Protein AF-0000000071164569 (afdb_homodimer)

Secondary structure (DSSP, 8-state):
-HHHHHHHHHHHTTSS-----PPPB-HHHHHHT------SEEEE--STTHHHHHHHHTTSTTS-EEEE-SSBPPPGGGGSGGGGGGGTTSTTB--EEBPP-TTS-TTBGGG--EE--B-BTTGGGGTS--B-----HHHHHHHHHTT-TT-SHHHHHHHHHHHEEE--TTT--TTT--BSSSEEEEE-----HHHHHHHHHHHHTT--B-S-TT-SS---EEEEPEESEETTEE--HIIIIIHHHTT-TTEEEE-S-EEEEEEEETTEEEEEEEE-TTS-EEEEE-SSEEEE-SHHHHHHHHHHHTTEE-HHHHHHTT---SEE--TTEEEB--EEE---EEEE-TT--HHHHHHHHHHHHHHHHHHHHTT----SSEEEEEEE-SS--SSS-SEEEEEEEE-TT-TTTTTHHHHHH-B-HHHHHHHHHHHTTS-EEEEEEEE---SS-EEEE--SS-TTSPPEEE--TT-SHHHHHHHHHHHHHHHHHHTSHHHHHHTEEE-----TTS-TT--TTSHHHHHHHHHHHEEE-S--B-TT-B--TT-TT-SB-TT-BBTT-BTEEE-SGGG-SS--SS-SHHHHHHHHHHHHHHHHHHTT-/-HHHHHHHHHHH---------PPPB-HHHHHHT------SEEEE--STTHHHHHHHHTTSTTS-EEEE-SSBPPPGGGGSGGGGGGGTTSTTB--EEBPP-TTS-TTBGGG--EE--B-BTTGGGGTS--B-----HHHHHHHHHTT-TT-SHHHHHHHHHHHEEE--TTT--TTT--BSSSEEEEE-----HHHHHHHHHHHHTT--B-S-TT-SS---EEEEPEESEETTEE--HIIIIIHHHTT-TTEEEE-S-EEEEEEEETTEEEEEEEE-TTS-EEEEE-SSEEEE-SHHHHHHHHHHHTTEE-HHHHHHTT---SEE--TTEEEB--EEE---EEEE-TT--HHHHHHHHHHHHHHHHHHHHTT----SSEEEEEEE-SS--SSS-SEEEEEEEE-TT-TTTTTHHHHHH-B-HHHHHHHHHHHTTS-EEEEEEEE---SS-EEEE--SS-TTSPPEEE--TT-SHHHHHHHHHHHHHHHHHHHSHHHHHHTEEE-----TTS-TT--TTSHHHHHHHHHHHEEE-S--B-TT-B--TT-TT-SB-TT-BBTT-BTEEE-SGGG-SS--SS-SHHHHHHHHHHHHHHHHHHTT-

Foldseek 3Di:
DVVVVVVVLVVVVVPPPPPQDAFDACAVCVVVVVDPDFAAEEEEAQALQRLQLLQLLVVPVVGFYEYEAQAEADDPLLFALQSLLVCFPHPQWPFFWADADDQAAAQFDVNIWTQTWTRYRHIVLSRDNFFDAQFAQQQQVVVVVQFLPQRGCVSLQVLLQQAEQEDPPVLDDSVRHHNPHLFYKYFADAPAPVLVLLQVLQVVLVADEDPANRDHDAHFHKYFTIGRHFLQTRNGSSNRGNSVRSPSPSRHYHHSWAWQEFDADPLATFWTWTAHPVGDIDIDGHNFFYEYAHAQALSLLRCLQHQEAANVQSVVQVHHHPYHAHFFWQKDFKKKFFQWKKFQDVPHDQVVQQVVLVVSVVVQSVCSVRSHHHNYNWRMKGFAALPPDDGYGFKMKTKDKDGAQDCVVVVPCCSQTRGDPVSSVLVNVSSNRHIMMTIMIMGQDDDGAWGWHAPHNDSPDRIHTHGCPPVDPVRLVSVVSSVLSVVSSCPDDSNVVSVIDTDDDDDPPQDPPDDPPDSSSSSSSRNHRIHGPNQIEASQEERDLPDRNHQAYSLQAGRSHHRYGYQARNHHNGRRSDHCSSVSSSSSSVNSVSVCVVVPD/DVVVVVVVLVPVCCPCPVPQDAFDACAVCVVVVVDPDFAAEEEEAQALQRLQLLLLLVVPVVGFYEYEAQAEADDPLLFALQSLLVCFPHPQWPFFWADADDQAAQQFDVNIWTQTWTRYRHIVLSRDNFFDAQFAQQQQVVVVVQFLPQRGCVSLQVLLQQAEQEDPPVLDDSVRHHNPHLFYKYFADAPAPVLVLLQVLQVVLVADEDPDNHDHDAHFHKYFTIGRHFLQTRNGSSNRGNSVRSPSPSRHYHHSWAWQEFDADPLATFWTWTAHPVGDIDIDGHNFFYEYAHAQFLSLRRCLQHQEAANVQSVVQVHHHPYHAHFFWQKDFKKKFFQWKKFQDFPHDQVVQQVVLVVSVVVQSVCSVRSHHHNYNWRMKGFAALPPDPGYGFKMKTKDKDGAQDCVVVVPCCSQTRGDPVSSVLVNVSSNRHIMMTIMIMGQDDDGAWGWHAPHNDSVDRIHTHGCPPVDPVRLVSVLSSVLSVVSSCPDDSNVVSPIDTDDDDDPPQDPPDDPPDSSSSSSSRNHRIHGPNQIEASQEERDLPDRNHQAYSLQAGRSHHRYGYQARNHHNGRRSDHCSSVSSSSSSVNSVSVCVVVPD

Structure (mmCIF, N/CA/C/O backbone):
data_AF-0000000071164569-model_v1
#
loop_
_entity.id
_entity.type
_entity.pdbx_description
1 polymer 'Glucose dehydrogenase'
#
loop_
_atom_site.group_PDB
_atom_site.id
_atom_site.type_symbol
_atom_site.label_atom_id
_atom_site.label_alt_id
_atom_site.label_comp_id
_atom_site.label_asym_id
_atom_site.label_entity_id
_atom_site.label_seq_id
_atom_site.pdbx_PDB_ins_code
_atom_site.Cartn_x
_atom_site.Cartn_y
_atom_site.Cartn_z
_atom_site.occupancy
_atom_site.B_iso_or_equiv
_atom_site.auth_seq_id
_atom_site.auth_comp_id
_atom_site.auth_asym_id
_atom_site.auth_atom_id
_atom_site.pdbx_PDB_model_num
ATOM 1 N N . MET A 1 1 ? 19.266 -35.875 19.625 1 26.73 1 MET A N 1
ATOM 2 C CA . MET A 1 1 ? 20.109 -34.938 18.891 1 26.73 1 MET A CA 1
ATOM 3 C C . MET A 1 1 ? 19.344 -34.281 17.734 1 26.73 1 MET A C 1
ATOM 5 O O . MET A 1 1 ? 19.594 -33.156 17.375 1 26.73 1 MET A O 1
ATOM 9 N N . PHE A 1 2 ? 18.484 -35.094 17.125 1 28.31 2 PHE A N 1
ATOM 10 C CA . PHE A 1 2 ? 17.672 -34.719 15.977 1 28.31 2 PHE A CA 1
ATOM 11 C C . PHE A 1 2 ? 16.578 -33.75 16.391 1 28.31 2 PHE A C 1
ATOM 13 O O . PHE A 1 2 ? 16.172 -32.875 15.602 1 28.31 2 PHE A O 1
ATOM 20 N N . PHE A 1 3 ? 16.109 -33.875 17.609 1 29.64 3 PHE A N 1
ATOM 21 C CA . PHE A 1 3 ? 15.039 -33 18.062 1 29.64 3 PHE A CA 1
ATOM 22 C C . PHE A 1 3 ? 15.555 -31.594 18.344 1 29.64 3 PHE A C 1
ATOM 24 O O . PHE A 1 3 ? 14.797 -30.625 18.297 1 29.64 3 PHE A O 1
ATOM 31 N N . LYS A 1 4 ? 16.844 -31.516 18.797 1 31.92 4 LYS A N 1
ATOM 32 C CA . LYS A 1 4 ? 17.375 -30.188 19.094 1 31.92 4 LYS A CA 1
ATOM 33 C C . LYS A 1 4 ? 17.578 -29.375 17.828 1 31.92 4 LYS A C 1
ATOM 35 O O . LYS A 1 4 ? 17.719 -28.156 17.875 1 31.92 4 LYS A O 1
ATOM 40 N N . ILE A 1 5 ? 17.891 -30.156 16.766 1 31.77 5 ILE A N 1
ATOM 41 C CA . ILE A 1 5 ? 18.078 -29.422 15.516 1 31.77 5 ILE A CA 1
ATOM 42 C C . ILE A 1 5 ? 16.75 -28.906 15 1 31.77 5 ILE A C 1
ATOM 44 O O . ILE A 1 5 ? 16.656 -27.781 14.492 1 31.77 5 ILE A O 1
ATOM 48 N N . LEU A 1 6 ? 15.727 -29.766 15.141 1 33.31 6 LEU A N 1
ATOM 49 C CA . LEU A 1 6 ? 14.422 -29.312 14.68 1 33.31 6 LEU A CA 1
ATOM 50 C C . LEU A 1 6 ? 13.953 -28.094 15.484 1 33.31 6 LEU A C 1
ATOM 52 O O . LEU A 1 6 ? 13.367 -27.172 14.93 1 33.31 6 LEU A O 1
ATOM 56 N N . PHE A 1 7 ? 14.273 -28.141 16.781 1 33.44 7 PHE A N 1
ATOM 57 C CA . PHE A 1 7 ? 13.805 -27.062 17.641 1 33.44 7 PHE A CA 1
ATOM 58 C C . PHE A 1 7 ? 14.594 -25.781 17.391 1 33.44 7 PHE A C 1
ATOM 60 O O . PHE A 1 7 ? 14.062 -24.688 17.531 1 33.44 7 PHE A O 1
ATOM 67 N N . ILE A 1 8 ? 15.914 -25.891 17.25 1 33.59 8 ILE A N 1
ATOM 68 C CA . ILE A 1 8 ? 16.734 -24.703 17.078 1 33.59 8 ILE A CA 1
ATOM 69 C C . ILE A 1 8 ? 16.406 -24.016 15.758 1 33.59 8 ILE A C 1
ATOM 71 O O . ILE A 1 8 ? 16.312 -22.797 15.688 1 33.59 8 ILE A O 1
ATOM 75 N N . LEU A 1 9 ? 16.312 -24.859 14.734 1 35.38 9 LEU A N 1
ATOM 76 C CA . LEU A 1 9 ? 15.93 -24.297 13.445 1 35.38 9 LEU A CA 1
ATOM 77 C C . LEU A 1 9 ? 14.547 -23.656 13.523 1 35.38 9 LEU A C 1
ATOM 79 O O . LEU A 1 9 ? 14.289 -22.641 12.867 1 35.38 9 LEU A O 1
ATOM 83 N N . LEU A 1 10 ? 13.711 -24.188 14.367 1 37.12 10 LEU A N 1
ATOM 84 C CA . LEU A 1 10 ? 12.406 -23.578 14.594 1 37.12 10 LEU A CA 1
ATOM 85 C C . LEU A 1 10 ? 12.555 -22.219 15.273 1 37.12 10 LEU A C 1
ATOM 87 O O . LEU A 1 10 ? 11.789 -21.297 14.992 1 37.12 10 LEU A O 1
ATOM 91 N N . SER A 1 11 ? 13.492 -22.188 16.203 1 35.28 11 SER A N 1
ATOM 92 C CA . SER A 1 11 ? 13.578 -20.969 16.984 1 35.28 11 SER A CA 1
ATOM 93 C C . SER A 1 11 ? 14.086 -19.812 16.141 1 35.28 11 SER A C 1
ATOM 95 O O . SER A 1 11 ? 13.664 -18.656 16.344 1 35.28 11 SER A O 1
ATOM 97 N N . ILE A 1 12 ? 15.141 -20.109 15.43 1 35.22 12 ILE A N 1
ATOM 98 C CA . ILE A 1 12 ? 15.719 -18.969 14.703 1 35.22 12 ILE A CA 1
ATOM 99 C C . ILE A 1 12 ? 14.742 -18.5 13.625 1 35.22 12 ILE A C 1
ATOM 101 O O . ILE A 1 12 ? 14.672 -17.312 13.328 1 35.22 12 ILE A O 1
ATOM 105 N N . ILE A 1 13 ? 14.141 -19.469 13.031 1 37.56 13 ILE A N 1
ATOM 106 C CA . ILE A 1 13 ? 13.18 -18.969 12.055 1 37.56 13 ILE A CA 1
ATOM 107 C C . ILE A 1 13 ? 12.07 -18.188 12.773 1 37.56 13 ILE A C 1
ATOM 109 O O . ILE A 1 13 ? 11.094 -17.766 12.148 1 37.56 13 ILE A O 1
ATOM 113 N N . PHE A 1 14 ? 11.992 -18.281 14.047 1 37.59 14 PHE A N 1
ATOM 114 C CA . PHE A 1 14 ? 11.086 -17.375 14.734 1 37.59 14 PHE A CA 1
ATOM 115 C C . PHE A 1 14 ? 11.398 -15.93 14.375 1 37.59 14 PHE A C 1
ATOM 117 O O . PHE A 1 14 ? 10.836 -15 14.953 1 37.59 14 PHE A O 1
ATOM 124 N N . ILE A 1 15 ? 12.648 -15.758 14 1 36.03 15 ILE A N 1
ATOM 125 C CA . ILE A 1 15 ? 12.992 -14.344 13.867 1 36.03 15 ILE A CA 1
ATOM 126 C C . ILE A 1 15 ? 11.875 -13.602 13.141 1 36.03 15 ILE A C 1
ATOM 128 O O . ILE A 1 15 ? 11.375 -12.586 13.625 1 36.03 15 ILE A O 1
ATOM 132 N N . LYS A 1 16 ? 12.211 -13.414 11.703 1 41.62 16 LYS A N 1
ATOM 133 C CA . LYS A 1 16 ? 11.734 -12.273 10.938 1 41.62 16 LYS A CA 1
ATOM 134 C C . LYS A 1 16 ? 10.266 -12.43 10.562 1 41.62 16 LYS A C 1
ATOM 136 O O . LYS A 1 16 ? 9.82 -11.914 9.531 1 41.62 16 LYS A O 1
ATOM 141 N N . LEU A 1 17 ? 9.664 -13.586 10.938 1 43 17 LEU A N 1
ATOM 142 C CA . LEU A 1 17 ? 8.289 -13.43 10.477 1 43 17 LEU A CA 1
ATOM 143 C C . LEU A 1 17 ? 7.641 -12.203 11.109 1 43 17 LEU A C 1
ATOM 145 O O . LEU A 1 17 ? 7.254 -12.234 12.281 1 43 17 LEU A O 1
ATOM 149 N N . ASN A 1 18 ? 8.156 -11.18 10.953 1 48.16 18 ASN A N 1
ATOM 150 C CA . ASN A 1 18 ? 7.387 -10 11.312 1 48.16 18 ASN A CA 1
ATOM 151 C C . ASN A 1 18 ? 5.891 -10.219 11.117 1 48.16 18 ASN A C 1
ATOM 153 O O . ASN A 1 18 ? 5.473 -10.805 10.117 1 48.16 18 ASN A O 1
ATOM 157 N N . ALA A 1 19 ? 5.191 -10.359 12.086 1 60.34 19 ALA A N 1
ATOM 158 C CA . ALA A 1 19 ? 3.77 -10.672 12.188 1 60.34 19 ALA A CA 1
ATOM 159 C C . ALA A 1 19 ? 3.004 -10.141 10.977 1 60.34 19 ALA A C 1
ATOM 161 O O . ALA A 1 19 ? 2.916 -8.93 10.773 1 60.34 19 ALA A O 1
ATOM 162 N N . ILE A 1 20 ? 2.938 -11.117 9.891 1 73.88 20 ILE A N 1
ATOM 163 C CA . ILE A 1 20 ? 2.057 -10.812 8.766 1 73.88 20 ILE A CA 1
ATOM 164 C C . ILE A 1 20 ? 0.697 -10.352 9.289 1 73.88 20 ILE A C 1
ATOM 166 O O . ILE A 1 20 ? 0.086 -11.031 10.117 1 73.88 20 ILE A O 1
ATOM 170 N N . LYS A 1 21 ? 0.432 -9.148 8.992 1 79.5 21 LYS A N 1
ATOM 171 C CA . LYS A 1 21 ? -0.912 -8.664 9.297 1 79.5 21 LYS A CA 1
ATOM 172 C C . LYS A 1 21 ? -1.887 -9.016 8.172 1 79.5 21 LYS A C 1
ATOM 174 O O . LYS A 1 21 ? -1.83 -8.43 7.09 1 79.5 21 LYS A O 1
ATOM 179 N N . TYR A 1 22 ? -2.699 -9.953 8.484 1 91.88 22 TYR A N 1
ATOM 180 C CA . TYR A 1 22 ? -3.676 -10.391 7.496 1 91.88 22 TYR A CA 1
ATOM 181 C C . TYR A 1 22 ? -4.844 -9.414 7.414 1 91.88 22 TYR A C 1
ATOM 183 O O . TYR A 1 22 ? -5.039 -8.594 8.312 1 91.88 22 TYR A O 1
ATOM 191 N N . PRO A 1 23 ? -5.59 -9.453 6.27 1 92.62 23 PRO A N 1
ATOM 192 C CA . PRO A 1 23 ? -6.758 -8.578 6.145 1 92.62 23 PRO A CA 1
ATOM 193 C C . PRO A 1 23 ? -7.758 -8.766 7.281 1 92.62 23 PRO A C 1
ATOM 195 O O . PRO A 1 23 ? -7.984 -9.898 7.73 1 92.62 23 PRO A O 1
ATOM 198 N N . LYS A 1 24 ? -8.352 -7.676 7.719 1 90.88 24 LYS A N 1
ATOM 199 C CA . LYS A 1 24 ? -9.414 -7.742 8.719 1 90.88 24 LYS A CA 1
ATOM 200 C C . LYS A 1 24 ? -10.602 -8.555 8.203 1 90.88 24 LYS A C 1
ATOM 202 O O . LYS A 1 24 ? -10.984 -8.445 7.039 1 90.88 24 LYS A O 1
ATOM 207 N N . ASP A 1 25 ? -11.102 -9.32 9.094 1 95.44 25 ASP A N 1
ATOM 208 C CA . ASP A 1 25 ? -12.227 -10.172 8.727 1 95.44 25 ASP A CA 1
ATOM 209 C C . ASP A 1 25 ? -13.539 -9.398 8.789 1 95.44 25 ASP A C 1
ATOM 211 O O . ASP A 1 25 ? -13.938 -8.922 9.852 1 95.44 25 ASP A O 1
ATOM 215 N N . PHE A 1 26 ? -14.234 -9.305 7.648 1 96.38 26 PHE A N 1
ATOM 216 C CA . PHE A 1 26 ? -15.492 -8.578 7.551 1 96.38 26 PHE A CA 1
ATOM 217 C C . PHE A 1 26 ? -16.672 -9.508 7.77 1 96.38 26 PHE A C 1
ATOM 219 O O . PHE A 1 26 ? -17.828 -9.055 7.805 1 96.38 26 PHE A O 1
ATOM 226 N N . ALA A 1 27 ? -16.5 -10.797 7.984 1 95.88 27 ALA A N 1
ATOM 227 C CA . ALA A 1 27 ? -17.562 -11.805 8.07 1 95.88 27 ALA A CA 1
ATOM 228 C C . ALA A 1 27 ? -18.531 -11.484 9.211 1 95.88 27 ALA A C 1
ATOM 230 O O . ALA A 1 27 ? -19.75 -11.586 9.039 1 95.88 27 ALA A O 1
ATOM 231 N N . PRO A 1 28 ? -18.031 -11.086 10.383 1 93.75 28 PRO A N 1
ATOM 232 C CA . PRO A 1 28 ? -18.984 -10.766 11.438 1 93.75 28 PRO A CA 1
ATOM 233 C C . PRO A 1 28 ? -19.953 -9.641 11.047 1 93.75 28 PRO A C 1
ATOM 235 O O . PRO A 1 28 ? -21.141 -9.711 11.328 1 93.75 28 PRO A O 1
ATOM 238 N N . ASN A 1 29 ? -19.453 -8.633 10.398 1 92.56 29 ASN A N 1
ATOM 239 C CA . ASN A 1 29 ? -20.297 -7.547 9.922 1 92.56 29 ASN A CA 1
ATOM 240 C C . ASN A 1 29 ? -21.281 -8.023 8.859 1 92.56 29 ASN A C 1
ATOM 242 O O . ASN A 1 29 ? -22.453 -7.629 8.859 1 92.56 29 ASN A O 1
ATOM 246 N N . LEU A 1 30 ? -20.781 -8.859 7.98 1 93.62 30 LEU A N 1
ATOM 247 C CA . LEU A 1 30 ? -21.594 -9.398 6.902 1 93.62 30 LEU A CA 1
ATOM 248 C C . LEU A 1 30 ? -22.766 -10.211 7.461 1 93.62 30 LEU A C 1
ATOM 250 O O . LEU A 1 30 ? -23.891 -10.102 6.973 1 93.62 30 LEU A O 1
ATOM 254 N N . LEU A 1 31 ? -22.531 -10.961 8.5 1 93.12 31 LEU A N 1
ATOM 255 C CA . LEU A 1 31 ? -23.516 -11.883 9.062 1 93.12 31 LEU A CA 1
ATOM 256 C C . LEU A 1 31 ? -24.531 -11.141 9.914 1 93.12 31 LEU A C 1
ATOM 258 O O . LEU A 1 31 ? -25.703 -11.539 9.992 1 93.12 31 LEU A O 1
ATOM 262 N N . SER A 1 32 ? -24.094 -10.086 10.531 1 89.81 32 SER A N 1
ATOM 263 C CA . SER A 1 32 ? -25 -9.289 11.352 1 89.81 32 SER A CA 1
ATOM 264 C C . SER A 1 32 ? -25.828 -8.336 10.492 1 89.81 32 SER A C 1
ATOM 266 O O . SER A 1 32 ? -26.828 -7.781 10.961 1 89.81 32 SER A O 1
ATOM 268 N N . GLU A 1 33 ? -25.484 -8.234 9.281 1 82.75 33 GLU A N 1
ATOM 269 C CA . GLU A 1 33 ? -26.125 -7.301 8.359 1 82.75 33 GLU A CA 1
ATOM 270 C C . GLU A 1 33 ? -26.094 -5.879 8.906 1 82.75 33 GLU A C 1
ATOM 272 O O . GLU A 1 33 ? -26.938 -5.051 8.555 1 82.75 33 GLU A O 1
ATOM 277 N N . ASP A 1 34 ? -25.266 -5.656 9.852 1 78.06 34 ASP A N 1
ATOM 278 C CA . ASP A 1 34 ? -25.078 -4.348 10.469 1 78.06 34 ASP A CA 1
ATOM 279 C C . ASP A 1 34 ? -24.031 -3.527 9.727 1 78.06 34 ASP A C 1
ATOM 281 O O . ASP A 1 34 ? -22.953 -3.248 10.266 1 78.06 34 ASP A O 1
ATOM 285 N N . TYR A 1 35 ? -24.219 -3.338 8.469 1 74.5 35 TYR A N 1
ATOM 286 C CA . TYR A 1 35 ? -23.328 -2.473 7.707 1 74.5 35 TYR A CA 1
ATOM 287 C C . TYR A 1 35 ? -24.109 -1.628 6.707 1 74.5 35 TYR A C 1
ATOM 289 O O . TYR A 1 35 ? -25.125 -2.072 6.168 1 74.5 35 TYR A O 1
ATOM 297 N N . ALA A 1 36 ? -23.875 -0.405 6.645 1 82.88 36 ALA A N 1
ATOM 298 C CA . ALA A 1 36 ? -24.516 0.521 5.707 1 82.88 36 ALA A CA 1
ATOM 299 C C . ALA A 1 36 ? -23.688 0.643 4.426 1 82.88 36 ALA A C 1
ATOM 301 O O . ALA A 1 36 ? -23.297 1.743 4.039 1 82.88 36 ALA A O 1
ATOM 302 N N . ILE A 1 37 ? -23.359 -0.489 3.824 1 88.94 37 ILE A N 1
ATOM 303 C CA . ILE A 1 37 ? -22.531 -0.484 2.629 1 88.94 37 ILE A CA 1
ATOM 304 C C . ILE A 1 37 ? -23.25 -1.191 1.487 1 88.94 37 ILE A C 1
ATOM 306 O O . ILE A 1 37 ? -23.844 -2.262 1.683 1 88.94 37 ILE A O 1
ATOM 310 N N . ASN A 1 38 ? -23.328 -0.556 0.373 1 94.25 38 ASN A N 1
ATOM 311 C CA . ASN A 1 38 ? -23.734 -1.213 -0.862 1 94.25 38 ASN A CA 1
ATOM 312 C C . ASN A 1 38 ? -22.531 -1.698 -1.668 1 94.25 38 ASN A C 1
ATOM 314 O O . ASN A 1 38 ? -21.703 -0.895 -2.102 1 94.25 38 ASN A O 1
ATOM 318 N N . PHE A 1 39 ? -22.5 -2.973 -1.883 1 97.75 39 PHE A N 1
ATOM 319 C CA . PHE A 1 39 ? -21.375 -3.525 -2.643 1 97.75 39 PHE A CA 1
ATOM 320 C C . PHE A 1 39 ? -21.625 -3.387 -4.141 1 97.75 39 PHE A C 1
ATOM 322 O O . PHE A 1 39 ? -22.734 -3.641 -4.621 1 97.75 39 PHE A O 1
ATOM 329 N N . ASP A 1 40 ? -20.625 -2.92 -4.832 1 98.44 40 ASP A N 1
ATOM 330 C CA . ASP A 1 40 ? -20.688 -2.855 -6.285 1 98.44 40 ASP A CA 1
ATOM 331 C C . ASP A 1 40 ? -20.312 -4.191 -6.914 1 98.44 40 ASP A C 1
ATOM 333 O O . ASP A 1 40 ? -20.984 -4.676 -7.828 1 98.44 40 ASP A O 1
ATOM 337 N N . PHE A 1 41 ? -19.266 -4.797 -6.363 1 98.88 41 PHE A N 1
ATOM 338 C CA . PHE A 1 41 ? -18.766 -6.074 -6.867 1 98.88 41 PHE A CA 1
ATOM 339 C C . PHE A 1 41 ? -18.672 -7.098 -5.742 1 98.88 41 PHE A C 1
ATOM 341 O O . PHE A 1 41 ? -18.281 -6.762 -4.621 1 98.88 41 PHE A O 1
ATOM 348 N N . ILE A 1 42 ? -19.016 -8.297 -6.012 1 98.94 42 ILE A N 1
ATOM 349 C CA . ILE A 1 42 ? -18.734 -9.445 -5.16 1 98.94 42 ILE A CA 1
ATOM 350 C C . ILE A 1 42 ? -17.766 -10.398 -5.867 1 98.94 42 ILE A C 1
ATOM 352 O O . ILE A 1 42 ? -18.047 -10.867 -6.973 1 98.94 42 ILE A O 1
ATOM 356 N N . ILE A 1 43 ? -16.641 -10.586 -5.312 1 98.94 43 ILE A N 1
ATOM 357 C CA . ILE A 1 43 ? -15.641 -11.516 -5.828 1 98.94 43 ILE A CA 1
ATOM 358 C C . ILE A 1 43 ? -15.664 -12.805 -5 1 98.94 43 ILE A C 1
ATOM 360 O O . ILE A 1 43 ? -15.562 -12.758 -3.773 1 98.94 43 ILE A O 1
ATOM 364 N N . VAL A 1 44 ? -15.789 -13.922 -5.668 1 98.94 44 VAL A N 1
ATOM 365 C CA . VAL A 1 44 ? -15.922 -15.211 -4.992 1 98.94 44 VAL A CA 1
ATOM 366 C C . VAL A 1 44 ? -14.609 -15.992 -5.102 1 98.94 44 VAL A C 1
ATOM 368 O O . VAL A 1 44 ? -14.297 -16.547 -6.16 1 98.94 44 VAL A O 1
ATOM 371 N N . GLY A 1 45 ? -13.875 -16.078 -3.998 1 98.81 45 GLY A N 1
ATOM 372 C CA . GLY A 1 45 ? -12.578 -16.75 -3.951 1 98.81 45 GLY A CA 1
ATOM 373 C C . GLY A 1 45 ? -11.414 -15.781 -3.891 1 98.81 45 GLY A C 1
ATOM 374 O O . GLY A 1 45 ? -11.273 -14.914 -4.754 1 98.81 45 GLY A O 1
ATOM 375 N N . ALA A 1 46 ? -10.586 -15.992 -2.906 1 98.75 46 ALA A N 1
ATOM 376 C CA . ALA A 1 46 ? -9.414 -15.141 -2.711 1 98.75 46 ALA A CA 1
ATOM 377 C C . ALA A 1 46 ? -8.133 -15.867 -3.119 1 98.75 46 ALA A C 1
ATOM 379 O O . ALA A 1 46 ? -7.102 -15.734 -2.459 1 98.75 46 ALA A O 1
ATOM 380 N N . GLY A 1 47 ? -8.227 -16.672 -4.168 1 98.56 47 GLY A N 1
ATOM 381 C CA . GLY A 1 47 ? -7.078 -17.422 -4.645 1 98.56 47 GLY A CA 1
ATOM 382 C C . GLY A 1 47 ? -6.156 -16.609 -5.535 1 98.56 47 GLY A C 1
ATOM 383 O O . GLY A 1 47 ? -6.035 -15.391 -5.359 1 98.56 47 GLY A O 1
ATOM 384 N N . SER A 1 48 ? -5.445 -17.297 -6.48 1 98.56 48 SER A N 1
ATOM 385 C CA . SER A 1 48 ? -4.461 -16.703 -7.375 1 98.56 48 SER A CA 1
ATOM 386 C C . SER A 1 48 ? -5.066 -15.547 -8.164 1 98.56 48 SER A C 1
ATOM 388 O O . SER A 1 48 ? -4.395 -14.539 -8.422 1 98.56 48 SER A O 1
ATOM 390 N N . ALA A 1 49 ? -6.301 -15.719 -8.531 1 98.88 49 ALA A N 1
ATOM 391 C CA . ALA A 1 49 ? -6.953 -14.695 -9.352 1 98.88 49 ALA A CA 1
ATOM 392 C C . ALA A 1 49 ? -7.695 -13.688 -8.484 1 98.88 49 ALA A C 1
ATOM 394 O O . ALA A 1 49 ? -7.512 -12.477 -8.633 1 98.88 49 ALA A O 1
ATOM 395 N N . GLY A 1 50 ? -8.469 -14.125 -7.547 1 98.88 50 GLY A N 1
ATOM 396 C CA . GLY A 1 50 ? -9.359 -13.266 -6.781 1 98.88 50 GLY A CA 1
ATOM 397 C C . GLY A 1 50 ? -8.633 -12.211 -5.977 1 98.88 50 GLY A C 1
ATOM 398 O O . GLY A 1 50 ? -9.125 -11.094 -5.82 1 98.88 50 GLY A O 1
ATOM 399 N N . SER A 1 51 ? -7.504 -12.578 -5.453 1 98.75 51 SER A N 1
ATOM 400 C CA . SER A 1 51 ? -6.703 -11.609 -4.707 1 98.75 51 SER A CA 1
ATOM 401 C C . SER A 1 51 ? -6.281 -10.445 -5.59 1 98.75 51 SER A C 1
ATOM 403 O O . SER A 1 51 ? -6.262 -9.289 -5.148 1 98.75 51 SER A O 1
ATOM 405 N N . ILE A 1 52 ? -5.934 -10.742 -6.832 1 98.81 52 ILE A N 1
ATOM 406 C CA . ILE A 1 52 ? -5.508 -9.727 -7.789 1 98.81 52 ILE A CA 1
ATOM 407 C C . ILE A 1 52 ? -6.703 -8.883 -8.211 1 98.81 52 ILE A C 1
ATOM 409 O O . ILE A 1 52 ? -6.629 -7.652 -8.227 1 98.81 52 ILE A O 1
ATOM 413 N N . VAL A 1 53 ? -7.824 -9.539 -8.508 1 98.88 53 VAL A N 1
ATOM 414 C CA . VAL A 1 53 ? -9.016 -8.82 -8.945 1 98.88 53 VAL A CA 1
ATOM 415 C C . VAL A 1 53 ? -9.484 -7.867 -7.852 1 98.88 53 VAL A C 1
ATOM 417 O O . VAL A 1 53 ? -9.797 -6.707 -8.117 1 98.88 53 VAL A O 1
ATOM 420 N N . ALA A 1 54 ? -9.492 -8.336 -6.625 1 98.81 54 ALA A N 1
ATOM 421 C CA . ALA A 1 54 ? -9.906 -7.512 -5.492 1 98.81 54 ALA A CA 1
ATOM 422 C C . ALA A 1 54 ? -9 -6.301 -5.328 1 98.81 54 ALA A C 1
ATOM 424 O O . ALA A 1 54 ? -9.477 -5.176 -5.16 1 98.81 54 ALA A O 1
ATOM 425 N N . ALA A 1 55 ? -7.707 -6.527 -5.398 1 97.75 55 ALA A N 1
ATOM 426 C CA . ALA A 1 55 ? -6.734 -5.449 -5.242 1 97.75 55 ALA A CA 1
ATOM 427 C C . ALA A 1 55 ? -6.867 -4.426 -6.367 1 97.75 55 ALA A C 1
ATOM 429 O O . ALA A 1 55 ? -6.852 -3.217 -6.117 1 97.75 55 ALA A O 1
ATOM 430 N N . ARG A 1 56 ? -7 -4.902 -7.578 1 98.38 56 ARG A N 1
ATOM 431 C CA . ARG A 1 56 ? -7.016 -4.02 -8.742 1 98.38 56 ARG A CA 1
ATOM 432 C C . ARG A 1 56 ? -8.32 -3.234 -8.812 1 98.38 56 ARG A C 1
ATOM 434 O O . ARG A 1 56 ? -8.312 -2.031 -9.086 1 98.38 56 ARG A O 1
ATOM 441 N N . LEU A 1 57 ? -9.445 -3.877 -8.547 1 98.5 57 LEU A N 1
ATOM 442 C CA . LEU A 1 57 ? -10.719 -3.16 -8.633 1 98.5 57 LEU A CA 1
ATOM 443 C C . LEU A 1 57 ? -10.852 -2.162 -7.484 1 98.5 57 LEU A C 1
ATOM 445 O O . LEU A 1 57 ? -11.453 -1.097 -7.652 1 98.5 57 LEU A O 1
ATOM 449 N N . SER A 1 58 ? -10.289 -2.408 -6.336 1 96.69 58 SER A N 1
ATOM 450 C CA . SER A 1 58 ? -10.391 -1.522 -5.18 1 96.69 58 SER A CA 1
ATOM 451 C C . SER A 1 58 ? -9.555 -0.265 -5.371 1 96.69 58 SER A C 1
ATOM 453 O O . SER A 1 58 ? -9.656 0.682 -4.59 1 96.69 58 SER A O 1
ATOM 455 N N . GLU A 1 59 ? -8.703 -0.249 -6.438 1 92.69 59 GLU A N 1
ATOM 456 C CA . GLU A 1 59 ? -8.023 0.987 -6.812 1 92.69 59 GLU A CA 1
ATOM 457 C C . GLU A 1 59 ? -9.023 2.098 -7.121 1 92.69 59 GLU A C 1
ATOM 459 O O . GLU A 1 59 ? -8.711 3.279 -6.973 1 92.69 59 GLU A O 1
ATOM 464 N N . ILE A 1 60 ? -10.172 1.669 -7.641 1 94.06 60 ILE A N 1
ATOM 465 C CA . ILE A 1 60 ? -11.242 2.627 -7.887 1 94.06 60 ILE A CA 1
ATOM 466 C C . ILE A 1 60 ? -12.023 2.871 -6.598 1 94.06 60 ILE A C 1
ATOM 468 O O . ILE A 1 60 ? -12.852 2.051 -6.199 1 94.06 60 ILE A O 1
ATOM 472 N N . CYS A 1 61 ? -11.836 3.977 -5.996 1 88.19 61 CYS A N 1
ATOM 473 C CA . CYS A 1 61 ? -12.305 4.223 -4.641 1 88.19 61 CYS A CA 1
ATOM 474 C C . CYS A 1 61 ? -13.828 4.324 -4.605 1 88.19 61 CYS A C 1
ATOM 476 O O . CYS A 1 61 ? -14.438 4.164 -3.545 1 88.19 61 CYS A O 1
ATOM 478 N N . GLU A 1 62 ? -14.477 4.578 -5.77 1 89.31 62 GLU A N 1
ATOM 479 C CA . GLU A 1 62 ? -15.93 4.699 -5.863 1 89.31 62 GLU A CA 1
ATOM 480 C C . GLU A 1 62 ? -16.609 3.332 -5.766 1 89.31 62 GLU A C 1
ATOM 482 O O . GLU A 1 62 ? -17.812 3.246 -5.551 1 89.31 62 GLU A O 1
ATOM 487 N N . TRP A 1 63 ? -15.828 2.281 -5.969 1 96.5 63 TRP A N 1
ATOM 488 C CA . TRP A 1 63 ? -16.375 0.932 -5.98 1 96.5 63 TRP A CA 1
ATOM 489 C C . TRP A 1 63 ? -16.172 0.246 -4.637 1 96.5 63 TRP A C 1
ATOM 491 O O . TRP A 1 63 ? -15.062 0.212 -4.113 1 96.5 63 TRP A O 1
ATOM 501 N N . ASN A 1 64 ? -17.25 -0.245 -4.035 1 96.62 64 ASN A N 1
ATOM 502 C CA . ASN A 1 64 ? -17.141 -1.113 -2.865 1 96.62 64 ASN A CA 1
ATOM 503 C C . ASN A 1 64 ? -17 -2.578 -3.268 1 96.62 64 ASN A C 1
ATOM 505 O O . ASN A 1 64 ? -17.875 -3.131 -3.939 1 96.62 64 ASN A O 1
ATOM 509 N N . ILE A 1 65 ? -15.898 -3.219 -2.857 1 98.56 65 ILE A N 1
ATOM 510 C CA . ILE A 1 65 ? -15.555 -4.574 -3.271 1 98.56 65 ILE A CA 1
ATOM 511 C C . ILE A 1 65 ? -15.719 -5.531 -2.092 1 98.56 65 ILE A C 1
ATOM 513 O O . ILE A 1 65 ? -15.094 -5.348 -1.044 1 98.56 65 ILE A O 1
ATOM 517 N N . LEU A 1 66 ? -16.547 -6.543 -2.201 1 98.75 66 LEU A N 1
ATOM 518 C CA . LEU A 1 66 ? -16.641 -7.621 -1.224 1 98.75 66 LEU A CA 1
ATOM 519 C C . LEU A 1 66 ? -15.953 -8.883 -1.733 1 98.75 66 LEU A C 1
ATOM 521 O O . LEU A 1 66 ? -16.328 -9.43 -2.771 1 98.75 66 LEU A O 1
ATOM 525 N N . LEU A 1 67 ? -14.898 -9.281 -1.072 1 98.88 67 LEU A N 1
ATOM 526 C CA . LEU A 1 67 ? -14.18 -10.516 -1.378 1 98.88 67 LEU A CA 1
ATOM 527 C C . LEU A 1 67 ? -14.562 -11.617 -0.396 1 98.88 67 LEU A C 1
ATOM 529 O O . LEU A 1 67 ? -14.406 -11.461 0.816 1 98.88 67 LEU A O 1
ATOM 533 N N . LEU A 1 68 ? -15.055 -12.703 -0.915 1 98.88 68 LEU A N 1
ATOM 534 C CA . LEU A 1 68 ? -15.484 -13.828 -0.092 1 98.88 68 LEU A CA 1
ATOM 535 C C . LEU A 1 68 ? -14.523 -15 -0.225 1 98.88 68 LEU A C 1
ATOM 537 O O . LEU A 1 68 ? -14.156 -15.383 -1.337 1 98.88 68 LEU A O 1
ATOM 541 N N . GLU A 1 69 ? -14.078 -15.578 0.875 1 98.75 69 GLU A N 1
ATOM 542 C CA . GLU A 1 69 ? -13.18 -16.734 0.895 1 98.75 69 GLU A CA 1
ATOM 543 C C . GLU A 1 69 ? -13.703 -17.828 1.822 1 98.75 69 GLU A C 1
ATOM 545 O O . GLU A 1 69 ? -14.078 -17.547 2.965 1 98.75 69 GLU A O 1
ATOM 550 N N . ALA A 1 70 ? -13.719 -19.031 1.283 1 98.44 70 ALA A N 1
ATOM 551 C CA . ALA A 1 70 ? -14.234 -20.188 2.021 1 98.44 70 ALA A CA 1
ATOM 552 C C . ALA A 1 70 ? -13.32 -20.547 3.193 1 98.44 70 ALA A C 1
ATOM 554 O O . ALA A 1 70 ? -13.781 -21.062 4.211 1 98.44 70 ALA A O 1
ATOM 555 N N . GLY A 1 71 ? -12.055 -20.266 3.051 1 98.06 71 GLY A N 1
ATOM 556 C CA . GLY A 1 71 ? -11.094 -20.531 4.113 1 98.06 71 GLY A CA 1
ATOM 557 C C . GLY A 1 71 ? -10.695 -19.266 4.867 1 98.06 71 GLY A C 1
ATOM 558 O O . GLY A 1 71 ? -11.367 -18.25 4.777 1 98.06 71 GLY A O 1
ATOM 559 N N . GLY A 1 72 ? -9.617 -19.422 5.727 1 97.5 72 GLY A N 1
ATOM 560 C CA . GLY A 1 72 ? -9.094 -18.328 6.52 1 97.5 72 GLY A CA 1
ATOM 561 C C . GLY A 1 72 ? -7.668 -17.969 6.168 1 97.5 72 GLY A C 1
ATOM 562 O O . GLY A 1 72 ? -7.277 -18.016 5 1 97.5 72 GLY A O 1
ATOM 563 N N . ASP A 1 73 ? -6.934 -17.453 7.164 1 97.06 73 ASP A N 1
ATOM 564 C CA . ASP A 1 73 ? -5.516 -17.141 7.008 1 97.06 73 ASP A CA 1
ATOM 565 C C . ASP A 1 73 ? -4.695 -18.422 6.793 1 97.06 73 ASP A C 1
ATOM 567 O O . ASP A 1 73 ? -4.965 -19.453 7.414 1 97.06 73 ASP A O 1
ATOM 571 N N . PRO A 1 74 ? -3.748 -18.359 5.871 1 97.5 74 PRO A N 1
ATOM 572 C CA . PRO A 1 74 ? -2.889 -19.531 5.699 1 97.5 74 PRO A CA 1
ATOM 573 C C . PRO A 1 74 ? -2.049 -19.844 6.938 1 97.5 74 PRO A C 1
ATOM 575 O O . PRO A 1 74 ? -1.828 -18.953 7.77 1 97.5 74 PRO A O 1
ATOM 578 N N . PRO A 1 75 ? -1.617 -21.062 7.039 1 95 75 PRO A N 1
ATOM 579 C CA . PRO A 1 75 ? -0.674 -21.344 8.125 1 95 75 PRO A CA 1
ATOM 580 C C . PRO A 1 75 ? 0.693 -20.703 7.902 1 95 75 PRO A C 1
ATOM 582 O O . PRO A 1 75 ? 1.118 -20.531 6.758 1 95 75 PRO A O 1
ATOM 585 N N . GLU A 1 76 ? 1.38 -20.469 8.961 1 90.25 76 GLU A N 1
ATOM 586 C CA . GLU A 1 76 ? 2.686 -19.812 8.875 1 90.25 76 GLU A CA 1
ATOM 587 C C . GLU A 1 76 ? 3.662 -20.656 8.055 1 90.25 76 GLU A C 1
ATOM 589 O O . GLU A 1 76 ? 4.527 -20.109 7.367 1 90.25 76 GLU A O 1
ATOM 594 N N . SER A 1 77 ? 3.465 -21.906 8.141 1 91.12 77 SER A N 1
ATOM 595 C CA . SER A 1 77 ? 4.367 -22.797 7.43 1 91.12 77 SER A CA 1
ATOM 596 C C . SER A 1 77 ? 4.273 -22.609 5.918 1 91.12 77 SER A C 1
ATOM 598 O O . SER A 1 77 ? 5.215 -22.922 5.188 1 91.12 77 SER A O 1
ATOM 600 N N . SER A 1 78 ? 3.176 -22.078 5.445 1 93.69 78 SER A N 1
ATOM 601 C CA . SER A 1 78 ? 2.994 -21.891 4.012 1 93.69 78 SER A CA 1
ATOM 602 C C . SER A 1 78 ? 3.959 -20.844 3.463 1 93.69 78 SER A C 1
ATOM 604 O O . SER A 1 78 ? 4.207 -20.797 2.258 1 93.69 78 SER A O 1
ATOM 606 N N . GLU A 1 79 ? 4.562 -20.062 4.277 1 91.38 79 GLU A N 1
ATOM 607 C CA . GLU A 1 79 ? 5.5 -19.031 3.869 1 91.38 79 GLU A CA 1
ATOM 608 C C . GLU A 1 79 ? 6.852 -19.625 3.482 1 91.38 79 GLU A C 1
ATOM 610 O O . GLU A 1 79 ? 7.605 -19.016 2.721 1 91.38 79 GLU A O 1
ATOM 615 N N . ILE A 1 80 ? 7.121 -20.797 4.055 1 90.38 80 ILE A N 1
ATOM 616 C CA . ILE A 1 80 ? 8.414 -21.438 3.844 1 90.38 80 ILE A CA 1
ATOM 617 C C . ILE A 1 80 ? 8.336 -22.391 2.656 1 90.38 80 ILE A C 1
ATOM 619 O O . ILE A 1 80 ? 7.645 -23.406 2.719 1 90.38 80 ILE A O 1
ATOM 623 N N . PRO A 1 81 ? 9.039 -22.125 1.613 1 92 81 PRO A N 1
ATOM 624 C CA . PRO A 1 81 ? 8.922 -22.938 0.401 1 92 81 PRO A CA 1
ATOM 625 C C . PRO A 1 81 ? 9.125 -24.438 0.669 1 92 81 PRO A C 1
ATOM 627 O O . PRO A 1 81 ? 8.344 -25.266 0.2 1 92 81 PRO A O 1
ATOM 630 N N . LEU A 1 82 ? 10.023 -24.859 1.544 1 89.06 82 LEU A N 1
ATOM 631 C CA . LEU A 1 82 ? 10.352 -26.25 1.801 1 89.06 82 LEU A CA 1
ATOM 632 C C . LEU A 1 82 ? 9.219 -26.953 2.564 1 89.06 82 LEU A C 1
ATOM 634 O O . LEU A 1 82 ? 9.18 -28.172 2.639 1 89.06 82 LEU A O 1
ATOM 638 N N . LYS A 1 83 ? 8.344 -26.141 3.105 1 89.62 83 LYS A N 1
ATOM 639 C CA . LYS A 1 83 ? 7.266 -26.703 3.916 1 89.62 83 LYS A CA 1
ATOM 640 C C . LYS A 1 83 ? 5.93 -26.625 3.182 1 89.62 83 LYS A C 1
ATOM 642 O O . LYS A 1 83 ? 4.867 -26.75 3.797 1 89.62 83 LYS A O 1
ATOM 647 N N . TRP A 1 84 ? 5.949 -26.484 1.916 1 89.56 84 TRP A N 1
ATOM 648 C CA . TRP A 1 84 ? 4.742 -26.25 1.125 1 89.56 84 TRP A CA 1
ATOM 649 C C . TRP A 1 84 ? 3.76 -27.406 1.298 1 89.56 84 TRP A C 1
ATOM 651 O O . TRP A 1 84 ? 2.545 -27.188 1.338 1 89.56 84 TRP A O 1
ATOM 661 N N . SER A 1 85 ? 4.223 -28.656 1.517 1 91.25 85 SER A N 1
ATOM 662 C CA . SER A 1 85 ? 3.373 -29.828 1.462 1 91.25 85 SER A CA 1
ATOM 663 C C . SER A 1 85 ? 2.635 -30.047 2.779 1 91.25 85 SER A C 1
ATOM 665 O O . SER A 1 85 ? 1.706 -30.859 2.854 1 91.25 85 SER A O 1
ATOM 667 N N . LEU A 1 86 ? 3.029 -29.266 3.756 1 91.56 86 LEU A N 1
ATOM 668 C CA . LEU A 1 86 ? 2.441 -29.484 5.074 1 91.56 86 LEU A CA 1
ATOM 669 C C . LEU A 1 86 ? 0.969 -29.078 5.082 1 91.56 86 LEU A C 1
ATOM 671 O O . LEU A 1 86 ? 0.206 -29.531 5.941 1 91.56 86 LEU A O 1
ATOM 675 N N . ALA A 1 87 ? 0.587 -28.266 4.145 1 94.94 87 ALA A N 1
ATOM 676 C CA . ALA A 1 87 ? -0.8 -27.812 4.105 1 94.94 87 ALA A CA 1
ATOM 677 C C . ALA A 1 87 ? -1.676 -28.797 3.326 1 94.94 87 ALA A C 1
ATOM 679 O O . ALA A 1 87 ? -2.904 -28.719 3.389 1 94.94 87 ALA A O 1
ATOM 680 N N . LEU A 1 88 ? -1.104 -29.781 2.611 1 95.5 88 LEU A N 1
ATOM 681 C CA . LEU A 1 88 ? -1.867 -30.766 1.847 1 95.5 88 LEU A CA 1
ATOM 682 C C . LEU A 1 88 ? -2.689 -31.656 2.773 1 95.5 88 LEU A C 1
ATOM 684 O O . LEU A 1 88 ? -2.229 -32.031 3.855 1 95.5 88 LEU A O 1
ATOM 688 N N . ASN A 1 89 ? -3.887 -31.906 2.332 1 95.19 89 ASN A N 1
ATOM 689 C CA . ASN A 1 89 ? -4.785 -32.812 3.031 1 95.19 89 ASN A CA 1
ATOM 690 C C . ASN A 1 89 ? -5.121 -32.312 4.43 1 95.19 89 ASN A C 1
ATOM 692 O O . ASN A 1 89 ? -5.27 -33.094 5.363 1 95.19 89 ASN A O 1
ATOM 696 N N . THR A 1 90 ? -5.043 -31 4.668 1 96.56 90 THR A N 1
ATOM 697 C CA . THR A 1 90 ? -5.48 -30.344 5.891 1 96.56 90 THR A CA 1
ATOM 698 C C . THR A 1 90 ? -6.688 -29.438 5.613 1 96.56 90 THR A C 1
ATOM 700 O O . THR A 1 90 ? -7.277 -29.5 4.535 1 96.56 90 THR A O 1
ATOM 703 N N . GLU A 1 91 ? -7.008 -28.594 6.582 1 96.69 91 GLU A N 1
ATOM 704 C CA . GLU A 1 91 ? -8.141 -27.688 6.43 1 96.69 91 GLU A CA 1
ATOM 705 C C . GLU A 1 91 ? -7.848 -26.609 5.398 1 96.69 91 GLU A C 1
ATOM 707 O O . GLU A 1 91 ? -8.758 -25.906 4.945 1 96.69 91 GLU A O 1
ATOM 712 N N . TYR A 1 92 ? -6.602 -26.5 4.988 1 97.94 92 TYR A N 1
ATOM 713 C CA . TYR A 1 92 ? -6.18 -25.469 4.051 1 97.94 92 TYR A CA 1
ATOM 714 C C . TYR A 1 92 ? -6.242 -25.969 2.615 1 97.94 92 TYR A C 1
ATOM 716 O O . TYR A 1 92 ? -5.926 -25.234 1.675 1 97.94 92 TYR A O 1
ATOM 724 N N . ASP A 1 93 ? -6.711 -27.219 2.475 1 98 93 ASP A N 1
ATOM 725 C CA . ASP A 1 93 ? -6.855 -27.938 1.204 1 98 93 ASP A CA 1
ATOM 726 C C . ASP A 1 93 ? -8.297 -28.391 0.994 1 98 93 ASP A C 1
ATOM 728 O O . ASP A 1 93 ? -8.914 -28.938 1.906 1 98 93 ASP A O 1
ATOM 732 N N . TRP A 1 94 ? -8.836 -28.156 -0.21 1 98.06 94 TRP A N 1
ATOM 733 C CA . TRP A 1 94 ? -10.188 -28.609 -0.528 1 98.06 94 TRP A CA 1
ATOM 734 C C . TRP A 1 94 ? -10.25 -30.125 -0.587 1 98.06 94 TRP A C 1
ATOM 736 O O . TRP A 1 94 ? -11.328 -30.719 -0.445 1 98.06 94 TRP A O 1
ATOM 746 N N . LYS A 1 95 ? -9.133 -30.812 -0.881 1 97.06 95 LYS A N 1
ATOM 747 C CA . LYS A 1 95 ? -8.984 -32.25 -0.865 1 97.06 95 LYS A CA 1
ATOM 748 C C . LYS A 1 95 ? -9.867 -32.906 -1.924 1 97.06 95 LYS A C 1
ATOM 750 O O . LYS A 1 95 ? -10.531 -33.906 -1.652 1 97.06 95 LYS A O 1
ATOM 755 N N . PHE A 1 96 ? -9.898 -32.344 -3.051 1 97.94 96 PHE A N 1
ATOM 756 C CA . PHE A 1 96 ? -10.688 -32.906 -4.133 1 97.94 96 PHE A CA 1
ATOM 757 C C . PHE A 1 96 ? -10.07 -34.219 -4.609 1 97.94 96 PHE A C 1
ATOM 759 O O . PHE A 1 96 ? -8.844 -34.375 -4.645 1 97.94 96 PHE A O 1
ATOM 766 N N . LEU A 1 97 ? -10.945 -35.156 -5.055 1 97.56 97 LEU A N 1
ATOM 767 C CA . LEU A 1 97 ? -10.547 -36.438 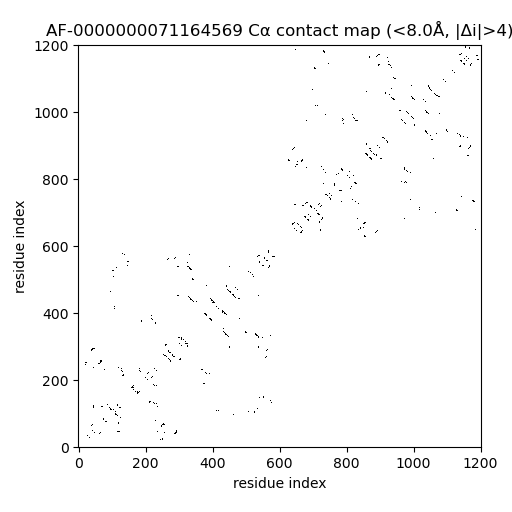-5.59 1 97.56 97 LEU A CA 1
ATOM 768 C C . LEU A 1 97 ? -11.242 -36.719 -6.918 1 97.56 97 LEU A C 1
ATOM 770 O O . LEU A 1 97 ? -12.414 -36.375 -7.094 1 97.56 97 LEU A O 1
ATOM 774 N N . THR A 1 98 ? -10.516 -37.281 -7.789 1 97.75 98 THR A N 1
ATOM 775 C CA . THR A 1 98 ? -11.148 -37.75 -9.023 1 97.75 98 THR A CA 1
ATOM 776 C C . THR A 1 98 ? -11.984 -39 -8.773 1 97.75 98 THR A C 1
ATOM 778 O O . THR A 1 98 ? -11.898 -39.594 -7.703 1 97.75 98 THR A O 1
ATOM 781 N N . GLU A 1 99 ? -12.773 -39.281 -9.773 1 97.38 99 GLU A N 1
ATOM 782 C CA . GLU A 1 99 ? -13.367 -40.625 -9.828 1 97.38 99 GLU A CA 1
ATOM 783 C C . GLU A 1 99 ? -12.32 -41.688 -10.203 1 97.38 99 GLU A C 1
ATOM 785 O O . GLU A 1 99 ? -11.242 -41.344 -10.695 1 97.38 99 GLU A O 1
ATOM 790 N N . LYS A 1 100 ? -12.68 -42.938 -9.938 1 96.25 100 LYS A N 1
ATOM 791 C CA . LYS A 1 100 ? -11.812 -44.031 -10.367 1 96.25 100 LYS A CA 1
ATOM 792 C C . LYS A 1 100 ? -11.797 -44.156 -11.883 1 96.25 100 LYS A C 1
ATOM 794 O O . LYS A 1 100 ? -12.773 -43.812 -12.555 1 96.25 100 LYS A O 1
ATOM 799 N N . GLU A 1 101 ? -10.734 -44.5 -12.367 1 91.44 101 GLU A N 1
ATOM 800 C CA . GLU A 1 101 ? -10.562 -44.812 -13.781 1 91.44 101 GLU A CA 1
ATOM 801 C C . GLU A 1 101 ? -10.016 -46.219 -13.969 1 91.44 101 GLU A C 1
ATOM 803 O O . GLU A 1 101 ? -9.211 -46.688 -13.172 1 91.44 101 GLU A O 1
ATOM 808 N N . ASP A 1 102 ? -10.375 -46.844 -15 1 87.38 102 ASP A N 1
ATOM 809 C CA . ASP A 1 102 ? -10.039 -48.25 -15.203 1 87.38 102 ASP A CA 1
ATOM 810 C C . ASP A 1 102 ? -8.547 -48.438 -15.445 1 87.38 102 ASP A C 1
ATOM 812 O O . ASP A 1 102 ? -7.953 -49.438 -15 1 87.38 102 ASP A O 1
ATOM 816 N N . ASN A 1 103 ? -7.977 -47.531 -16.031 1 87.44 103 ASN A N 1
ATOM 817 C CA . ASN A 1 103 ? -6.613 -47.781 -16.484 1 87.44 103 ASN A CA 1
ATOM 818 C C . ASN A 1 103 ? -5.605 -46.875 -15.789 1 87.44 103 ASN A C 1
ATOM 820 O O . ASN A 1 103 ? -4.461 -46.75 -16.219 1 87.44 103 ASN A O 1
ATOM 824 N N . LEU A 1 104 ? -5.953 -46.219 -14.773 1 93.56 104 LEU A N 1
ATOM 825 C CA . LEU A 1 104 ? -5.02 -45.344 -14.078 1 93.56 104 LEU A CA 1
ATOM 826 C C . LEU A 1 104 ? -5.242 -45.406 -12.57 1 93.56 104 LEU A C 1
ATOM 828 O O . LEU A 1 104 ? -6.266 -45.906 -12.102 1 93.56 104 LEU A O 1
ATOM 832 N N . PHE A 1 105 ? -4.305 -45.031 -11.805 1 95.5 105 PHE A N 1
ATOM 833 C CA . PHE A 1 105 ? -4.324 -44.719 -10.375 1 95.5 105 PHE A CA 1
ATOM 834 C C . PHE A 1 105 ? -4.34 -46 -9.555 1 95.5 105 PHE A C 1
ATOM 836 O O . PHE A 1 105 ? -4.812 -46.031 -8.414 1 95.5 105 PHE A O 1
ATOM 843 N N . LYS A 1 106 ? -3.908 -47.094 -10.086 1 95.25 106 LYS A N 1
ATOM 844 C CA . LYS A 1 106 ? -4.016 -48.375 -9.398 1 95.25 106 LYS A CA 1
ATOM 845 C C . LYS A 1 106 ? -3.062 -48.438 -8.211 1 95.25 106 LYS A C 1
ATOM 847 O O . LYS A 1 106 ? -3.289 -49.219 -7.273 1 95.25 106 LYS A O 1
ATOM 852 N N . GLY A 1 107 ? -2.027 -47.656 -8.258 1 95.88 107 GLY A N 1
ATOM 853 C CA . GLY A 1 107 ? -1.092 -47.625 -7.148 1 95.88 107 GLY A CA 1
ATOM 854 C C . GLY A 1 107 ? -1.394 -46.5 -6.172 1 95.88 107 GLY A C 1
ATOM 855 O O . GLY A 1 107 ? -0.665 -46.312 -5.195 1 95.88 107 GLY A O 1
ATOM 856 N N . LEU A 1 108 ? -2.412 -45.75 -6.402 1 96.81 108 LEU A N 1
ATOM 857 C CA . LEU A 1 108 ? -2.783 -44.625 -5.547 1 96.81 108 LEU A CA 1
ATOM 858 C C . LEU A 1 108 ? -3.814 -45.031 -4.508 1 96.81 108 LEU A C 1
ATOM 860 O O . LEU A 1 108 ? -4.492 -46.062 -4.684 1 96.81 108 LEU A O 1
ATOM 864 N N . ASP A 1 109 ? -3.838 -44.281 -3.418 1 95.62 109 ASP A N 1
ATOM 865 C CA . ASP A 1 109 ? -4.781 -44.594 -2.342 1 95.62 109 ASP A CA 1
ATOM 866 C C . ASP A 1 109 ? -6.223 -44.5 -2.838 1 95.62 109 ASP A C 1
ATOM 868 O O . ASP A 1 109 ? -6.648 -43.469 -3.348 1 95.62 109 ASP A O 1
ATOM 872 N N . GLY A 1 110 ? -6.941 -45.594 -2.717 1 95.75 110 GLY A N 1
ATOM 873 C CA . GLY A 1 110 ? -8.328 -45.625 -3.152 1 95.75 110 GLY A CA 1
ATOM 874 C C . GLY A 1 110 ? -8.484 -45.625 -4.66 1 95.75 110 GLY A C 1
ATOM 875 O O . GLY A 1 110 ? -9.594 -45.531 -5.18 1 95.75 110 GLY A O 1
ATOM 876 N N . GLU A 1 111 ? -7.367 -45.656 -5.441 1 96.19 111 GLU A N 1
ATOM 877 C CA . GLU A 1 111 ? -7.32 -45.625 -6.902 1 96.19 111 GLU A CA 1
ATOM 878 C C . GLU A 1 111 ? -7.969 -44.375 -7.461 1 96.19 111 GLU A C 1
ATOM 880 O O . GLU A 1 111 ? -8.742 -44.438 -8.422 1 96.19 111 GLU A O 1
ATOM 885 N N . VAL A 1 112 ? -7.73 -43.281 -6.812 1 97.19 112 VAL A N 1
ATOM 886 C CA . VAL A 1 112 ? -8.18 -41.969 -7.234 1 97.19 112 VAL A CA 1
ATOM 887 C C . VAL A 1 112 ? -7.016 -40.969 -7.18 1 97.19 112 VAL A C 1
ATOM 889 O O . VAL A 1 112 ? -6.012 -41.219 -6.512 1 97.19 112 VAL A O 1
ATOM 892 N N . CYS A 1 113 ? -7.152 -39.969 -7.938 1 96.44 113 CYS A N 1
ATOM 893 C CA . CYS A 1 113 ? -6.141 -38.938 -7.984 1 96.44 113 CYS A CA 1
ATOM 894 C C . CYS A 1 113 ? -6.551 -37.75 -7.113 1 96.44 113 CYS A C 1
ATOM 896 O O . CYS A 1 113 ? -7.699 -37.312 -7.168 1 96.44 113 CYS A O 1
ATOM 898 N N . HIS A 1 114 ? -5.648 -37.281 -6.324 1 95.56 114 HIS A N 1
ATOM 899 C CA . HIS A 1 114 ? -5.875 -36.094 -5.531 1 95.56 114 HIS A CA 1
ATOM 900 C C . HIS A 1 114 ? -5.68 -34.812 -6.375 1 95.56 114 HIS A C 1
ATOM 902 O O . HIS A 1 114 ? -4.691 -34.719 -7.102 1 95.56 114 HIS A O 1
ATOM 908 N N . ILE A 1 115 ? -6.617 -33.906 -6.277 1 96.75 115 ILE A N 1
ATOM 909 C CA . ILE A 1 115 ? -6.547 -32.625 -6.934 1 96.75 115 ILE A CA 1
ATOM 910 C C . ILE A 1 115 ? -6.543 -31.5 -5.883 1 96.75 115 ILE A C 1
ATOM 912 O O . ILE A 1 115 ? -7.566 -30.859 -5.652 1 96.75 115 ILE A O 1
ATOM 916 N N . PRO A 1 116 ? -5.418 -31.266 -5.297 1 97 116 PRO A N 1
ATOM 917 C CA . PRO A 1 116 ? -5.359 -30.266 -4.234 1 97 116 PRO A CA 1
ATOM 918 C C . PRO A 1 116 ? -5.609 -28.844 -4.746 1 97 116 PRO A C 1
ATOM 920 O O . PRO A 1 116 ? -5.152 -28.484 -5.836 1 97 116 PRO A O 1
ATOM 923 N N . ARG A 1 117 ? -6.383 -28.094 -4.035 1 98.12 117 ARG A N 1
ATOM 924 C CA . ARG A 1 117 ? -6.641 -26.672 -4.227 1 98.12 117 ARG A CA 1
ATOM 925 C C . ARG A 1 117 ? -6.664 -25.938 -2.891 1 98.12 117 ARG A C 1
ATOM 927 O O . ARG A 1 117 ? -7.184 -26.453 -1.9 1 98.12 117 ARG A O 1
ATOM 934 N N . GLY A 1 118 ? -6.086 -24.797 -2.857 1 98.31 118 GLY A N 1
ATOM 935 C CA . GLY A 1 118 ? -6.027 -24.047 -1.613 1 98.31 118 GLY A CA 1
ATOM 936 C C . GLY A 1 118 ? -7.387 -23.562 -1.146 1 98.31 118 GLY A C 1
ATOM 937 O O . GLY A 1 118 ? -8.164 -23.016 -1.936 1 98.31 118 GLY A O 1
ATOM 938 N N . ARG A 1 119 ? -7.66 -23.812 0.108 1 98.44 119 ARG A N 1
ATOM 939 C CA . ARG A 1 119 ? -8.82 -23.266 0.809 1 98.44 119 ARG A CA 1
ATOM 940 C C . ARG A 1 119 ? -8.391 -22.312 1.916 1 98.44 119 ARG A C 1
ATOM 942 O O . ARG A 1 119 ? -8.539 -22.625 3.102 1 98.44 119 ARG A O 1
ATOM 949 N N . MET A 1 120 ? -7.91 -21.203 1.545 1 98.5 120 MET A N 1
ATOM 950 C CA . MET A 1 120 ? -7.348 -20.141 2.383 1 98.5 120 MET A CA 1
ATOM 951 C C . MET A 1 120 ? -7.121 -18.859 1.578 1 98.5 120 MET A C 1
ATOM 953 O O . MET A 1 120 ? -7.164 -18.891 0.347 1 98.5 120 MET A O 1
ATOM 957 N N . LEU A 1 121 ? -6.883 -17.75 2.277 1 98.5 121 LEU A N 1
ATOM 958 C CA . LEU A 1 121 ? -6.477 -16.547 1.562 1 98.5 121 LEU A CA 1
ATOM 959 C C . LEU A 1 121 ? -5.238 -16.812 0.712 1 98.5 121 LEU A C 1
ATOM 961 O O . LEU A 1 121 ? -4.293 -17.453 1.17 1 98.5 121 LEU A O 1
ATOM 965 N N . GLY A 1 122 ? -5.309 -16.391 -0.515 1 98.31 122 GLY A N 1
ATOM 966 C CA . GLY A 1 122 ? -4.262 -16.703 -1.475 1 98.31 122 GLY A CA 1
ATOM 967 C C . GLY A 1 122 ? -4.539 -17.953 -2.275 1 98.31 122 GLY A C 1
ATOM 968 O O . GLY A 1 122 ? -3.93 -18.172 -3.324 1 98.31 122 GLY A O 1
ATOM 969 N N . GLY A 1 123 ? -5.41 -18.812 -1.709 1 98.44 123 GLY A N 1
ATOM 970 C CA . GLY A 1 123 ? -5.785 -20.031 -2.4 1 98.44 123 GLY A CA 1
ATOM 971 C C . GLY A 1 123 ? -4.594 -20.891 -2.771 1 98.44 123 GLY A C 1
ATOM 972 O O . GLY A 1 123 ? -3.738 -21.188 -1.929 1 98.44 123 GLY A O 1
ATOM 973 N N . SER A 1 124 ? -4.57 -21.25 -4.031 1 98.31 124 SER A N 1
ATOM 974 C CA . SER A 1 124 ? -3.537 -22.188 -4.484 1 98.31 124 SER A CA 1
ATOM 975 C C . SER A 1 124 ? -2.184 -21.484 -4.594 1 98.31 124 SER A C 1
ATOM 977 O O . SER A 1 124 ? -1.142 -22.141 -4.578 1 98.31 124 SER A O 1
ATOM 979 N N . SER A 1 125 ? -2.168 -20.156 -4.664 1 98.31 125 SER A N 1
ATOM 980 C CA . SER A 1 125 ? -0.889 -19.453 -4.648 1 98.31 125 SER A CA 1
ATOM 981 C C . SER A 1 125 ? -0.23 -19.547 -3.275 1 98.31 125 SER A C 1
ATOM 983 O O . SER A 1 125 ? 0.972 -19.297 -3.143 1 98.31 125 SER A O 1
ATOM 985 N N . SER A 1 126 ? -0.998 -19.891 -2.279 1 97.88 126 SER A N 1
ATOM 986 C CA . SER A 1 126 ? -0.477 -20.078 -0.93 1 97.88 126 SER A CA 1
ATOM 987 C C . SER A 1 126 ? -0.193 -21.547 -0.649 1 97.88 126 SER A C 1
ATOM 989 O O . SER A 1 126 ? 0.293 -21.891 0.429 1 97.88 126 SER A O 1
ATOM 991 N N . LEU A 1 127 ? -0.42 -22.359 -1.614 1 97.38 127 LEU A N 1
ATOM 992 C CA . LEU A 1 127 ? -0.307 -23.812 -1.421 1 97.38 127 LEU A CA 1
ATOM 993 C C . LEU A 1 127 ? 0.725 -24.406 -2.371 1 97.38 127 LEU A C 1
ATOM 995 O O . LEU A 1 127 ? 1.366 -25.406 -2.047 1 97.38 127 LEU A O 1
ATOM 999 N N . ASN A 1 128 ? 0.984 -23.828 -3.465 1 96.44 128 ASN A N 1
ATOM 1000 C CA . ASN A 1 128 ? 1.722 -24.422 -4.574 1 96.44 128 ASN A CA 1
ATOM 1001 C C . ASN A 1 128 ? 3.223 -24.453 -4.301 1 96.44 128 ASN A C 1
ATOM 1003 O O . ASN A 1 128 ? 3.66 -24.172 -3.184 1 96.44 128 ASN A O 1
ATOM 1007 N N . VAL A 1 129 ? 3.988 -24.844 -5.344 1 95.25 129 VAL A N 1
ATOM 1008 C CA . VAL A 1 129 ? 5.426 -25.031 -5.172 1 95.25 129 VAL A CA 1
ATOM 1009 C C . VAL A 1 129 ? 6.172 -23.828 -5.75 1 95.25 129 VAL A C 1
ATOM 1011 O O . VAL A 1 129 ? 7.379 -23.891 -6 1 95.25 129 VAL A O 1
ATOM 1014 N N . MET A 1 130 ? 5.48 -22.781 -6.129 1 96.44 130 MET A N 1
ATOM 1015 C CA . MET A 1 130 ? 5.977 -21.438 -6.395 1 96.44 130 MET A CA 1
ATOM 1016 C C . MET A 1 130 ? 6.777 -21.406 -7.691 1 96.44 130 MET A C 1
ATOM 1018 O O . MET A 1 130 ? 7.484 -20.422 -7.961 1 96.44 130 MET A O 1
ATOM 1022 N N . LEU A 1 131 ? 6.715 -22.484 -8.539 1 95.94 131 LEU A N 1
ATOM 1023 C CA . LEU A 1 131 ? 7.34 -22.422 -9.859 1 95.94 131 LEU A CA 1
ATOM 1024 C C . LEU A 1 131 ? 6.664 -21.359 -10.727 1 95.94 131 LEU A C 1
ATOM 1026 O O . LEU A 1 131 ? 5.438 -21.266 -10.758 1 95.94 131 LEU A O 1
ATOM 1030 N N . HIS A 1 132 ? 7.492 -20.562 -11.328 1 96.06 132 HIS A N 1
ATOM 1031 C CA . HIS A 1 132 ? 6.938 -19.5 -12.164 1 96.06 132 HIS A CA 1
ATOM 1032 C C . HIS A 1 132 ? 7.398 -19.641 -13.609 1 96.06 132 HIS A C 1
ATOM 1034 O O . HIS A 1 132 ? 8.484 -19.172 -13.969 1 96.06 132 HIS A O 1
ATOM 1040 N N . ILE A 1 133 ? 6.582 -20.188 -14.406 1 94.19 133 ILE A N 1
ATOM 1041 C CA . ILE A 1 133 ? 6.715 -20.281 -15.859 1 94.19 133 ILE A CA 1
ATOM 1042 C C . ILE A 1 133 ? 5.418 -19.828 -16.516 1 94.19 133 ILE A C 1
ATOM 1044 O O . ILE A 1 133 ? 4.336 -20.312 -16.172 1 94.19 133 ILE A O 1
ATOM 1048 N N . ARG A 1 134 ? 5.457 -18.906 -17.469 1 93.56 134 ARG A N 1
ATOM 1049 C CA . ARG A 1 134 ? 4.266 -18.203 -17.938 1 93.56 134 ARG A CA 1
ATOM 1050 C C . ARG A 1 134 ? 3.668 -18.906 -19.156 1 93.56 134 ARG A C 1
ATOM 1052 O O . ARG A 1 134 ? 2.494 -18.703 -19.469 1 93.56 134 ARG A O 1
ATOM 1059 N N . GLY A 1 135 ? 4.355 -19.703 -19.844 1 91.12 135 GLY A N 1
ATOM 1060 C CA . GLY A 1 135 ? 3.949 -20.203 -21.141 1 91.12 135 GLY A CA 1
ATOM 1061 C C . GLY A 1 135 ? 4.633 -19.484 -22.297 1 91.12 135 GLY A C 1
ATOM 1062 O O . GLY A 1 135 ? 5.438 -18.578 -22.078 1 91.12 135 GLY A O 1
ATOM 1063 N N . THR A 1 136 ? 4.293 -19.875 -23.531 1 90.69 136 THR A N 1
ATOM 1064 C CA . THR A 1 136 ? 5 -19.359 -24.688 1 90.69 136 THR A CA 1
ATOM 1065 C C . THR A 1 136 ? 4.039 -18.656 -25.641 1 90.69 136 THR A C 1
ATOM 1067 O O . THR A 1 136 ? 2.826 -18.672 -25.438 1 90.69 136 THR A O 1
ATOM 1070 N N . LYS A 1 137 ? 4.652 -18.016 -26.625 1 92.94 137 LYS A N 1
ATOM 1071 C CA . LYS A 1 137 ? 3.877 -17.406 -27.703 1 92.94 137 LYS A CA 1
ATOM 1072 C C . LYS A 1 137 ? 2.918 -18.422 -28.328 1 92.94 137 LYS A C 1
ATOM 1074 O O . LYS A 1 137 ? 1.774 -18.078 -28.641 1 92.94 137 LYS A O 1
ATOM 1079 N N . PHE A 1 138 ? 3.24 -19.641 -28.422 1 92 138 PHE A N 1
ATOM 1080 C CA . PHE A 1 138 ? 2.42 -20.672 -29.047 1 92 138 PHE A CA 1
ATOM 1081 C C . PHE A 1 138 ? 1.19 -20.969 -28.203 1 92 138 PHE A C 1
ATOM 1083 O O . PHE A 1 138 ? 0.106 -21.219 -28.734 1 92 138 PHE A O 1
ATOM 1090 N N . ASP A 1 139 ? 1.366 -20.938 -26.938 1 94.44 139 ASP A N 1
ATOM 1091 C CA . ASP A 1 139 ? 0.246 -21.203 -26.031 1 94.44 139 ASP A CA 1
ATOM 1092 C C . ASP A 1 139 ? -0.867 -20.172 -26.219 1 94.44 139 ASP A C 1
ATOM 1094 O O . ASP A 1 139 ? -2.023 -20.531 -26.453 1 94.44 139 ASP A O 1
ATOM 1098 N N . PHE A 1 140 ? -0.494 -18.953 -26.219 1 96.62 140 PHE A N 1
ATOM 1099 C CA . PHE A 1 140 ? -1.506 -17.906 -26.156 1 96.62 140 PHE A CA 1
ATOM 1100 C C . PHE A 1 140 ? -2 -17.562 -27.562 1 96.62 140 PHE A C 1
ATOM 1102 O O . PHE A 1 140 ? -3.164 -17.203 -27.75 1 96.62 140 PHE A O 1
ATOM 1109 N N . ASP A 1 141 ? -1.133 -17.688 -28.594 1 96.19 141 ASP A N 1
ATOM 1110 C CA . ASP A 1 141 ? -1.611 -17.547 -29.969 1 96.19 141 ASP A CA 1
ATOM 1111 C C . ASP A 1 141 ? -2.635 -18.625 -30.312 1 96.19 141 ASP A C 1
ATOM 1113 O O . ASP A 1 141 ? -3.564 -18.391 -31.078 1 96.19 141 ASP A O 1
ATOM 1117 N N . LYS A 1 142 ? -2.445 -19.75 -29.719 1 95.06 142 LYS A N 1
ATOM 1118 C CA . LYS A 1 142 ? -3.439 -20.797 -29.875 1 95.06 142 LYS A CA 1
ATOM 1119 C C . LYS A 1 142 ? -4.781 -20.375 -29.266 1 95.06 142 LYS A C 1
ATOM 1121 O O . LYS A 1 142 ? -5.836 -20.656 -29.844 1 95.06 142 LYS A O 1
ATOM 1126 N N . TRP A 1 143 ? -4.777 -19.719 -28.094 1 97.94 143 TRP A N 1
ATOM 1127 C CA . TRP A 1 143 ? -6.023 -19.219 -27.516 1 97.94 143 TRP A CA 1
ATOM 1128 C C . TRP A 1 143 ? -6.762 -18.328 -28.5 1 97.94 143 TRP A C 1
ATOM 1130 O O . TRP A 1 143 ? -7.98 -18.438 -28.656 1 97.94 143 TRP A O 1
ATOM 1140 N N . GLU A 1 144 ? -6.035 -17.469 -29.141 1 97.81 144 GLU A N 1
ATOM 1141 C CA . GLU A 1 144 ? -6.629 -16.547 -30.094 1 97.81 144 GLU A CA 1
ATOM 1142 C C . GLU A 1 144 ? -7.238 -17.297 -31.281 1 97.81 144 GLU A C 1
ATOM 1144 O O . GLU A 1 144 ? -8.336 -16.969 -31.734 1 97.81 144 GLU A O 1
ATOM 1149 N N . THR A 1 145 ? -6.547 -18.312 -31.75 1 96.38 145 THR A N 1
ATOM 1150 C CA . THR A 1 145 ? -7.051 -19.094 -32.875 1 96.38 145 THR A CA 1
ATOM 1151 C C . THR A 1 145 ? -8.305 -19.859 -32.469 1 96.38 145 THR A C 1
ATOM 1153 O O . THR A 1 145 ? -9.125 -20.203 -33.344 1 96.38 145 THR A O 1
ATOM 1156 N N . MET A 1 146 ? -8.477 -20.047 -31.203 1 96.69 146 MET A N 1
ATOM 1157 C CA . MET A 1 146 ? -9.641 -20.75 -30.688 1 96.69 146 MET A CA 1
ATOM 1158 C C . MET A 1 146 ? -10.805 -19.797 -30.469 1 96.69 146 MET A C 1
ATOM 1160 O O . MET A 1 146 ? -11.828 -20.172 -29.891 1 96.69 146 MET A O 1
ATOM 1164 N N . GLY A 1 147 ? -10.633 -18.594 -30.844 1 97.62 147 GLY A N 1
ATOM 1165 C CA . GLY A 1 147 ? -11.711 -17.609 -30.797 1 97.62 147 GLY A CA 1
ATOM 1166 C C . GLY A 1 147 ? -11.609 -16.688 -29.609 1 97.62 147 GLY A C 1
ATOM 1167 O O . GLY A 1 147 ? -12.508 -15.867 -29.375 1 97.62 147 GLY A O 1
ATOM 1168 N N . CYS A 1 148 ? -10.594 -16.797 -28.844 1 98.5 148 CYS A N 1
ATOM 1169 C CA . CYS A 1 148 ? -10.383 -15.898 -27.719 1 98.5 148 CYS A CA 1
ATOM 1170 C C . CYS A 1 148 ? -9.68 -14.617 -28.156 1 98.5 148 CYS A C 1
ATOM 1172 O O . CYS A 1 148 ? -8.547 -14.359 -27.766 1 98.5 148 CYS A O 1
ATOM 1174 N N . THR A 1 149 ? -10.383 -13.812 -28.859 1 98.19 149 THR A N 1
ATOM 1175 C CA . THR A 1 149 ? -9.836 -12.578 -29.422 1 98.19 149 THR A CA 1
ATOM 1176 C C . THR A 1 149 ? -9.203 -11.719 -28.344 1 98.19 149 THR A C 1
ATOM 1178 O O . THR A 1 149 ? -9.812 -11.469 -27.297 1 98.19 149 THR A O 1
ATOM 1181 N N . GLY A 1 150 ? -7.977 -11.297 -28.578 1 98.31 150 GLY A N 1
ATOM 1182 C CA . GLY A 1 150 ? -7.281 -10.414 -27.656 1 98.31 150 GLY A CA 1
ATOM 1183 C C . GLY A 1 150 ? -6.484 -11.164 -26.594 1 98.31 150 GLY A C 1
ATOM 1184 O O . GLY A 1 150 ? -5.969 -10.555 -25.656 1 98.31 150 GLY A O 1
ATOM 1185 N N . TRP A 1 151 ? -6.344 -12.438 -26.75 1 98.69 151 TRP A N 1
ATOM 1186 C CA . TRP A 1 151 ? -5.617 -13.211 -25.75 1 98.69 151 TRP A CA 1
ATOM 1187 C C . TRP A 1 151 ? -4.383 -13.867 -26.359 1 98.69 151 TRP A C 1
ATOM 1189 O O . TRP A 1 151 ? -3.883 -14.867 -25.844 1 98.69 151 TRP A O 1
ATOM 1199 N N . ASP A 1 152 ? -3.918 -13.352 -27.547 1 98 152 ASP A N 1
ATOM 1200 C CA . ASP A 1 152 ? -2.633 -13.781 -28.094 1 98 152 ASP A CA 1
ATOM 1201 C C . ASP A 1 152 ? -1.479 -13.312 -27.203 1 98 152 ASP A C 1
ATOM 1203 O O . ASP A 1 152 ? -1.685 -12.539 -26.266 1 98 152 ASP A O 1
ATOM 1207 N N . PHE A 1 153 ? -0.339 -13.758 -27.5 1 96.31 153 PHE A N 1
ATOM 1208 C CA . PHE A 1 153 ? 0.809 -13.516 -26.641 1 96.31 153 PHE A CA 1
ATOM 1209 C C . PHE A 1 153 ? 1.091 -12.023 -26.516 1 96.31 153 PHE A C 1
ATOM 1211 O O . PHE A 1 153 ? 1.348 -11.523 -25.422 1 96.31 153 PHE A O 1
ATOM 1218 N N . ASN A 1 154 ? 1.079 -11.305 -27.578 1 96.38 154 ASN A N 1
ATOM 1219 C CA . ASN A 1 154 ? 1.358 -9.875 -27.562 1 96.38 154 ASN A CA 1
ATOM 1220 C C . ASN A 1 154 ? 0.357 -9.125 -26.688 1 96.38 154 ASN A C 1
ATOM 1222 O O . ASN A 1 154 ? 0.71 -8.133 -26.047 1 96.38 154 ASN A O 1
ATOM 1226 N N . SER A 1 155 ? -0.842 -9.602 -26.656 1 97.81 155 SER A N 1
ATOM 1227 C CA . SER A 1 155 ? -1.915 -8.953 -25.922 1 97.81 155 SER A CA 1
ATOM 1228 C C . SER A 1 155 ? -1.81 -9.25 -24.422 1 97.81 155 SER A C 1
ATOM 1230 O O . SER A 1 155 ? -2.246 -8.445 -23.594 1 97.81 155 SER A O 1
ATOM 1232 N N . VAL A 1 156 ? -1.211 -10.414 -24.047 1 98.06 156 VAL A N 1
ATOM 1233 C CA . VAL A 1 156 ? -1.26 -10.797 -22.641 1 98.06 156 VAL A CA 1
ATOM 1234 C C . VAL A 1 156 ? 0.085 -10.508 -21.984 1 98.06 156 VAL A C 1
ATOM 1236 O O . VAL A 1 156 ? 0.166 -10.375 -20.766 1 98.06 156 VAL A O 1
ATOM 1239 N N . LEU A 1 157 ? 1.191 -10.328 -22.75 1 97.38 157 LEU A N 1
ATOM 1240 C CA . LEU A 1 157 ? 2.537 -10.133 -22.219 1 97.38 157 LEU A CA 1
ATOM 1241 C C . LEU A 1 157 ? 2.576 -8.938 -21.281 1 97.38 157 LEU A C 1
ATOM 1243 O O . LEU A 1 157 ? 3.172 -9.008 -20.203 1 97.38 157 LEU A O 1
ATOM 1247 N N . PRO A 1 158 ? 1.896 -7.789 -21.641 1 97.06 158 PRO A N 1
ATOM 1248 C CA . PRO A 1 158 ? 1.954 -6.633 -20.75 1 97.06 158 PRO A CA 1
ATOM 1249 C C . PRO A 1 158 ? 1.413 -6.941 -19.344 1 97.06 158 PRO A C 1
ATOM 1251 O O . PRO A 1 158 ? 1.848 -6.332 -18.359 1 97.06 158 PRO A O 1
ATOM 1254 N N . TYR A 1 159 ? 0.527 -7.852 -19.234 1 98.06 159 TYR A N 1
ATOM 1255 C CA . TYR A 1 159 ? -0.083 -8.164 -17.953 1 98.06 159 TYR A CA 1
ATOM 1256 C C . TYR A 1 159 ? 0.819 -9.07 -17.125 1 98.06 159 TYR A C 1
ATOM 1258 O O . TYR A 1 159 ? 0.782 -9.039 -15.891 1 98.06 159 TYR A O 1
ATOM 1266 N N . PHE A 1 160 ? 1.63 -9.914 -17.797 1 97.62 160 PHE A N 1
ATOM 1267 C CA . PHE A 1 160 ? 2.695 -10.617 -17.094 1 97.62 160 PHE A CA 1
ATOM 1268 C C . PHE A 1 160 ? 3.697 -9.625 -16.5 1 97.62 160 PHE A C 1
ATOM 1270 O O . PHE A 1 160 ? 4.066 -9.727 -15.336 1 97.62 160 PHE A O 1
ATOM 1277 N N . ILE A 1 161 ? 4.066 -8.703 -17.359 1 95.94 161 ILE A N 1
ATOM 1278 C CA . ILE A 1 161 ? 5.074 -7.711 -16.984 1 95.94 161 ILE A CA 1
ATOM 1279 C C . ILE A 1 161 ? 4.539 -6.828 -15.867 1 95.94 161 ILE A C 1
ATOM 1281 O O . ILE A 1 161 ? 5.25 -6.543 -14.898 1 95.94 161 ILE A O 1
ATOM 1285 N N . LYS A 1 162 ? 3.285 -6.426 -15.922 1 95.25 162 LYS A N 1
ATOM 1286 C CA . LYS A 1 162 ? 2.623 -5.559 -14.953 1 95.25 162 LYS A CA 1
ATOM 1287 C C . LYS A 1 162 ? 2.703 -6.141 -13.547 1 95.25 162 LYS A C 1
ATOM 1289 O O . LYS A 1 162 ? 2.891 -5.406 -12.57 1 95.25 162 LYS A O 1
ATOM 1294 N N . SER A 1 163 ? 2.627 -7.395 -13.391 1 96.25 163 SER A N 1
ATOM 1295 C CA . SER A 1 163 ? 2.566 -8.055 -12.086 1 96.25 163 SER A CA 1
ATOM 1296 C C . SER A 1 163 ? 3.963 -8.352 -11.555 1 96.25 163 SER A C 1
ATOM 1298 O O . SER A 1 163 ? 4.152 -8.516 -10.352 1 96.25 163 SER A O 1
ATOM 1300 N N . GLU A 1 164 ? 4.93 -8.305 -12.359 1 96.31 164 GLU A N 1
ATOM 1301 C CA . GLU A 1 164 ? 6.195 -8.961 -12.047 1 96.31 164 GLU A CA 1
ATOM 1302 C C . GLU A 1 164 ? 7.211 -7.969 -11.492 1 96.31 164 GLU A C 1
ATOM 1304 O O . GLU A 1 164 ? 7.312 -6.84 -11.969 1 96.31 164 GLU A O 1
ATOM 1309 N N . ASN A 1 165 ? 7.883 -8.375 -10.477 1 93.81 165 ASN A N 1
ATOM 1310 C CA . ASN A 1 165 ? 9.148 -7.809 -10.023 1 93.81 165 ASN A CA 1
ATOM 1311 C C . ASN A 1 165 ? 10.281 -8.836 -10.086 1 93.81 165 ASN A C 1
ATOM 1313 O O . ASN A 1 165 ? 10.539 -9.539 -9.109 1 93.81 165 ASN A O 1
ATOM 1317 N N . PHE A 1 166 ? 10.898 -8.93 -11.25 1 94.69 166 PHE A N 1
ATOM 1318 C CA . PHE A 1 166 ? 11.953 -9.898 -11.516 1 94.69 166 PHE A CA 1
ATOM 1319 C C . PHE A 1 166 ? 13.258 -9.461 -10.859 1 94.69 166 PHE A C 1
ATOM 1321 O O . PHE A 1 166 ? 13.773 -8.375 -11.141 1 94.69 166 PHE A O 1
ATOM 1328 N N . THR A 1 167 ? 13.906 -10.289 -10.07 1 91.19 167 THR A N 1
ATOM 1329 C CA . THR A 1 167 ? 14.969 -9.812 -9.195 1 91.19 167 THR A CA 1
ATOM 1330 C C . THR A 1 167 ? 16.344 -10.148 -9.781 1 91.19 167 THR A C 1
ATOM 1332 O O . THR A 1 167 ? 17.359 -9.617 -9.336 1 91.19 167 THR A O 1
ATOM 1335 N N . ASP A 1 168 ? 16.453 -11.102 -10.711 1 93.06 168 ASP A N 1
ATOM 1336 C CA . ASP A 1 168 ? 17.734 -11.461 -11.305 1 93.06 168 ASP A CA 1
ATOM 1337 C C . ASP A 1 168 ? 18.188 -10.398 -12.305 1 93.06 168 ASP A C 1
ATOM 1339 O O . ASP A 1 168 ? 17.797 -10.422 -13.469 1 93.06 168 ASP A O 1
ATOM 1343 N N . THR A 1 169 ? 19.094 -9.625 -11.93 1 86.88 169 THR A N 1
ATOM 1344 C CA . THR A 1 169 ? 19.531 -8.492 -12.727 1 86.88 169 THR A CA 1
ATOM 1345 C C . THR A 1 169 ? 20.359 -8.953 -13.922 1 86.88 169 THR A C 1
ATOM 1347 O O . THR A 1 169 ? 20.453 -8.25 -14.93 1 86.88 169 THR A O 1
ATOM 1350 N N . THR A 1 170 ? 20.984 -10.102 -13.82 1 90.62 170 THR A N 1
ATOM 1351 C CA . THR A 1 170 ? 21.859 -10.594 -14.883 1 90.62 170 THR A CA 1
ATOM 1352 C C . THR A 1 170 ? 21.031 -11.086 -16.062 1 90.62 170 THR A C 1
ATOM 1354 O O . THR A 1 170 ? 21.516 -11.109 -17.203 1 90.62 170 THR A O 1
ATOM 1357 N N . ARG A 1 171 ? 19.75 -11.406 -15.82 1 92.75 171 ARG A N 1
ATOM 1358 C CA . ARG A 1 171 ? 18.891 -11.922 -16.875 1 92.75 171 ARG A CA 1
ATOM 1359 C C . ARG A 1 171 ? 17.766 -10.945 -17.203 1 92.75 171 ARG A C 1
ATOM 1361 O O . ARG A 1 171 ? 16.969 -11.18 -18.109 1 92.75 171 ARG A O 1
ATOM 1368 N N . PHE A 1 172 ? 17.797 -9.867 -16.562 1 91.5 172 PHE A N 1
ATOM 1369 C CA . PHE A 1 172 ? 16.672 -8.953 -16.734 1 91.5 172 PHE A CA 1
ATOM 1370 C C . PHE A 1 172 ? 16.641 -8.391 -18.141 1 91.5 172 PHE A C 1
ATOM 1372 O O . PHE A 1 172 ? 17.625 -7.816 -18.625 1 91.5 172 PHE A O 1
ATOM 1379 N N . ASP A 1 173 ? 15.578 -8.562 -18.891 1 91.69 173 ASP A N 1
ATOM 1380 C CA . ASP A 1 173 ? 15.219 -7.984 -20.188 1 91.69 173 ASP A CA 1
ATOM 1381 C C . ASP A 1 173 ? 13.859 -7.285 -20.125 1 91.69 173 ASP A C 1
ATOM 1383 O O . ASP A 1 173 ? 12.828 -7.941 -20.031 1 91.69 173 ASP A O 1
ATOM 1387 N N . PRO A 1 174 ? 13.82 -5.992 -20.156 1 88.5 174 PRO A N 1
ATOM 1388 C CA . PRO A 1 174 ? 12.57 -5.25 -19.969 1 88.5 174 PRO A CA 1
ATOM 1389 C C . PRO A 1 174 ? 11.523 -5.562 -21.031 1 88.5 174 PRO A C 1
ATOM 1391 O O . PRO A 1 174 ? 10.359 -5.191 -20.891 1 88.5 174 PRO A O 1
ATOM 1394 N N . THR A 1 175 ? 11.953 -6.188 -22.078 1 90 175 THR A N 1
ATOM 1395 C CA . THR A 1 175 ? 11.008 -6.586 -23.109 1 90 175 THR A CA 1
ATOM 1396 C C . THR A 1 175 ? 10.07 -7.676 -22.594 1 90 175 THR A C 1
ATOM 1398 O O . THR A 1 175 ? 8.922 -7.766 -23.031 1 90 175 THR A O 1
ATOM 1401 N N . PHE A 1 176 ? 10.609 -8.508 -21.562 1 91.5 176 PHE A N 1
ATOM 1402 C CA . PHE A 1 176 ? 9.836 -9.68 -21.172 1 91.5 176 PHE A CA 1
ATOM 1403 C C . PHE A 1 176 ? 9.555 -9.688 -19.672 1 91.5 176 PHE A C 1
ATOM 1405 O O . PHE A 1 176 ? 8.68 -10.414 -19.203 1 91.5 176 PHE A O 1
ATOM 1412 N N . HIS A 1 177 ? 10.344 -8.914 -19.016 1 94.62 177 HIS A N 1
ATOM 1413 C CA . HIS A 1 177 ? 10.234 -8.961 -17.562 1 94.62 177 HIS A CA 1
ATOM 1414 C C . HIS A 1 177 ? 9.914 -7.59 -16.984 1 94.62 177 HIS A C 1
ATOM 1416 O O . HIS A 1 177 ? 10.281 -6.566 -17.562 1 94.62 177 HIS A O 1
ATOM 1422 N N . GLY A 1 178 ? 9.109 -7.668 -15.961 1 92.69 178 GLY A N 1
ATOM 1423 C CA . GLY A 1 178 ? 8.867 -6.457 -15.188 1 92.69 178 GLY A CA 1
ATOM 1424 C C . GLY A 1 178 ? 9.703 -6.371 -13.93 1 92.69 178 GLY A C 1
ATOM 1425 O O . GLY A 1 178 ? 10.164 -7.391 -13.414 1 92.69 178 GLY A O 1
ATOM 1426 N N . LYS A 1 179 ? 9.914 -5.188 -13.5 1 88.69 179 LYS A N 1
ATOM 1427 C CA . LYS A 1 179 ? 10.695 -4.996 -12.273 1 88.69 179 LYS A CA 1
ATOM 1428 C C . LYS A 1 179 ? 9.93 -4.133 -11.273 1 88.69 179 LYS A C 1
ATOM 1430 O O . LYS A 1 179 ? 10.438 -3.838 -10.188 1 88.69 179 LYS A O 1
ATOM 1435 N N . CYS A 1 180 ? 8.664 -3.766 -11.594 1 89.12 180 CYS A N 1
ATOM 1436 C CA . CYS A 1 180 ? 7.941 -2.789 -10.781 1 89.12 180 CYS A CA 1
ATOM 1437 C C . CYS A 1 180 ? 6.664 -3.391 -10.211 1 89.12 180 CYS A C 1
ATOM 1439 O O . CYS A 1 180 ? 5.977 -2.75 -9.414 1 89.12 180 CYS A O 1
ATOM 1441 N N . GLY A 1 181 ? 6.352 -4.578 -10.523 1 93.19 181 GLY A N 1
ATOM 1442 C CA . GLY A 1 181 ? 5.102 -5.176 -10.086 1 93.19 181 GLY A CA 1
ATOM 1443 C C . GLY A 1 181 ? 5.172 -5.727 -8.672 1 93.19 181 GLY A C 1
ATOM 1444 O O . GLY A 1 181 ? 6.25 -5.789 -8.078 1 93.19 181 GLY A O 1
ATOM 1445 N N . PRO A 1 182 ? 4.02 -6.047 -8.117 1 93.06 182 PRO A N 1
ATOM 1446 C CA . PRO A 1 182 ? 3.955 -6.516 -6.734 1 93.06 182 PRO A CA 1
ATOM 1447 C C . PRO A 1 182 ? 4.469 -7.941 -6.57 1 93.06 182 PRO A C 1
ATOM 1449 O O . PRO A 1 182 ? 4.887 -8.328 -5.477 1 93.06 182 PRO A O 1
ATOM 1452 N N . LEU A 1 183 ? 4.484 -8.703 -7.562 1 96.5 183 LEU A N 1
ATOM 1453 C CA . LEU A 1 183 ? 4.844 -10.117 -7.492 1 96.5 183 LEU A CA 1
ATOM 1454 C C . LEU A 1 183 ? 6.348 -10.297 -7.688 1 96.5 183 LEU A C 1
ATOM 1456 O O . LEU A 1 183 ? 6.859 -10.125 -8.797 1 96.5 183 LEU A O 1
ATOM 1460 N N . THR A 1 184 ? 7.004 -10.719 -6.668 1 94.81 184 THR A N 1
ATOM 1461 C CA . THR A 1 184 ? 8.445 -10.922 -6.777 1 94.81 184 THR A CA 1
ATOM 1462 C C . THR A 1 184 ? 8.75 -12.289 -7.391 1 94.81 184 THR A C 1
ATOM 1464 O O . THR A 1 184 ? 8.234 -13.312 -6.934 1 94.81 184 THR A O 1
ATOM 1467 N N . VAL A 1 185 ? 9.477 -12.289 -8.398 1 96.38 185 VAL A N 1
ATOM 1468 C CA . VAL A 1 185 ? 9.961 -13.5 -9.062 1 96.38 185 VAL A CA 1
ATOM 1469 C C . VAL A 1 185 ? 11.477 -13.586 -8.938 1 96.38 185 VAL A C 1
ATOM 1471 O O . VAL A 1 185 ? 12.195 -12.703 -9.406 1 96.38 185 VAL A O 1
ATOM 1474 N N . SER A 1 186 ? 11.922 -14.633 -8.281 1 94.75 186 SER A N 1
ATOM 1475 C CA . SER A 1 186 ? 13.352 -14.82 -8.039 1 94.75 186 SER A CA 1
ATOM 1476 C C . SER A 1 186 ? 13.812 -16.203 -8.492 1 94.75 186 SER A C 1
ATOM 1478 O O . SER A 1 186 ? 13.008 -17.125 -8.625 1 94.75 186 SER A O 1
ATOM 1480 N N . PRO A 1 187 ? 15.086 -16.375 -8.766 1 94 187 PRO A N 1
ATOM 1481 C CA . PRO A 1 187 ? 15.578 -17.688 -9.18 1 94 187 PRO A CA 1
ATOM 1482 C C . PRO A 1 187 ? 15.609 -18.703 -8.031 1 94 187 PRO A C 1
ATOM 1484 O O . PRO A 1 187 ? 15.938 -18.344 -6.902 1 94 187 PRO A O 1
ATOM 1487 N N . PHE A 1 188 ? 15.328 -19.922 -8.344 1 92.06 188 PHE A N 1
ATOM 1488 C CA . PHE A 1 188 ? 15.578 -21 -7.406 1 92.06 188 PHE A CA 1
ATOM 1489 C C . PHE A 1 188 ? 17.047 -21.406 -7.434 1 92.06 188 PHE A C 1
ATOM 1491 O O . PHE A 1 188 ? 17.641 -21.547 -8.508 1 92.06 188 PHE A O 1
ATOM 1498 N N . GLU A 1 189 ? 17.484 -21.594 -6.25 1 93.75 189 GLU A N 1
ATOM 1499 C CA . GLU A 1 189 ? 18.828 -22.172 -6.102 1 93.75 189 GLU A CA 1
ATOM 1500 C C . GLU A 1 189 ? 18.781 -23.516 -5.375 1 93.75 189 GLU A C 1
ATOM 1502 O O . GLU A 1 189 ? 17.859 -23.766 -4.594 1 93.75 189 GLU A O 1
ATOM 1507 N N . SER A 1 190 ? 19.719 -24.375 -5.727 1 94.62 190 SER A N 1
ATOM 1508 C CA . SER A 1 190 ? 19.828 -25.688 -5.09 1 94.62 190 SER A CA 1
ATOM 1509 C C . SER A 1 190 ? 21.297 -26.125 -4.988 1 94.62 190 SER A C 1
ATOM 1511 O O . SER A 1 190 ? 22.062 -25.969 -5.941 1 94.62 190 SER A O 1
ATOM 1513 N N . PRO A 1 191 ? 21.641 -26.656 -3.857 1 94.25 191 PRO A N 1
ATOM 1514 C CA . PRO A 1 191 ? 23.016 -27.172 -3.713 1 94.25 191 PRO A CA 1
ATOM 1515 C C . PRO A 1 191 ? 23.172 -28.594 -4.238 1 94.25 191 PRO A C 1
ATOM 1517 O O . PRO A 1 191 ? 24.25 -29.188 -4.094 1 94.25 191 PRO A O 1
ATOM 1520 N N . ASP A 1 192 ? 22.234 -29.172 -4.824 1 95.31 192 ASP A N 1
ATOM 1521 C CA . ASP A 1 192 ? 22.219 -30.562 -5.25 1 95.31 192 ASP A CA 1
ATOM 1522 C C . ASP A 1 192 ? 23.203 -30.797 -6.398 1 95.31 192 ASP A C 1
ATOM 1524 O O . ASP A 1 192 ? 23 -30.297 -7.508 1 95.31 192 ASP A O 1
ATOM 1528 N N . PRO A 1 193 ? 24.234 -31.625 -6.18 1 94.75 193 PRO A N 1
ATOM 1529 C CA . PRO A 1 193 ? 25.203 -31.875 -7.25 1 94.75 193 PRO A CA 1
ATOM 1530 C C . PRO A 1 193 ? 24.578 -32.625 -8.438 1 94.75 193 PRO A C 1
ATOM 1532 O O . PRO A 1 193 ? 25.125 -32.562 -9.547 1 94.75 193 PRO A O 1
ATOM 1535 N N . ALA A 1 194 ? 23.484 -33.25 -8.195 1 95.75 194 ALA A N 1
ATOM 1536 C CA . ALA A 1 194 ? 22.812 -34 -9.266 1 95.75 194 ALA A CA 1
ATOM 1537 C C . ALA A 1 194 ? 22.375 -33.031 -10.383 1 95.75 194 ALA A C 1
ATOM 1539 O O . ALA A 1 194 ? 22.219 -33.469 -11.531 1 95.75 194 ALA A O 1
ATOM 1540 N N . ILE A 1 195 ? 22.141 -31.812 -10.07 1 96.25 195 ILE A N 1
ATOM 1541 C CA . ILE A 1 195 ? 21.656 -30.828 -11.055 1 96.25 195 ILE A CA 1
ATOM 1542 C C . ILE A 1 195 ? 22.703 -30.672 -12.164 1 96.25 195 ILE A C 1
ATOM 1544 O O . ILE A 1 195 ? 22.359 -30.719 -13.352 1 96.25 195 ILE A O 1
ATOM 1548 N N . GLN A 1 196 ? 23.938 -30.547 -11.758 1 96.31 196 GLN A N 1
ATOM 1549 C CA . GLN A 1 196 ? 25 -30.438 -12.75 1 96.31 196 GLN A CA 1
ATOM 1550 C C . GLN A 1 196 ? 25.141 -31.734 -13.547 1 96.31 196 GLN A C 1
ATOM 1552 O O . GLN A 1 196 ? 25.312 -31.703 -14.766 1 96.31 196 GLN A O 1
ATOM 1557 N N . THR A 1 197 ? 25.078 -32.844 -12.844 1 97.38 197 THR A N 1
ATOM 1558 C CA . THR A 1 197 ? 25.219 -34.156 -13.477 1 97.38 197 THR A CA 1
ATOM 1559 C C . THR A 1 197 ? 24.125 -34.375 -14.516 1 97.38 197 THR A C 1
ATOM 1561 O O . THR A 1 197 ? 24.406 -34.75 -15.648 1 97.38 197 THR A O 1
ATOM 1564 N N . ILE A 1 198 ? 22.906 -34.094 -14.125 1 97.62 198 ILE A N 1
ATOM 1565 C CA . ILE A 1 198 ? 21.766 -34.281 -15.008 1 97.62 198 ILE A CA 1
ATOM 1566 C C . ILE A 1 198 ? 21.844 -33.312 -16.172 1 97.62 198 ILE A C 1
ATOM 1568 O O . ILE A 1 198 ? 21.5 -33.656 -17.297 1 97.62 198 ILE A O 1
ATOM 1572 N N . SER A 1 199 ? 22.281 -32.094 -15.914 1 97.25 199 SER A N 1
ATOM 1573 C CA . SER A 1 199 ? 22.453 -31.094 -16.953 1 97.25 199 SER A CA 1
ATOM 1574 C C . SER A 1 199 ? 23.438 -31.547 -18.031 1 97.25 199 SER A C 1
ATOM 1576 O O . SER A 1 199 ? 23.172 -31.422 -19.219 1 97.25 199 SER A O 1
ATOM 1578 N N . GLN A 1 200 ? 24.516 -32.125 -17.609 1 97.62 200 GLN A N 1
ATOM 1579 C CA . GLN A 1 200 ? 25.516 -32.625 -18.547 1 97.62 200 GLN A CA 1
ATOM 1580 C C . GLN A 1 200 ? 24.953 -33.781 -19.375 1 97.62 200 GLN A C 1
ATOM 1582 O O . GLN A 1 200 ? 25.234 -33.844 -20.578 1 97.62 200 GLN A O 1
ATOM 1587 N N . ALA A 1 201 ? 24.219 -34.625 -18.719 1 97.94 201 ALA A N 1
ATOM 1588 C CA . ALA A 1 201 ? 23.594 -35.719 -19.453 1 97.94 201 ALA A CA 1
ATOM 1589 C C . ALA A 1 201 ? 22.578 -35.188 -20.453 1 97.94 201 ALA A C 1
ATOM 1591 O O . ALA A 1 201 ? 22.469 -35.719 -21.562 1 97.94 201 ALA A O 1
ATOM 1592 N N . ALA A 1 202 ? 21.797 -34.188 -20.047 1 96.94 202 ALA A N 1
ATOM 1593 C CA . ALA A 1 202 ? 20.812 -33.562 -20.938 1 96.94 202 ALA A CA 1
ATOM 1594 C C . ALA A 1 202 ? 21.484 -32.969 -22.172 1 96.94 202 ALA A C 1
ATOM 1596 O O . ALA A 1 202 ? 20.953 -33.062 -23.281 1 96.94 202 ALA A O 1
ATOM 1597 N N . GLU A 1 203 ? 22.641 -32.438 -22 1 96.69 203 GLU A N 1
ATOM 1598 C CA . GLU A 1 203 ? 23.391 -31.859 -23.125 1 96.69 203 GLU A CA 1
ATOM 1599 C C . GLU A 1 203 ? 23.797 -32.938 -24.109 1 96.69 203 GLU A C 1
ATOM 1601 O O . GLU A 1 203 ? 23.75 -32.75 -25.328 1 96.69 203 GLU A O 1
ATOM 1606 N N . LEU A 1 204 ? 24.203 -34.062 -23.594 1 96.88 204 LEU A N 1
ATOM 1607 C CA . LEU A 1 204 ? 24.578 -35.188 -24.453 1 96.88 204 LEU A CA 1
ATOM 1608 C C . LEU A 1 204 ? 23.375 -35.719 -25.203 1 96.88 204 LEU A C 1
ATOM 1610 O O . LEU A 1 204 ? 23.531 -36.375 -26.234 1 96.88 204 LEU A O 1
ATOM 1614 N N . MET A 1 205 ? 22.188 -35.438 -24.656 1 95.25 205 MET A N 1
ATOM 1615 C CA . MET A 1 205 ? 20.938 -35.844 -25.312 1 95.25 205 MET A CA 1
ATOM 1616 C C . MET A 1 205 ? 20.484 -34.781 -26.312 1 95.25 205 MET A C 1
ATOM 1618 O O . MET A 1 205 ? 19.422 -34.906 -26.922 1 95.25 205 MET A O 1
ATOM 1622 N N . GLY A 1 206 ? 21.203 -33.656 -26.438 1 93.06 206 GLY A N 1
ATOM 1623 C CA . GLY A 1 206 ? 20.891 -32.625 -27.406 1 93.06 206 GLY A CA 1
ATOM 1624 C C . GLY A 1 206 ? 20.109 -31.469 -26.828 1 93.06 206 GLY A C 1
ATOM 1625 O O . GLY A 1 206 ? 19.688 -30.578 -27.562 1 93.06 206 GLY A O 1
ATOM 1626 N N . LEU A 1 207 ? 19.891 -31.453 -25.547 1 94.38 207 LEU A N 1
ATOM 1627 C CA . LEU A 1 207 ? 19.234 -30.312 -24.906 1 94.38 207 LEU A CA 1
ATOM 1628 C C . LEU A 1 207 ? 20.234 -29.203 -24.609 1 94.38 207 LEU A C 1
ATOM 1630 O O . LEU A 1 207 ? 21.422 -29.469 -24.453 1 94.38 207 LEU A O 1
ATOM 1634 N N . THR A 1 208 ? 19.734 -28 -24.609 1 93.44 208 THR A N 1
ATOM 1635 C CA . THR A 1 208 ? 20.594 -26.859 -24.344 1 93.44 208 THR A CA 1
ATOM 1636 C C . THR A 1 208 ? 20.188 -26.156 -23.047 1 93.44 208 THR A C 1
ATOM 1638 O O . THR A 1 208 ? 19.031 -26.234 -22.641 1 93.44 208 THR A O 1
ATOM 1641 N N . ASN A 1 209 ? 21.125 -25.578 -22.438 1 94.69 209 ASN A N 1
ATOM 1642 C CA . ASN A 1 209 ? 20.859 -24.719 -21.281 1 94.69 209 ASN A CA 1
ATOM 1643 C C . ASN A 1 209 ? 20.172 -23.422 -21.719 1 94.69 209 ASN A C 1
ATOM 1645 O O . ASN A 1 209 ? 20.781 -22.578 -22.391 1 94.69 209 ASN A O 1
ATOM 1649 N N . VAL A 1 210 ? 18.953 -23.297 -21.297 1 92.56 210 VAL A N 1
ATOM 1650 C CA . VAL A 1 210 ? 18.172 -22.109 -21.641 1 92.56 210 VAL A CA 1
ATOM 1651 C C . VAL A 1 210 ? 18.375 -21.016 -20.594 1 92.56 210 VAL A C 1
ATOM 1653 O O . VAL A 1 210 ? 18.234 -21.266 -19.406 1 92.56 210 VAL A O 1
ATOM 1656 N N . LYS A 1 211 ? 18.688 -19.859 -21.062 1 89.31 211 LYS A N 1
ATOM 1657 C CA . LYS A 1 211 ? 18.969 -18.734 -20.172 1 89.31 211 LYS A CA 1
ATOM 1658 C C . LYS A 1 211 ? 17.703 -18.328 -19.406 1 89.31 211 LYS A C 1
ATOM 1660 O O . LYS A 1 211 ? 17.781 -17.953 -18.234 1 89.31 211 LYS A O 1
ATOM 1665 N N . ASP A 1 212 ? 16.625 -18.328 -20.109 1 92.12 212 ASP A N 1
ATOM 1666 C CA . ASP A 1 212 ? 15.359 -17.891 -19.531 1 92.12 212 ASP A CA 1
ATOM 1667 C C . ASP A 1 212 ? 14.203 -18.781 -20.016 1 92.12 212 ASP A C 1
ATOM 1669 O O . ASP A 1 212 ? 13.836 -18.734 -21.188 1 92.12 212 ASP A O 1
ATOM 1673 N N . LEU A 1 213 ? 13.609 -19.484 -19.062 1 91.44 213 LEU A N 1
ATOM 1674 C CA . LEU A 1 213 ? 12.516 -20.375 -19.422 1 91.44 213 LEU A CA 1
ATOM 1675 C C . LEU A 1 213 ? 11.266 -19.578 -19.797 1 91.44 213 LEU A C 1
ATOM 1677 O O . LEU A 1 213 ? 10.32 -20.125 -20.375 1 91.44 213 LEU A O 1
ATOM 1681 N N . ASN A 1 214 ? 11.227 -18.281 -19.484 1 90.75 214 ASN A N 1
ATOM 1682 C CA . ASN A 1 214 ? 10.07 -17.438 -19.797 1 90.75 214 ASN A CA 1
ATOM 1683 C C . ASN A 1 214 ? 10.312 -16.578 -21.031 1 90.75 214 ASN A C 1
ATOM 1685 O O . ASN A 1 214 ? 9.609 -15.594 -21.25 1 90.75 214 ASN A O 1
ATOM 1689 N N . LYS A 1 215 ? 11.219 -16.922 -21.812 1 82.44 215 LYS A N 1
ATOM 1690 C CA . LYS A 1 215 ? 11.438 -16.25 -23.094 1 82.44 215 LYS A CA 1
ATOM 1691 C C . LYS A 1 215 ? 10.242 -16.422 -24.016 1 82.44 215 LYS A C 1
ATOM 1693 O O . LYS A 1 215 ? 9.352 -17.234 -23.75 1 82.44 215 LYS A O 1
ATOM 1698 N N . ILE A 1 216 ? 10.203 -15.727 -25.078 1 78.38 216 ILE A N 1
ATOM 1699 C CA . ILE A 1 216 ? 9.047 -15.641 -25.984 1 78.38 216 ILE A CA 1
ATOM 1700 C C . ILE A 1 216 ? 8.984 -16.891 -26.859 1 78.38 216 ILE A C 1
ATOM 1702 O O . ILE A 1 216 ? 7.922 -17.484 -27.031 1 78.38 216 ILE A O 1
ATOM 1706 N N . ASP A 1 217 ? 10.133 -17.328 -27.25 1 77.75 217 ASP A N 1
ATOM 1707 C CA . ASP A 1 217 ? 10.203 -18.391 -28.25 1 77.75 217 ASP A CA 1
ATOM 1708 C C . ASP A 1 217 ? 10.023 -19.766 -27.609 1 77.75 217 ASP A C 1
ATOM 1710 O O . ASP A 1 217 ? 10.023 -19.891 -26.391 1 77.75 217 ASP A O 1
ATOM 1714 N N . ARG A 1 218 ? 9.812 -20.688 -28.516 1 77.69 218 ARG A N 1
ATOM 1715 C CA . ARG A 1 218 ? 9.727 -22.094 -28.094 1 77.69 218 ARG A CA 1
ATOM 1716 C C . ARG A 1 218 ? 10.969 -22.5 -27.312 1 77.69 218 ARG A C 1
ATOM 1718 O O . ARG A 1 218 ? 12.086 -22.078 -27.641 1 77.69 218 ARG A O 1
ATOM 1725 N N . THR A 1 219 ? 10.648 -23.234 -26.203 1 79.81 219 THR A N 1
ATOM 1726 C CA . THR A 1 219 ? 11.758 -23.594 -25.328 1 79.81 219 THR A CA 1
ATOM 1727 C C . THR A 1 219 ? 12.023 -25.094 -25.391 1 79.81 219 THR A C 1
ATOM 1729 O O . THR A 1 219 ? 11.148 -25.891 -25.047 1 79.81 219 THR A O 1
ATOM 1732 N N . VAL A 1 220 ? 13.055 -25.562 -25.969 1 88.12 220 VAL A N 1
ATOM 1733 C CA . VAL A 1 220 ? 13.617 -26.906 -25.828 1 88.12 220 VAL A CA 1
ATOM 1734 C C . VAL A 1 220 ? 14.969 -26.828 -25.141 1 88.12 220 VAL A C 1
ATOM 1736 O O . VAL A 1 220 ? 15.875 -26.125 -25.594 1 88.12 220 VAL A O 1
ATOM 1739 N N . GLY A 1 221 ? 15.016 -27.438 -24.062 1 93.81 221 GLY A N 1
ATOM 1740 C CA . GLY A 1 221 ? 16.203 -27.312 -23.25 1 93.81 221 GLY A CA 1
ATOM 1741 C C . GLY A 1 221 ? 15.938 -27.469 -21.766 1 93.81 221 GLY A C 1
ATOM 1742 O O . GLY A 1 221 ? 14.922 -28.047 -21.359 1 93.81 221 GLY A O 1
ATOM 1743 N N . TYR A 1 222 ? 16.984 -27.141 -20.969 1 95.19 222 TYR A N 1
ATOM 1744 C CA . TYR A 1 222 ? 16.875 -27.266 -19.516 1 95.19 222 TYR A CA 1
ATOM 1745 C C . TYR A 1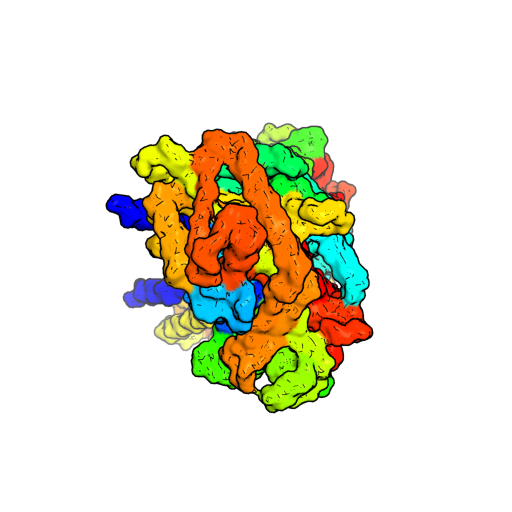 222 ? 17.359 -26 -18.828 1 95.19 222 TYR A C 1
ATOM 1747 O O . TYR A 1 222 ? 18.125 -25.219 -19.391 1 95.19 222 TYR A O 1
ATOM 1755 N N . ALA A 1 223 ? 16.781 -25.766 -17.656 1 95.69 223 ALA A N 1
ATOM 1756 C CA . ALA A 1 223 ? 17.25 -24.672 -16.797 1 95.69 223 ALA A CA 1
ATOM 1757 C C . ALA A 1 223 ? 16.672 -24.812 -15.383 1 95.69 223 ALA A C 1
ATOM 1759 O O . ALA A 1 223 ? 15.703 -25.547 -15.172 1 95.69 223 ALA A O 1
ATOM 1760 N N . MET A 1 224 ? 17.359 -24.094 -14.461 1 94.75 224 MET A N 1
ATOM 1761 C CA . MET A 1 224 ? 16.719 -23.906 -13.164 1 94.75 224 MET A CA 1
ATOM 1762 C C . MET A 1 224 ? 15.516 -22.969 -13.289 1 94.75 224 MET A C 1
ATOM 1764 O O . MET A 1 224 ? 15.555 -22 -14.031 1 94.75 224 MET A O 1
ATOM 1768 N N . SER A 1 225 ? 14.531 -23.281 -12.594 1 93.81 225 SER A N 1
ATOM 1769 C CA . SER A 1 225 ? 13.305 -22.5 -12.703 1 93.81 225 SER A CA 1
ATOM 1770 C C . SER A 1 225 ? 13.367 -21.25 -11.836 1 93.81 225 SER A C 1
ATOM 1772 O O . SER A 1 225 ? 14.094 -21.203 -10.844 1 93.81 225 SER A O 1
ATOM 1774 N N . ASP A 1 226 ? 12.562 -20.25 -12.289 1 95.38 226 ASP A N 1
ATOM 1775 C CA . ASP A 1 226 ? 12.25 -19.125 -11.43 1 95.38 226 ASP A CA 1
ATOM 1776 C C . ASP A 1 226 ? 11.07 -19.438 -10.516 1 95.38 226 ASP A C 1
ATOM 1778 O O . ASP A 1 226 ? 10.383 -20.438 -10.703 1 95.38 226 ASP A O 1
ATOM 1782 N N . SER A 1 227 ? 10.922 -18.562 -9.453 1 96 227 SER A N 1
ATOM 1783 C CA . SER A 1 227 ? 9.914 -18.828 -8.43 1 96 227 SER A CA 1
ATOM 1784 C C . SER A 1 227 ? 9.227 -17.547 -7.98 1 96 227 SER A C 1
ATOM 1786 O O . SER A 1 227 ? 9.805 -16.469 -8.086 1 96 227 SER A O 1
ATOM 1788 N N . THR A 1 228 ? 7.996 -17.672 -7.527 1 97 228 THR A N 1
ATOM 1789 C CA . THR A 1 228 ? 7.312 -16.578 -6.855 1 97 228 THR A CA 1
ATOM 1790 C C . THR A 1 228 ? 7.707 -16.516 -5.383 1 97 228 THR A C 1
ATOM 1792 O O . THR A 1 228 ? 6.941 -16.938 -4.512 1 97 228 THR A O 1
ATOM 1795 N N . THR A 1 229 ? 8.852 -15.992 -5.137 1 95.12 229 THR A N 1
ATOM 1796 C CA . THR A 1 229 ? 9.43 -15.883 -3.801 1 95.12 229 THR A CA 1
ATOM 1797 C C . THR A 1 229 ? 10.062 -14.508 -3.602 1 95.12 229 THR A C 1
ATOM 1799 O O . THR A 1 229 ? 10.383 -13.82 -4.57 1 95.12 229 THR A O 1
ATOM 1802 N N . ARG A 1 230 ? 10.109 -14.102 -2.357 1 91.56 230 ARG A N 1
ATOM 1803 C CA . ARG A 1 230 ? 10.703 -12.836 -1.934 1 91.56 230 ARG A CA 1
ATOM 1804 C C . ARG A 1 230 ? 11.562 -13.023 -0.692 1 91.56 230 ARG A C 1
ATOM 1806 O O . ARG A 1 230 ? 11.062 -13.406 0.369 1 91.56 230 ARG A O 1
ATOM 1813 N N . ASN A 1 231 ? 12.805 -12.898 -0.825 1 85.62 231 ASN A N 1
ATOM 1814 C CA . ASN A 1 231 ? 13.742 -13.039 0.282 1 85.62 231 ASN A CA 1
ATOM 1815 C C . ASN A 1 231 ? 13.695 -14.438 0.882 1 85.62 231 ASN A C 1
ATOM 1817 O O . ASN A 1 231 ? 13.641 -14.594 2.104 1 85.62 231 ASN A O 1
ATOM 1821 N N . GLY A 1 232 ? 13.555 -15.352 0.019 1 90.88 232 GLY A N 1
ATOM 1822 C CA . GLY A 1 232 ? 13.617 -16.75 0.43 1 90.88 232 GLY A CA 1
ATOM 1823 C C . GLY A 1 232 ? 12.281 -17.297 0.901 1 90.88 232 GLY A C 1
ATOM 1824 O O . GLY A 1 232 ? 12.164 -18.484 1.207 1 90.88 232 GLY A O 1
ATOM 1825 N N . MET A 1 233 ? 11.273 -16.438 0.951 1 92.81 233 MET A N 1
ATOM 1826 C CA . MET A 1 233 ? 9.945 -16.844 1.404 1 92.81 233 MET A CA 1
ATOM 1827 C C . MET A 1 233 ? 8.945 -16.781 0.26 1 92.81 233 MET A C 1
ATOM 1829 O O . MET A 1 233 ? 9.195 -16.156 -0.769 1 92.81 233 MET A O 1
ATOM 1833 N N . ARG A 1 234 ? 7.859 -17.453 0.464 1 95.38 234 ARG A N 1
ATOM 1834 C CA . ARG A 1 234 ? 6.797 -17.484 -0.533 1 95.38 234 ARG A CA 1
ATOM 1835 C C . ARG A 1 234 ? 6.285 -16.062 -0.82 1 95.38 234 ARG A C 1
ATOM 1837 O O . ARG A 1 234 ? 6.145 -15.258 0.096 1 95.38 234 ARG A O 1
ATOM 1844 N N . CYS A 1 235 ? 6.031 -15.789 -2.064 1 96.12 235 CYS A N 1
ATOM 1845 C CA . CYS A 1 235 ? 5.336 -14.578 -2.484 1 96.12 235 CYS A CA 1
ATOM 1846 C C . CYS A 1 235 ? 4.023 -14.914 -3.184 1 96.12 235 CYS A C 1
ATOM 1848 O O . CYS A 1 235 ? 3.945 -14.875 -4.414 1 96.12 235 CYS A O 1
ATOM 1850 N N . SER A 1 236 ? 2.998 -15.172 -2.375 1 97.81 236 SER A N 1
ATOM 1851 C CA . SER A 1 236 ? 1.671 -15.5 -2.889 1 97.81 236 SER A CA 1
ATOM 1852 C C . SER A 1 236 ? 0.933 -14.25 -3.355 1 97.81 236 SER A C 1
ATOM 1854 O O . SER A 1 236 ? 1.399 -13.133 -3.141 1 97.81 236 SER A O 1
ATOM 1856 N N . THR A 1 237 ? -0.206 -14.445 -4.059 1 98.44 237 THR A N 1
ATOM 1857 C CA . THR A 1 237 ? -1.018 -13.305 -4.461 1 98.44 237 THR A CA 1
ATOM 1858 C C . THR A 1 237 ? -1.647 -12.633 -3.244 1 98.44 237 THR A C 1
ATOM 1860 O O . THR A 1 237 ? -1.979 -11.445 -3.287 1 98.44 237 THR A O 1
ATOM 1863 N N . LEU A 1 238 ? -1.824 -13.398 -2.152 1 97.94 238 LEU A N 1
ATOM 1864 C CA . LEU A 1 238 ? -2.195 -12.797 -0.875 1 97.94 238 LEU A CA 1
ATOM 1865 C C . LEU A 1 238 ? -1.158 -11.766 -0.435 1 97.94 238 LEU A C 1
ATOM 1867 O O . LEU A 1 238 ? -1.502 -10.625 -0.135 1 97.94 238 LEU A O 1
ATOM 1871 N N . LYS A 1 239 ? 0.063 -12.125 -0.468 1 94.44 239 LYS A N 1
ATOM 1872 C CA . LYS A 1 239 ? 1.167 -11.289 -0.001 1 94.44 239 LYS A CA 1
ATOM 1873 C C . LYS A 1 239 ? 1.456 -10.164 -0.983 1 94.44 239 LYS A C 1
ATOM 1875 O O . LYS A 1 239 ? 1.745 -9.031 -0.574 1 94.44 239 LYS A O 1
ATOM 1880 N N . ALA A 1 240 ? 1.388 -10.453 -2.197 1 95.69 240 ALA A N 1
ATOM 1881 C CA . ALA A 1 240 ? 1.797 -9.508 -3.229 1 95.69 240 ALA A CA 1
ATOM 1882 C C . ALA A 1 240 ? 0.701 -8.477 -3.49 1 95.69 240 ALA A C 1
ATOM 1884 O O . ALA A 1 240 ? 0.99 -7.301 -3.736 1 95.69 240 ALA A O 1
ATOM 1885 N N . PHE A 1 241 ? -0.544 -8.891 -3.441 1 96.69 241 PHE A N 1
ATOM 1886 C CA . PHE A 1 241 ? -1.61 -8.031 -3.939 1 96.69 241 PHE A CA 1
ATOM 1887 C C . PHE A 1 241 ? -2.6 -7.699 -2.83 1 96.69 241 PHE A C 1
ATOM 1889 O O . PHE A 1 241 ? -2.965 -6.535 -2.645 1 96.69 241 PHE A O 1
ATOM 1896 N N . LEU A 1 242 ? -3.043 -8.688 -2.094 1 96.5 242 LEU A N 1
ATOM 1897 C CA . LEU A 1 242 ? -4.188 -8.484 -1.21 1 96.5 242 LEU A CA 1
ATOM 1898 C C . LEU A 1 242 ? -3.764 -7.777 0.072 1 96.5 242 LEU A C 1
ATOM 1900 O O . LEU A 1 242 ? -4.336 -6.742 0.429 1 96.5 242 LEU A O 1
ATOM 1904 N N . ILE A 1 243 ? -2.717 -8.266 0.756 1 92.44 243 ILE A N 1
ATOM 1905 C CA . ILE A 1 243 ? -2.299 -7.75 2.057 1 92.44 243 ILE A CA 1
ATOM 1906 C C . ILE A 1 243 ? -1.903 -6.281 1.93 1 92.44 243 ILE A C 1
ATOM 1908 O O . ILE A 1 243 ? -2.395 -5.434 2.678 1 92.44 243 ILE A O 1
ATOM 1912 N N . PRO A 1 244 ? -1.08 -5.926 0.898 1 87.19 244 PRO A N 1
ATOM 1913 C CA . PRO A 1 244 ? -0.658 -4.523 0.829 1 87.19 244 PRO A CA 1
ATOM 1914 C C . PRO A 1 244 ? -1.827 -3.566 0.611 1 87.19 244 PRO A C 1
ATOM 1916 O O . PRO A 1 244 ? -1.712 -2.371 0.895 1 87.19 244 PRO A O 1
ATOM 1919 N N . ASN A 1 245 ? -2.965 -4.039 0.169 1 89.25 245 ASN A N 1
ATOM 1920 C CA . ASN A 1 245 ? -4.078 -3.17 -0.198 1 89.25 245 ASN A CA 1
ATOM 1921 C C . ASN A 1 245 ? -5.289 -3.396 0.707 1 89.25 245 ASN A C 1
ATOM 1923 O O . ASN A 1 245 ? -6.336 -2.779 0.515 1 89.25 245 ASN A O 1
ATOM 1927 N N . SER A 1 246 ? -5.133 -4.238 1.675 1 88.56 246 SER A N 1
ATOM 1928 C CA . SER A 1 246 ? -6.266 -4.66 2.49 1 88.56 246 SER A CA 1
ATOM 1929 C C . SER A 1 246 ? -6.715 -3.545 3.432 1 88.56 246 SER A C 1
ATOM 1931 O O . SER A 1 246 ? -7.797 -3.619 4.016 1 88.56 246 SER A O 1
ATOM 1933 N N . GLY A 1 247 ? -5.992 -2.521 3.547 1 79.31 247 GLY A N 1
ATOM 1934 C CA . GLY A 1 247 ? -6.352 -1.393 4.391 1 79.31 247 GLY A CA 1
ATOM 1935 C C . GLY A 1 247 ? -7.266 -0.4 3.697 1 79.31 247 GLY A C 1
ATOM 1936 O O . GLY A 1 247 ? -7.77 0.532 4.328 1 79.31 247 GLY A O 1
ATOM 1937 N N . ARG A 1 248 ? -7.473 -0.495 2.4 1 85.5 248 ARG A N 1
ATOM 1938 C CA . ARG A 1 248 ? -8.375 0.393 1.68 1 85.5 248 ARG A CA 1
ATOM 1939 C C . ARG A 1 248 ? -9.789 0.312 2.248 1 85.5 248 ARG A C 1
ATOM 1941 O O . ARG A 1 248 ? -10.305 -0.78 2.5 1 85.5 248 ARG A O 1
ATOM 1948 N N . PRO A 1 249 ? -10.445 1.419 2.467 1 83.81 249 PRO A N 1
ATOM 1949 C CA . PRO A 1 249 ? -11.758 1.424 3.115 1 83.81 249 PRO A CA 1
ATOM 1950 C C . PRO A 1 249 ? -12.852 0.818 2.24 1 83.81 249 PRO A C 1
ATOM 1952 O O . PRO A 1 249 ? -13.938 0.493 2.734 1 83.81 249 PRO A O 1
ATOM 1955 N N . ASN A 1 250 ? -12.539 0.695 0.928 1 91.94 250 ASN A N 1
ATOM 1956 C CA . ASN A 1 250 ? -13.57 0.198 0.019 1 91.94 250 ASN A CA 1
ATOM 1957 C C . ASN A 1 250 ? -13.359 -1.279 -0.306 1 91.94 250 ASN A C 1
ATOM 1959 O O . ASN A 1 250 ? -13.992 -1.813 -1.218 1 91.94 250 ASN A O 1
ATOM 1963 N N . LEU A 1 251 ? -12.445 -1.973 0.376 1 96 251 LEU A N 1
ATOM 1964 C CA . LEU A 1 251 ? -12.203 -3.4 0.197 1 96 251 LEU A CA 1
ATOM 1965 C C . LEU A 1 251 ? -12.594 -4.176 1.451 1 96 251 LEU A C 1
ATOM 1967 O O . LEU A 1 251 ? -12.039 -3.938 2.529 1 96 251 LEU A O 1
ATOM 1971 N N . PHE A 1 252 ? -13.516 -5.066 1.283 1 97.25 252 PHE A N 1
ATOM 1972 C CA . PHE A 1 252 ? -14.031 -5.859 2.393 1 97.25 252 PHE A CA 1
ATOM 1973 C C . PHE A 1 252 ? -13.758 -7.344 2.168 1 97.25 252 PHE A C 1
ATOM 1975 O O . PHE A 1 252 ? -14.227 -7.922 1.184 1 97.25 252 PHE A O 1
ATOM 1982 N N . VAL A 1 253 ? -13.008 -7.98 3.094 1 98.44 253 VAL A N 1
ATOM 1983 C CA . VAL A 1 253 ? -12.656 -9.391 2.982 1 98.44 253 VAL A CA 1
ATOM 1984 C C . VAL A 1 253 ? -13.414 -10.203 4.027 1 98.44 253 VAL A C 1
ATOM 1986 O O . VAL A 1 253 ? -13.289 -9.953 5.23 1 98.44 253 VAL A O 1
ATOM 1989 N N . ALA A 1 254 ? -14.195 -11.109 3.602 1 98.19 254 ALA A N 1
ATOM 1990 C CA . ALA A 1 254 ? -14.93 -11.977 4.523 1 98.19 254 ALA A CA 1
ATOM 1991 C C . ALA A 1 254 ? -14.391 -13.406 4.473 1 98.19 254 ALA A C 1
ATOM 1993 O O . ALA A 1 254 ? -14.383 -14.039 3.414 1 98.19 254 ALA A O 1
ATOM 1994 N N . LYS A 1 255 ? -14 -13.93 5.594 1 97.69 255 LYS A N 1
ATOM 1995 C CA . LYS A 1 255 ? -13.391 -15.25 5.719 1 97.69 255 LYS A CA 1
ATOM 1996 C C . LYS A 1 255 ? -14.406 -16.281 6.18 1 97.69 255 LYS A C 1
ATOM 1998 O O . LYS A 1 255 ? -15.453 -15.938 6.734 1 97.69 255 LYS A O 1
ATOM 2003 N N . TYR A 1 256 ? -14.078 -17.531 5.789 1 97.81 256 TYR A N 1
ATOM 2004 C CA . TYR A 1 256 ? -14.906 -18.672 6.168 1 97.81 256 TYR A CA 1
ATOM 2005 C C . TYR A 1 256 ? -16.328 -18.5 5.641 1 97.81 256 TYR A C 1
ATOM 2007 O O . TYR A 1 256 ? -17.297 -18.797 6.352 1 97.81 256 TYR A O 1
ATOM 2015 N N . ILE A 1 257 ? -16.438 -17.984 4.5 1 98.06 257 ILE A N 1
ATOM 2016 C CA . ILE A 1 257 ? -17.688 -17.812 3.777 1 98.06 257 ILE A CA 1
ATOM 2017 C C . ILE A 1 257 ? -17.672 -18.641 2.496 1 98.06 257 ILE A C 1
ATOM 2019 O O . ILE A 1 257 ? -17.016 -18.266 1.518 1 98.06 257 ILE A O 1
ATOM 2023 N N . ARG A 1 258 ? -18.391 -19.688 2.432 1 98.31 258 ARG A N 1
ATOM 2024 C CA . ARG A 1 258 ? -18.438 -20.547 1.249 1 98.31 258 ARG A CA 1
ATOM 2025 C C . ARG A 1 258 ? -19.656 -20.234 0.386 1 98.31 258 ARG A C 1
ATOM 2027 O O . ARG A 1 258 ? -20.797 -20.453 0.802 1 98.31 258 ARG A O 1
ATOM 2034 N N . VAL A 1 259 ? -19.438 -19.703 -0.743 1 98.88 259 VAL A N 1
ATOM 2035 C CA . VAL A 1 259 ? -20.516 -19.375 -1.668 1 98.88 259 VAL A CA 1
ATOM 2036 C C . VAL A 1 259 ? -21.094 -20.656 -2.277 1 98.88 259 VAL A C 1
ATOM 2038 O O . VAL A 1 259 ? -20.344 -21.562 -2.646 1 98.88 259 VAL A O 1
ATOM 2041 N N . THR A 1 260 ? -22.453 -20.719 -2.434 1 98.5 260 THR A N 1
ATOM 2042 C CA . THR A 1 260 ? -23.094 -21.938 -2.904 1 98.5 260 THR A CA 1
ATOM 2043 C C . THR A 1 260 ? -23.797 -21.703 -4.242 1 98.5 260 THR A C 1
ATOM 2045 O O . THR A 1 260 ? -23.938 -22.625 -5.047 1 98.5 260 THR A O 1
ATOM 2048 N N . LYS A 1 261 ? -24.25 -20.547 -4.504 1 98 261 LYS A N 1
ATOM 2049 C CA . LYS A 1 261 ? -24.906 -20.266 -5.773 1 98 261 LYS A CA 1
ATOM 2050 C C . LYS A 1 261 ? -24.953 -18.766 -6.051 1 98 261 LYS A C 1
ATOM 2052 O O . LYS A 1 261 ? -24.828 -17.953 -5.133 1 98 261 LYS A O 1
ATOM 2057 N N . ILE A 1 262 ? -25.062 -18.453 -7.305 1 98.88 262 ILE A N 1
ATOM 2058 C CA . ILE A 1 262 ? -25.297 -17.094 -7.766 1 98.88 262 ILE A CA 1
ATOM 2059 C C . ILE A 1 262 ? -26.797 -16.828 -7.809 1 98.88 262 ILE A C 1
ATOM 2061 O O . ILE A 1 262 ? -27.578 -17.672 -8.25 1 98.88 262 ILE A O 1
ATOM 2065 N N . LEU A 1 263 ? -27.188 -15.703 -7.242 1 98.75 263 LEU A N 1
ATOM 2066 C CA . LEU A 1 263 ? -28.578 -15.273 -7.363 1 98.75 263 LEU A CA 1
ATOM 2067 C C . LEU A 1 263 ? -28.828 -14.625 -8.719 1 98.75 263 LEU A C 1
ATOM 2069 O O . LEU A 1 263 ? -28.203 -13.625 -9.055 1 98.75 263 LEU A O 1
ATOM 2073 N N . ILE A 1 264 ? -29.75 -15.195 -9.5 1 98.56 264 ILE A N 1
ATOM 2074 C CA . ILE A 1 264 ? -30.031 -14.719 -10.852 1 98.56 264 ILE A CA 1
ATOM 2075 C C . ILE A 1 264 ? -31.484 -14.289 -10.961 1 98.56 264 ILE A C 1
ATOM 2077 O O . ILE A 1 264 ? -32.406 -15.031 -10.57 1 98.56 264 ILE A O 1
ATOM 2081 N N . GLU A 1 265 ? -31.734 -13.094 -11.398 1 97.88 265 GLU A N 1
ATOM 2082 C CA . GLU A 1 265 ? -33.031 -12.57 -11.742 1 97.88 265 GLU A CA 1
ATOM 2083 C C . GLU A 1 265 ? -33.062 -12.039 -13.172 1 97.88 265 GLU A C 1
ATOM 2085 O O . GLU A 1 265 ? -32.25 -11.172 -13.531 1 97.88 265 GLU A O 1
ATOM 2090 N N . ASN A 1 266 ? -33.969 -12.523 -14.023 1 97.44 266 ASN A N 1
ATOM 2091 C CA . ASN A 1 266 ? -34.094 -12.094 -15.414 1 97.44 266 ASN A CA 1
ATOM 2092 C C . ASN A 1 266 ? -32.75 -12.156 -16.141 1 97.44 266 ASN A C 1
ATOM 2094 O O . ASN A 1 266 ? -32.344 -11.172 -16.766 1 97.44 266 ASN A O 1
ATOM 2098 N N . LYS A 1 267 ? -31.953 -13.234 -15.93 1 98.06 267 LYS A N 1
ATOM 2099 C CA . LYS A 1 267 ? -30.672 -13.516 -16.578 1 98.06 267 LYS A CA 1
ATOM 2100 C C . LYS A 1 267 ? -29.609 -12.5 -16.172 1 98.06 267 LYS A C 1
ATOM 2102 O O . LYS A 1 267 ? -28.766 -12.125 -16.984 1 98.06 267 LYS A O 1
ATOM 2107 N N . LYS A 1 268 ? -29.844 -12.039 -14.984 1 98.62 268 LYS A N 1
ATOM 2108 C CA . LYS A 1 268 ? -28.875 -11.102 -14.422 1 98.62 268 LYS A CA 1
ATOM 2109 C C . LYS A 1 268 ? -28.438 -11.547 -13.039 1 98.62 268 LYS A C 1
ATOM 2111 O O . LYS A 1 268 ? -29.266 -11.867 -12.18 1 98.62 268 LYS A O 1
ATOM 2116 N N . ALA A 1 269 ? -27.125 -11.562 -12.812 1 98.88 269 ALA A N 1
ATOM 2117 C CA . ALA A 1 269 ? -26.609 -11.859 -11.477 1 98.88 269 ALA A CA 1
ATOM 2118 C C . ALA A 1 269 ? -26.781 -10.664 -10.547 1 98.88 269 ALA A C 1
ATOM 2120 O O . ALA A 1 269 ? -26.375 -9.547 -10.875 1 98.88 269 ALA A O 1
ATOM 2121 N N . ILE A 1 270 ? -27.344 -10.852 -9.367 1 98.69 270 ILE A N 1
ATOM 2122 C CA . ILE A 1 270 ? -27.641 -9.727 -8.492 1 98.69 270 ILE A CA 1
ATOM 2123 C C . ILE A 1 270 ? -26.969 -9.938 -7.133 1 98.69 270 ILE A C 1
ATOM 2125 O O . ILE A 1 270 ? -27.047 -9.078 -6.254 1 98.69 270 ILE A O 1
ATOM 2129 N N . GLY A 1 271 ? -26.375 -11.102 -6.891 1 98.75 271 GLY A N 1
ATOM 2130 C CA . GLY A 1 271 ? -25.734 -11.43 -5.625 1 98.75 271 GLY A CA 1
ATOM 2131 C C . GLY A 1 271 ? -25.375 -12.898 -5.5 1 98.75 271 GLY A C 1
ATOM 2132 O O . GLY A 1 271 ? -25.281 -13.609 -6.504 1 98.75 271 GLY A O 1
ATOM 2133 N N . VAL A 1 272 ? -25.062 -13.289 -4.215 1 98.88 272 VAL A N 1
ATOM 2134 C CA . VAL A 1 272 ? -24.703 -14.688 -4.004 1 98.88 272 VAL A CA 1
ATOM 2135 C C . VAL A 1 272 ? -25.359 -15.203 -2.725 1 98.88 272 VAL A C 1
ATOM 2137 O O . VAL A 1 272 ? -25.719 -14.422 -1.847 1 98.88 272 VAL A O 1
ATOM 2140 N N . GLU A 1 273 ? -25.578 -16.469 -2.721 1 98.69 273 GLU A N 1
ATOM 2141 C CA . GLU A 1 273 ? -25.859 -17.234 -1.511 1 98.69 273 GLU A CA 1
ATOM 2142 C C . GLU A 1 273 ? -24.594 -17.875 -0.951 1 98.69 273 GLU A C 1
ATOM 2144 O O . GLU A 1 273 ? -23.734 -18.344 -1.71 1 98.69 273 GLU A O 1
ATOM 2149 N N . PHE A 1 274 ? -24.453 -17.859 0.354 1 98.44 274 PHE A N 1
ATOM 2150 C CA . PHE A 1 274 ? -23.297 -18.484 0.983 1 98.44 274 PHE A CA 1
ATOM 2151 C C . PHE A 1 274 ? -23.688 -19.188 2.275 1 98.44 274 PHE A C 1
ATOM 2153 O O . PHE A 1 274 ? -24.797 -19 2.773 1 98.44 274 PHE A O 1
ATOM 2160 N N . VAL A 1 275 ? -22.844 -20.047 2.707 1 97.81 275 VAL A N 1
ATOM 2161 C CA . VAL A 1 275 ? -23.016 -20.734 3.984 1 97.81 275 VAL A CA 1
ATOM 2162 C C . VAL A 1 275 ? -21.906 -20.328 4.945 1 97.81 275 VAL A C 1
ATOM 2164 O O . VAL A 1 275 ? -20.75 -20.203 4.555 1 97.81 275 VAL A O 1
ATOM 2167 N N . THR A 1 276 ? -22.266 -20.031 6.129 1 93.81 276 THR A N 1
ATOM 2168 C CA . THR A 1 276 ? -21.328 -19.625 7.156 1 93.81 276 THR A CA 1
ATOM 2169 C C . THR A 1 276 ? -20.625 -20.828 7.77 1 93.81 276 THR A C 1
ATOM 2171 O O . THR A 1 276 ? -20.984 -21.969 7.473 1 93.81 276 THR A O 1
ATOM 2174 N N . LYS A 1 277 ? -19.672 -20.516 8.586 1 89.56 277 LYS A N 1
ATOM 2175 C CA . LYS A 1 277 ? -18.938 -21.578 9.289 1 89.56 277 LYS A CA 1
ATOM 2176 C C . LYS A 1 277 ? -19.859 -22.406 10.164 1 89.56 277 LYS A C 1
ATOM 2178 O O . LYS A 1 277 ? -19.641 -23.594 10.352 1 89.56 277 LYS A O 1
ATOM 2183 N N . THR A 1 278 ? -20.969 -21.797 10.602 1 90.94 278 THR A N 1
ATOM 2184 C CA . THR A 1 278 ? -21.906 -22.484 11.492 1 90.94 278 THR A CA 1
ATOM 2185 C C . THR A 1 278 ? -23 -23.188 10.688 1 90.94 278 THR A C 1
ATOM 2187 O O . THR A 1 278 ? -23.891 -23.828 11.266 1 90.94 278 THR A O 1
ATOM 2190 N N . GLY A 1 279 ? -23.016 -23.031 9.383 1 93 279 GLY A N 1
ATOM 2191 C CA . GLY A 1 279 ? -23.938 -23.797 8.555 1 93 279 GLY A CA 1
ATOM 2192 C C . GLY A 1 279 ? -25.172 -23 8.156 1 93 279 GLY A C 1
ATOM 2193 O O . GLY A 1 279 ? -26.094 -23.562 7.547 1 93 279 GLY A O 1
ATOM 2194 N N . GLU A 1 280 ? -25.172 -21.766 8.453 1 94.44 280 GLU A N 1
ATOM 2195 C CA . GLU A 1 280 ? -26.312 -20.922 8.109 1 94.44 280 GLU A CA 1
ATOM 2196 C C . GLU A 1 280 ? -26.203 -20.406 6.68 1 94.44 280 GLU A C 1
ATOM 2198 O O . GLU A 1 280 ? -25.156 -19.906 6.277 1 94.44 280 GLU A O 1
ATOM 2203 N N . PHE A 1 281 ? -27.281 -20.531 5.969 1 96.44 281 PHE A N 1
ATOM 2204 C CA . PHE A 1 281 ? -27.328 -19.984 4.617 1 96.44 281 PHE A CA 1
ATOM 2205 C C . PHE A 1 281 ? -27.797 -18.531 4.645 1 96.44 281 PHE A C 1
ATOM 2207 O O . PHE A 1 281 ? -28.766 -18.188 5.328 1 96.44 281 PHE A O 1
ATOM 2214 N N . LYS A 1 282 ? -27.109 -17.672 3.961 1 96.94 282 LYS A N 1
ATOM 2215 C CA . LYS A 1 282 ? -27.422 -16.25 3.842 1 96.94 282 LYS A CA 1
ATOM 2216 C C . LYS A 1 282 ? -27.156 -15.75 2.428 1 96.94 282 LYS A C 1
ATOM 2218 O O . LYS A 1 282 ? -26.641 -16.484 1.584 1 96.94 282 LYS A O 1
ATOM 2223 N N . THR A 1 283 ? -27.672 -14.547 2.131 1 97.44 283 THR A N 1
ATOM 2224 C CA . THR A 1 283 ? -27.453 -13.953 0.817 1 97.44 283 THR A CA 1
ATOM 2225 C C . THR A 1 283 ? -26.859 -12.555 0.951 1 97.44 283 THR A C 1
ATOM 2227 O O . THR A 1 283 ? -26.953 -11.93 2.014 1 97.44 283 THR A O 1
ATOM 2230 N N . VAL A 1 284 ? -26.156 -12.109 -0.017 1 97.94 284 VAL A N 1
ATOM 2231 C CA . VAL A 1 284 ? -25.672 -10.742 -0.142 1 97.94 284 VAL A CA 1
ATOM 2232 C C . VAL A 1 284 ? -25.766 -10.289 -1.598 1 97.94 284 VAL A C 1
ATOM 2234 O O . VAL A 1 284 ? -25.516 -11.07 -2.516 1 97.94 284 VAL A O 1
ATOM 2237 N N . LYS A 1 285 ? -26.188 -9.086 -1.861 1 97.94 285 LYS A N 1
ATOM 2238 C CA . LYS A 1 285 ? -26.422 -8.555 -3.203 1 97.94 285 LYS A CA 1
ATOM 2239 C C . LYS A 1 285 ? -25.344 -7.547 -3.594 1 97.94 285 LYS A C 1
ATOM 2241 O O . LYS A 1 285 ? -24.547 -7.129 -2.754 1 97.94 285 LYS A O 1
ATOM 2246 N N . CYS A 1 286 ? -25.203 -7.266 -4.875 1 98.12 286 CYS A N 1
ATOM 2247 C CA . CYS A 1 286 ? -24.328 -6.227 -5.391 1 98.12 286 CYS A CA 1
ATOM 2248 C C . CYS A 1 286 ? -25 -5.445 -6.512 1 98.12 286 CYS A C 1
ATOM 2250 O O . CYS A 1 286 ? -26.031 -5.879 -7.043 1 98.12 286 CYS A O 1
ATOM 2252 N N . THR A 1 287 ? -24.406 -4.316 -6.879 1 98.06 287 THR A N 1
ATOM 2253 C CA . THR A 1 287 ? -25.078 -3.412 -7.801 1 98.06 287 THR A CA 1
ATOM 2254 C C . THR A 1 287 ? -24.453 -3.502 -9.195 1 98.06 287 THR A C 1
ATOM 2256 O O . THR A 1 287 ? -25.062 -3.059 -10.18 1 98.06 287 THR A O 1
ATOM 2259 N N . LYS A 1 288 ? -23.281 -4.098 -9.352 1 98.5 288 LYS A N 1
ATOM 2260 C CA . LYS A 1 288 ? -22.641 -4.141 -10.664 1 98.5 288 LYS A CA 1
ATOM 2261 C C . LYS A 1 288 ? -22.438 -5.582 -11.125 1 98.5 288 LYS A C 1
ATOM 2263 O O . LYS A 1 288 ? -23.281 -6.152 -11.805 1 98.5 288 LYS A O 1
ATOM 2268 N N . GLU A 1 289 ? -21.344 -6.289 -10.516 1 98.81 289 GLU A N 1
ATOM 2269 C CA . GLU A 1 289 ? -21.125 -7.629 -11.047 1 98.81 289 GLU A CA 1
ATOM 2270 C C . GLU A 1 289 ? -20.75 -8.602 -9.938 1 98.81 289 GLU A C 1
ATOM 2272 O O . GLU A 1 289 ? -20.172 -8.203 -8.922 1 98.81 289 GLU A O 1
ATOM 2277 N N . VAL A 1 290 ? -21.109 -9.844 -10.164 1 98.94 290 VAL A N 1
ATOM 2278 C CA . VAL A 1 290 ? -20.516 -10.969 -9.461 1 98.94 290 VAL A CA 1
ATOM 2279 C C . VAL A 1 290 ? -19.359 -11.547 -10.273 1 98.94 290 VAL A C 1
ATOM 2281 O O . VAL A 1 290 ? -19.5 -11.781 -11.477 1 98.94 290 VAL A O 1
ATOM 2284 N N . ILE A 1 291 ? -18.234 -11.75 -9.664 1 99 291 ILE A N 1
ATOM 2285 C CA . ILE A 1 291 ? -17.047 -12.273 -10.336 1 99 291 ILE A CA 1
ATOM 2286 C C . ILE A 1 291 ? -16.609 -13.57 -9.664 1 99 291 ILE A C 1
ATOM 2288 O O . ILE A 1 291 ? -16.172 -13.562 -8.516 1 99 291 ILE A O 1
ATOM 2292 N N . LEU A 1 292 ? -16.688 -14.648 -10.391 1 98.94 292 LEU A N 1
ATOM 2293 C CA . LEU A 1 292 ? -16.25 -15.945 -9.883 1 98.94 292 LEU A CA 1
ATOM 2294 C C . LEU A 1 292 ? -14.75 -16.125 -10.07 1 98.94 292 LEU A C 1
ATOM 2296 O O . LEU A 1 292 ? -14.242 -16.062 -11.188 1 98.94 292 LEU A O 1
ATOM 2300 N N . CYS A 1 293 ? -14.07 -16.312 -9.016 1 98.94 293 CYS A N 1
ATOM 2301 C CA . CYS A 1 293 ? -12.656 -16.641 -8.969 1 98.94 293 CYS A CA 1
ATOM 2302 C C . CYS A 1 293 ? -12.414 -17.859 -8.086 1 98.94 293 CYS A C 1
ATOM 2304 O O . CYS A 1 293 ? -11.445 -17.906 -7.324 1 98.94 293 CYS A O 1
ATOM 2306 N N . ALA A 1 294 ? -13.25 -18.781 -8.148 1 98.75 294 ALA A N 1
ATOM 2307 C CA . ALA A 1 294 ? -13.242 -19.906 -7.207 1 98.75 294 ALA A CA 1
ATOM 2308 C C . ALA A 1 294 ? -12.43 -21.078 -7.742 1 98.75 294 ALA A C 1
ATOM 2310 O O . ALA A 1 294 ? -12.273 -22.094 -7.066 1 98.75 294 ALA A O 1
ATOM 2311 N N . GLY A 1 295 ? -11.898 -20.984 -8.945 1 98.38 295 GLY A N 1
ATOM 2312 C CA . GLY A 1 295 ? -10.977 -21.984 -9.469 1 98.38 295 GLY A CA 1
ATOM 2313 C C . GLY A 1 295 ? -11.648 -22.984 -10.391 1 98.38 295 GLY A C 1
ATOM 2314 O O . GLY A 1 295 ? -12.852 -22.906 -10.625 1 98.38 295 GLY A O 1
ATOM 2315 N N . VAL A 1 296 ? -10.922 -23.906 -10.852 1 98.44 296 VAL A N 1
ATOM 2316 C CA . VAL A 1 296 ? -11.273 -24.828 -11.93 1 98.44 296 VAL A CA 1
ATOM 2317 C C . VAL A 1 296 ? -12.406 -25.75 -11.469 1 98.44 296 VAL A C 1
ATOM 2319 O O . VAL A 1 296 ? -13.25 -26.156 -12.281 1 98.44 296 VAL A O 1
ATOM 2322 N N . VAL A 1 297 ? -12.539 -26 -10.172 1 98.5 297 VAL A N 1
ATOM 2323 C CA . VAL A 1 297 ? -13.523 -26.953 -9.672 1 98.5 297 VAL A CA 1
ATOM 2324 C C . VAL A 1 297 ? -14.75 -26.203 -9.148 1 98.5 297 VAL A C 1
ATOM 2326 O O . VAL A 1 297 ? -15.867 -26.422 -9.633 1 98.5 297 VAL A O 1
ATOM 2329 N N . MET A 1 298 ? -14.5 -25.219 -8.344 1 98.5 298 MET A N 1
ATOM 2330 C CA . MET A 1 298 ? -15.602 -24.625 -7.59 1 98.5 298 MET A CA 1
ATOM 2331 C C . MET A 1 298 ? -16.344 -23.609 -8.438 1 98.5 298 MET A C 1
ATOM 2333 O O . MET A 1 298 ? -17.562 -23.438 -8.281 1 98.5 298 MET A O 1
ATOM 2337 N N . SER A 1 299 ? -15.703 -22.906 -9.32 1 98.88 299 SER A N 1
ATOM 2338 C CA . SER A 1 299 ? -16.422 -21.984 -10.203 1 98.88 299 SER A CA 1
ATOM 2339 C C . SER A 1 299 ? -17.484 -22.734 -11.008 1 98.88 299 SER A C 1
ATOM 2341 O O . SER A 1 299 ? -18.609 -22.25 -11.164 1 98.88 299 SER A O 1
ATOM 2343 N N . SER A 1 300 ? -17.156 -23.906 -11.492 1 98.81 300 SER A N 1
ATOM 2344 C CA . SER A 1 300 ? -18.094 -24.719 -12.258 1 98.81 300 SER A CA 1
ATOM 2345 C C . SER A 1 300 ? -19.234 -25.219 -11.375 1 98.81 300 SER A C 1
ATOM 2347 O O . SER A 1 300 ? -20.391 -25.203 -11.781 1 98.81 300 SER A O 1
ATOM 2349 N N . GLN A 1 301 ? -18.844 -25.688 -10.211 1 98.75 301 GLN A N 1
ATOM 2350 C CA . GLN A 1 301 ? -19.875 -26.188 -9.297 1 98.75 301 GLN A CA 1
ATOM 2351 C C . GLN A 1 301 ? -20.875 -25.094 -8.953 1 98.75 301 GLN A C 1
ATOM 2353 O O . GLN A 1 301 ? -22.094 -25.312 -8.977 1 98.75 301 GLN A O 1
ATOM 2358 N N . ILE A 1 302 ? -20.391 -23.906 -8.641 1 98.88 302 ILE A N 1
ATOM 2359 C CA . ILE A 1 302 ? -21.234 -22.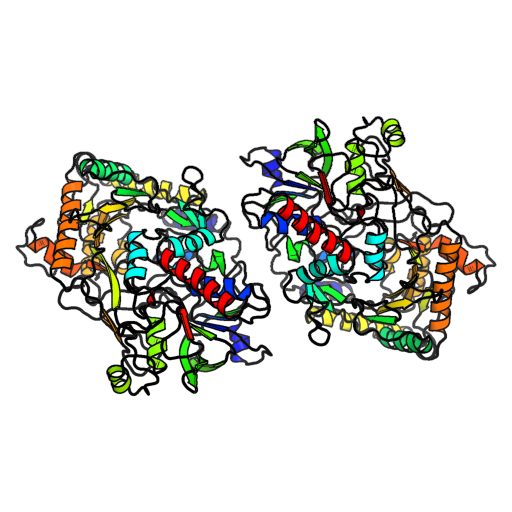781 -8.258 1 98.88 302 ILE A CA 1
ATOM 2360 C C . ILE A 1 302 ? -22.141 -22.391 -9.43 1 98.88 302 ILE A C 1
ATOM 2362 O O . ILE A 1 302 ? -23.328 -22.156 -9.25 1 98.88 302 ILE A O 1
ATOM 2366 N N . LEU A 1 303 ? -21.578 -22.359 -10.648 1 98.94 303 LEU A N 1
ATOM 2367 C CA . LEU A 1 303 ? -22.391 -22.047 -11.82 1 98.94 303 LEU A CA 1
ATOM 2368 C C . LEU A 1 303 ? -23.516 -23.062 -12 1 98.94 303 LEU A C 1
ATOM 2370 O O . LEU A 1 303 ? -24.672 -22.703 -12.219 1 98.94 303 LEU A O 1
ATOM 2374 N N . MET A 1 304 ? -23.219 -24.344 -11.859 1 98.88 304 MET A N 1
ATOM 2375 C CA . MET A 1 304 ? -24.219 -25.391 -12.055 1 98.88 304 MET A CA 1
ATOM 2376 C C . MET A 1 304 ? -25.328 -25.281 -11.016 1 98.88 304 MET A C 1
ATOM 2378 O O . MET A 1 304 ? -26.516 -25.344 -11.352 1 98.88 304 MET A O 1
ATOM 2382 N N . PHE A 1 305 ? -24.984 -25.062 -9.789 1 98.69 305 PHE A N 1
ATOM 2383 C CA . PHE A 1 305 ? -26 -24.922 -8.742 1 98.69 305 PHE A CA 1
ATOM 2384 C C . PHE A 1 305 ? -26.828 -23.656 -8.961 1 98.69 305 PHE A C 1
ATOM 2386 O O . PHE A 1 305 ? -27.906 -23.516 -8.391 1 98.69 305 PHE A O 1
ATOM 2393 N N . SER A 1 306 ? -26.375 -22.734 -9.789 1 98.81 306 SER A N 1
ATOM 2394 C CA . SER A 1 306 ? -27.062 -21.484 -10.102 1 98.81 306 SER A CA 1
ATOM 2395 C C . SER A 1 306 ? -27.969 -21.641 -11.32 1 98.81 306 SER A C 1
ATOM 2397 O O . SER A 1 306 ? -28.547 -20.672 -11.805 1 98.81 306 SER A O 1
ATOM 2399 N N . GLY A 1 307 ? -28 -22.859 -11.898 1 98.56 307 GLY A N 1
ATOM 2400 C CA . GLY A 1 307 ? -28.828 -23.125 -13.062 1 98.56 307 GLY A CA 1
ATOM 2401 C C . GLY A 1 307 ? -28.109 -22.875 -14.375 1 98.56 307 GLY A C 1
ATOM 2402 O O . GLY A 1 307 ? -28.734 -22.797 -15.43 1 98.56 307 GLY A O 1
ATOM 2403 N N . ILE A 1 308 ? -26.844 -22.625 -14.328 1 98.88 308 ILE A N 1
ATOM 2404 C CA . ILE A 1 308 ? -26.016 -22.406 -15.508 1 98.88 308 ILE A CA 1
ATOM 2405 C C . ILE A 1 308 ? -25.141 -23.625 -15.766 1 98.88 308 ILE A C 1
ATOM 2407 O O . ILE A 1 308 ? -24.141 -23.844 -15.062 1 98.88 308 ILE A O 1
ATOM 2411 N N . GLY A 1 309 ? -25.391 -24.438 -16.703 1 98.75 309 GLY A N 1
ATOM 2412 C CA . GLY A 1 309 ? -24.672 -25.672 -17 1 98.75 309 GLY A CA 1
ATOM 2413 C C . GLY A 1 309 ? -25.391 -26.562 -18 1 98.75 309 GLY A C 1
ATOM 2414 O O . GLY A 1 309 ? -26.406 -26.156 -18.578 1 98.75 309 GLY A O 1
ATOM 2415 N N . PRO A 1 310 ? -24.859 -27.719 -18.25 1 98.69 310 PRO A N 1
ATOM 2416 C CA . PRO A 1 310 ? -25.531 -28.641 -19.188 1 98.69 310 PRO A CA 1
ATOM 2417 C C . PRO A 1 310 ? -26.953 -28.984 -18.75 1 98.69 310 PRO A C 1
ATOM 2419 O O . PRO A 1 310 ? -27.156 -29.547 -17.672 1 98.69 310 PRO A O 1
ATOM 2422 N N . ALA A 1 311 ? -27.875 -28.672 -19.641 1 98.62 311 ALA A N 1
ATOM 2423 C CA . ALA A 1 311 ? -29.297 -28.75 -19.281 1 98.62 311 ALA A CA 1
ATOM 2424 C C . ALA A 1 311 ? -29.672 -30.141 -18.812 1 98.62 311 ALA A C 1
ATOM 2426 O O . ALA A 1 311 ? -30.375 -30.297 -17.812 1 98.62 311 ALA A O 1
ATOM 2427 N N . ASP A 1 312 ? -29.266 -31.156 -19.453 1 98.38 312 ASP A N 1
ATOM 2428 C CA . ASP A 1 312 ? -29.609 -32.531 -19.109 1 98.38 312 ASP A CA 1
ATOM 2429 C C . ASP A 1 312 ? -29.109 -32.875 -17.703 1 98.38 312 ASP A C 1
ATOM 2431 O O . ASP A 1 312 ? -29.828 -33.5 -16.922 1 98.38 312 ASP A O 1
ATOM 2435 N N . HIS A 1 313 ? -27.875 -32.469 -17.422 1 98.38 313 HIS A N 1
ATOM 2436 C CA . HIS A 1 313 ? -27.297 -32.781 -16.109 1 98.38 313 HIS A CA 1
ATOM 2437 C C . HIS A 1 313 ? -28.016 -32.031 -15 1 98.38 313 HIS A C 1
ATOM 2439 O O . HIS A 1 313 ? -28.25 -32.562 -13.922 1 98.38 313 HIS A O 1
ATOM 2445 N N . LEU A 1 314 ? -28.297 -30.766 -15.25 1 98.5 314 LEU A N 1
ATOM 2446 C CA . LEU A 1 314 ? -29 -29.969 -14.258 1 98.5 314 LEU A CA 1
ATOM 2447 C C . LEU A 1 314 ? -30.359 -30.547 -13.953 1 98.5 314 LEU A C 1
ATOM 2449 O O . LEU A 1 314 ? -30.781 -30.609 -12.789 1 98.5 314 LEU A O 1
ATOM 2453 N N . LYS A 1 315 ? -31.047 -31 -14.969 1 98.12 315 LYS A N 1
ATOM 2454 C CA . LYS A 1 315 ? -32.344 -31.625 -14.773 1 98.12 315 LYS A CA 1
ATOM 2455 C C . LYS A 1 315 ? -32.219 -32.906 -13.945 1 98.12 315 LYS A C 1
ATOM 2457 O O . LYS A 1 315 ? -33.031 -33.156 -13.062 1 98.12 315 LYS A O 1
ATOM 2462 N N . GLU A 1 316 ? -31.234 -33.625 -14.242 1 97.62 316 GLU A N 1
ATOM 2463 C CA . GLU A 1 316 ? -30.953 -34.844 -13.461 1 97.62 316 GLU A CA 1
ATOM 2464 C C . GLU A 1 316 ? -30.766 -34.5 -11.984 1 97.62 316 GLU A C 1
ATOM 2466 O O . GLU A 1 316 ? -31.125 -35.281 -11.109 1 97.62 316 GLU A O 1
ATOM 2471 N N . MET A 1 317 ? -30.203 -33.375 -11.688 1 97.44 317 MET A N 1
ATOM 2472 C CA . MET A 1 317 ? -29.922 -32.938 -10.32 1 97.44 317 MET A CA 1
ATOM 2473 C C . MET A 1 317 ? -31.078 -32.125 -9.758 1 97.44 317 MET A C 1
ATOM 2475 O O . MET A 1 317 ? -30.984 -31.562 -8.664 1 97.44 317 MET A O 1
ATOM 2479 N N . CYS A 1 318 ? -32.156 -31.984 -10.516 1 97.44 318 CYS A N 1
ATOM 2480 C CA . CYS A 1 318 ? -33.375 -31.266 -10.133 1 97.44 318 CYS A CA 1
ATOM 2481 C C . CYS A 1 318 ? -33.062 -29.797 -9.891 1 97.44 318 CYS A C 1
ATOM 2483 O O . CYS A 1 318 ? -33.531 -29.219 -8.906 1 97.44 318 CYS A O 1
ATOM 2485 N N . ILE A 1 319 ? -32.25 -29.203 -10.727 1 97.62 319 ILE A N 1
ATOM 2486 C CA . ILE A 1 319 ? -31.922 -27.781 -10.703 1 97.62 319 ILE A CA 1
ATOM 2487 C C . ILE A 1 319 ? -32.562 -27.094 -11.898 1 97.62 319 ILE A C 1
ATOM 2489 O O . ILE A 1 319 ? -32.469 -27.562 -13.031 1 97.62 319 ILE A O 1
ATOM 2493 N N . ASP A 1 320 ? -33.312 -26 -11.672 1 97.44 320 ASP A N 1
ATOM 2494 C CA . ASP A 1 320 ? -33.938 -25.234 -12.758 1 97.44 320 ASP A CA 1
ATOM 2495 C C . ASP A 1 320 ? -32.906 -24.656 -13.695 1 97.44 320 ASP A C 1
ATOM 2497 O O . ASP A 1 320 ? -31.938 -24.016 -13.25 1 97.44 320 ASP A O 1
ATOM 2501 N N . VAL A 1 321 ? -33.094 -24.844 -14.969 1 98.31 321 VAL A N 1
ATOM 2502 C CA . VAL A 1 321 ? -32.125 -24.391 -15.969 1 98.31 321 VAL A CA 1
ATOM 2503 C C . VAL A 1 321 ? -32.344 -22.906 -16.25 1 98.31 321 VAL A C 1
ATOM 2505 O O . VAL A 1 321 ? -33.438 -22.5 -16.672 1 98.31 321 VAL A O 1
ATOM 2508 N N . VAL A 1 322 ? -31.375 -22.125 -16.016 1 98.44 322 VAL A N 1
ATOM 2509 C CA . VAL A 1 322 ? -31.391 -20.719 -16.391 1 98.44 322 VAL A CA 1
ATOM 2510 C C . VAL A 1 322 ? -30.781 -20.531 -17.781 1 98.44 322 VAL A C 1
ATOM 2512 O O . VAL A 1 322 ? -31.344 -19.812 -18.609 1 98.44 322 VAL A O 1
ATOM 2515 N N . THR A 1 323 ? -29.625 -21.188 -18.031 1 98.06 323 THR A N 1
ATOM 2516 C CA . THR A 1 323 ? -28.953 -21.172 -19.312 1 98.06 323 THR A CA 1
ATOM 2517 C C . THR A 1 323 ? -28.203 -22.469 -19.562 1 98.06 323 THR A C 1
ATOM 2519 O O . THR A 1 323 ? -27.5 -22.969 -18.672 1 98.06 323 THR A O 1
ATOM 2522 N N . ASP A 1 324 ? -28.391 -22.984 -20.766 1 98.5 324 ASP A N 1
ATOM 2523 C CA . ASP A 1 324 ? -27.672 -24.203 -21.172 1 98.5 324 ASP A CA 1
ATOM 2524 C C . ASP A 1 324 ? -26.281 -23.859 -21.703 1 98.5 324 ASP A C 1
ATOM 2526 O O . ASP A 1 324 ? -26.141 -23.25 -22.766 1 98.5 324 ASP A O 1
ATOM 2530 N N . LEU A 1 325 ? -25.297 -24.203 -20.984 1 98.75 325 LEU A N 1
ATOM 2531 C CA . LEU A 1 325 ? -23.891 -24.016 -21.312 1 98.75 325 LEU A CA 1
ATOM 2532 C C . LEU A 1 325 ? -23.062 -25.234 -20.922 1 98.75 325 LEU A C 1
ATOM 2534 O O . LEU A 1 325 ? -23.438 -25.969 -20 1 98.75 325 LEU A O 1
ATOM 2538 N N . PRO A 1 326 ? -21.969 -25.5 -21.562 1 98.81 326 PRO A N 1
ATOM 2539 C CA . PRO A 1 326 ? -21.156 -26.672 -21.25 1 98.81 326 PRO A CA 1
ATOM 2540 C C . PRO A 1 326 ? -20.234 -26.453 -20.047 1 98.81 326 PRO A C 1
ATOM 2542 O O . PRO A 1 326 ? -19.047 -26.766 -20.109 1 98.81 326 PRO A O 1
ATOM 2545 N N . VAL A 1 327 ? -20.797 -25.938 -18.969 1 98.88 327 VAL A N 1
ATOM 2546 C CA . VAL A 1 327 ? -20.062 -25.766 -17.719 1 98.88 327 VAL A CA 1
ATOM 2547 C C . VAL A 1 327 ? -19.531 -27.109 -17.234 1 98.88 327 VAL A C 1
ATOM 2549 O O . VAL A 1 327 ? -20.266 -28.109 -17.266 1 98.88 327 VAL A O 1
ATOM 2552 N N . GLY A 1 328 ? -18.281 -27.156 -16.797 1 98.81 328 GLY A N 1
ATOM 2553 C CA . GLY A 1 328 ? -17.688 -28.359 -16.25 1 98.81 328 GLY A CA 1
ATOM 2554 C C . GLY A 1 328 ? -16.984 -29.188 -17.312 1 98.81 328 GLY A C 1
ATOM 2555 O O . GLY A 1 328 ? -16.203 -30.094 -16.969 1 98.81 328 GLY A O 1
ATOM 2556 N N . HIS A 1 329 ? -17.203 -28.938 -18.547 1 98.44 329 HIS A N 1
ATOM 2557 C CA . HIS A 1 329 ? -16.5 -29.641 -19.625 1 98.44 329 HIS A CA 1
ATOM 2558 C C . HIS A 1 329 ? -15.109 -29.078 -19.844 1 98.44 329 HIS A C 1
ATOM 2560 O O . HIS A 1 329 ? -14.758 -28.047 -19.281 1 98.44 329 HIS A O 1
ATOM 2566 N N . ASN A 1 330 ? -14.25 -29.812 -20.594 1 98.38 330 ASN A N 1
ATOM 2567 C CA . ASN A 1 330 ? -12.93 -29.375 -21.016 1 98.38 330 ASN A CA 1
ATOM 2568 C C . ASN A 1 330 ? -11.945 -29.375 -19.859 1 98.38 330 ASN A C 1
ATOM 2570 O O . ASN A 1 330 ? -11.016 -28.562 -19.828 1 98.38 330 ASN A O 1
ATOM 2574 N N . PHE A 1 331 ? -12.203 -30.219 -18.844 1 98.38 331 PHE A N 1
ATOM 2575 C CA . PHE A 1 331 ? -11.242 -30.375 -17.75 1 98.38 331 PHE A CA 1
ATOM 2576 C C . PHE A 1 331 ? -9.914 -30.906 -18.266 1 98.38 331 PHE A C 1
ATOM 2578 O O . PHE A 1 331 ? -9.852 -31.984 -18.859 1 98.38 331 PHE A O 1
ATOM 2585 N N . GLN A 1 332 ? -8.82 -30.125 -18.078 1 98.12 332 GLN A N 1
ATOM 2586 C CA . GLN A 1 332 ? -7.477 -30.453 -18.562 1 98.12 332 GLN A CA 1
ATOM 2587 C C . GLN A 1 332 ? -6.473 -30.453 -17.406 1 98.12 332 GLN A C 1
ATOM 2589 O O . GLN A 1 332 ? -6.66 -29.75 -16.406 1 98.12 332 GLN A O 1
ATOM 2594 N N . ASP A 1 333 ? -5.465 -31.25 -17.594 1 97.5 333 ASP A N 1
ATOM 2595 C CA . ASP A 1 333 ? -4.379 -31.328 -16.609 1 97.5 333 ASP A CA 1
ATOM 2596 C C . ASP A 1 333 ? -3.119 -31.922 -17.234 1 97.5 333 ASP A C 1
ATOM 2598 O O . ASP A 1 333 ? -3.174 -32.5 -18.312 1 97.5 333 ASP A O 1
ATOM 2602 N N . HIS A 1 334 ? -2.039 -31.641 -16.594 1 97.12 334 HIS A N 1
ATOM 2603 C CA . HIS A 1 334 ? -0.798 -32.312 -16.953 1 97.12 334 HIS A CA 1
ATOM 2604 C C . HIS A 1 334 ? -0.614 -33.594 -16.125 1 97.12 334 HIS A C 1
ATOM 2606 O O . HIS A 1 334 ? -0.864 -33.594 -14.922 1 97.12 334 HIS A O 1
ATOM 2612 N N . ILE A 1 335 ? -0.126 -34.594 -16.781 1 96.81 335 ILE A N 1
ATOM 2613 C CA . ILE A 1 335 ? 0.048 -35.875 -16.094 1 96.81 335 ILE A CA 1
ATOM 2614 C C . ILE A 1 335 ? 1.536 -36.188 -15.961 1 96.81 335 ILE A C 1
ATOM 2616 O O . ILE A 1 335 ? 2.291 -36.094 -16.938 1 96.81 335 ILE A O 1
ATOM 2620 N N . ALA A 1 336 ? 1.879 -36.562 -14.773 1 97.81 336 ALA A N 1
ATOM 2621 C CA . ALA A 1 336 ? 3.262 -36.906 -14.43 1 97.81 336 ALA A CA 1
ATOM 2622 C C . ALA A 1 336 ? 3.424 -38.375 -14.148 1 97.81 336 ALA A C 1
ATOM 2624 O O . ALA A 1 336 ? 2.514 -39.031 -13.617 1 97.81 336 ALA A O 1
ATOM 2625 N N . PHE A 1 337 ? 4.57 -38.875 -14.508 1 97.81 337 PHE A N 1
ATOM 2626 C CA . PHE A 1 337 ? 4.934 -40.281 -14.234 1 97.81 337 PHE A CA 1
ATOM 2627 C C . PHE A 1 337 ? 6.016 -40.344 -13.164 1 97.81 337 PHE A C 1
ATOM 2629 O O . PHE A 1 337 ? 7.117 -39.812 -13.352 1 97.81 337 PHE A O 1
ATOM 2636 N N . PHE A 1 338 ? 5.723 -41.062 -12.07 1 97.69 338 PHE A N 1
ATOM 2637 C CA . PHE A 1 338 ? 6.621 -41.062 -10.922 1 97.69 338 PHE A CA 1
ATOM 2638 C C . PHE A 1 338 ? 7.363 -42.375 -10.805 1 97.69 338 PHE A C 1
ATOM 2640 O O . PHE A 1 338 ? 7.875 -42.719 -9.742 1 97.69 338 PHE A O 1
ATOM 2647 N N . GLY A 1 339 ? 7.527 -43.094 -11.883 1 97.12 339 GLY A N 1
ATOM 2648 C CA . GLY A 1 339 ? 8.07 -44.469 -11.797 1 97.12 339 GLY A CA 1
ATOM 2649 C C . GLY A 1 339 ? 9.562 -44.531 -12.055 1 97.12 339 GLY A C 1
ATOM 2650 O O . GLY A 1 339 ? 10.18 -45.562 -11.93 1 97.12 339 GLY A O 1
ATOM 2651 N N . LEU A 1 340 ? 10.203 -43.469 -12.43 1 98.12 340 LEU A N 1
ATOM 2652 C CA . LEU A 1 340 ? 11.641 -43.438 -12.672 1 98.12 340 LEU A CA 1
ATOM 2653 C C . LEU A 1 340 ? 12.391 -42.969 -11.445 1 98.12 340 LEU A C 1
ATOM 2655 O O . LEU A 1 340 ? 12.523 -41.75 -11.227 1 98.12 340 LEU A O 1
ATOM 2659 N N . VAL A 1 341 ? 12.93 -43.938 -10.68 1 97.94 341 VAL A N 1
ATOM 2660 C CA . VAL A 1 341 ? 13.617 -43.656 -9.422 1 97.94 341 VAL A CA 1
ATOM 2661 C C . VAL A 1 341 ? 15.086 -44.062 -9.531 1 97.94 341 VAL A C 1
ATOM 2663 O O . VAL A 1 341 ? 15.391 -45.219 -9.867 1 97.94 341 VAL A O 1
ATOM 2666 N N . LEU A 1 342 ? 15.93 -43.094 -9.227 1 97.44 342 LEU A N 1
ATOM 2667 C CA . LEU A 1 342 ? 17.359 -43.375 -9.156 1 97.44 342 LEU A CA 1
ATOM 2668 C C . LEU A 1 342 ? 17.828 -43.438 -7.703 1 97.44 342 LEU A C 1
ATOM 2670 O O . LEU A 1 342 ? 17.359 -42.688 -6.852 1 97.44 342 LEU A O 1
ATOM 2674 N N . SER A 1 343 ? 18.672 -44.375 -7.445 1 94.62 343 SER A N 1
ATOM 2675 C CA . SER A 1 343 ? 19.359 -44.406 -6.16 1 94.62 343 SER A CA 1
ATOM 2676 C C . SER A 1 343 ? 20.797 -43.906 -6.281 1 94.62 343 SER A C 1
ATOM 2678 O O . SER A 1 343 ? 21.453 -44.094 -7.309 1 94.62 343 SER A O 1
ATOM 2680 N N . ASP A 1 344 ? 21.203 -43.281 -5.266 1 90.25 344 ASP A N 1
ATOM 2681 C CA . ASP A 1 344 ? 22.578 -42.812 -5.152 1 90.25 344 ASP A CA 1
ATOM 2682 C C . ASP A 1 344 ? 23.359 -43.594 -4.109 1 90.25 344 ASP A C 1
ATOM 2684 O O . ASP A 1 344 ? 23.672 -43.062 -3.035 1 90.25 344 ASP A O 1
ATOM 2688 N N . ARG A 1 345 ? 23.734 -44.875 -4.41 1 87.25 345 ARG A N 1
ATOM 2689 C CA . ARG A 1 345 ? 24.359 -45.688 -3.381 1 87.25 345 ARG A CA 1
ATOM 2690 C C . ARG A 1 345 ? 25.312 -46.688 -3.994 1 87.25 345 ARG A C 1
ATOM 2692 O O . ARG A 1 345 ? 25.891 -47.531 -3.285 1 87.25 345 ARG A O 1
ATOM 2699 N N . LYS A 1 346 ? 25.484 -46.594 -5.215 1 86.06 346 LYS A N 1
ATOM 2700 C CA . LYS A 1 346 ? 26.359 -47.594 -5.848 1 86.06 346 LYS A CA 1
ATOM 2701 C C . LYS A 1 346 ? 27.734 -47.594 -5.211 1 86.06 346 LYS A C 1
ATOM 2703 O O . LYS A 1 346 ? 28.438 -46.594 -5.219 1 86.06 346 LYS A O 1
ATOM 2708 N N . ASP A 1 347 ? 28.062 -48.75 -4.68 1 86.56 347 ASP A N 1
ATOM 2709 C CA . ASP A 1 347 ? 29.391 -49.031 -4.125 1 86.56 347 ASP A CA 1
ATOM 2710 C C . ASP A 1 347 ? 29.766 -48.031 -3.051 1 86.56 347 ASP A C 1
ATOM 2712 O O . ASP A 1 347 ? 30.891 -47.531 -3.016 1 86.56 347 ASP A O 1
ATOM 2716 N N . ARG A 1 348 ? 28.812 -47.625 -2.264 1 91.38 348 ARG A N 1
ATOM 2717 C CA . ARG A 1 348 ? 29.047 -46.656 -1.207 1 91.38 348 ARG A CA 1
ATOM 2718 C C . ARG A 1 348 ? 28.562 -47.156 0.139 1 91.38 348 ARG A C 1
ATOM 2720 O O . ARG A 1 348 ? 27.5 -47.812 0.219 1 91.38 348 ARG A O 1
ATOM 2727 N N . PRO A 1 349 ? 29.359 -46.938 1.219 1 93.25 349 PRO A N 1
ATOM 2728 C CA . PRO A 1 349 ? 28.859 -47.312 2.543 1 93.25 349 PRO A CA 1
ATOM 2729 C C . PRO A 1 349 ? 27.703 -46.438 3.012 1 93.25 349 PRO A C 1
ATOM 2731 O O . PRO A 1 349 ? 27.703 -45.219 2.727 1 93.25 349 PRO A O 1
ATOM 2734 N N . ILE A 1 350 ? 26.891 -46.969 3.758 1 92.06 350 ILE A N 1
ATOM 2735 C CA . ILE A 1 350 ? 25.703 -46.281 4.246 1 92.06 350 ILE A CA 1
ATOM 2736 C C . ILE A 1 350 ? 26.109 -45.062 5.078 1 92.06 350 ILE A C 1
ATOM 2738 O O . ILE A 1 350 ? 25.438 -44.031 5.062 1 92.06 350 ILE A O 1
ATOM 2742 N N . SER A 1 351 ? 27.203 -45.188 5.797 1 93.56 351 SER A N 1
ATOM 2743 C CA . SER A 1 351 ? 27.672 -44.094 6.641 1 93.56 351 SER A CA 1
ATOM 2744 C C . SER A 1 351 ? 28.031 -42.875 5.812 1 93.56 351 SER A C 1
ATOM 2746 O O . SER A 1 351 ? 27.719 -41.75 6.203 1 93.56 351 SER A O 1
ATOM 2748 N N . LYS A 1 352 ? 28.562 -43.094 4.711 1 94 352 LYS A N 1
ATOM 2749 C CA . LYS A 1 352 ? 28.922 -42 3.828 1 94 352 LYS A CA 1
ATOM 2750 C C . LYS A 1 352 ? 27.688 -41.375 3.176 1 94 352 LYS A C 1
ATOM 2752 O O . LYS A 1 352 ? 27.609 -40.156 3.025 1 94 352 LYS A O 1
ATOM 2757 N N . ILE A 1 353 ? 26.812 -42.219 2.818 1 94.56 353 ILE A N 1
ATOM 2758 C CA . ILE A 1 353 ? 25.562 -41.781 2.232 1 94.56 353 ILE A CA 1
ATOM 2759 C C . ILE A 1 353 ? 24.828 -40.875 3.223 1 94.56 353 ILE A C 1
ATOM 2761 O O . ILE A 1 353 ? 24.391 -39.781 2.871 1 94.56 353 ILE A O 1
ATOM 2765 N N . ALA A 1 354 ? 24.75 -41.312 4.418 1 94.56 354 ALA A N 1
ATOM 2766 C CA . ALA A 1 354 ? 24.047 -40.562 5.469 1 94.56 354 ALA A CA 1
ATOM 2767 C C . ALA A 1 354 ? 24.719 -39.219 5.738 1 94.56 354 ALA A C 1
ATOM 2769 O O . ALA A 1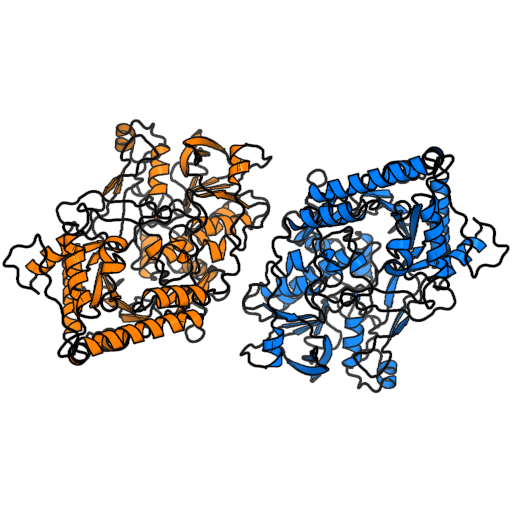 354 ? 24.031 -38.219 5.914 1 94.56 354 ALA A O 1
ATOM 2770 N N . GLU A 1 355 ? 25.969 -39.25 5.789 1 95.31 355 GLU A N 1
ATOM 2771 C CA . GLU A 1 355 ? 26.734 -38.031 6.047 1 95.31 355 GLU A CA 1
ATOM 2772 C C . GLU A 1 355 ? 26.531 -37 4.941 1 95.31 355 GLU A C 1
ATOM 2774 O O . GLU A 1 355 ? 26.281 -35.844 5.215 1 95.31 355 GLU A O 1
ATOM 2779 N N . GLU A 1 356 ? 26.594 -37.406 3.727 1 94.56 356 GLU A N 1
ATOM 2780 C CA . GLU A 1 356 ? 26.453 -36.5 2.586 1 94.56 356 GLU A CA 1
ATOM 2781 C C . GLU A 1 356 ? 25.031 -35.969 2.488 1 94.56 356 GLU A C 1
ATOM 2783 O O . GLU A 1 356 ? 24.828 -34.812 2.146 1 94.56 356 GLU A O 1
ATOM 2788 N N . SER A 1 357 ? 24.141 -36.812 2.75 1 94.88 357 SER A N 1
ATOM 2789 C CA . SER A 1 357 ? 22.734 -36.406 2.744 1 94.88 357 SER A CA 1
ATOM 2790 C C . SER A 1 357 ? 22.484 -35.344 3.811 1 94.88 357 SER A C 1
ATOM 2792 O O . SER A 1 357 ? 21.766 -34.375 3.564 1 94.88 357 SER A O 1
ATOM 2794 N N . THR A 1 358 ? 23.031 -35.562 4.945 1 94.25 358 THR A N 1
ATOM 2795 C CA . THR A 1 358 ? 22.891 -34.594 6.035 1 94.25 358 THR A CA 1
ATOM 2796 C C . THR A 1 358 ? 23.531 -33.25 5.66 1 94.25 358 THR A C 1
ATOM 2798 O O . THR A 1 358 ? 22.969 -32.188 5.938 1 94.25 358 THR A O 1
ATOM 2801 N N . LYS A 1 359 ? 24.609 -33.312 5.074 1 94.62 359 LYS A N 1
ATOM 2802 C CA . LYS A 1 359 ? 25.297 -32.094 4.637 1 94.62 359 LYS A CA 1
ATOM 2803 C C . LYS A 1 359 ? 24.453 -31.328 3.613 1 94.62 359 LYS A C 1
ATOM 2805 O O . LYS A 1 359 ? 24.359 -30.109 3.678 1 94.62 359 LYS A O 1
ATOM 2810 N N . LEU A 1 360 ? 23.938 -32.062 2.689 1 94.12 360 LEU A N 1
ATOM 2811 C CA . LEU A 1 360 ? 23.125 -31.438 1.656 1 94.12 360 LEU A CA 1
ATOM 2812 C C . LEU A 1 360 ? 21.906 -30.75 2.27 1 94.12 360 LEU A C 1
ATOM 2814 O O . LEU A 1 360 ? 21.516 -29.672 1.825 1 94.12 360 LEU A O 1
ATOM 2818 N N . ARG A 1 361 ? 21.328 -31.344 3.227 1 91.69 361 ARG A N 1
ATOM 2819 C CA . ARG A 1 361 ? 20.203 -30.734 3.936 1 91.69 361 ARG A CA 1
ATOM 2820 C C . ARG A 1 361 ? 20.625 -29.453 4.648 1 91.69 361 ARG A C 1
ATOM 2822 O O . ARG A 1 361 ? 19.922 -28.453 4.602 1 91.69 361 ARG A O 1
ATOM 2829 N N . LYS A 1 362 ? 21.719 -29.531 5.246 1 91.5 362 LYS A N 1
ATOM 2830 C CA . LYS A 1 362 ? 22.25 -28.344 5.938 1 91.5 362 LYS A CA 1
ATOM 2831 C C . LYS A 1 362 ? 22.516 -27.219 4.957 1 91.5 362 LYS A C 1
ATOM 2833 O O . LYS A 1 362 ? 22.172 -26.062 5.227 1 91.5 362 LYS A O 1
ATOM 2838 N N . ASP A 1 363 ? 23.109 -27.578 3.857 1 93.19 363 ASP A N 1
ATOM 2839 C CA . ASP A 1 363 ? 23.406 -26.578 2.834 1 93.19 363 ASP A CA 1
ATOM 2840 C C . ASP A 1 363 ? 22.109 -25.938 2.312 1 93.19 363 ASP A C 1
ATOM 2842 O O . ASP A 1 363 ? 22.094 -24.734 2.027 1 93.19 363 ASP A O 1
ATOM 2846 N N . THR A 1 364 ? 21.125 -26.703 2.18 1 91.44 364 THR A N 1
ATOM 2847 C CA . THR A 1 364 ? 19.828 -26.219 1.719 1 91.44 364 THR A CA 1
ATOM 2848 C C . THR A 1 364 ? 19.25 -25.234 2.721 1 91.44 364 THR A C 1
ATOM 2850 O O . THR A 1 364 ? 18.781 -24.156 2.342 1 91.44 364 THR A O 1
ATOM 2853 N N . PHE A 1 365 ? 19.297 -25.547 3.893 1 86.19 365 PHE A N 1
ATOM 2854 C CA . PHE A 1 365 ? 18.75 -24.703 4.941 1 86.19 365 PHE A CA 1
ATOM 2855 C C . PHE A 1 365 ? 19.547 -23.406 5.074 1 86.19 365 PHE A C 1
ATOM 2857 O O . PHE A 1 365 ? 18.984 -22.359 5.387 1 86.19 365 PHE A O 1
ATOM 2864 N N . ASP A 1 366 ? 20.781 -23.5 4.809 1 89 366 ASP A N 1
ATOM 2865 C CA . ASP A 1 366 ? 21.625 -22.312 4.859 1 89 366 ASP A CA 1
ATOM 2866 C C . ASP A 1 366 ? 21.188 -21.266 3.826 1 89 366 ASP A C 1
ATOM 2868 O O . ASP A 1 366 ? 21.312 -20.062 4.055 1 89 366 ASP A O 1
ATOM 2872 N N . LEU A 1 367 ? 20.641 -21.734 2.768 1 89.94 367 LEU A N 1
ATOM 2873 C CA . LEU A 1 367 ? 20.156 -20.828 1.744 1 89.94 367 LEU A CA 1
ATOM 2874 C C . LEU A 1 367 ? 18.969 -20.016 2.268 1 89.94 367 LEU A C 1
ATOM 2876 O O . LEU A 1 367 ? 18.875 -18.812 2.008 1 89.94 367 LEU A O 1
ATOM 2880 N N . ILE A 1 368 ? 18.172 -20.609 2.988 1 82.62 368 ILE A N 1
ATOM 2881 C CA . ILE A 1 368 ? 16.984 -19.969 3.504 1 82.62 368 ILE A CA 1
ATOM 2882 C C . ILE A 1 368 ? 17.359 -18.844 4.473 1 82.62 368 ILE A C 1
ATOM 2884 O O . ILE A 1 368 ? 16.812 -17.75 4.418 1 82.62 368 ILE A O 1
ATOM 2888 N N . SER A 1 369 ? 18.281 -19.094 5.301 1 82 369 SER A N 1
ATOM 2889 C CA . SER A 1 369 ? 18.734 -18.109 6.281 1 82 369 SER A CA 1
ATOM 2890 C C . SER A 1 369 ? 19.344 -16.906 5.602 1 82 369 SER A C 1
ATOM 2892 O O . SER A 1 369 ? 19.344 -15.797 6.16 1 82 369 SER A O 1
ATOM 2894 N N . LYS A 1 370 ? 19.781 -17.156 4.402 1 86.62 370 LYS A N 1
ATOM 2895 C CA . LYS A 1 370 ? 20.406 -16.078 3.648 1 86.62 370 LYS A CA 1
ATOM 2896 C C . LYS A 1 370 ? 19.391 -15.344 2.781 1 86.62 370 LYS A C 1
ATOM 2898 O O . LYS A 1 370 ? 19.75 -14.43 2.033 1 86.62 370 LYS A O 1
ATOM 2903 N N . GLY A 1 371 ? 18.125 -15.758 2.85 1 86.88 371 GLY A N 1
ATOM 2904 C CA . GLY A 1 371 ? 17.078 -15.125 2.066 1 86.88 371 GLY A CA 1
ATOM 2905 C C . GLY A 1 371 ? 17.062 -15.57 0.617 1 86.88 371 GLY A C 1
ATOM 2906 O O . GLY A 1 371 ? 16.484 -14.898 -0.241 1 86.88 371 GLY A O 1
ATOM 2907 N N . ILE A 1 372 ? 17.766 -16.625 0.358 1 88.19 372 ILE A N 1
ATOM 2908 C CA . ILE A 1 372 ? 17.844 -17.172 -0.994 1 88.19 372 ILE A CA 1
ATOM 2909 C C . ILE A 1 372 ? 16.703 -18.172 -1.214 1 88.19 372 ILE A C 1
ATOM 2911 O O . ILE A 1 372 ? 16.453 -19.031 -0.369 1 88.19 372 ILE A O 1
ATOM 2915 N N . SER A 1 373 ? 16.047 -18.016 -2.314 1 87.44 373 SER A N 1
ATOM 2916 C CA . SER A 1 373 ? 14.898 -18.859 -2.639 1 87.44 373 SER A CA 1
ATOM 2917 C C . SER A 1 373 ? 15.336 -20.266 -3.037 1 87.44 373 SER A C 1
ATOM 2919 O O . SER A 1 373 ? 16.156 -20.422 -3.939 1 87.44 373 SER A O 1
ATOM 2921 N N . THR A 1 374 ? 14.727 -21.219 -2.334 1 87.38 374 THR A N 1
ATOM 2922 C CA . THR A 1 374 ? 15.055 -22.609 -2.627 1 87.38 374 THR A CA 1
ATOM 2923 C C . THR A 1 374 ? 13.844 -23.516 -2.396 1 87.38 374 THR A C 1
ATOM 2925 O O . THR A 1 374 ? 13.047 -23.266 -1.489 1 87.38 374 THR A O 1
ATOM 2928 N N . MET A 1 375 ? 13.734 -24.438 -3.307 1 85.06 375 MET A N 1
ATOM 2929 C CA . MET A 1 375 ? 12.766 -25.516 -3.113 1 85.06 375 MET A CA 1
ATOM 2930 C C . MET A 1 375 ? 13.469 -26.812 -2.734 1 85.06 375 MET A C 1
ATOM 2932 O O . MET A 1 375 ? 12.945 -27.906 -2.99 1 85.06 375 MET A O 1
ATOM 2936 N N . GLY A 1 376 ? 14.656 -26.594 -2.215 1 85 376 GLY A N 1
ATOM 2937 C CA . GLY A 1 376 ? 15.43 -27.75 -1.805 1 85 376 GLY A CA 1
ATOM 2938 C C . GLY A 1 376 ? 16.219 -28.375 -2.939 1 85 376 GLY A C 1
ATOM 2939 O O . GLY A 1 376 ? 16.953 -27.688 -3.648 1 85 376 GLY A O 1
ATOM 2940 N N . LEU A 1 377 ? 16.031 -29.734 -3.014 1 83.44 377 LEU A N 1
ATOM 2941 C CA . LEU A 1 377 ? 16.859 -30.5 -3.941 1 83.44 377 LEU A CA 1
ATOM 2942 C C . LEU A 1 377 ? 16.094 -30.781 -5.23 1 83.44 377 LEU A C 1
ATOM 2944 O O . LEU A 1 377 ? 16.016 -31.938 -5.664 1 83.44 377 LEU A O 1
ATOM 2948 N N . THR A 1 378 ? 15.484 -29.688 -5.781 1 85.81 378 THR A N 1
ATOM 2949 C CA . THR A 1 378 ? 14.703 -29.672 -7.012 1 85.81 378 THR A CA 1
ATOM 2950 C C . THR A 1 378 ? 14.875 -28.344 -7.746 1 85.81 378 THR A C 1
ATOM 2952 O O . THR A 1 378 ? 15.844 -27.625 -7.508 1 85.81 378 THR A O 1
ATOM 2955 N N . GLY A 1 379 ? 14.109 -28.188 -8.797 1 90.25 379 GLY A N 1
ATOM 2956 C CA . GLY A 1 379 ? 14.125 -26.906 -9.469 1 90.25 379 GLY A CA 1
ATOM 2957 C C . GLY A 1 379 ? 14.562 -27 -10.922 1 90.25 379 GLY A C 1
ATOM 2958 O O . GLY A 1 379 ? 14.281 -26.109 -11.719 1 90.25 379 GLY A O 1
ATOM 2959 N N . LEU A 1 380 ? 15.297 -28.094 -11.203 1 94.88 380 LEU A N 1
ATOM 2960 C CA . LEU A 1 380 ? 15.711 -28.297 -12.586 1 94.88 380 LEU A CA 1
ATOM 2961 C C . LEU A 1 380 ? 14.547 -28.766 -13.438 1 94.88 380 LEU A C 1
ATOM 2963 O O . LEU A 1 380 ? 13.875 -29.75 -13.094 1 94.88 380 LEU A O 1
ATOM 2967 N N . ILE A 1 381 ? 14.32 -28.047 -14.5 1 95.5 381 ILE A N 1
ATOM 2968 C CA . ILE A 1 381 ? 13.242 -28.375 -15.43 1 95.5 381 ILE A CA 1
ATOM 2969 C C . ILE A 1 381 ? 13.812 -28.531 -16.844 1 95.5 381 ILE A C 1
ATOM 2971 O O . ILE A 1 381 ? 14.711 -27.797 -17.25 1 95.5 381 ILE A O 1
ATOM 2975 N N . SER A 1 382 ? 13.312 -29.5 -17.547 1 95.44 382 SER A N 1
ATOM 2976 C CA . SER A 1 382 ? 13.672 -29.703 -18.938 1 95.44 382 SER A CA 1
ATOM 2977 C C . SER A 1 382 ? 12.422 -29.797 -19.812 1 95.44 382 SER A C 1
ATOM 2979 O O . SER A 1 382 ? 11.422 -30.406 -19.422 1 95.44 382 SER A O 1
ATOM 2981 N N . PHE A 1 383 ? 12.492 -29.188 -20.938 1 94.56 383 PHE A N 1
ATOM 2982 C CA . PHE A 1 383 ? 11.469 -29.328 -21.969 1 94.56 383 PHE A CA 1
ATOM 2983 C C . PHE A 1 383 ? 12.016 -30.078 -23.172 1 94.56 383 PHE A C 1
ATOM 2985 O O . PHE A 1 383 ? 13.047 -29.719 -23.734 1 94.56 383 PHE A O 1
ATOM 2992 N N . VAL A 1 384 ? 11.281 -31.125 -23.547 1 93.75 384 VAL A N 1
ATOM 2993 C CA . VAL A 1 384 ? 11.734 -32.062 -24.578 1 93.75 384 VAL A CA 1
ATOM 2994 C C . VAL A 1 384 ? 10.664 -32.188 -25.656 1 93.75 384 VAL A C 1
ATOM 2996 O O . VAL A 1 384 ? 9.477 -32.312 -25.344 1 93.75 384 VAL A O 1
ATOM 2999 N N . ASP A 1 385 ? 11.109 -32.094 -26.844 1 91.12 385 ASP A N 1
ATOM 3000 C CA . ASP A 1 385 ? 10.242 -32.375 -27.984 1 91.12 385 ASP A CA 1
ATOM 3001 C C . ASP A 1 385 ? 10.484 -33.781 -28.531 1 91.12 385 ASP A C 1
ATOM 3003 O O . ASP A 1 385 ? 11.453 -34 -29.25 1 91.12 385 ASP A O 1
ATOM 3007 N N . THR A 1 386 ? 9.602 -34.656 -28.219 1 85.62 386 THR A N 1
ATOM 3008 C CA . THR A 1 386 ? 9.812 -36.031 -28.641 1 85.62 386 THR A CA 1
ATOM 3009 C C . THR A 1 386 ? 9.359 -36.219 -30.078 1 85.62 386 THR A C 1
ATOM 3011 O O . THR A 1 386 ? 9.719 -37.219 -30.719 1 85.62 386 THR A O 1
ATOM 3014 N N . LYS A 1 387 ? 8.344 -35.5 -30.625 1 74.94 387 LYS A N 1
ATOM 3015 C CA . LYS A 1 387 ? 7.863 -35.625 -31.984 1 74.94 387 LYS A CA 1
ATOM 3016 C C . LYS A 1 387 ? 8.609 -34.656 -32.938 1 74.94 387 LYS A C 1
ATOM 3018 O O . LYS A 1 387 ? 8.484 -34.75 -34.156 1 74.94 387 LYS A O 1
ATOM 3023 N N . ARG A 1 388 ? 9.602 -34.094 -32.656 1 59.91 388 ARG A N 1
ATOM 3024 C CA . ARG A 1 388 ? 10.328 -33.062 -33.406 1 59.91 388 ARG A CA 1
ATOM 3025 C C . ARG A 1 388 ? 9.383 -32.219 -34.25 1 59.91 388 ARG A C 1
ATOM 3027 O O . ARG A 1 388 ? 9.688 -31.875 -35.406 1 59.91 388 ARG A O 1
ATOM 3034 N N . ALA A 1 389 ? 8.172 -32.031 -33.688 1 61.91 389 ALA A N 1
ATOM 3035 C CA . ALA A 1 389 ? 7.152 -31.266 -34.406 1 61.91 389 ALA A CA 1
ATOM 3036 C C . ALA A 1 389 ? 7.273 -29.781 -34.156 1 61.91 389 ALA A C 1
ATOM 3038 O O . ALA A 1 389 ? 8.055 -29.359 -33.281 1 61.91 389 ALA A O 1
ATOM 3039 N N . SER A 1 390 ? 6.59 -28.891 -35.062 1 62.28 390 SER A N 1
ATOM 3040 C CA . SER A 1 390 ? 6.492 -27.438 -35.031 1 62.28 390 SER A CA 1
ATOM 3041 C C . SER A 1 390 ? 5.523 -26.984 -33.938 1 62.28 390 SER A C 1
ATOM 3043 O O . SER A 1 390 ? 4.504 -27.641 -33.688 1 62.28 390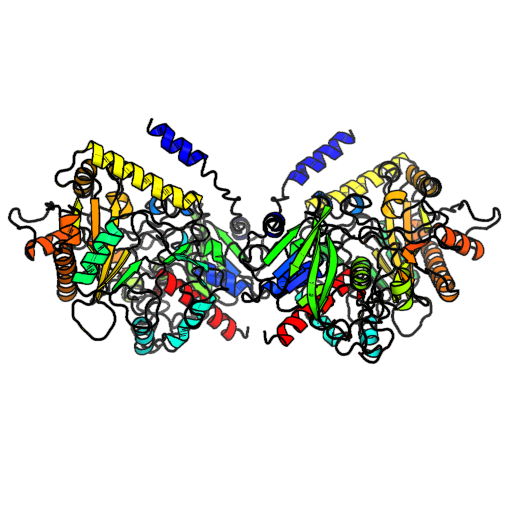 SER A O 1
ATOM 3045 N N . GLY A 1 391 ? 5.918 -26.562 -32.688 1 74 391 GLY A N 1
ATOM 3046 C CA . GLY A 1 391 ? 5.121 -26.078 -31.594 1 74 391 GLY A CA 1
ATOM 3047 C C . GLY A 1 391 ? 5.812 -26.234 -30.25 1 74 391 GLY A C 1
ATOM 3048 O O . GLY A 1 391 ? 7.043 -26.266 -30.172 1 74 391 GLY A O 1
ATOM 3049 N N . ASN A 1 392 ? 4.922 -26.328 -29.219 1 82.75 392 ASN A N 1
ATOM 3050 C CA . ASN A 1 392 ? 5.461 -26.453 -27.859 1 82.75 392 ASN A CA 1
ATOM 3051 C C . ASN A 1 392 ? 5.973 -27.875 -27.594 1 82.75 392 ASN A C 1
ATOM 3053 O O . ASN A 1 392 ? 5.488 -28.828 -28.203 1 82.75 392 ASN A O 1
ATOM 3057 N N . PRO A 1 393 ? 7 -28.016 -26.812 1 90.44 393 PRO A N 1
ATOM 3058 C CA . PRO A 1 393 ? 7.445 -29.344 -26.375 1 90.44 393 PRO A CA 1
ATOM 3059 C C . PRO A 1 393 ? 6.316 -30.172 -25.781 1 90.44 393 PRO A C 1
ATOM 3061 O O . PRO A 1 393 ? 5.449 -29.641 -25.078 1 90.44 393 PRO A O 1
ATOM 3064 N N . ASP A 1 394 ? 6.371 -31.469 -26.031 1 92.56 394 ASP A N 1
ATOM 3065 C CA . ASP A 1 394 ? 5.277 -32.312 -25.578 1 92.56 394 ASP A CA 1
ATOM 3066 C C . ASP A 1 394 ? 5.605 -32.969 -24.234 1 92.56 394 ASP A C 1
ATOM 3068 O O . ASP A 1 394 ? 4.73 -33.562 -23.594 1 92.56 394 ASP A O 1
ATOM 3072 N N . ILE A 1 395 ? 6.875 -32.844 -23.781 1 95.44 395 ILE A N 1
ATOM 3073 C CA . ILE A 1 395 ? 7.27 -33.438 -22.516 1 95.44 395 ILE A CA 1
ATOM 3074 C C . ILE A 1 395 ? 8.047 -32.406 -21.688 1 95.44 395 ILE A C 1
ATOM 3076 O O . ILE A 1 395 ? 8.93 -31.719 -22.203 1 95.44 395 ILE A O 1
ATOM 3080 N N . GLU A 1 396 ? 7.688 -32.281 -20.469 1 95.69 396 GLU A N 1
ATOM 3081 C CA . GLU A 1 396 ? 8.477 -31.625 -19.438 1 95.69 396 GLU A CA 1
ATOM 3082 C C . GLU A 1 396 ? 9.078 -32.656 -18.469 1 95.69 396 GLU A C 1
ATOM 3084 O O . GLU A 1 396 ? 8.477 -33.688 -18.203 1 95.69 396 GLU A O 1
ATOM 3089 N N . ILE A 1 397 ? 10.305 -32.469 -18.047 1 97.25 397 ILE A N 1
ATOM 3090 C CA . ILE A 1 397 ? 10.93 -33.344 -17.062 1 97.25 397 ILE A CA 1
ATOM 3091 C C . ILE A 1 397 ? 11.297 -32.562 -15.812 1 97.25 397 ILE A C 1
ATOM 3093 O O . ILE A 1 397 ? 11.977 -31.531 -15.891 1 97.25 397 ILE A O 1
ATOM 3097 N N . MET A 1 398 ? 10.797 -33.031 -14.734 1 97 398 MET A N 1
ATOM 3098 C CA . MET A 1 398 ? 11.164 -32.469 -13.438 1 97 398 MET A CA 1
ATOM 3099 C C . MET A 1 398 ? 12.031 -33.469 -12.648 1 97 398 MET A C 1
ATOM 3101 O O . MET A 1 398 ? 11.898 -34.688 -12.797 1 97 398 MET A O 1
ATOM 3105 N N . LYS A 1 399 ? 12.898 -32.938 -11.844 1 96.06 399 LYS A N 1
ATOM 3106 C CA . LYS A 1 399 ? 13.758 -33.719 -10.969 1 96.06 399 LYS A CA 1
ATOM 3107 C C . LYS A 1 399 ? 13.508 -33.375 -9.5 1 96.06 399 LYS A C 1
ATOM 3109 O O . LYS A 1 399 ? 13.492 -32.219 -9.133 1 96.06 399 LYS A O 1
ATOM 3114 N N . ILE A 1 400 ? 13.328 -34.406 -8.695 1 95.75 400 ILE A N 1
ATOM 3115 C CA . ILE A 1 400 ? 13.211 -34.219 -7.258 1 95.75 400 ILE A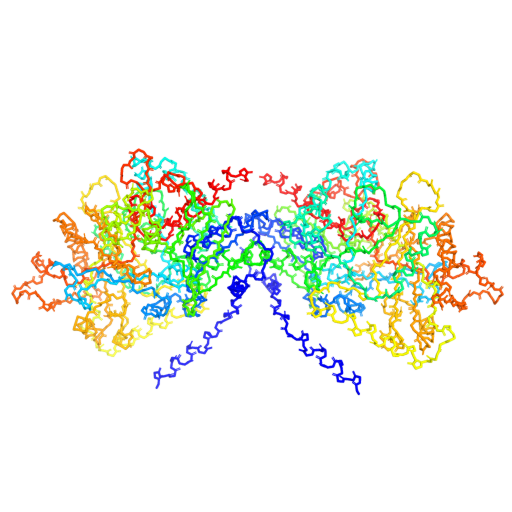 CA 1
ATOM 3116 C C . ILE A 1 400 ? 14.125 -35.188 -6.531 1 95.75 400 ILE A C 1
ATOM 3118 O O . ILE A 1 400 ? 14.109 -36.406 -6.82 1 95.75 400 ILE A O 1
ATOM 3122 N N . ARG A 1 401 ? 14.898 -34.719 -5.609 1 96.06 401 ARG A N 1
ATOM 3123 C CA . ARG A 1 401 ? 15.711 -35.562 -4.742 1 96.06 401 ARG A CA 1
ATOM 3124 C C . ARG A 1 401 ? 15.172 -35.562 -3.316 1 96.06 401 ARG A C 1
ATOM 3126 O O . ARG A 1 401 ? 14.883 -34.5 -2.76 1 96.06 401 ARG A O 1
ATOM 3133 N N . TYR A 1 402 ? 15.023 -36.719 -2.818 1 95.44 402 TYR A N 1
ATOM 3134 C CA . TYR A 1 402 ? 14.648 -36.875 -1.416 1 95.44 402 TYR A CA 1
ATOM 3135 C C . TYR A 1 402 ? 15.828 -37.375 -0.589 1 95.44 402 TYR A C 1
ATOM 3137 O O . TYR A 1 402 ? 16.516 -38.312 -0.991 1 95.44 402 TYR A O 1
ATOM 3145 N N . SER A 1 403 ? 15.992 -36.781 0.511 1 94.69 403 SER A N 1
ATOM 3146 C CA . SER A 1 403 ? 17.109 -37.094 1.393 1 94.69 403 SER A CA 1
ATOM 3147 C C . SER A 1 403 ? 16.938 -38.469 2.033 1 94.69 403 SER A C 1
ATOM 3149 O O . SER A 1 403 ? 15.82 -38.875 2.336 1 94.69 403 SER A O 1
ATOM 3151 N N . TYR A 1 404 ? 18.094 -39.031 2.398 1 95.62 404 TYR A N 1
ATOM 3152 C CA . TYR A 1 404 ? 18.188 -40.375 2.99 1 95.62 404 TYR A CA 1
ATOM 3153 C C . TYR A 1 404 ? 17.312 -40.469 4.223 1 95.62 404 TYR A C 1
ATOM 3155 O O . TYR A 1 404 ? 17.375 -39.656 5.129 1 95.62 404 TYR A O 1
ATOM 3163 N N . ASN A 1 405 ? 16.453 -41.469 4.168 1 95.69 405 ASN A N 1
ATOM 3164 C CA . ASN A 1 405 ? 15.664 -41.938 5.305 1 95.69 405 ASN A CA 1
ATOM 3165 C C . ASN A 1 405 ? 14.766 -40.844 5.855 1 95.69 405 ASN A C 1
ATOM 3167 O O . ASN A 1 405 ? 14.695 -40.656 7.07 1 95.69 405 ASN A O 1
ATOM 3171 N N . THR A 1 406 ? 14.086 -40.094 4.984 1 93.69 406 THR A N 1
ATOM 3172 C CA . THR A 1 406 ? 13.25 -39 5.441 1 93.69 406 THR A CA 1
ATOM 3173 C C . THR A 1 406 ? 11.805 -39.188 4.988 1 93.69 406 THR A C 1
ATOM 3175 O O . THR A 1 406 ? 10.875 -38.719 5.637 1 93.69 406 THR A O 1
ATOM 3178 N N . THR A 1 407 ? 11.531 -39.906 3.928 1 95.5 407 THR A N 1
ATOM 3179 C CA . THR A 1 407 ? 10.234 -39.906 3.25 1 95.5 407 THR A CA 1
ATOM 3180 C C . THR A 1 407 ? 9.203 -40.688 4.062 1 95.5 407 THR A C 1
ATOM 3182 O O . THR A 1 407 ? 8.023 -40.312 4.062 1 95.5 407 THR A O 1
ATOM 3185 N N . LYS A 1 408 ? 9.664 -41.719 4.715 1 95.12 408 LYS A N 1
ATOM 3186 C CA . LYS A 1 408 ? 8.734 -42.5 5.527 1 95.12 408 LYS A CA 1
ATOM 3187 C C . LYS A 1 408 ? 8.188 -41.688 6.688 1 95.12 408 LYS A C 1
ATOM 3189 O O . LYS A 1 408 ? 6.977 -41.625 6.902 1 95.12 408 LYS A O 1
ATOM 3194 N N . THR A 1 409 ? 9.07 -41.062 7.367 1 91.75 409 THR A N 1
ATOM 3195 C CA . THR A 1 409 ? 8.688 -40.281 8.539 1 91.75 409 THR A CA 1
ATOM 3196 C C . THR A 1 409 ? 7.801 -39.094 8.133 1 91.75 409 THR A C 1
ATOM 3198 O O . THR A 1 409 ? 6.895 -38.719 8.883 1 91.75 409 THR A O 1
ATOM 3201 N N . LEU A 1 410 ? 7.988 -38.594 6.984 1 89.88 410 LEU A N 1
ATOM 3202 C CA . LEU A 1 410 ? 7.246 -37.406 6.531 1 89.88 410 LEU A CA 1
ATOM 3203 C C . LEU A 1 410 ? 6.02 -37.844 5.727 1 89.88 410 LEU A C 1
ATOM 3205 O O . LEU A 1 410 ? 5.25 -36.969 5.277 1 89.88 410 LEU A O 1
ATOM 3209 N N . ASN A 1 411 ? 5.859 -39.156 5.57 1 93.69 411 ASN A N 1
ATOM 3210 C CA . ASN A 1 411 ? 4.766 -39.688 4.754 1 93.69 411 ASN A CA 1
ATOM 3211 C C . ASN A 1 411 ? 4.699 -38.969 3.396 1 93.69 411 ASN A C 1
ATOM 3213 O O . ASN A 1 411 ? 3.617 -38.625 2.934 1 93.69 411 ASN A O 1
ATOM 3217 N N . THR A 1 412 ? 5.758 -38.812 2.777 1 93.31 412 THR A N 1
ATOM 3218 C CA . THR A 1 412 ? 5.961 -37.938 1.619 1 93.31 412 THR A CA 1
ATOM 3219 C C . THR A 1 412 ? 5.117 -38.406 0.439 1 93.31 412 THR A C 1
ATOM 3221 O O . THR A 1 412 ? 4.312 -37.656 -0.101 1 93.31 412 THR A O 1
ATOM 3224 N N . PHE A 1 413 ? 5.223 -39.594 0.06 1 95.56 413 PHE A N 1
ATOM 3225 C CA . PHE A 1 413 ? 4.648 -40.094 -1.188 1 95.56 413 PHE A CA 1
ATOM 3226 C C . PHE A 1 413 ? 3.135 -40.219 -1.07 1 95.56 413 PHE A C 1
ATOM 3228 O O . PHE A 1 413 ? 2.406 -39.969 -2.033 1 95.56 413 PHE A O 1
ATOM 3235 N N . ARG A 1 414 ? 2.674 -40.594 0.064 1 94.75 414 ARG A N 1
ATOM 3236 C CA . ARG A 1 414 ? 1.231 -40.625 0.282 1 94.75 414 ARG A CA 1
ATOM 3237 C C . ARG A 1 414 ? 0.653 -39.219 0.299 1 94.75 414 ARG A C 1
ATOM 3239 O O . ARG A 1 414 ? -0.344 -38.938 -0.373 1 94.75 414 ARG A O 1
ATOM 3246 N N . ASN A 1 415 ? 1.294 -38.375 0.994 1 92.94 415 ASN A N 1
ATOM 3247 C CA . ASN A 1 415 ? 0.77 -37.031 1.203 1 92.94 415 ASN A CA 1
ATOM 3248 C C . ASN A 1 415 ? 0.894 -36.188 -0.057 1 92.94 415 ASN A C 1
ATOM 3250 O O . ASN A 1 415 ? -0.018 -35.406 -0.392 1 92.94 415 ASN A O 1
ATOM 3254 N N . MET A 1 416 ? 1.955 -36.281 -0.75 1 92.06 416 MET A N 1
ATOM 3255 C CA . MET A 1 416 ? 2.234 -35.406 -1.874 1 92.06 416 MET A CA 1
ATOM 3256 C C . MET A 1 416 ? 1.607 -35.938 -3.158 1 92.06 416 MET A C 1
ATOM 3258 O O . MET A 1 416 ? 1.113 -35.156 -3.98 1 92.06 416 MET A O 1
ATOM 3262 N N . PHE A 1 417 ? 1.575 -37.281 -3.248 1 93.62 417 PHE A N 1
ATOM 3263 C CA . PHE A 1 417 ? 1.201 -37.781 -4.562 1 93.62 417 PHE A CA 1
ATOM 3264 C C . PHE A 1 417 ? 0.017 -38.75 -4.457 1 93.62 417 PHE A C 1
ATOM 3266 O O . PHE A 1 417 ? -0.441 -39.281 -5.465 1 93.62 417 PHE A O 1
ATOM 3273 N N . GLY A 1 418 ? -0.45 -39.031 -3.287 1 95.25 418 GLY A N 1
ATOM 3274 C CA . GLY A 1 418 ? -1.64 -39.844 -3.09 1 95.25 418 GLY A CA 1
ATOM 3275 C C . GLY A 1 418 ? -1.376 -41.312 -3.238 1 95.25 418 GLY A C 1
ATOM 3276 O O . GLY A 1 418 ? -2.303 -42.094 -3.463 1 95.25 418 GLY A O 1
ATOM 3277 N N . PHE A 1 419 ? -0.133 -41.781 -3.08 1 96.75 419 PHE A N 1
ATOM 3278 C CA . PHE A 1 419 ? 0.188 -43.188 -3.207 1 96.75 419 PHE A CA 1
ATOM 3279 C C . PHE A 1 419 ? -0.506 -44 -2.121 1 96.75 419 PHE A C 1
ATOM 3281 O O . PHE A 1 419 ? -0.71 -43.5 -1.008 1 96.75 419 PHE A O 1
ATOM 3288 N N . SER A 1 420 ? -0.869 -45.219 -2.475 1 96 420 SER A N 1
ATOM 3289 C CA . SER A 1 420 ? -1.312 -46.156 -1.447 1 96 420 SER A CA 1
ATOM 3290 C C . SER A 1 420 ? -0.185 -46.469 -0.474 1 96 420 SER A C 1
ATOM 3292 O O . SER A 1 420 ? 0.984 -46.219 -0.759 1 96 420 SER A O 1
ATOM 3294 N N . ASP A 1 421 ? -0.56 -47.062 0.645 1 95.25 421 ASP A N 1
ATOM 3295 C CA . ASP A 1 421 ? 0.451 -47.469 1.618 1 95.25 421 ASP A CA 1
ATOM 3296 C C . ASP A 1 421 ? 1.445 -48.438 1.003 1 95.25 421 ASP A C 1
ATOM 3298 O O . ASP A 1 421 ? 2.652 -48.344 1.23 1 95.25 421 ASP A O 1
ATOM 3302 N N . GLU A 1 422 ? 0.933 -49.312 0.264 1 94.81 422 GLU A N 1
ATOM 3303 C CA . GLU A 1 422 ? 1.78 -50.312 -0.378 1 94.81 422 GLU A CA 1
ATOM 3304 C C . GLU A 1 422 ? 2.756 -49.688 -1.355 1 94.81 422 GLU A C 1
ATOM 3306 O O . GLU A 1 422 ? 3.951 -49.969 -1.339 1 94.81 422 GLU A O 1
ATOM 3311 N N . MET A 1 423 ? 2.221 -48.875 -2.184 1 95.75 423 MET A N 1
ATOM 3312 C CA . MET A 1 423 ? 3.062 -48.188 -3.172 1 95.75 423 MET A CA 1
ATOM 3313 C C . MET A 1 423 ? 4.059 -47.25 -2.494 1 95.75 423 MET A C 1
ATOM 3315 O O . MET A 1 423 ? 5.227 -47.219 -2.879 1 95.75 423 MET A O 1
ATOM 3319 N N . ALA A 1 424 ? 3.615 -46.5 -1.518 1 96.5 424 ALA A N 1
ATOM 3320 C CA . ALA A 1 424 ? 4.488 -45.562 -0.791 1 96.5 424 ALA A CA 1
ATOM 3321 C C . ALA A 1 424 ? 5.641 -46.312 -0.128 1 96.5 424 ALA A C 1
ATOM 3323 O O . ALA A 1 424 ? 6.77 -45.812 -0.083 1 96.5 424 ALA A O 1
ATOM 3324 N N . ASN A 1 425 ? 5.359 -47.469 0.388 1 95.88 425 ASN A N 1
ATOM 3325 C CA . ASN A 1 425 ? 6.363 -48.25 1.082 1 95.88 425 ASN A CA 1
ATOM 3326 C C . ASN A 1 425 ? 7.496 -48.688 0.144 1 95.88 425 ASN A C 1
ATOM 3328 O O . ASN A 1 425 ? 8.648 -48.781 0.563 1 95.88 425 ASN A O 1
ATOM 3332 N N . VAL A 1 426 ? 7.18 -48.906 -1.092 1 95.12 426 VAL A N 1
ATOM 3333 C CA . VAL A 1 426 ? 8.195 -49.25 -2.076 1 95.12 426 VAL A CA 1
ATOM 3334 C C . VAL A 1 426 ? 9.234 -48.156 -2.16 1 95.12 426 VAL A C 1
ATOM 3336 O O . VAL A 1 426 ? 10.445 -48.406 -2.105 1 95.12 426 VAL A O 1
ATOM 3339 N N . TYR A 1 427 ? 8.812 -46.969 -2.254 1 96.69 427 TYR A N 1
ATOM 3340 C CA . TYR A 1 427 ? 9.695 -45.812 -2.377 1 96.69 427 TYR A CA 1
ATOM 3341 C C . TYR A 1 427 ? 10.398 -45.5 -1.057 1 96.69 427 TYR A C 1
ATOM 3343 O O . TYR A 1 427 ? 11.578 -45.156 -1.039 1 96.69 427 TYR A O 1
ATOM 3351 N N . ASN A 1 428 ? 9.656 -45.656 0.032 1 96.88 428 ASN A N 1
ATOM 3352 C CA . ASN A 1 428 ? 10.234 -45.469 1.355 1 96.88 428 ASN A CA 1
ATOM 3353 C C . ASN A 1 428 ? 11.383 -46.406 1.631 1 96.88 428 ASN A C 1
ATOM 3355 O O . ASN A 1 428 ? 12.398 -46.031 2.213 1 96.88 428 ASN A O 1
ATOM 3359 N N . GLU A 1 429 ? 11.203 -47.625 1.252 1 96.31 429 GLU A N 1
ATOM 3360 C CA . GLU A 1 429 ? 12.234 -48.625 1.465 1 96.31 429 GLU A CA 1
ATOM 3361 C C . GLU A 1 429 ? 13.508 -48.281 0.685 1 96.31 429 GLU A C 1
ATOM 3363 O O . GLU A 1 429 ? 14.617 -48.469 1.18 1 96.31 429 GLU A O 1
ATOM 3368 N N . LEU A 1 430 ? 13.266 -47.844 -0.485 1 96 430 LEU A N 1
ATOM 3369 C CA . LEU A 1 430 ? 14.422 -47.375 -1.262 1 96 430 LEU A CA 1
ATOM 3370 C C . LEU A 1 430 ? 15.117 -46.219 -0.572 1 96 430 LEU A C 1
ATOM 3372 O O . LEU A 1 430 ? 16.359 -46.188 -0.517 1 96 430 LEU A O 1
ATOM 3376 N N . ASN A 1 431 ? 14.32 -45.281 0.022 1 96.94 431 ASN A N 1
ATOM 3377 C CA . ASN A 1 431 ? 14.859 -44.062 0.638 1 96.94 431 ASN A CA 1
ATOM 3378 C C . ASN A 1 431 ? 15.539 -44.375 1.971 1 96.94 431 ASN A C 1
ATOM 3380 O O . ASN A 1 431 ? 16.375 -43.594 2.439 1 96.94 431 ASN A O 1
ATOM 3384 N N . MET A 1 432 ? 15.297 -45.5 2.518 1 95.94 432 MET A N 1
ATOM 3385 C CA . MET A 1 432 ? 15.953 -45.906 3.752 1 95.94 432 MET A CA 1
ATOM 3386 C C . MET A 1 432 ? 17.391 -46.375 3.48 1 95.94 432 MET A C 1
ATOM 3388 O O . MET A 1 432 ? 18.188 -46.5 4.406 1 95.94 432 MET A O 1
ATOM 3392 N N . LYS A 1 433 ? 17.672 -46.531 2.209 1 95.62 433 LYS A N 1
ATOM 3393 C CA . LYS A 1 433 ? 18.984 -47.031 1.852 1 95.62 433 LYS A CA 1
ATOM 3394 C C . LYS A 1 433 ? 19.875 -45.938 1.298 1 95.62 433 LYS A C 1
ATOM 3396 O O . LYS A 1 433 ? 21.109 -46.062 1.302 1 95.62 433 LYS A O 1
ATOM 3401 N N . SER A 1 434 ? 19.297 -44.906 0.779 1 95.94 434 SER A N 1
ATOM 3402 C CA . SER A 1 434 ? 20.031 -43.781 0.212 1 95.94 434 SER A CA 1
ATOM 3403 C C . SER A 1 434 ? 19.078 -42.625 -0.143 1 95.94 434 SER A C 1
ATOM 3405 O O . SER A 1 434 ? 17.859 -42.781 -0.028 1 95.94 434 SER A O 1
ATOM 3407 N N . ASP A 1 435 ? 19.688 -41.5 -0.525 1 95.56 435 ASP A N 1
ATOM 3408 C CA . ASP A 1 435 ? 18.875 -40.562 -1.273 1 95.56 435 ASP A CA 1
ATOM 3409 C C . ASP A 1 435 ? 18.281 -41.219 -2.521 1 95.56 435 ASP A C 1
ATOM 3411 O O . ASP A 1 435 ? 18.859 -42.156 -3.082 1 95.56 435 ASP A O 1
ATOM 3415 N N . ILE A 1 436 ? 17.172 -40.812 -2.826 1 96.69 436 ILE A N 1
ATOM 3416 C CA . ILE A 1 436 ? 16.609 -41.219 -4.109 1 96.69 436 ILE A CA 1
ATOM 3417 C C . ILE A 1 436 ? 16.281 -40 -4.945 1 96.69 436 ILE A C 1
ATOM 3419 O O . ILE A 1 436 ? 15.992 -38.906 -4.402 1 96.69 436 ILE A O 1
ATOM 3423 N N . ILE A 1 437 ? 16.438 -40.094 -6.211 1 97.31 437 ILE A N 1
ATOM 3424 C CA . ILE A 1 437 ? 16.172 -39.031 -7.176 1 97.31 437 ILE A CA 1
ATOM 3425 C C . ILE A 1 437 ? 15.062 -39.469 -8.125 1 97.31 437 ILE A C 1
ATOM 3427 O O . ILE A 1 437 ? 15.195 -40.5 -8.812 1 97.31 437 ILE A O 1
ATOM 3431 N N . LEU A 1 438 ? 14.016 -38.75 -8.094 1 97.75 438 LEU A N 1
ATOM 3432 C CA . LEU A 1 438 ? 12.938 -39 -9.055 1 97.75 438 LEU A CA 1
ATOM 3433 C C . LEU A 1 438 ? 13.133 -38.125 -10.312 1 97.75 438 LEU A C 1
ATOM 3435 O O . LEU A 1 438 ? 13.305 -36.906 -10.219 1 97.75 438 LEU A O 1
ATOM 3439 N N . MET A 1 439 ? 13.203 -38.781 -11.438 1 97.94 439 MET A N 1
ATOM 3440 C CA . MET A 1 439 ? 13.062 -38.125 -12.734 1 97.94 439 MET A CA 1
ATOM 3441 C C . MET A 1 439 ? 11.633 -38.25 -13.25 1 97.94 439 MET A C 1
ATOM 3443 O O . MET A 1 439 ? 11.148 -39.344 -13.516 1 97.94 439 MET A O 1
ATOM 3447 N N . ILE A 1 440 ? 10.992 -37.094 -13.445 1 98.19 440 ILE A N 1
ATOM 3448 C CA . ILE A 1 440 ? 9.539 -37.094 -13.609 1 98.19 440 ILE A CA 1
ATOM 3449 C C . ILE A 1 440 ? 9.18 -36.531 -14.977 1 98.19 440 ILE A C 1
ATOM 3451 O O . ILE A 1 440 ? 9.047 -35.312 -15.125 1 98.19 440 ILE A O 1
ATOM 3455 N N . PRO A 1 441 ? 8.953 -37.375 -15.992 1 98 441 PRO A N 1
ATOM 3456 C CA . PRO A 1 441 ? 8.367 -36.875 -17.234 1 98 441 PRO A CA 1
ATOM 3457 C C . PRO A 1 441 ? 6.906 -36.469 -17.062 1 98 441 PRO A C 1
ATOM 3459 O O . PRO A 1 441 ? 6.133 -37.188 -16.438 1 98 441 PRO A O 1
ATOM 3462 N N . ILE A 1 442 ? 6.547 -35.312 -17.547 1 97.5 442 ILE A N 1
ATOM 3463 C CA . ILE A 1 442 ? 5.211 -34.75 -17.531 1 97.5 442 ILE A CA 1
ATOM 3464 C C . ILE A 1 442 ? 4.73 -34.531 -18.969 1 97.5 442 ILE A C 1
ATOM 3466 O O . ILE A 1 442 ? 5.41 -33.875 -19.766 1 97.5 442 ILE A O 1
ATOM 3470 N N . SER A 1 443 ? 3.596 -35.062 -19.266 1 95.44 443 SER A N 1
ATOM 3471 C CA . SER A 1 443 ? 3.068 -34.938 -20.625 1 95.44 443 SER A CA 1
ATOM 3472 C C . SER A 1 443 ? 2.311 -33.625 -20.781 1 95.44 443 SER A C 1
ATOM 3474 O O . SER A 1 443 ? 1.454 -33.281 -19.969 1 95.44 443 SER A O 1
ATOM 3476 N N . ASN A 1 444 ? 2.596 -32.938 -21.859 1 92.19 444 ASN A N 1
ATOM 3477 C CA . ASN A 1 444 ? 1.892 -31.703 -22.219 1 92.19 444 ASN A CA 1
ATOM 3478 C C . ASN A 1 444 ? 0.856 -31.938 -23.312 1 92.19 444 ASN A C 1
ATOM 3480 O O . ASN A 1 444 ? 0.257 -31 -23.828 1 92.19 444 ASN A O 1
ATOM 3484 N N . LEU A 1 445 ? 0.649 -33.188 -23.672 1 89.25 445 LEU A N 1
ATOM 3485 C CA . LEU A 1 445 ? -0.32 -33.531 -24.703 1 89.25 445 LEU A CA 1
ATOM 3486 C C . LEU A 1 445 ? -1.656 -33.938 -24.094 1 89.25 445 LEU A C 1
ATOM 3488 O O . LEU A 1 445 ? -1.712 -34.844 -23.25 1 89.25 445 LEU A O 1
ATOM 3492 N N . ILE A 1 446 ? -2.654 -33.281 -24.516 1 91.25 446 ILE A N 1
ATOM 3493 C CA . ILE A 1 446 ? -4.02 -33.594 -24.109 1 91.25 446 ILE A CA 1
ATOM 3494 C C . ILE A 1 446 ? -4.879 -33.844 -25.344 1 91.25 446 ILE A C 1
ATOM 3496 O O . ILE A 1 446 ? -5.051 -32.969 -26.172 1 91.25 446 ILE A O 1
ATOM 3500 N N . THR A 1 447 ? -5.391 -35 -25.469 1 91.81 447 THR A N 1
ATOM 3501 C CA . THR A 1 447 ? -6.223 -35.344 -26.609 1 91.81 447 THR A CA 1
ATOM 3502 C C . THR A 1 447 ? -7.691 -35.406 -26.219 1 91.81 447 THR A C 1
ATOM 3504 O O . THR A 1 447 ? -8.578 -35.094 -27.016 1 91.81 447 THR A O 1
ATOM 3507 N N . LYS A 1 448 ? -7.953 -35.906 -25.047 1 92.94 448 LYS A N 1
ATOM 3508 C CA . LYS A 1 448 ? -9.305 -35.969 -24.484 1 92.94 448 LYS A CA 1
ATOM 3509 C C . LYS A 1 448 ? -9.383 -35.25 -23.141 1 92.94 448 LYS A C 1
ATOM 3511 O O . LYS A 1 448 ? -8.492 -35.406 -22.297 1 92.94 448 LYS A O 1
ATOM 3516 N N . THR A 1 449 ? -10.438 -34.5 -23.062 1 96.94 449 THR A N 1
ATOM 3517 C CA . THR A 1 449 ? -10.586 -33.719 -21.828 1 96.94 449 THR A CA 1
ATOM 3518 C C . THR A 1 449 ? -11.586 -34.375 -20.891 1 96.94 449 THR A C 1
ATOM 3520 O O . THR A 1 449 ? -12.336 -35.281 -21.297 1 96.94 449 THR A O 1
ATOM 3523 N N . GLY A 1 450 ? -11.5 -34.062 -19.609 1 97.5 450 GLY A N 1
ATOM 3524 C CA . GLY A 1 450 ? -12.43 -34.562 -18.609 1 97.5 450 GLY A CA 1
ATOM 3525 C C . GLY A 1 450 ? -13.594 -33.594 -18.359 1 97.5 450 GLY A C 1
ATOM 3526 O O . GLY A 1 450 ? -13.945 -32.812 -19.234 1 97.5 450 GLY A O 1
ATOM 3527 N N . ARG A 1 451 ? -14.219 -33.812 -17.266 1 97.56 451 ARG A N 1
ATOM 3528 C CA . ARG A 1 451 ? -15.328 -32.938 -16.922 1 97.56 451 ARG A CA 1
ATOM 3529 C C . ARG A 1 451 ? -15.602 -32.969 -15.422 1 97.56 451 ARG A C 1
ATOM 3531 O O . ARG A 1 451 ? -15.203 -33.938 -14.727 1 97.56 451 ARG A O 1
ATOM 3538 N N . ILE A 1 452 ? -16.172 -31.969 -14.938 1 98.5 452 ILE A N 1
ATOM 3539 C CA . ILE A 1 452 ? -16.672 -31.828 -13.57 1 98.5 452 ILE A CA 1
ATOM 3540 C C . ILE A 1 452 ? -18.188 -31.906 -13.562 1 98.5 452 ILE A C 1
ATOM 3542 O O . ILE A 1 452 ? -18.859 -31.266 -14.383 1 98.5 452 ILE A O 1
ATOM 3546 N N . LEU A 1 453 ? -18.734 -32.719 -12.656 1 98.5 453 LEU A N 1
ATOM 3547 C CA . LEU A 1 453 ? -20.172 -32.875 -12.477 1 98.5 453 LEU A CA 1
ATOM 3548 C C . LEU A 1 453 ? -20.562 -32.688 -11.016 1 98.5 453 LEU A C 1
ATOM 3550 O O . LEU A 1 453 ? -19.734 -32.875 -10.125 1 98.5 453 LEU A O 1
ATOM 3554 N N . LEU A 1 454 ? -21.812 -32.25 -10.867 1 98.56 454 LEU A N 1
ATOM 3555 C CA . LEU A 1 454 ? -22.344 -32.281 -9.508 1 98.56 454 LEU A CA 1
ATOM 3556 C C . LEU A 1 454 ? -22.5 -33.719 -9.031 1 98.56 454 LEU A C 1
ATOM 3558 O O . LEU A 1 454 ? -22.906 -34.625 -9.797 1 98.56 454 LEU A O 1
ATOM 3562 N N . ARG A 1 455 ? -22.125 -33.969 -7.801 1 97.56 455 ARG A N 1
ATOM 3563 C CA . ARG A 1 455 ? -22.234 -35.281 -7.211 1 97.56 455 ARG A CA 1
ATOM 3564 C C . ARG A 1 455 ? -23.641 -35.531 -6.68 1 97.56 455 ARG A C 1
ATOM 3566 O O . ARG A 1 455 ? -24.156 -36.656 -6.762 1 97.56 455 ARG A O 1
ATOM 3573 N N . SER A 1 456 ? -24.234 -34.531 -6.043 1 96.81 456 SER A N 1
ATOM 3574 C CA . SER A 1 456 ? -25.562 -34.562 -5.453 1 96.81 456 SER A CA 1
ATOM 3575 C C . SER A 1 456 ? -26.219 -33.188 -5.48 1 96.81 456 SER A C 1
ATOM 3577 O O . SER A 1 456 ? -25.672 -32.25 -6.059 1 96.81 456 SER A O 1
ATOM 3579 N N . LYS A 1 457 ? -27.375 -33.156 -4.832 1 95.5 457 LYS A N 1
ATOM 3580 C CA . LYS A 1 457 ? -28.125 -31.891 -4.77 1 95.5 457 LYS A CA 1
ATOM 3581 C C . LYS A 1 457 ? -27.625 -31.031 -3.619 1 95.5 457 LYS A C 1
ATOM 3583 O O . LYS A 1 457 ? -28.047 -29.875 -3.486 1 95.5 457 LYS A O 1
ATOM 3588 N N . ASP A 1 458 ? -26.734 -31.531 -2.844 1 96 458 ASP A N 1
ATOM 3589 C CA . ASP A 1 458 ? -26.141 -30.766 -1.741 1 96 458 ASP A CA 1
ATOM 3590 C C . ASP A 1 458 ? -24.969 -29.906 -2.227 1 96 458 ASP A C 1
ATOM 3592 O O . ASP A 1 458 ? -23.938 -30.438 -2.641 1 96 458 ASP A O 1
ATOM 3596 N N . PRO A 1 459 ? -25.141 -28.625 -2.143 1 95.44 459 PRO A N 1
ATOM 3597 C CA . PRO A 1 459 ? -24.078 -27.75 -2.639 1 95.44 459 PRO A CA 1
ATOM 3598 C C . PRO A 1 459 ? -22.781 -27.891 -1.832 1 95.44 459 PRO A C 1
ATOM 3600 O O . PRO A 1 459 ? -21.734 -27.375 -2.244 1 95.44 459 PRO A O 1
ATOM 3603 N N . LEU A 1 460 ? -22.75 -28.531 -0.734 1 96 460 LEU A N 1
ATOM 3604 C CA . LEU A 1 460 ? -21.562 -28.672 0.108 1 96 460 LEU A CA 1
ATOM 3605 C C . LEU A 1 460 ? -20.828 -29.969 -0.205 1 96 460 LEU A C 1
ATOM 3607 O O . LEU A 1 460 ? -19.688 -30.156 0.232 1 96 460 LEU A O 1
ATOM 3611 N N . SER A 1 461 ? -21.391 -30.812 -1.019 1 96.38 461 SER A N 1
ATOM 3612 C CA . SER A 1 461 ? -20.734 -32.031 -1.436 1 96.38 461 SER A CA 1
ATOM 3613 C C . SER A 1 461 ? -19.609 -31.75 -2.418 1 96.38 461 SER A C 1
ATOM 3615 O O . SER A 1 461 ? -19.734 -30.875 -3.279 1 96.38 461 SER A O 1
ATOM 3617 N N . SER A 1 462 ? -18.562 -32.531 -2.303 1 97.12 462 SER A N 1
ATOM 3618 C CA . SER A 1 462 ? -17.516 -32.438 -3.309 1 97.12 462 SER A CA 1
ATOM 3619 C C . SER A 1 462 ? -18.016 -32.875 -4.676 1 97.12 462 SER A C 1
ATOM 3621 O O . SER A 1 462 ? -18.766 -33.844 -4.781 1 97.12 462 SER A O 1
ATOM 3623 N N . PRO A 1 463 ? -17.672 -32.219 -5.707 1 98 463 PRO A N 1
ATOM 3624 C CA . PRO A 1 463 ? -18.141 -32.594 -7.039 1 98 463 PRO A CA 1
ATOM 3625 C C . PRO A 1 463 ? -17.453 -33.844 -7.562 1 98 463 PRO A C 1
ATOM 3627 O O . PRO A 1 463 ? -16.469 -34.312 -6.988 1 98 463 PRO A O 1
ATOM 3630 N N . LYS A 1 464 ? -18.047 -34.406 -8.641 1 98.19 464 LYS A N 1
ATOM 3631 C CA . LYS A 1 464 ? -17.422 -35.5 -9.375 1 98.19 464 LYS A CA 1
ATOM 3632 C C . LYS A 1 464 ? -16.391 -34.938 -10.375 1 98.19 464 LYS A C 1
ATOM 3634 O O . LYS A 1 464 ? -16.719 -34.094 -11.195 1 98.19 464 LYS A O 1
ATOM 3639 N N . ILE A 1 465 ? -15.234 -35.438 -10.266 1 98.38 465 ILE A N 1
ATOM 3640 C CA . ILE A 1 465 ? -14.188 -35.062 -11.227 1 98.38 465 ILE A CA 1
ATOM 3641 C C . ILE A 1 465 ? -13.836 -36.312 -12.07 1 98.38 465 ILE A C 1
ATOM 3643 O O . ILE A 1 465 ? -13.258 -37.25 -11.57 1 98.38 465 ILE A O 1
ATOM 3647 N N . ILE A 1 466 ? -14.219 -36.25 -13.273 1 97.56 466 ILE A N 1
ATOM 3648 C CA . ILE A 1 466 ? -13.828 -37.25 -14.266 1 97.56 466 ILE A CA 1
ATOM 3649 C C . ILE A 1 466 ? -12.617 -36.75 -15.039 1 97.56 466 ILE A C 1
ATOM 3651 O O . ILE A 1 466 ? -12.734 -35.875 -15.898 1 97.56 466 ILE A O 1
ATOM 3655 N N . ALA A 1 467 ? -11.555 -37.375 -14.844 1 95 467 ALA A N 1
ATOM 3656 C CA . ALA A 1 467 ? -10.289 -36.812 -15.305 1 95 467 ALA A CA 1
ATOM 3657 C C . ALA A 1 467 ? -10.055 -37.125 -16.781 1 95 467 ALA A C 1
ATOM 3659 O O . ALA A 1 467 ? -9.773 -36.219 -17.578 1 95 467 ALA A O 1
ATOM 3660 N N . ASN A 1 468 ? -10.258 -38.438 -17.109 1 94.5 468 ASN A N 1
ATOM 3661 C CA . ASN A 1 468 ? -9.961 -38.938 -18.453 1 94.5 468 ASN A CA 1
ATOM 3662 C C . ASN A 1 468 ? -8.484 -38.781 -18.797 1 94.5 468 ASN A C 1
ATOM 3664 O O . ASN A 1 468 ? -8.133 -38.469 -19.938 1 94.5 468 ASN A O 1
ATOM 3668 N N . TYR A 1 469 ? -7.645 -38.969 -17.828 1 94.56 469 TYR A N 1
ATOM 3669 C CA . TYR A 1 469 ? -6.203 -38.875 -18.031 1 94.56 469 TYR A CA 1
ATOM 3670 C C . TYR A 1 469 ? -5.695 -40 -18.891 1 94.56 469 TYR A C 1
ATOM 3672 O O . TYR A 1 469 ? -6.078 -41.156 -18.688 1 94.56 469 TYR A O 1
ATOM 3680 N N . LEU A 1 470 ? -4.836 -39.688 -19.812 1 95 470 LEU A N 1
ATOM 3681 C CA . LEU A 1 470 ? -4.16 -40.688 -20.641 1 95 470 LEU A CA 1
ATOM 3682 C C . LEU A 1 470 ? -5.152 -41.688 -21.203 1 95 470 LEU A C 1
ATOM 3684 O O . LEU A 1 470 ? -4.906 -42.906 -21.156 1 95 470 LEU A O 1
ATOM 3688 N N . SER A 1 471 ? -6.234 -41.25 -21.625 1 91.94 471 SER A N 1
ATOM 3689 C CA . SER A 1 471 ? -7.316 -42.125 -22.078 1 91.94 471 SER A CA 1
ATOM 3690 C C . SER A 1 471 ? -7.18 -42.438 -23.562 1 91.94 471 SER A C 1
ATOM 3692 O O . SER A 1 471 ? -7.91 -43.281 -24.078 1 91.94 471 SER A O 1
ATOM 3694 N N . ASP A 1 472 ? -6.258 -41.844 -24.203 1 92.62 472 ASP A N 1
ATOM 3695 C CA . ASP A 1 472 ? -5.984 -42.094 -25.609 1 92.62 472 ASP A CA 1
ATOM 3696 C C . ASP A 1 472 ? -4.602 -42.688 -25.812 1 92.62 472 ASP A C 1
ATOM 3698 O O . ASP A 1 472 ? -3.654 -42.344 -25.094 1 92.62 472 ASP A O 1
ATOM 3702 N N . GLN A 1 473 ? -4.473 -43.5 -26.844 1 93.56 473 GLN A N 1
ATOM 3703 C CA . GLN A 1 473 ? -3.211 -44.188 -27.109 1 93.56 473 GLN A CA 1
ATOM 3704 C C . GLN A 1 473 ? -2.098 -43.188 -27.422 1 93.56 473 GLN A C 1
ATOM 3706 O O . GLN A 1 473 ? -0.939 -43.406 -27.062 1 93.56 473 GLN A O 1
ATOM 3711 N N . GLU A 1 474 ? -2.475 -42.156 -28.031 1 93.69 474 GLU A N 1
ATOM 3712 C CA . GLU A 1 474 ? -1.469 -41.156 -28.375 1 93.69 474 GLU A CA 1
ATOM 3713 C C . GLU A 1 474 ? -0.854 -40.562 -27.109 1 93.69 474 GLU A C 1
ATOM 3715 O O . GLU A 1 474 ? 0.339 -40.25 -27.094 1 93.69 474 GLU A O 1
ATOM 3720 N N . GLU A 1 475 ? -1.665 -40.312 -26.141 1 94 475 GLU A N 1
ATOM 3721 C CA . GLU A 1 475 ? -1.174 -39.75 -24.875 1 94 475 GLU A CA 1
ATOM 3722 C C . GLU A 1 475 ? -0.242 -40.75 -24.172 1 94 475 GLU A C 1
ATOM 3724 O O . GLU A 1 475 ? 0.802 -40.344 -23.641 1 94 475 GLU A O 1
ATOM 3729 N N . ILE A 1 476 ? -0.602 -42 -24.203 1 94.94 476 ILE A N 1
ATOM 3730 C CA . ILE A 1 476 ? 0.216 -43.031 -23.594 1 94.94 476 ILE A CA 1
ATOM 3731 C C . ILE A 1 476 ? 1.554 -43.156 -24.312 1 94.94 476 ILE A C 1
ATOM 3733 O O . ILE A 1 476 ? 2.611 -43.188 -23.688 1 94.94 476 ILE A O 1
ATOM 3737 N N . ASP A 1 477 ? 1.46 -43.125 -25.672 1 94.5 477 ASP A N 1
ATOM 3738 C CA . ASP A 1 477 ? 2.674 -43.219 -26.469 1 94.5 477 ASP A CA 1
ATOM 3739 C C . ASP A 1 477 ? 3.619 -42.062 -26.188 1 94.5 477 ASP A C 1
ATOM 3741 O O . ASP A 1 477 ? 4.836 -42.25 -26.094 1 94.5 477 ASP A O 1
ATOM 3745 N N . THR A 1 478 ? 3.02 -40.906 -26.062 1 94.25 478 THR A N 1
ATOM 3746 C CA . THR A 1 478 ? 3.824 -39.75 -25.766 1 94.25 478 THR A CA 1
ATOM 3747 C C . THR A 1 478 ? 4.504 -39.875 -24.406 1 94.25 478 THR A C 1
ATOM 3749 O O . THR A 1 478 ? 5.691 -39.562 -24.266 1 94.25 478 THR A O 1
ATOM 3752 N N . MET A 1 479 ? 3.799 -40.312 -23.391 1 96.5 479 MET A N 1
ATOM 3753 C CA . MET A 1 479 ? 4.379 -40.531 -22.062 1 96.5 479 MET A CA 1
ATOM 3754 C C . MET A 1 479 ? 5.504 -41.562 -22.125 1 96.5 479 MET A C 1
ATOM 3756 O O . MET A 1 479 ? 6.562 -41.375 -21.516 1 96.5 479 MET A O 1
ATOM 3760 N N . VAL A 1 480 ? 5.297 -42.625 -22.859 1 96.81 480 VAL A N 1
ATOM 3761 C CA . VAL A 1 480 ? 6.309 -43.656 -22.984 1 96.81 480 VAL A CA 1
ATOM 3762 C C . VAL A 1 480 ? 7.562 -43.094 -23.641 1 96.81 480 VAL A C 1
ATOM 3764 O O . VAL A 1 480 ? 8.68 -43.406 -23.234 1 96.81 480 VAL A O 1
ATOM 3767 N N . LYS A 1 481 ? 7.367 -42.281 -24.641 1 95.75 481 LYS A N 1
ATOM 3768 C CA . LYS A 1 481 ? 8.508 -41.656 -25.281 1 95.75 481 LYS A CA 1
ATOM 3769 C C . LYS A 1 481 ? 9.281 -40.781 -24.297 1 95.75 481 LYS A C 1
ATOM 3771 O O . LYS A 1 481 ? 10.516 -40.75 -24.328 1 95.75 481 LYS A O 1
ATOM 3776 N N . GLY A 1 482 ? 8.484 -40.031 -23.484 1 96.94 482 GLY A N 1
ATOM 3777 C CA . GLY A 1 482 ? 9.133 -39.25 -22.438 1 96.94 482 GLY A CA 1
ATOM 3778 C C . GLY A 1 482 ? 9.922 -40.125 -21.469 1 96.94 482 GLY A C 1
ATOM 3779 O O . GLY A 1 482 ? 11.039 -39.75 -21.094 1 96.94 482 GLY A O 1
ATOM 3780 N N . ILE A 1 483 ? 9.383 -41.25 -21.094 1 97.81 483 ILE A N 1
ATOM 3781 C CA . ILE A 1 483 ? 10.039 -42.188 -20.188 1 97.81 483 ILE A CA 1
ATOM 3782 C C . ILE A 1 483 ? 11.328 -42.719 -20.828 1 97.81 483 ILE A C 1
ATOM 3784 O O . ILE A 1 483 ? 12.391 -42.688 -20.203 1 97.81 483 ILE A O 1
ATOM 3788 N N . GLU A 1 484 ? 11.211 -43.062 -22.031 1 97.06 484 GLU A N 1
ATOM 3789 C CA . GLU A 1 484 ? 12.367 -43.625 -22.75 1 97.06 484 GLU A CA 1
ATOM 3790 C C . GLU A 1 484 ? 13.469 -42.562 -22.891 1 97.06 484 GLU A C 1
ATOM 3792 O O . GLU A 1 484 ? 14.648 -42.875 -22.797 1 97.06 484 GLU A O 1
ATOM 3797 N N . PHE A 1 485 ? 13.062 -41.406 -23.156 1 96.19 485 PHE A N 1
ATOM 3798 C CA . PHE A 1 485 ? 14.039 -40.312 -23.234 1 96.19 485 PHE A CA 1
ATOM 3799 C C . PHE A 1 485 ? 14.828 -40.219 -21.938 1 96.19 485 PHE A C 1
ATOM 3801 O O . PHE A 1 485 ? 16.062 -40.125 -21.953 1 96.19 485 PHE A O 1
ATOM 3808 N N . VAL A 1 486 ? 14.117 -40.219 -20.828 1 97.75 486 VAL A N 1
ATOM 3809 C CA . VAL A 1 486 ? 14.766 -40.062 -19.516 1 97.75 486 VAL A CA 1
ATOM 3810 C C . VAL A 1 486 ? 15.68 -41.281 -19.281 1 97.75 486 VAL A C 1
ATOM 3812 O O . VAL A 1 486 ? 16.797 -41.125 -18.766 1 97.75 486 VAL A O 1
ATOM 3815 N N . VAL A 1 487 ? 15.203 -42.438 -19.594 1 97.62 487 VAL A N 1
ATOM 3816 C CA . VAL A 1 487 ? 15.992 -43.656 -19.391 1 97.62 487 VAL A CA 1
ATOM 3817 C C . VAL A 1 487 ? 17.297 -43.562 -20.188 1 97.62 487 VAL A C 1
ATOM 3819 O O . VAL A 1 487 ? 18.375 -43.844 -19.672 1 97.62 487 VAL A O 1
ATOM 3822 N N . GLU A 1 488 ? 17.203 -43.125 -21.406 1 96.94 488 GLU A N 1
ATOM 3823 C CA . GLU A 1 488 ? 18.391 -42.969 -22.25 1 96.94 488 GLU A CA 1
ATOM 3824 C C . GLU A 1 488 ? 19.328 -41.906 -21.688 1 96.94 488 GLU A C 1
ATOM 3826 O O . GLU A 1 488 ? 20.547 -42.062 -21.703 1 96.94 488 GLU A O 1
ATOM 3831 N N . MET A 1 489 ? 18.734 -40.844 -21.25 1 96.75 489 MET A N 1
ATOM 3832 C CA . MET A 1 489 ? 19.516 -39.75 -20.656 1 96.75 489 MET A CA 1
ATOM 3833 C C . MET A 1 489 ? 20.328 -40.25 -19.469 1 96.75 489 MET A C 1
ATOM 3835 O O . MET A 1 489 ? 21.5 -39.906 -19.312 1 96.75 489 MET A O 1
ATOM 3839 N N . CYS A 1 490 ? 19.719 -41.094 -18.672 1 96.38 490 CYS A N 1
ATOM 3840 C CA . CYS A 1 490 ? 20.344 -41.531 -17.422 1 96.38 490 CYS A CA 1
ATOM 3841 C C . CYS A 1 490 ? 21.391 -42.625 -17.703 1 96.38 490 CYS A C 1
ATOM 3843 O O . CYS A 1 490 ? 22.125 -43 -16.797 1 96.38 490 CYS A O 1
ATOM 3845 N N . LYS A 1 491 ? 21.531 -43.062 -18.922 1 95.88 491 LYS A N 1
ATOM 3846 C CA . LYS A 1 491 ? 22.578 -44 -19.328 1 95.88 491 LYS A CA 1
ATOM 3847 C C . LYS A 1 491 ? 23.844 -43.281 -19.766 1 95.88 491 LYS A C 1
ATOM 3849 O O . LYS A 1 491 ? 24.891 -43.906 -19.922 1 95.88 491 LYS A O 1
ATOM 3854 N N . LYS A 1 492 ? 23.703 -42.031 -19.938 1 97.12 492 LYS A N 1
ATOM 3855 C CA . LYS A 1 492 ? 24.875 -41.281 -20.375 1 97.12 492 LYS A CA 1
ATOM 3856 C C . LYS A 1 492 ? 25.953 -41.25 -19.312 1 97.12 492 LYS A C 1
ATOM 3858 O O . LYS A 1 492 ? 25.656 -41.406 -18.109 1 97.12 492 LYS A O 1
ATOM 3863 N N . LYS A 1 493 ? 27.156 -40.938 -19.672 1 96.75 493 LYS A N 1
ATOM 3864 C CA . LYS A 1 493 ? 28.375 -41.062 -18.875 1 96.75 493 LYS A CA 1
ATOM 3865 C C . LYS A 1 493 ? 28.281 -40.25 -17.594 1 96.75 493 LYS A C 1
ATOM 3867 O O . LYS A 1 493 ? 28.656 -40.719 -16.516 1 96.75 493 LYS A O 1
ATOM 3872 N N . PRO A 1 494 ? 27.844 -39 -17.656 1 97.19 494 PRO A N 1
ATOM 3873 C CA . PRO A 1 494 ? 27.797 -38.219 -16.406 1 97.19 494 PRO A CA 1
ATOM 3874 C C . PRO A 1 494 ? 26.953 -38.906 -15.328 1 97.19 494 PRO A C 1
ATOM 3876 O O . PRO A 1 494 ? 27.312 -38.875 -14.148 1 97.19 494 PRO A O 1
ATOM 3879 N N . MET A 1 495 ? 25.922 -39.531 -15.727 1 96.88 495 MET A N 1
ATOM 3880 C CA . MET A 1 495 ? 25.031 -40.188 -14.781 1 96.88 495 MET A CA 1
ATOM 3881 C C . MET A 1 495 ? 25.641 -41.469 -14.242 1 96.88 495 MET A C 1
ATOM 3883 O O . MET A 1 495 ? 25.609 -41.719 -13.031 1 96.88 495 MET A O 1
ATOM 3887 N N . THR A 1 496 ? 26.203 -42.25 -15.102 1 94.88 496 THR A N 1
ATOM 3888 C CA . THR A 1 496 ? 26.812 -43.5 -14.68 1 94.88 496 THR A CA 1
ATOM 3889 C C . THR A 1 496 ? 28.031 -43.25 -13.812 1 94.88 496 THR A C 1
ATOM 3891 O O . THR A 1 496 ? 28.266 -43.969 -12.828 1 94.88 496 THR A O 1
ATOM 3894 N N . ASP A 1 497 ? 28.781 -42.219 -14.188 1 95.44 497 ASP A N 1
ATOM 3895 C CA . ASP A 1 497 ? 29.984 -41.875 -13.422 1 95.44 497 ASP A CA 1
ATOM 3896 C C . ASP A 1 497 ? 29.609 -41.406 -12.008 1 95.44 497 ASP A C 1
ATOM 3898 O O . ASP A 1 497 ? 30.359 -41.656 -11.055 1 95.44 497 ASP A O 1
ATOM 3902 N N . ALA A 1 498 ? 28.484 -40.812 -11.953 1 94.94 498 ALA A N 1
ATOM 3903 C CA . ALA A 1 498 ? 28.031 -40.281 -10.656 1 94.94 498 ALA A CA 1
ATOM 3904 C C . ALA A 1 498 ? 27.5 -41.406 -9.781 1 94.94 498 ALA A C 1
ATOM 3906 O O . ALA A 1 498 ? 27.312 -41.25 -8.57 1 94.94 498 ALA A O 1
ATOM 3907 N N . GLY A 1 499 ? 27.219 -42.562 -10.383 1 93.88 499 GLY A N 1
ATOM 3908 C CA . GLY A 1 499 ? 26.781 -43.75 -9.633 1 93.88 499 GLY A CA 1
ATOM 3909 C C . GLY A 1 499 ? 25.266 -43.781 -9.461 1 93.88 499 GLY A C 1
ATOM 3910 O O . GLY A 1 499 ? 24.766 -44.5 -8.578 1 93.88 499 GLY A O 1
ATOM 3911 N N . TYR A 1 500 ? 24.547 -43.062 -10.227 1 95.19 500 TYR A N 1
ATOM 3912 C CA . TYR A 1 500 ? 23.094 -43.125 -10.18 1 95.19 500 TYR A CA 1
ATOM 3913 C C . TYR A 1 500 ? 22.578 -44.344 -10.914 1 95.19 500 TYR A C 1
ATOM 3915 O O . TYR A 1 500 ? 22.969 -44.594 -12.062 1 95.19 500 TYR A O 1
ATOM 3923 N N . ILE A 1 501 ? 21.719 -45.125 -10.25 1 94.19 501 ILE A N 1
ATOM 3924 C CA . ILE A 1 501 ? 21.219 -46.344 -10.82 1 94.19 501 ILE A CA 1
ATOM 3925 C C . ILE A 1 501 ? 19.703 -46.406 -10.703 1 94.19 501 ILE A C 1
ATOM 3927 O O . ILE A 1 501 ? 19.141 -46.125 -9.633 1 94.19 501 ILE A O 1
ATOM 3931 N N . PHE A 1 502 ? 19.078 -46.812 -11.797 1 95.81 502 PHE A N 1
ATOM 3932 C CA . PHE A 1 502 ? 17.625 -46.969 -11.75 1 95.81 502 PHE A CA 1
ATOM 3933 C C . PHE A 1 502 ? 17.234 -48.125 -10.852 1 95.81 502 PHE A C 1
ATOM 3935 O O . PHE A 1 502 ? 17.859 -49.188 -10.898 1 95.81 502 PHE A O 1
ATOM 3942 N N . GLU A 1 503 ? 16.25 -47.875 -10.094 1 95.25 503 GLU A N 1
ATOM 3943 C CA . GLU A 1 503 ? 15.617 -48.938 -9.352 1 95.25 503 GLU A CA 1
ATOM 3944 C C . GLU A 1 503 ? 14.523 -49.625 -10.18 1 95.25 503 GLU A C 1
ATOM 3946 O O . GLU A 1 503 ? 13.688 -48.938 -10.773 1 95.25 503 GLU A O 1
ATOM 3951 N N . GLU A 1 504 ? 14.594 -50.906 -10.281 1 93.88 504 GLU A N 1
ATOM 3952 C CA . GLU A 1 504 ? 13.562 -51.656 -10.984 1 93.88 504 GLU A CA 1
ATOM 3953 C C . GLU A 1 504 ? 12.375 -51.969 -10.078 1 93.88 504 GLU A C 1
ATOM 3955 O O . GLU A 1 504 ? 12.273 -53.062 -9.523 1 93.88 504 GLU A O 1
ATOM 3960 N N . ILE A 1 505 ? 11.461 -51.062 -10.102 1 93.62 505 ILE A N 1
ATOM 3961 C CA . ILE A 1 505 ? 10.32 -51.125 -9.203 1 93.62 505 ILE A CA 1
ATOM 3962 C C . ILE A 1 505 ? 9.359 -52.219 -9.672 1 93.62 505 ILE A C 1
ATOM 3964 O O . ILE A 1 505 ? 9.039 -52.312 -10.859 1 93.62 505 ILE A O 1
ATOM 3968 N N . VAL A 1 506 ? 8.953 -53 -8.758 1 89.56 506 VAL A N 1
ATOM 3969 C CA . VAL A 1 506 ? 7.895 -53.969 -9.023 1 89.56 506 VAL A CA 1
ATOM 3970 C C . VAL A 1 506 ? 6.551 -53.406 -8.578 1 89.56 506 VAL A C 1
ATOM 3972 O O . VAL A 1 506 ? 6.316 -53.188 -7.387 1 89.56 506 VAL A O 1
ATOM 3975 N N . PHE A 1 507 ? 5.707 -53.219 -9.5 1 89.69 507 PHE A N 1
ATOM 3976 C CA . PHE A 1 507 ? 4.406 -52.625 -9.195 1 89.69 507 PHE A CA 1
ATOM 3977 C C . PHE A 1 507 ? 3.379 -53.719 -8.883 1 89.69 507 PHE A C 1
ATOM 3979 O O . PHE A 1 507 ? 3.379 -54.781 -9.5 1 89.69 507 PHE A O 1
ATOM 3986 N N . PRO A 1 508 ? 2.602 -53.531 -7.91 1 78.56 508 PRO A N 1
ATOM 3987 C CA . PRO A 1 508 ? 1.678 -54.562 -7.414 1 78.56 508 PRO A CA 1
ATOM 3988 C C . PRO A 1 508 ? 0.736 -55.094 -8.5 1 78.56 508 PRO A C 1
ATOM 3990 O O . PRO A 1 508 ? 0.336 -56.25 -8.469 1 78.56 508 PRO A O 1
ATOM 3993 N N . ASN A 1 509 ? 0.33 -54.438 -9.438 1 76.31 509 ASN A N 1
ATOM 3994 C CA . ASN A 1 509 ? -0.715 -54.844 -10.375 1 76.31 509 ASN A CA 1
ATOM 3995 C C . ASN A 1 509 ? -0.141 -55.188 -11.75 1 76.31 509 ASN A C 1
ATOM 3997 O O . ASN A 1 509 ? -0.878 -55.25 -12.734 1 76.31 509 ASN A O 1
ATOM 4001 N N . CYS A 1 510 ? 1.144 -55.312 -11.68 1 80.94 510 CYS A N 1
ATOM 4002 C CA . CYS A 1 510 ? 1.753 -55.688 -12.953 1 80.94 510 CYS A CA 1
ATOM 4003 C C . CYS A 1 510 ? 1.978 -57.188 -13.031 1 80.94 510 CYS A C 1
ATOM 4005 O O . CYS A 1 510 ? 2.172 -57.844 -12.008 1 80.94 510 CYS A O 1
ATOM 4007 N N . GLU A 1 511 ? 1.814 -57.719 -14.227 1 76 511 GLU A N 1
ATOM 4008 C CA . GLU A 1 511 ? 2.098 -59.125 -14.422 1 76 511 GLU A CA 1
ATOM 4009 C C . GLU A 1 511 ? 3.525 -59.469 -14.008 1 76 511 GLU A C 1
ATOM 4011 O O . GLU A 1 511 ? 4.441 -58.656 -14.195 1 76 511 GLU A O 1
ATOM 4016 N N . ALA A 1 512 ? 3.695 -60.594 -13.352 1 63.56 512 ALA A N 1
ATOM 4017 C CA . ALA A 1 512 ? 4.953 -61.031 -12.766 1 63.56 512 ALA A CA 1
ATOM 4018 C C . ALA A 1 512 ? 6.078 -61 -13.797 1 63.56 512 ALA A C 1
ATOM 4020 O O . ALA A 1 512 ? 7.238 -60.781 -13.453 1 63.56 512 ALA A O 1
ATOM 4021 N N . ASN A 1 513 ? 5.754 -61.125 -15 1 67 513 ASN A N 1
ATOM 4022 C CA . ASN A 1 513 ? 6.855 -61.312 -15.93 1 67 513 ASN A CA 1
ATOM 4023 C C . ASN A 1 513 ? 7.102 -60.094 -16.797 1 67 513 ASN A C 1
ATOM 4025 O O . ASN A 1 513 ? 7.766 -60.188 -17.828 1 67 513 ASN A O 1
ATOM 4029 N N . CYS A 1 514 ? 6.762 -58.938 -16.25 1 83.38 514 CYS A N 1
ATOM 4030 C CA . CYS A 1 514 ? 7.023 -57.75 -17.047 1 83.38 514 CYS A CA 1
ATOM 4031 C C . CYS A 1 514 ? 8.43 -57.219 -16.797 1 83.38 514 CYS A C 1
ATOM 4033 O O . CYS A 1 514 ? 8.734 -56.719 -15.711 1 83.38 514 CYS A O 1
ATOM 4035 N N . LYS A 1 515 ? 9.289 -57.312 -17.797 1 89.5 515 LYS A N 1
ATOM 4036 C CA . LYS A 1 515 ? 10.695 -56.938 -17.656 1 89.5 515 LYS A CA 1
ATOM 4037 C C . LYS A 1 515 ? 10.867 -55.438 -17.688 1 89.5 515 LYS A C 1
ATOM 4039 O O . LYS A 1 515 ? 10.289 -54.75 -18.531 1 89.5 515 LYS A O 1
ATOM 4044 N N . TRP A 1 516 ? 11.641 -54.938 -16.766 1 92.81 516 TRP A N 1
ATOM 4045 C CA . TRP A 1 516 ? 11.938 -53.5 -16.688 1 92.81 516 TRP A CA 1
ATOM 4046 C C . TRP A 1 516 ? 12.469 -52.969 -18.016 1 92.81 516 TRP A C 1
ATOM 4048 O O . TRP A 1 516 ? 13.297 -53.625 -18.656 1 92.81 516 TRP A O 1
ATOM 4058 N N . GLY A 1 517 ? 11.953 -51.812 -18.453 1 92.38 517 GLY A N 1
ATOM 4059 C CA . GLY A 1 517 ? 12.469 -51.188 -19.656 1 92.38 517 GLY A CA 1
ATOM 4060 C C . GLY A 1 517 ? 11.672 -51.531 -20.891 1 92.38 517 GLY A C 1
ATOM 4061 O O . GLY A 1 517 ? 11.891 -50.938 -21.953 1 92.38 517 GLY A O 1
ATOM 4062 N N . THR A 1 518 ? 10.812 -52.469 -20.797 1 93.56 518 THR A N 1
ATOM 4063 C CA . THR A 1 518 ? 9.961 -52.781 -21.922 1 93.56 518 THR A CA 1
ATOM 4064 C C . THR A 1 518 ? 8.711 -51.906 -21.953 1 93.56 518 THR A C 1
ATOM 4066 O O . THR A 1 518 ? 8.352 -51.312 -20.922 1 93.56 518 THR A O 1
ATOM 4069 N N . THR A 1 519 ? 8.133 -51.844 -23.078 1 92.88 519 THR A N 1
ATOM 4070 C CA . THR A 1 519 ? 6.91 -51.062 -23.234 1 92.88 519 THR A CA 1
ATOM 4071 C C . THR A 1 519 ? 5.812 -51.562 -22.312 1 92.88 519 THR A C 1
ATOM 4073 O O . THR A 1 519 ? 5.062 -50.781 -21.719 1 92.88 519 THR A O 1
ATOM 4076 N N . ASP A 1 520 ? 5.742 -52.844 -22.172 1 91.62 520 ASP A N 1
ATOM 4077 C CA . ASP A 1 520 ? 4.727 -53.438 -21.312 1 91.62 520 ASP A CA 1
ATOM 4078 C C . ASP A 1 520 ? 4.949 -53.062 -19.859 1 91.62 520 ASP A C 1
ATOM 4080 O O . ASP A 1 520 ? 3.99 -52.781 -19.125 1 91.62 520 ASP A O 1
ATOM 4084 N N . TYR A 1 521 ? 6.168 -53.031 -19.484 1 94.5 521 TYR A N 1
ATOM 4085 C CA . TYR A 1 521 ? 6.504 -52.594 -18.141 1 94.5 521 TYR A CA 1
ATOM 4086 C C . TYR A 1 521 ? 6.078 -51.156 -17.906 1 94.5 521 TYR A C 1
ATOM 4088 O O . TYR A 1 521 ? 5.461 -50.844 -16.891 1 94.5 521 TYR A O 1
ATOM 4096 N N . TRP A 1 522 ? 6.387 -50.344 -18.891 1 95.75 522 TRP A N 1
ATOM 4097 C CA . TRP A 1 522 ? 6.09 -48.938 -18.734 1 95.75 522 TRP A CA 1
ATOM 4098 C C . TRP A 1 522 ? 4.586 -48.688 -18.703 1 95.75 522 TRP A C 1
ATOM 4100 O O . TRP A 1 522 ? 4.098 -47.875 -17.938 1 95.75 522 TRP A O 1
ATOM 4110 N N . LYS A 1 523 ? 3.854 -49.312 -19.5 1 93.88 523 LYS A N 1
ATOM 4111 C CA . LYS A 1 523 ? 2.4 -49.156 -19.516 1 93.88 523 LYS A CA 1
ATOM 4112 C C . LYS A 1 523 ? 1.804 -49.562 -18.156 1 93.88 523 LYS A C 1
ATOM 4114 O O . LYS A 1 523 ? 0.902 -48.906 -17.656 1 93.88 523 LYS A O 1
ATOM 4119 N N . CYS A 1 524 ? 2.287 -50.656 -17.641 1 94.25 524 CYS A N 1
ATOM 4120 C CA . CYS A 1 524 ? 1.817 -51.094 -16.328 1 94.25 524 CYS A CA 1
ATOM 4121 C C . CYS A 1 524 ? 2.197 -50.094 -15.25 1 94.25 524 CYS A C 1
ATOM 4123 O O . CYS A 1 524 ? 1.395 -49.781 -14.367 1 94.25 524 CYS A O 1
ATOM 4125 N N . ALA A 1 525 ? 3.42 -49.625 -15.336 1 95.88 525 ALA A N 1
ATOM 4126 C CA . ALA A 1 525 ? 3.887 -48.625 -14.375 1 95.88 525 ALA A CA 1
ATOM 4127 C C . ALA A 1 525 ? 3.037 -47.375 -14.43 1 95.88 525 ALA A C 1
ATOM 4129 O O . ALA A 1 525 ? 2.678 -46.812 -13.398 1 95.88 525 ALA A O 1
ATOM 4130 N N . ILE A 1 526 ? 2.756 -46.906 -15.641 1 96.44 526 ILE A N 1
ATOM 4131 C CA . ILE A 1 526 ? 1.904 -45.75 -15.859 1 96.44 526 ILE A CA 1
ATOM 4132 C C . ILE A 1 526 ? 0.551 -45.969 -15.188 1 96.44 526 ILE A C 1
ATOM 4134 O O . ILE A 1 526 ? 0.057 -45.094 -14.469 1 96.44 526 ILE A O 1
ATOM 4138 N N . LYS A 1 527 ? 0.007 -47.094 -15.336 1 94.81 527 LYS A N 1
ATOM 4139 C CA . LYS A 1 527 ? -1.284 -47.438 -14.75 1 94.81 527 LYS A CA 1
ATOM 4140 C C . LYS A 1 527 ? -1.259 -47.281 -13.234 1 94.81 527 LYS A C 1
ATOM 4142 O O . LYS A 1 527 ? -2.275 -46.969 -12.617 1 94.81 527 LYS A O 1
ATOM 4147 N N . ASN A 1 528 ? -0.137 -47.438 -12.672 1 95.38 528 ASN A N 1
ATOM 4148 C CA . ASN A 1 528 ? -0.035 -47.469 -11.219 1 95.38 528 ASN A CA 1
ATOM 4149 C C . ASN A 1 528 ? 0.288 -46.094 -10.648 1 95.38 528 ASN A C 1
ATOM 4151 O O . ASN A 1 528 ? -0.296 -45.688 -9.648 1 95.38 528 ASN A O 1
ATOM 4155 N N . VAL A 1 529 ? 1.227 -45.344 -11.344 1 96.69 529 VAL A N 1
ATOM 4156 C CA . VAL A 1 529 ? 1.768 -44.219 -10.57 1 96.69 529 VAL A CA 1
ATOM 4157 C C . VAL A 1 529 ? 1.705 -42.938 -11.391 1 96.69 529 VAL A C 1
ATOM 4159 O O . VAL A 1 529 ? 2.188 -41.875 -10.961 1 96.69 529 VAL A O 1
ATOM 4162 N N . ALA A 1 530 ? 1.203 -42.969 -12.656 1 96.62 530 ALA A N 1
ATOM 4163 C CA . ALA A 1 530 ? 0.925 -41.719 -13.336 1 96.62 530 ALA A CA 1
ATOM 4164 C C . ALA A 1 530 ? -0.239 -40.969 -12.68 1 96.62 530 ALA A C 1
ATOM 4166 O O . ALA A 1 530 ? -1.24 -41.594 -12.305 1 96.62 530 ALA A O 1
ATOM 4167 N N . THR A 1 531 ? -0.072 -39.688 -12.469 1 95.81 531 THR A N 1
ATOM 4168 C CA . THR A 1 531 ? -1.099 -38.906 -11.789 1 95.81 531 THR A CA 1
ATOM 4169 C C . THR A 1 531 ? -0.938 -37.406 -12.102 1 95.81 531 THR A C 1
ATOM 4171 O O . THR A 1 531 ? -0.079 -37.031 -12.898 1 95.81 531 THR A O 1
ATOM 4174 N N . SER A 1 532 ? -1.79 -36.656 -11.57 1 95.62 532 SER A N 1
ATOM 4175 C CA . SER A 1 532 ? -1.804 -35.219 -11.773 1 95.62 532 SER A CA 1
ATOM 4176 C C . SER A 1 532 ? -0.608 -34.562 -11.102 1 95.62 532 SER A C 1
ATOM 4178 O O . SER A 1 532 ? -0.145 -35 -10.055 1 95.62 532 SER A O 1
ATOM 4180 N N . ILE A 1 533 ? -0.148 -33.469 -11.742 1 95.5 533 ILE A N 1
ATOM 4181 C CA . ILE A 1 533 ? 0.83 -32.594 -11.078 1 95.5 533 ILE A CA 1
ATOM 4182 C C . ILE A 1 533 ? 0.186 -31.266 -10.719 1 95.5 533 ILE A C 1
ATOM 4184 O O . ILE A 1 533 ? 0.859 -30.234 -10.688 1 95.5 533 ILE A O 1
ATOM 4188 N N . PHE A 1 534 ? -1.161 -31.297 -10.641 1 95.5 534 PHE A N 1
ATOM 4189 C CA . PHE A 1 534 ? -1.97 -30.25 -10.016 1 95.5 534 PHE A CA 1
ATOM 4190 C C . PHE A 1 534 ? -2.104 -29.047 -10.945 1 95.5 534 PHE A C 1
ATOM 4192 O O . PHE A 1 534 ? -2.084 -27.906 -10.492 1 95.5 534 PHE A O 1
ATOM 4199 N N . HIS A 1 535 ? -2.143 -29.234 -12.266 1 97.56 535 HIS A N 1
ATOM 4200 C CA . HIS A 1 535 ? -2.275 -28.156 -13.242 1 97.56 535 HIS A CA 1
ATOM 4201 C C . HIS A 1 535 ? -3.654 -28.172 -13.891 1 97.56 535 HIS A C 1
ATOM 4203 O O . HIS A 1 535 ? -3.773 -28.047 -15.109 1 97.56 535 HIS A O 1
ATOM 4209 N N . SER A 1 536 ? -4.668 -28.312 -13.102 1 97.81 536 SER A N 1
ATOM 4210 C CA . SER A 1 536 ? -6.02 -28.453 -13.633 1 97.81 536 SER A CA 1
ATOM 4211 C C . SER A 1 536 ? -6.566 -27.109 -14.094 1 97.81 536 SER A C 1
ATOM 4213 O O . SER A 1 536 ? -6.414 -26.094 -13.398 1 97.81 536 SER A O 1
ATOM 4215 N N . VAL A 1 537 ? -7.23 -27.078 -15.32 1 98.5 537 VAL A N 1
ATOM 4216 C CA . VAL A 1 537 ? -7.809 -25.859 -15.852 1 98.5 537 VAL A CA 1
ATOM 4217 C C . VAL A 1 537 ? -8.992 -26.188 -16.766 1 98.5 537 VAL A C 1
ATOM 4219 O O . VAL A 1 537 ? -9.289 -27.359 -16.984 1 98.5 537 VAL A O 1
ATOM 4222 N N . GLY A 1 538 ? -9.789 -25.203 -17.203 1 98.75 538 GLY A N 1
ATOM 4223 C CA . GLY A 1 538 ? -10.484 -25.25 -18.469 1 98.75 538 GLY A CA 1
ATOM 4224 C C . GLY A 1 538 ? -11.977 -25.5 -18.328 1 98.75 538 GLY A C 1
ATOM 4225 O O . GLY A 1 538 ? -12.711 -25.484 -19.312 1 98.75 538 GLY A O 1
ATOM 4226 N N . THR A 1 539 ? -12.586 -25.562 -17.156 1 98.81 539 THR A N 1
ATOM 4227 C CA . THR A 1 539 ? -13.93 -26.109 -16.969 1 98.81 539 THR A CA 1
ATOM 4228 C C . THR A 1 539 ? -14.984 -25.031 -17.219 1 98.81 539 THR A C 1
ATOM 4230 O O . THR A 1 539 ? -16.188 -25.328 -17.188 1 98.81 539 THR A O 1
ATOM 4233 N N . ASN A 1 540 ? -14.586 -23.844 -17.391 1 98.94 540 ASN A N 1
ATOM 4234 C CA . ASN A 1 540 ? -15.398 -22.75 -17.891 1 98.94 540 ASN A CA 1
ATOM 4235 C C . ASN A 1 540 ? -14.742 -22.062 -19.078 1 98.94 540 ASN A C 1
ATOM 4237 O O . ASN A 1 540 ? -14.453 -20.859 -19.047 1 98.94 540 ASN A O 1
ATOM 4241 N N . LYS A 1 541 ? -14.695 -22.766 -20.188 1 98.88 541 LYS A N 1
ATOM 4242 C CA . LYS A 1 541 ? -13.867 -22.484 -21.359 1 98.88 541 LYS A CA 1
ATOM 4243 C C . LYS A 1 541 ? -14.227 -21.141 -21.984 1 98.88 541 LYS A C 1
ATOM 4245 O O . LYS A 1 541 ? -15.406 -20.859 -22.234 1 98.88 541 LYS A O 1
ATOM 4250 N N . MET A 1 542 ? -13.18 -20.297 -22.188 1 98.88 542 MET A N 1
ATOM 4251 C CA . MET A 1 542 ? -13.32 -19.047 -22.938 1 98.88 542 MET A CA 1
ATOM 4252 C C . MET A 1 542 ? -13.391 -19.328 -24.438 1 98.88 542 MET A C 1
ATOM 4254 O O . MET A 1 542 ? -12.703 -20.219 -24.938 1 98.88 542 MET A O 1
ATOM 4258 N N . GLY A 1 543 ? -14.195 -18.641 -25.141 1 98.5 543 GLY A N 1
ATOM 4259 C CA . GLY A 1 543 ? -14.328 -18.75 -26.578 1 98.5 543 GLY A CA 1
ATOM 4260 C C . GLY A 1 543 ? -15.25 -17.703 -27.172 1 98.5 543 GLY A C 1
ATOM 4261 O O . GLY A 1 543 ? -15.805 -16.875 -26.453 1 98.5 543 GLY A O 1
ATOM 4262 N N . ALA A 1 544 ? -15.305 -17.734 -28.484 1 97.56 544 ALA A N 1
ATOM 4263 C CA . ALA A 1 544 ? -16.25 -16.844 -29.156 1 97.56 544 ALA A CA 1
ATOM 4264 C C . ALA A 1 544 ? -17.672 -17.125 -28.703 1 97.56 544 ALA A C 1
ATOM 4266 O O . ALA A 1 544 ? -18.016 -18.25 -28.344 1 97.56 544 ALA A O 1
ATOM 4267 N N . ILE A 1 545 ? -18.438 -16.141 -28.75 1 96.25 545 ILE A N 1
ATOM 4268 C CA . ILE A 1 545 ? -19.812 -16.266 -28.312 1 96.25 545 ILE A CA 1
ATOM 4269 C C . ILE A 1 545 ? -20.531 -17.328 -29.156 1 96.25 545 ILE A C 1
ATOM 4271 O O . ILE A 1 545 ? -21.406 -18.031 -28.656 1 96.25 545 ILE A O 1
ATOM 4275 N N . SER A 1 546 ? -20.062 -17.484 -30.375 1 96.44 546 SER A N 1
ATOM 4276 C CA . SER A 1 546 ? -20.688 -18.438 -31.281 1 96.44 546 SER A CA 1
ATOM 4277 C C . SER A 1 546 ? -20.172 -19.859 -31.047 1 96.44 546 SER A C 1
ATOM 4279 O O . SER A 1 546 ? -20.75 -20.828 -31.531 1 96.44 546 SER A O 1
ATOM 4281 N N . ASP A 1 547 ? -19.109 -20.031 -30.312 1 97.69 547 ASP A N 1
ATOM 4282 C CA . ASP A 1 547 ? -18.547 -21.344 -29.984 1 97.69 547 ASP A CA 1
ATOM 4283 C C . ASP A 1 547 ? -19.422 -22.078 -28.984 1 97.69 547 ASP A C 1
ATOM 4285 O O . ASP A 1 547 ? -19.516 -21.703 -27.828 1 97.69 547 ASP A O 1
ATOM 4289 N N . LYS A 1 548 ? -19.969 -23.172 -29.344 1 97.44 548 LYS A N 1
ATOM 4290 C CA . LYS A 1 548 ? -20.922 -23.922 -28.531 1 97.44 548 LYS A CA 1
ATOM 4291 C C . LYS A 1 548 ? -20.219 -24.609 -27.359 1 97.44 548 LYS A C 1
ATOM 4293 O O . LYS A 1 548 ? -20.875 -25.078 -26.422 1 97.44 548 LYS A O 1
ATOM 4298 N N . THR A 1 549 ? -18.906 -24.625 -27.375 1 97.88 549 THR A N 1
ATOM 4299 C CA . THR A 1 549 ? -18.156 -25.266 -26.297 1 97.88 549 THR A CA 1
ATOM 4300 C C . THR A 1 549 ? -17.688 -24.234 -25.281 1 97.88 549 THR A C 1
ATOM 4302 O O . THR A 1 549 ? -17.031 -24.578 -24.297 1 97.88 549 THR A O 1
ATOM 4305 N N . ALA A 1 550 ? -18.062 -22.969 -25.562 1 98.69 550 ALA A N 1
ATOM 4306 C CA . ALA A 1 550 ? -17.578 -21.906 -24.688 1 98.69 550 ALA A CA 1
ATOM 4307 C C . ALA A 1 550 ? -18.578 -21.625 -23.562 1 98.69 550 ALA A C 1
ATOM 4309 O O . ALA A 1 550 ? -19.797 -21.781 -23.75 1 98.69 550 ALA A O 1
ATOM 4310 N N . VAL A 1 551 ? -18.078 -21.25 -22.438 1 98.94 551 VAL A N 1
ATOM 4311 C CA . VAL A 1 551 ? -18.891 -20.844 -21.281 1 98.94 551 VAL A CA 1
ATOM 4312 C C . VAL A 1 551 ? -18.812 -19.344 -21.094 1 98.94 551 VAL A C 1
ATOM 4314 O O . VAL A 1 551 ? -19.812 -18.688 -20.75 1 98.94 551 VAL A O 1
ATOM 4317 N N . VAL A 1 552 ? -17.594 -18.75 -21.281 1 98.94 552 VAL A N 1
ATOM 4318 C CA . VAL A 1 552 ? -17.422 -17.312 -21.156 1 98.94 552 VAL A CA 1
ATOM 4319 C C . VAL A 1 552 ? -16.891 -16.75 -22.484 1 98.94 552 VAL A C 1
ATOM 4321 O O . VAL A 1 552 ? -16.25 -17.453 -23.266 1 98.94 552 VAL A O 1
ATOM 4324 N N . ASP A 1 553 ? -17.172 -15.508 -22.766 1 98.81 553 ASP A N 1
ATOM 4325 C CA . ASP A 1 553 ? -16.672 -14.844 -23.969 1 98.81 553 ASP A CA 1
ATOM 4326 C C . ASP A 1 553 ? -15.289 -14.25 -23.719 1 98.81 553 ASP A C 1
ATOM 4328 O O . ASP A 1 553 ? -14.727 -14.398 -22.625 1 98.81 553 ASP A O 1
ATOM 4332 N N . PRO A 1 554 ? -14.648 -13.609 -24.641 1 98.75 554 PRO A N 1
ATOM 4333 C CA . PRO A 1 554 ? -13.281 -13.109 -24.469 1 98.75 554 PRO A CA 1
ATOM 4334 C C . PRO A 1 554 ? -13.188 -11.969 -23.469 1 98.75 554 PRO A C 1
ATOM 4336 O O . PRO A 1 554 ? -12.094 -11.555 -23.094 1 98.75 554 PRO A O 1
ATOM 4339 N N . PHE A 1 555 ? -14.305 -11.469 -23 1 98.75 555 PHE A N 1
ATOM 4340 C CA . PHE A 1 555 ? -14.32 -10.477 -21.938 1 98.75 555 PHE A CA 1
ATOM 4341 C C . PHE A 1 555 ? -14.602 -11.133 -20.578 1 98.75 555 PHE A C 1
ATOM 4343 O O . PHE A 1 555 ? -14.859 -10.453 -19.594 1 98.75 555 PHE A O 1
ATOM 4350 N N . LEU A 1 556 ? -14.641 -12.484 -20.578 1 98.88 556 LEU A N 1
ATOM 4351 C CA . LEU A 1 556 ? -14.75 -13.328 -19.391 1 98.88 556 LEU A CA 1
ATOM 4352 C C . LEU A 1 556 ? -16.156 -13.289 -18.828 1 98.88 556 LEU A C 1
ATOM 4354 O O . LEU A 1 556 ? -16.375 -13.648 -17.672 1 98.88 556 LEU A O 1
ATOM 4358 N N . LYS A 1 557 ? -17.078 -12.766 -19.609 1 98.88 557 LYS A N 1
ATOM 4359 C CA . LYS A 1 557 ? -18.5 -12.75 -19.234 1 98.88 557 LYS A CA 1
ATOM 4360 C C . LYS A 1 557 ? -19.156 -14.102 -19.484 1 98.88 557 LYS A C 1
ATOM 4362 O O . LYS A 1 557 ? -18.906 -14.727 -20.531 1 98.88 557 LYS A O 1
ATOM 4367 N N . VAL A 1 558 ? -19.938 -14.562 -18.547 1 98.94 558 VAL A N 1
ATOM 4368 C CA . VAL A 1 558 ? -20.703 -15.789 -18.781 1 98.94 558 VAL A CA 1
ATOM 4369 C C . VAL A 1 558 ? -21.719 -15.562 -19.891 1 98.94 558 VAL A C 1
ATOM 4371 O O . VAL A 1 558 ? -22.547 -14.641 -19.812 1 98.94 558 VAL A O 1
ATOM 4374 N N . ILE A 1 559 ? -21.672 -16.375 -20.891 1 98.81 559 ILE A N 1
ATOM 4375 C CA . ILE A 1 559 ? -22.516 -16.188 -22.062 1 98.81 559 ILE A CA 1
ATOM 4376 C C . ILE A 1 559 ? -23.984 -16.359 -21.688 1 98.81 559 ILE A C 1
ATOM 4378 O O . ILE A 1 559 ? -24.359 -17.359 -21.078 1 98.81 559 ILE A O 1
ATOM 4382 N N . GLY A 1 560 ? -24.719 -15.328 -21.938 1 98.19 560 GLY A N 1
ATOM 4383 C CA . GLY A 1 560 ? -26.156 -15.406 -21.719 1 98.19 560 GLY A CA 1
ATOM 4384 C C . GLY A 1 560 ? -26.578 -14.852 -20.359 1 98.19 560 GLY A C 1
ATOM 4385 O O . GLY A 1 560 ? -27.781 -14.781 -20.078 1 98.19 560 GLY A O 1
ATOM 4386 N N . ILE A 1 561 ? -25.688 -14.43 -19.5 1 98.69 561 ILE A N 1
ATOM 4387 C CA . ILE A 1 561 ? -26.016 -13.898 -18.188 1 98.69 561 ILE A CA 1
ATOM 4388 C C . ILE A 1 561 ? -25.359 -12.523 -18 1 98.69 561 ILE A C 1
ATOM 4390 O O . ILE A 1 561 ? -24.156 -12.383 -18.141 1 98.69 561 ILE A O 1
ATOM 4394 N N . ASP A 1 562 ? -26.188 -11.562 -17.688 1 98.56 562 ASP A N 1
ATOM 4395 C CA . ASP A 1 562 ? -25.672 -10.219 -17.453 1 98.56 562 ASP A CA 1
ATOM 4396 C C . ASP A 1 562 ? -25.047 -10.102 -16.062 1 98.56 562 ASP A C 1
ATOM 4398 O O . ASP A 1 562 ? -25.5 -10.75 -15.109 1 98.56 562 ASP A O 1
ATOM 4402 N N . CYS A 1 563 ? -23.953 -9.359 -15.906 1 98.81 563 CYS A N 1
ATOM 4403 C CA . CYS A 1 563 ? -23.328 -8.953 -14.641 1 98.81 563 CYS A CA 1
ATOM 4404 C C . CYS A 1 563 ? -22.672 -10.148 -13.953 1 98.81 563 CYS A C 1
ATOM 4406 O O . CYS A 1 563 ? -22.641 -10.211 -12.727 1 98.81 563 CYS A O 1
ATOM 4408 N N . LEU A 1 564 ? -22.188 -11.086 -14.789 1 98.94 564 LEU A N 1
ATOM 4409 C CA . LEU A 1 564 ? -21.5 -12.266 -14.25 1 98.94 564 LEU A CA 1
ATOM 4410 C C . LEU A 1 564 ? -20.25 -12.578 -15.047 1 98.94 564 LEU A C 1
ATOM 4412 O O . LEU A 1 564 ? -20.297 -12.672 -16.281 1 98.94 564 LEU A O 1
ATOM 4416 N N . ARG A 1 565 ? -19.125 -12.664 -14.328 1 98.94 565 ARG A N 1
ATOM 4417 C CA . ARG A 1 565 ? -17.859 -13.047 -14.961 1 98.94 565 ARG A CA 1
ATOM 4418 C C . ARG A 1 565 ? -17.219 -14.219 -14.227 1 98.94 565 ARG A C 1
ATOM 4420 O O . ARG A 1 565 ? -17.547 -14.484 -13.07 1 98.94 565 ARG A O 1
ATOM 4427 N N . VAL A 1 566 ? -16.422 -14.953 -14.945 1 98.94 566 VAL A N 1
ATOM 4428 C CA . VAL A 1 566 ? -15.477 -15.914 -14.367 1 98.94 566 VAL A CA 1
ATOM 4429 C C . VAL A 1 566 ? -14.047 -15.492 -14.68 1 98.94 566 VAL A C 1
ATOM 4431 O O . VAL A 1 566 ? -13.695 -15.281 -15.844 1 98.94 566 VAL A O 1
ATOM 4434 N N . ILE A 1 567 ? -13.242 -15.305 -13.656 1 98.94 567 ILE A N 1
ATOM 4435 C CA . ILE A 1 567 ? -11.844 -14.922 -13.812 1 98.94 567 ILE A CA 1
ATOM 4436 C C . ILE A 1 567 ? -10.961 -15.859 -13 1 98.94 567 ILE A C 1
ATOM 4438 O O . ILE A 1 567 ? -10.617 -15.562 -11.852 1 98.94 567 ILE A O 1
ATOM 4442 N N . ASP A 1 568 ? -10.594 -16.953 -13.539 1 98.81 568 ASP A N 1
ATOM 4443 C CA . ASP A 1 568 ? -9.68 -17.906 -12.93 1 98.81 568 ASP A CA 1
ATOM 4444 C C . ASP A 1 568 ? -9.203 -18.938 -13.945 1 98.81 568 ASP A C 1
ATOM 4446 O O . ASP A 1 568 ? -9.359 -18.75 -15.156 1 98.81 568 ASP A O 1
ATOM 4450 N N . SER A 1 569 ? -8.555 -19.984 -13.492 1 98.75 569 SER A N 1
ATOM 4451 C CA . SER A 1 569 ? -7.914 -20.953 -14.375 1 98.75 569 SER A CA 1
ATOM 4452 C C . SER A 1 569 ? -8.945 -21.734 -15.164 1 98.75 569 SER A C 1
ATOM 4454 O O . SER A 1 569 ? -8.617 -22.359 -16.188 1 98.75 569 SER A O 1
ATOM 4456 N N . SER A 1 570 ? -10.203 -21.781 -14.711 1 98.88 570 SER A N 1
ATOM 4457 C CA . SER A 1 570 ? -11.242 -22.531 -15.398 1 98.88 570 SER A CA 1
ATOM 4458 C C . SER A 1 570 ? -11.555 -21.922 -16.766 1 98.88 570 SER A C 1
ATOM 4460 O O . SER A 1 570 ? -12.18 -22.578 -17.609 1 98.88 570 SER A O 1
ATOM 4462 N N . THR A 1 571 ? -11.078 -20.75 -17.031 1 98.94 571 THR A N 1
ATOM 4463 C CA . THR A 1 571 ? -11.453 -20.062 -18.266 1 98.94 571 THR A CA 1
ATOM 4464 C C . THR A 1 571 ? -10.469 -20.375 -19.375 1 98.94 571 THR A C 1
ATOM 4466 O O . THR A 1 571 ? -10.711 -20.062 -20.547 1 98.94 571 THR A O 1
ATOM 4469 N N . MET A 1 572 ? -9.367 -21.016 -19.078 1 98.81 572 MET A N 1
ATOM 4470 C CA . MET A 1 572 ? -8.391 -21.344 -20.109 1 98.81 572 MET A CA 1
ATOM 4471 C C . MET A 1 572 ? -9 -22.266 -21.172 1 98.81 572 MET A C 1
ATOM 4473 O O . MET A 1 572 ? -9.523 -23.328 -20.844 1 98.81 572 MET A O 1
ATOM 4477 N N . PRO A 1 573 ? -8.914 -21.859 -22.422 1 98.62 573 PRO A N 1
ATOM 4478 C CA . PRO A 1 573 ? -9.453 -22.75 -23.438 1 98.62 573 PRO A CA 1
ATOM 4479 C C . PRO A 1 573 ? -8.57 -23.969 -23.703 1 98.62 573 PRO A C 1
ATOM 4481 O O . PRO A 1 573 ? -9.07 -25.047 -23.984 1 98.62 573 PRO A O 1
ATOM 4484 N N . ALA A 1 574 ? -7.285 -23.734 -23.594 1 97.69 574 ALA A N 1
ATOM 4485 C CA . ALA A 1 574 ? -6.262 -24.781 -23.688 1 97.69 574 ALA A CA 1
ATOM 4486 C C . ALA A 1 574 ? -5.207 -24.625 -22.594 1 97.69 574 ALA A C 1
ATOM 4488 O O . ALA A 1 574 ? -4.801 -23.5 -22.281 1 97.69 574 ALA A O 1
ATOM 4489 N N . LEU A 1 575 ? -4.832 -25.734 -22.094 1 97.44 575 LEU A N 1
ATOM 4490 C CA . LEU A 1 575 ? -3.816 -25.734 -21.047 1 97.44 575 LEU A CA 1
ATOM 4491 C C . LEU A 1 575 ? -2.479 -25.234 -21.594 1 97.44 575 LEU A C 1
ATOM 4493 O O . LEU A 1 575 ? -2.041 -25.656 -22.656 1 97.44 575 LEU A O 1
ATOM 4497 N N . VAL A 1 576 ? -1.895 -24.312 -20.922 1 95.56 576 VAL A N 1
ATOM 4498 C CA . VAL A 1 576 ? -0.566 -23.844 -21.297 1 95.56 576 VAL A CA 1
ATOM 4499 C C . VAL A 1 576 ? 0.461 -24.938 -21.062 1 95.56 576 VAL A C 1
ATOM 4501 O O . VAL A 1 576 ? 0.287 -25.797 -20.188 1 95.56 576 VAL A O 1
ATOM 4504 N N . SER A 1 577 ? 1.54 -24.969 -21.766 1 92.69 577 SER A N 1
ATOM 4505 C CA . SER A 1 577 ? 2.51 -26.047 -21.75 1 92.69 577 SER A CA 1
ATOM 4506 C C . SER A 1 577 ? 3.484 -25.922 -20.594 1 92.69 577 SER A C 1
ATOM 4508 O O . SER A 1 577 ? 4.695 -26.078 -20.766 1 92.69 577 SER A O 1
ATOM 4510 N N . CYS A 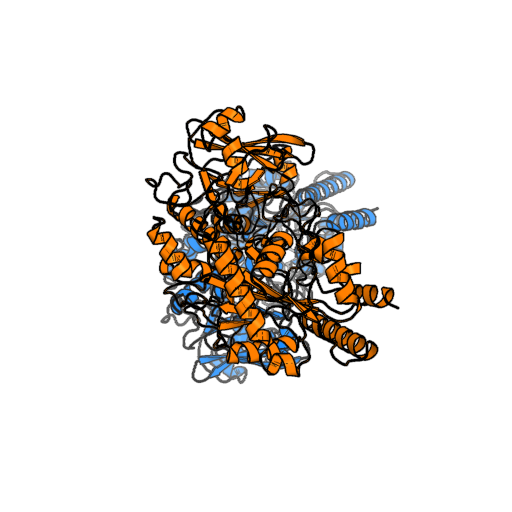1 578 ? 3 -25.438 -19.484 1 93.06 578 CYS A N 1
ATOM 4511 C CA . CYS A 1 578 ? 3.754 -25.266 -18.25 1 93.06 578 CYS A CA 1
ATOM 4512 C C . CYS A 1 578 ? 2.818 -25.125 -17.047 1 93.06 578 CYS A C 1
ATOM 4514 O O . CYS A 1 578 ? 1.666 -25.562 -17.109 1 93.06 578 CYS A O 1
ATOM 4516 N N . ASN A 1 579 ? 3.309 -24.672 -15.961 1 94.5 579 ASN A N 1
ATOM 4517 C CA . ASN A 1 579 ? 2.498 -24.406 -14.781 1 94.5 579 ASN A CA 1
ATOM 4518 C C . ASN A 1 579 ? 1.411 -23.375 -15.062 1 94.5 579 ASN A C 1
ATOM 4520 O O . ASN A 1 579 ? 1.551 -22.547 -15.969 1 94.5 579 ASN A O 1
ATOM 4524 N N . THR A 1 580 ? 0.423 -23.328 -14.25 1 97.62 580 THR A N 1
ATOM 4525 C CA . THR A 1 580 ? -0.777 -22.609 -14.633 1 97.62 580 THR A CA 1
ATOM 4526 C C . THR A 1 580 ? -0.936 -21.344 -13.797 1 97.62 580 THR A C 1
ATOM 4528 O O . THR A 1 580 ? -1.765 -20.484 -14.102 1 97.62 580 THR A O 1
ATOM 4531 N N . ASN A 1 581 ? -0.188 -21.203 -12.727 1 98.06 581 ASN A N 1
ATOM 4532 C CA . ASN A 1 581 ? -0.396 -20.109 -11.797 1 98.06 581 ASN A CA 1
ATOM 4533 C C . ASN A 1 581 ? -0.124 -18.75 -12.461 1 98.06 581 ASN A C 1
ATOM 4535 O O . ASN A 1 581 ? -0.888 -17.797 -12.281 1 98.06 581 ASN A O 1
ATOM 4539 N N . ALA A 1 582 ? 0.972 -18.641 -13.211 1 98 582 ALA A N 1
ATOM 4540 C CA . ALA A 1 582 ? 1.313 -17.406 -13.891 1 98 582 ALA A CA 1
ATOM 4541 C C . ALA A 1 582 ? 0.212 -16.984 -14.859 1 98 582 ALA A C 1
ATOM 4543 O O . ALA A 1 582 ? -0.193 -15.82 -14.891 1 98 582 ALA A O 1
ATOM 4544 N N . ALA A 1 583 ? -0.246 -17.922 -15.594 1 98.44 583 ALA A N 1
ATOM 4545 C CA . ALA A 1 583 ? -1.312 -17.641 -16.547 1 98.44 583 ALA A CA 1
ATOM 4546 C C . ALA A 1 583 ? -2.59 -17.203 -15.844 1 98.44 583 ALA A C 1
ATOM 4548 O O . ALA A 1 583 ? -3.305 -16.328 -16.312 1 98.44 583 ALA A O 1
ATOM 4549 N N . THR A 1 584 ? -2.904 -17.828 -14.75 1 98.81 584 THR A N 1
ATOM 4550 C CA . THR A 1 584 ? -4.086 -17.469 -13.969 1 98.81 584 THR A CA 1
ATOM 4551 C C . THR A 1 584 ? -3.986 -16.031 -13.469 1 98.81 584 THR A C 1
ATOM 4553 O O . THR A 1 584 ? -4.961 -15.281 -13.531 1 98.81 584 THR A O 1
ATOM 4556 N N . MET A 1 585 ? -2.809 -15.695 -12.984 1 98.75 585 MET A N 1
ATOM 4557 C CA . MET A 1 585 ? -2.592 -14.328 -12.508 1 98.75 585 MET A CA 1
ATOM 4558 C C . MET A 1 585 ? -2.713 -13.336 -13.656 1 98.75 585 MET A C 1
ATOM 4560 O O . MET A 1 585 ? -3.26 -12.242 -13.484 1 98.75 585 MET A O 1
ATOM 4564 N N . MET A 1 586 ? -2.189 -13.719 -14.789 1 98.69 586 MET A N 1
ATOM 4565 C CA . MET A 1 586 ? -2.318 -12.883 -15.984 1 98.69 586 MET A CA 1
ATOM 4566 C C . MET A 1 586 ? -3.783 -12.688 -16.359 1 98.69 586 MET A C 1
ATOM 4568 O O . MET A 1 586 ? -4.207 -11.57 -16.656 1 98.69 586 MET A O 1
ATOM 4572 N N . ILE A 1 587 ? -4.594 -13.68 -16.25 1 98.94 587 ILE A N 1
ATOM 4573 C CA . ILE A 1 587 ? -6.02 -13.594 -16.547 1 98.94 587 ILE A CA 1
ATOM 4574 C C . ILE A 1 587 ? -6.688 -12.625 -15.57 1 98.94 587 ILE A C 1
ATOM 4576 O O . ILE A 1 587 ? -7.547 -11.836 -15.969 1 98.94 587 ILE A O 1
ATOM 4580 N N . ALA A 1 588 ? -6.266 -12.68 -14.367 1 98.94 588 ALA A N 1
ATOM 4581 C CA . ALA A 1 588 ? -6.816 -11.805 -13.344 1 98.94 588 ALA A CA 1
ATOM 4582 C C . ALA A 1 588 ? -6.461 -10.344 -13.617 1 98.94 588 ALA A C 1
ATOM 4584 O O . ALA A 1 588 ? -7.312 -9.461 -13.516 1 98.94 588 ALA A O 1
ATOM 4585 N N . GLU A 1 589 ? -5.191 -10.078 -13.961 1 98.69 589 GLU A N 1
ATOM 4586 C CA . GLU A 1 589 ? -4.75 -8.734 -14.297 1 98.69 589 GLU A CA 1
ATOM 4587 C C . GLU A 1 589 ? -5.523 -8.18 -15.492 1 98.69 589 GLU A C 1
ATOM 4589 O O . GLU A 1 589 ? -6.051 -7.066 -15.43 1 98.69 589 GLU A O 1
ATOM 4594 N N . LYS A 1 590 ? -5.586 -8.906 -16.484 1 98.62 590 LYS A N 1
ATOM 4595 C CA . LYS A 1 590 ? -6.27 -8.461 -17.703 1 98.62 590 LYS A CA 1
ATOM 4596 C C . LYS A 1 590 ? -7.77 -8.328 -17.469 1 98.62 590 LYS A C 1
ATOM 4598 O O . LYS A 1 590 ? -8.391 -7.371 -17.938 1 98.62 590 LYS A O 1
ATOM 4603 N N . GLY A 1 591 ? -8.32 -9.328 -16.781 1 98.88 591 GLY A N 1
ATOM 4604 C CA . GLY A 1 591 ? -9.734 -9.266 -16.453 1 98.88 591 GLY A CA 1
ATOM 4605 C C . GLY A 1 591 ? -10.102 -8.016 -15.664 1 98.88 591 GLY A C 1
ATOM 4606 O O . GLY A 1 591 ? -11.133 -7.398 -15.922 1 98.88 591 GLY A O 1
ATOM 4607 N N . SER A 1 592 ? -9.289 -7.652 -14.75 1 98.81 592 SER A N 1
ATOM 4608 C CA . SER A 1 592 ? -9.523 -6.438 -13.969 1 98.81 592 SER A CA 1
ATOM 4609 C C . SER A 1 592 ? -9.523 -5.199 -14.859 1 98.81 592 SER A C 1
ATOM 4611 O O . SER A 1 592 ? -10.359 -4.309 -14.703 1 98.81 592 SER A O 1
ATOM 4613 N N . ASP A 1 593 ? -8.586 -5.141 -15.789 1 98.44 593 ASP A N 1
ATOM 4614 C CA . ASP A 1 593 ? -8.508 -4.016 -16.719 1 98.44 593 ASP A CA 1
ATOM 4615 C C . ASP A 1 593 ? -9.734 -3.965 -17.625 1 98.44 593 ASP A C 1
ATOM 4617 O O . ASP A 1 593 ? -10.234 -2.883 -17.938 1 98.44 593 ASP A O 1
ATOM 4621 N N . ILE A 1 594 ? -10.18 -5.105 -18.062 1 98.62 594 ILE A N 1
ATOM 4622 C CA . ILE A 1 594 ? -11.375 -5.207 -18.891 1 98.62 594 ILE A CA 1
ATOM 4623 C C . ILE A 1 594 ? -12.57 -4.621 -18.141 1 98.62 594 ILE A C 1
ATOM 4625 O O . ILE A 1 594 ? -13.352 -3.854 -18.719 1 98.62 594 ILE A O 1
ATOM 4629 N N . ILE A 1 595 ? -12.703 -4.973 -16.906 1 98.75 595 ILE A N 1
ATOM 4630 C CA . ILE A 1 595 ? -13.812 -4.508 -16.094 1 98.75 595 ILE A CA 1
ATOM 4631 C C . ILE A 1 595 ? -13.727 -2.992 -15.914 1 98.75 595 ILE A C 1
ATOM 4633 O O . ILE A 1 595 ? -14.719 -2.281 -16.109 1 98.75 595 ILE A O 1
ATOM 4637 N N . LYS A 1 596 ? -12.555 -2.479 -15.531 1 98.06 596 LYS A N 1
ATOM 4638 C CA . LYS A 1 596 ? -12.375 -1.039 -15.359 1 98.06 596 LYS A CA 1
ATOM 4639 C C . LYS A 1 596 ? -12.742 -0.281 -16.625 1 98.06 596 LYS A C 1
ATOM 4641 O O . LYS A 1 596 ? -13.469 0.711 -16.578 1 98.06 596 LYS A O 1
ATOM 4646 N N . LYS A 1 597 ? -12.312 -0.728 -17.797 1 97.25 597 LYS A N 1
ATOM 4647 C CA . LYS A 1 597 ? -12.602 -0.093 -19.078 1 97.25 597 LYS A CA 1
ATOM 4648 C C . LYS A 1 597 ? -14.094 -0.1 -19.375 1 97.25 597 LYS A C 1
ATOM 4650 O O . LYS A 1 597 ? -14.641 0.887 -19.875 1 97.25 597 LYS A O 1
ATOM 4655 N N . GLN A 1 598 ? -14.719 -1.204 -19.062 1 97.44 598 GLN A N 1
ATOM 4656 C CA . GLN A 1 598 ? -16.141 -1.332 -19.312 1 97.44 598 GLN A CA 1
ATOM 4657 C C . GLN A 1 598 ? -16.938 -0.293 -18.531 1 97.44 598 GLN A C 1
ATOM 4659 O O . GLN A 1 598 ? -17.953 0.211 -19.016 1 97.44 598 GLN A O 1
ATOM 4664 N N . TYR A 1 599 ? -16.516 0.006 -17.375 1 96.94 599 TYR A N 1
ATOM 4665 C CA . TYR A 1 599 ? -17.234 0.954 -16.531 1 96.94 599 TYR A CA 1
ATOM 4666 C C . TYR A 1 599 ? -16.625 2.344 -16.625 1 96.94 599 TYR A C 1
ATOM 4668 O O . TYR A 1 599 ? -16.859 3.193 -15.758 1 96.94 599 TYR A O 1
ATOM 4676 N N . GLY A 1 600 ? -15.742 2.586 -17.578 1 94.62 600 GLY A N 1
ATOM 4677 C CA . GLY A 1 600 ? -15.219 3.902 -17.906 1 94.62 600 GLY A CA 1
ATOM 4678 C C . GLY A 1 600 ? -14.125 4.355 -16.953 1 94.62 600 GLY A C 1
ATOM 4679 O O . GLY A 1 600 ? -14.031 5.543 -16.625 1 94.62 600 GLY A O 1
ATOM 4680 N N . LYS A 1 601 ? -13.492 3.469 -16.328 1 89.62 601 LYS A N 1
ATOM 4681 C CA . LYS A 1 601 ? -12.438 3.795 -15.367 1 89.62 601 LYS A CA 1
ATOM 4682 C C . LYS A 1 601 ? -11.062 3.404 -15.914 1 89.62 601 LYS A C 1
ATOM 4684 O O . LYS A 1 601 ? -10.945 2.479 -16.719 1 89.62 601 LYS A O 1
ATOM 4689 N N . MET B 1 1 ? -5.523 8.484 44.469 1 25.08 1 MET B N 1
ATOM 4690 C CA . MET B 1 1 ? -6.703 8.328 43.625 1 25.08 1 MET B CA 1
ATOM 4691 C C . MET B 1 1 ? -6.434 8.828 42.219 1 25.08 1 MET B C 1
ATOM 4693 O O . MET B 1 1 ? -7.008 8.32 41.25 1 25.08 1 MET B O 1
ATOM 4697 N N . PHE B 1 2 ? -5.656 9.961 42.125 1 26.72 2 PHE B N 1
ATOM 4698 C CA . PHE B 1 2 ? -5.281 10.609 40.875 1 26.72 2 PHE B CA 1
ATOM 4699 C C . PHE B 1 2 ? -4.324 9.727 40.062 1 26.72 2 PHE B C 1
ATOM 4701 O O . PHE B 1 2 ? -4.293 9.789 38.844 1 26.72 2 PHE B O 1
ATOM 4708 N N . PHE B 1 3 ? -3.467 9.023 40.781 1 32.25 3 PHE B N 1
ATOM 4709 C CA . PHE B 1 3 ? -2.518 8.195 40.062 1 32.25 3 PHE B CA 1
ATOM 4710 C C . PHE B 1 3 ? -3.232 7.043 39.375 1 32.25 3 PHE B C 1
ATOM 4712 O O . PHE B 1 3 ? -2.629 6.316 38.562 1 32.25 3 PHE B O 1
ATOM 4719 N N . LYS B 1 4 ? -4.293 6.652 40 1 32.25 4 LYS B N 1
ATOM 4720 C CA . LYS B 1 4 ? -5.016 5.48 39.5 1 32.25 4 LYS B CA 1
ATOM 4721 C C . LYS B 1 4 ? -5.727 5.789 38.188 1 32.25 4 LYS B C 1
ATOM 4723 O O . LYS B 1 4 ? -5.938 4.898 37.344 1 32.25 4 LYS B O 1
ATOM 4728 N N . ILE B 1 5 ? -6.254 7.09 38.125 1 32.09 5 ILE B N 1
ATOM 4729 C CA . ILE B 1 5 ? -6.957 7.414 36.875 1 32.09 5 ILE B CA 1
ATOM 4730 C C . ILE B 1 5 ? -5.965 7.48 35.719 1 32.09 5 ILE B C 1
ATOM 4732 O O . ILE B 1 5 ? -6.281 7.078 34.594 1 32.09 5 ILE B O 1
ATOM 4736 N N . LEU B 1 6 ? -4.777 8 36.062 1 32.28 6 LEU B N 1
ATOM 4737 C CA . LEU B 1 6 ? -3.812 8.109 35 1 32.28 6 LEU B CA 1
ATOM 4738 C C . LEU B 1 6 ? -3.396 6.727 34.5 1 32.28 6 LEU B C 1
ATOM 4740 O O . LEU B 1 6 ? -3.215 6.523 33.281 1 32.28 6 LEU B O 1
ATOM 4744 N N . PHE B 1 7 ? -3.297 5.789 35.469 1 32 7 PHE B N 1
ATOM 4745 C CA . PHE B 1 7 ? -2.818 4.461 35.094 1 32 7 PHE B CA 1
ATOM 4746 C C . PHE B 1 7 ? -3.896 3.691 34.344 1 32 7 PHE B C 1
ATOM 4748 O O . PHE B 1 7 ? -3.59 2.859 33.5 1 32 7 PHE B O 1
ATOM 4755 N N . ILE B 1 8 ? -5.148 3.787 34.844 1 31.92 8 ILE B N 1
ATOM 4756 C CA . ILE B 1 8 ? -6.203 2.998 34.219 1 31.92 8 ILE B CA 1
ATOM 4757 C C . ILE B 1 8 ? -6.441 3.494 32.781 1 31.92 8 ILE B C 1
ATOM 4759 O O . ILE B 1 8 ? -6.648 2.693 31.859 1 31.92 8 ILE B O 1
ATOM 4763 N N . LEU B 1 9 ? -6.562 4.84 32.719 1 33.28 9 LEU B N 1
ATOM 4764 C CA . LEU B 1 9 ? -6.75 5.359 31.359 1 33.28 9 LEU B CA 1
ATOM 4765 C C . LEU B 1 9 ? -5.562 5 30.469 1 33.28 9 LEU B C 1
ATOM 4767 O O . LEU B 1 9 ? -5.703 4.906 29.25 1 33.28 9 LEU B O 1
ATOM 4771 N N . LEU B 1 10 ? -4.383 4.957 31.031 1 36.16 10 LEU B N 1
ATOM 4772 C CA . LEU B 1 10 ? -3.229 4.473 30.281 1 36.16 10 LEU B CA 1
ATOM 4773 C C . LEU B 1 10 ? -3.418 3.02 29.859 1 36.16 10 LEU B C 1
ATOM 4775 O O . LEU B 1 10 ? -2.896 2.59 28.828 1 36.16 10 LEU B O 1
ATOM 4779 N N . SER B 1 11 ? -4.027 2.236 30.812 1 33.25 11 SER B N 1
ATOM 4780 C CA . SER B 1 11 ? -4.117 0.804 30.547 1 33.25 11 SER B CA 1
ATOM 4781 C C . SER B 1 11 ? -5.094 0.508 29.422 1 33.25 11 SER B C 1
ATOM 4783 O O . SER B 1 11 ? -4.879 -0.417 28.625 1 33.25 11 SER B O 1
ATOM 4785 N N . ILE B 1 12 ? -6.297 1.104 29.562 1 33.69 12 ILE B N 1
ATOM 4786 C CA . ILE B 1 12 ? -7.316 0.666 28.625 1 33.69 12 ILE B CA 1
ATOM 4787 C C . ILE B 1 12 ? -6.957 1.144 27.219 1 33.69 12 ILE B C 1
ATOM 4789 O O . ILE B 1 12 ? -7.316 0.503 26.234 1 33.69 12 ILE B O 1
ATOM 4793 N N . ILE B 1 13 ? -6.551 2.377 27.219 1 34.88 13 ILE B N 1
ATOM 4794 C CA . ILE B 1 13 ? -6.273 2.66 25.812 1 34.88 13 ILE B CA 1
ATOM 4795 C C . ILE B 1 13 ? -5.148 1.752 25.312 1 34.88 13 ILE B C 1
ATOM 4797 O O . ILE B 1 13 ? -3.979 2.141 25.328 1 34.88 13 ILE B O 1
ATOM 4801 N N . PHE B 1 14 ? -4.918 0.719 26.016 1 36.16 14 PHE B N 1
ATOM 4802 C CA . PHE B 1 14 ? -4.195 -0.243 25.203 1 36.16 14 PHE B CA 1
ATOM 4803 C C . PHE B 1 14 ? -4.797 -0.324 23.797 1 36.16 14 PHE B C 1
ATOM 4805 O O . PHE B 1 14 ? -5.668 -1.157 23.547 1 36.16 14 PHE B O 1
ATOM 4812 N N . ILE B 1 15 ? -5.398 0.781 23.438 1 35.91 15 ILE B N 1
ATOM 4813 C CA . ILE B 1 15 ? -5.75 0.804 22.016 1 35.91 15 ILE B CA 1
ATOM 4814 C C . ILE B 1 15 ? -4.734 -0.014 21.219 1 35.91 15 ILE B C 1
ATOM 4816 O O . ILE B 1 15 ? -3.531 0.056 21.484 1 35.91 15 ILE B O 1
ATOM 4820 N N . LYS B 1 16 ? -5.324 -0.721 20.516 1 40.81 16 LYS B N 1
ATOM 4821 C CA . LYS B 1 16 ? -4.812 -1.545 19.438 1 40.81 16 LYS B CA 1
ATOM 4822 C C . LYS B 1 16 ? -3.775 -0.784 18.609 1 40.81 16 LYS B C 1
ATOM 4824 O O . LYS B 1 16 ? -4.102 -0.211 17.562 1 40.81 16 LYS B O 1
ATOM 4829 N N . LEU B 1 17 ? -3.012 0.08 19.297 1 42.03 17 LEU B N 1
ATOM 4830 C CA . LEU B 1 17 ? -1.942 0.471 18.375 1 42.03 17 LEU B CA 1
ATOM 4831 C C . LEU B 1 17 ? -1.32 -0.753 17.719 1 42.03 17 LEU B C 1
ATOM 4833 O O . LEU B 1 17 ? -0.59 -1.51 18.359 1 42.03 17 LEU B O 1
ATOM 4837 N N . ASN B 1 18 ? -2.031 -1.406 17.094 1 47.91 18 ASN B N 1
ATOM 4838 C CA . ASN B 1 18 ? -1.354 -2.377 16.25 1 47.91 18 ASN B CA 1
ATOM 4839 C C . ASN B 1 18 ? 0.015 -1.873 15.797 1 47.91 18 ASN B C 1
ATOM 4841 O O . ASN B 1 18 ? 0.169 -0.698 15.461 1 47.91 18 ASN B O 1
ATOM 4845 N N . ALA B 1 19 ? 0.971 -2.365 16.344 1 60.06 19 ALA B N 1
ATOM 4846 C CA . ALA B 1 19 ? 2.379 -2.018 16.156 1 60.06 19 ALA B CA 1
ATOM 4847 C C . ALA B 1 19 ? 2.627 -1.433 14.773 1 60.06 19 ALA B C 1
ATOM 4849 O O . ALA B 1 19 ? 2.436 -2.115 13.758 1 60.06 19 ALA B O 1
ATOM 4850 N N . ILE B 1 20 ? 2.49 0.037 14.773 1 74.25 20 ILE B N 1
ATOM 4851 C CA . ILE B 1 20 ? 2.914 0.729 13.562 1 74.25 20 ILE B CA 1
ATOM 4852 C C . ILE B 1 20 ? 4.293 0.23 13.141 1 74.25 20 ILE B C 1
ATOM 4854 O O . ILE B 1 20 ? 5.227 0.203 13.945 1 74.25 20 ILE B O 1
ATOM 4858 N N . LYS B 1 21 ? 4.281 -0.379 12.031 1 80 21 LYS B N 1
ATOM 4859 C CA . LYS B 1 21 ? 5.57 -0.746 11.445 1 80 21 LYS B CA 1
ATOM 4860 C C . LYS B 1 21 ? 6.176 0.423 10.68 1 80 21 LYS B C 1
ATOM 4862 O O . LYS B 1 21 ? 5.699 0.776 9.594 1 80 21 LYS B O 1
ATOM 4867 N N . TYR B 1 22 ? 7.156 0.958 11.289 1 91.88 22 TYR B N 1
ATOM 4868 C CA . TYR B 1 22 ? 7.816 2.098 10.664 1 91.88 22 TYR B CA 1
ATOM 4869 C C . TYR B 1 22 ? 8.75 1.643 9.547 1 91.88 22 TYR B C 1
ATOM 4871 O O . TYR B 1 22 ? 9.102 0.464 9.461 1 91.88 22 TYR B O 1
ATOM 4879 N N . PRO B 1 23 ? 9.102 2.578 8.617 1 92.75 23 PRO B N 1
ATOM 4880 C CA . PRO B 1 23 ? 10.031 2.225 7.543 1 92.75 23 PRO B CA 1
ATOM 4881 C C . PRO B 1 23 ? 11.359 1.688 8.07 1 92.75 23 PRO B C 1
ATOM 4883 O O . PRO B 1 23 ? 11.875 2.18 9.078 1 92.75 23 PRO B O 1
ATOM 4886 N N . LYS B 1 24 ? 11.914 0.706 7.375 1 91 24 LYS B N 1
ATOM 4887 C CA . LYS B 1 24 ? 13.234 0.193 7.707 1 91 24 LYS B CA 1
ATOM 4888 C C . LYS B 1 24 ? 14.297 1.284 7.582 1 91 24 LYS B C 1
ATOM 4890 O O . LYS B 1 24 ? 14.258 2.086 6.645 1 91 24 LYS B O 1
ATOM 4895 N N . ASP B 1 25 ? 15.148 1.25 8.516 1 95.5 25 ASP B N 1
ATOM 4896 C CA . ASP B 1 25 ? 16.203 2.26 8.531 1 95.5 25 ASP B CA 1
ATOM 4897 C C . ASP B 1 25 ? 17.344 1.87 7.598 1 95.5 25 ASP B C 1
ATOM 4899 O O . ASP B 1 25 ? 18 0.843 7.801 1 95.5 25 ASP B O 1
ATOM 4903 N N . PHE B 1 26 ? 17.625 2.711 6.598 1 96.38 26 PHE B N 1
ATOM 4904 C CA . PHE B 1 26 ? 18.672 2.451 5.613 1 96.38 26 PHE B CA 1
ATOM 4905 C C . PHE B 1 26 ? 19.984 3.104 6.035 1 96.38 26 PHE B C 1
ATOM 4907 O O . PHE B 1 26 ? 21.016 2.93 5.375 1 96.38 26 PHE B O 1
ATOM 4914 N N . ALA B 1 27 ? 20.062 3.818 7.148 1 95.88 27 ALA B N 1
ATOM 4915 C CA . ALA B 1 27 ? 21.219 4.598 7.578 1 95.88 27 ALA B CA 1
ATOM 4916 C C . ALA B 1 27 ? 22.453 3.709 7.754 1 95.88 27 ALA B C 1
ATOM 4918 O O . ALA B 1 27 ? 23.547 4.074 7.34 1 95.88 27 ALA B O 1
ATOM 4919 N N . PRO B 1 28 ? 22.312 2.537 8.352 1 93.81 28 PRO B N 1
ATOM 4920 C CA . PRO B 1 28 ? 23.5 1.694 8.484 1 93.81 28 PRO B CA 1
ATOM 4921 C C . PRO B 1 28 ? 24.109 1.328 7.133 1 93.81 28 PRO B C 1
ATOM 4923 O O . PRO B 1 28 ? 25.328 1.343 6.98 1 93.81 28 PRO B O 1
ATOM 4926 N N . ASN B 1 29 ? 23.297 1.017 6.176 1 92.62 29 ASN B N 1
ATOM 4927 C CA . ASN B 1 29 ? 23.797 0.72 4.836 1 92.62 29 ASN B CA 1
ATOM 4928 C C . ASN B 1 29 ? 24.438 1.943 4.195 1 92.62 29 ASN B C 1
ATOM 4930 O O . ASN B 1 29 ? 25.469 1.832 3.541 1 92.62 29 ASN B O 1
ATOM 4934 N N . LEU B 1 30 ? 23.797 3.078 4.398 1 93.62 30 LEU B N 1
ATOM 4935 C CA . LEU B 1 30 ? 24.297 4.332 3.842 1 93.62 30 LEU B CA 1
ATOM 4936 C C . LEU B 1 30 ? 25.688 4.66 4.395 1 93.62 30 LEU B C 1
ATOM 4938 O O . LEU B 1 30 ? 26.562 5.094 3.652 1 93.62 30 LEU B O 1
ATOM 4942 N N . LEU B 1 31 ? 25.906 4.418 5.66 1 93.19 31 LEU B N 1
ATOM 4943 C CA . LEU B 1 31 ? 27.125 4.797 6.352 1 93.19 31 LEU B CA 1
ATOM 4944 C C . LEU B 1 31 ? 28.25 3.822 6.027 1 93.19 31 LEU B C 1
ATOM 4946 O O . LEU B 1 31 ? 29.422 4.207 5.996 1 93.19 31 LEU B O 1
ATOM 4950 N N . SER B 1 32 ? 27.891 2.586 5.797 1 89.94 32 SER B N 1
ATOM 4951 C CA . SER B 1 32 ? 28.906 1.582 5.461 1 89.94 32 SER B CA 1
ATOM 4952 C C . SER B 1 32 ? 29.266 1.643 3.98 1 89.94 32 SER B C 1
ATOM 4954 O O . SER B 1 32 ? 30.266 1.059 3.559 1 89.94 32 SER B O 1
ATOM 4956 N N . GLU B 1 33 ? 28.547 2.383 3.266 1 82.81 33 GLU B N 1
ATOM 4957 C CA . GLU B 1 33 ? 28.719 2.473 1.817 1 82.81 33 GLU B CA 1
ATOM 4958 C C . GLU B 1 33 ? 28.672 1.092 1.171 1 82.81 33 GLU B C 1
ATOM 4960 O O . GLU B 1 33 ? 29.25 0.885 0.097 1 82.81 33 GLU B O 1
ATOM 4965 N N . ASP B 1 34 ? 28.156 0.174 1.872 1 78.62 34 ASP B N 1
ATOM 4966 C CA . ASP B 1 34 ? 28 -1.197 1.396 1 78.62 34 ASP B CA 1
ATOM 4967 C C . ASP B 1 34 ? 26.672 -1.389 0.68 1 78.62 34 ASP B C 1
ATOM 4969 O O . ASP B 1 34 ? 25.797 -2.107 1.169 1 78.62 34 ASP B O 1
ATOM 4973 N N . TYR B 1 35 ? 26.406 -0.605 -0.302 1 74.56 35 TYR B N 1
ATOM 4974 C CA . TYR B 1 35 ? 25.203 -0.788 -1.11 1 74.56 35 TYR B CA 1
ATOM 4975 C C . TYR B 1 35 ? 25.5 -0.556 -2.588 1 74.56 35 TYR B C 1
ATOM 4977 O O . TYR B 1 35 ? 26.359 0.271 -2.936 1 74.56 35 TYR B O 1
ATOM 4985 N N . ALA B 1 36 ? 25.109 -1.416 -3.4 1 83.44 36 ALA B N 1
ATOM 4986 C CA . ALA B 1 36 ? 25.281 -1.309 -4.848 1 83.44 36 ALA B CA 1
ATOM 4987 C C . ALA B 1 36 ? 24.094 -0.594 -5.484 1 83.44 36 ALA B C 1
ATOM 4989 O O . ALA B 1 36 ? 23.422 -1.144 -6.371 1 83.44 36 ALA B O 1
ATOM 4990 N N . ILE B 1 37 ? 23.734 0.578 -4.957 1 88.94 37 ILE B N 1
ATOM 4991 C CA . ILE B 1 37 ? 22.578 1.307 -5.445 1 88.94 37 ILE B CA 1
ATOM 4992 C C . ILE B 1 37 ? 23 2.703 -5.898 1 88.94 37 ILE B C 1
ATOM 4994 O O . ILE B 1 37 ? 23.75 3.385 -5.207 1 88.94 37 ILE B O 1
ATOM 4998 N N . ASN B 1 38 ? 22.609 3.059 -7.066 1 94.25 38 ASN B N 1
ATOM 4999 C CA . ASN B 1 38 ? 22.703 4.445 -7.516 1 94.25 38 ASN B CA 1
ATOM 5000 C C . ASN B 1 38 ? 21.375 5.184 -7.297 1 94.25 38 ASN B C 1
ATOM 5002 O O . ASN B 1 38 ? 20.359 4.824 -7.879 1 94.25 38 ASN B O 1
ATOM 5006 N N . PHE B 1 39 ? 21.453 6.215 -6.52 1 97.75 39 PHE B N 1
ATOM 5007 C CA . PHE B 1 39 ? 20.234 6.977 -6.254 1 97.75 39 PHE B CA 1
ATOM 5008 C C . PHE B 1 39 ? 19.969 7.977 -7.371 1 97.75 39 PHE B C 1
ATOM 5010 O O . PHE B 1 39 ? 20.891 8.641 -7.852 1 97.75 39 PHE B O 1
ATOM 5017 N N . ASP B 1 40 ? 18.734 8.008 -7.805 1 98.44 40 ASP B N 1
ATOM 5018 C CA . ASP B 1 40 ? 18.328 9 -8.789 1 98.44 40 ASP B CA 1
ATOM 5019 C C . ASP B 1 40 ? 17.953 10.312 -8.117 1 98.44 40 ASP B C 1
ATOM 5021 O O . ASP B 1 40 ? 18.344 11.391 -8.578 1 98.44 40 ASP B O 1
ATOM 5025 N N . PHE B 1 41 ? 17.234 10.203 -7.004 1 98.88 41 PHE B N 1
ATOM 5026 C CA . PHE B 1 41 ? 16.781 11.375 -6.262 1 98.88 41 PHE B CA 1
ATOM 5027 C C . PHE B 1 41 ? 17.203 11.273 -4.797 1 98.88 41 PHE B C 1
ATOM 5029 O O . PHE B 1 41 ? 17.141 10.195 -4.203 1 98.88 41 PHE B O 1
ATOM 5036 N N . ILE B 1 42 ? 17.594 12.344 -4.23 1 98.94 42 ILE B N 1
ATOM 5037 C CA . ILE B 1 42 ? 17.766 12.5 -2.791 1 98.94 42 ILE B CA 1
ATOM 5038 C C . ILE B 1 42 ? 16.766 13.523 -2.256 1 98.94 42 ILE B C 1
ATOM 5040 O O . ILE B 1 42 ? 16.734 14.672 -2.709 1 98.94 42 ILE B O 1
ATOM 5044 N N . ILE B 1 43 ? 15.906 13.094 -1.421 1 98.94 43 ILE B N 1
ATOM 5045 C CA . ILE B 1 43 ? 14.938 13.969 -0.764 1 98.94 43 ILE B CA 1
ATOM 5046 C C . ILE B 1 43 ? 15.406 14.273 0.658 1 98.94 43 ILE B C 1
ATOM 5048 O O . ILE B 1 43 ? 15.695 13.367 1.436 1 98.94 43 ILE B O 1
ATOM 5052 N N . VAL B 1 44 ? 15.461 15.555 0.997 1 98.94 44 VAL B N 1
ATOM 5053 C CA . VAL B 1 44 ? 15.977 15.984 2.291 1 98.94 44 VAL B CA 1
ATOM 5054 C C . VAL B 1 44 ? 14.82 16.422 3.191 1 98.94 44 VAL B C 1
ATOM 5056 O O . VAL B 1 44 ? 14.273 17.5 3.023 1 98.94 44 VAL B O 1
ATOM 5059 N N . GLY B 1 45 ? 14.492 15.602 4.184 1 98.81 45 GLY B N 1
ATOM 5060 C CA . GLY B 1 45 ? 13.391 15.852 5.098 1 98.81 45 GLY B CA 1
ATOM 5061 C C . GLY B 1 45 ? 12.18 14.984 4.828 1 98.81 45 GLY B C 1
ATOM 5062 O O . GLY B 1 45 ? 11.656 14.969 3.713 1 98.81 45 GLY B O 1
ATOM 5063 N N . ALA B 1 46 ? 11.75 14.305 5.867 1 98.75 46 ALA B N 1
ATOM 5064 C CA . ALA B 1 46 ? 10.594 13.414 5.758 1 98.75 46 ALA B CA 1
ATOM 5065 C C . ALA B 1 46 ? 9.367 14.023 6.422 1 98.75 46 ALA B C 1
ATOM 5067 O O . ALA B 1 46 ? 8.594 13.32 7.074 1 98.75 46 ALA B O 1
ATOM 5068 N N . GLY B 1 47 ? 9.227 15.336 6.301 1 98.56 47 GLY B N 1
ATOM 5069 C CA . GLY B 1 47 ? 8.102 16.031 6.902 1 98.56 47 GLY B CA 1
ATOM 5070 C C . GLY B 1 47 ? 6.84 15.969 6.059 1 98.56 47 GLY B C 1
ATOM 5071 O O . GLY B 1 47 ? 6.605 14.984 5.355 1 98.56 47 GLY B O 1
ATOM 5072 N N . SER B 1 48 ? 5.965 17.031 6.184 1 98.56 48 SER B N 1
ATOM 5073 C CA . SER B 1 48 ? 4.672 17.109 5.508 1 98.56 48 SER B CA 1
ATOM 5074 C C . SER B 1 48 ? 4.828 16.953 3.998 1 98.56 48 SER B C 1
ATOM 5076 O O . SER B 1 48 ? 3.971 16.359 3.342 1 98.56 48 SER B O 1
ATOM 5078 N N . ALA B 1 49 ? 5.902 17.5 3.49 1 98.88 49 ALA B N 1
ATOM 5079 C CA . ALA B 1 49 ? 6.109 17.469 2.045 1 98.88 49 ALA B CA 1
ATOM 5080 C C . ALA B 1 49 ? 6.945 16.25 1.642 1 98.88 49 ALA B C 1
ATOM 5082 O O . ALA B 1 49 ? 6.559 15.492 0.752 1 98.88 49 ALA B O 1
ATOM 5083 N N . GLY B 1 50 ? 8.031 16 2.291 1 98.88 50 GLY B N 1
ATOM 5084 C CA . GLY B 1 50 ? 8.992 14.992 1.883 1 98.88 50 GLY B CA 1
ATOM 5085 C C . GLY B 1 50 ? 8.422 13.586 1.878 1 98.88 50 GLY B C 1
ATOM 5086 O O . GLY B 1 50 ? 8.781 12.766 1.031 1 98.88 50 GLY B O 1
ATOM 5087 N N . SER B 1 51 ? 7.582 13.305 2.826 1 98.75 51 SER B N 1
ATOM 5088 C CA . SER B 1 51 ? 6.941 11.992 2.865 1 98.75 51 SER B CA 1
ATOM 5089 C C . SER B 1 51 ? 6.098 11.75 1.617 1 98.75 51 SER B C 1
ATOM 5091 O O . SER B 1 51 ? 6.066 10.641 1.089 1 98.75 51 SER B O 1
ATOM 5093 N N . ILE B 1 52 ? 5.414 12.797 1.16 1 98.81 52 ILE B N 1
ATOM 5094 C CA . ILE B 1 52 ? 4.566 12.703 -0.023 1 98.81 52 ILE B CA 1
ATOM 5095 C C . ILE B 1 52 ? 5.434 12.586 -1.273 1 98.81 52 ILE B C 1
ATOM 5097 O O . ILE B 1 52 ? 5.188 11.734 -2.129 1 98.81 52 ILE B O 1
ATOM 5101 N N . VAL B 1 53 ? 6.484 13.406 -1.355 1 98.88 53 VAL B N 1
ATOM 5102 C CA . VAL B 1 53 ? 7.363 13.391 -2.52 1 98.88 53 VAL B CA 1
ATOM 5103 C C . VAL B 1 53 ? 8.016 12.016 -2.652 1 98.88 53 VAL B C 1
ATOM 5105 O O . VAL B 1 53 ? 8.062 11.445 -3.746 1 98.88 53 VAL B O 1
ATOM 5108 N N . ALA B 1 54 ? 8.484 11.477 -1.55 1 98.81 54 ALA B N 1
ATOM 5109 C CA . ALA B 1 54 ? 9.125 10.164 -1.555 1 98.81 54 ALA B CA 1
ATOM 5110 C C . ALA B 1 54 ? 8.156 9.078 -2.016 1 98.81 54 ALA B C 1
ATOM 5112 O O . ALA B 1 54 ? 8.5 8.242 -2.855 1 98.81 54 ALA B O 1
ATOM 5113 N N . ALA B 1 55 ? 6.953 9.102 -1.483 1 97.81 55 ALA B N 1
ATOM 5114 C CA . ALA B 1 55 ? 5.938 8.109 -1.837 1 97.81 55 ALA B CA 1
ATOM 5115 C C . ALA B 1 55 ? 5.562 8.211 -3.312 1 97.81 55 ALA B C 1
ATOM 5117 O O . ALA B 1 55 ? 5.457 7.199 -4.004 1 97.81 55 ALA B O 1
ATOM 5118 N N . ARG B 1 56 ? 5.371 9.43 -3.783 1 98.38 56 ARG B N 1
ATOM 5119 C CA . ARG B 1 56 ? 4.891 9.641 -5.145 1 98.38 56 ARG B CA 1
ATOM 5120 C C . ARG B 1 56 ? 5.98 9.328 -6.164 1 98.38 56 ARG B C 1
ATOM 5122 O O . ARG B 1 56 ? 5.719 8.688 -7.184 1 98.38 56 ARG B O 1
ATOM 5129 N N . LEU B 1 57 ? 7.215 9.742 -5.902 1 98.5 57 LEU B N 1
ATOM 5130 C CA . LEU B 1 57 ? 8.273 9.477 -6.867 1 98.5 57 LEU B CA 1
ATOM 5131 C C . LEU B 1 57 ? 8.633 7.996 -6.895 1 98.5 57 LEU B C 1
ATOM 5133 O O . LEU B 1 57 ? 8.992 7.457 -7.945 1 98.5 57 LEU B O 1
ATOM 5137 N N . SER B 1 58 ? 8.508 7.273 -5.816 1 96.69 58 SER B N 1
ATOM 5138 C CA . SER B 1 58 ? 8.844 5.855 -5.75 1 96.69 58 SER B CA 1
ATOM 5139 C C . SER B 1 58 ? 7.82 5.004 -6.492 1 96.69 58 SER B C 1
ATOM 5141 O O . SER B 1 58 ? 8.031 3.811 -6.707 1 96.69 58 SER B O 1
ATOM 5143 N N . GLU B 1 59 ? 6.676 5.629 -6.895 1 92.75 59 GLU B N 1
ATOM 5144 C CA . GLU B 1 59 ? 5.746 4.945 -7.789 1 92.75 59 GLU B CA 1
ATOM 5145 C C . GLU B 1 59 ? 6.434 4.539 -9.094 1 92.75 59 GLU B C 1
ATOM 5147 O O . GLU B 1 59 ? 6.02 3.574 -9.742 1 92.75 59 GLU B O 1
ATOM 5152 N N . ILE B 1 60 ? 7.406 5.363 -9.484 1 94.06 60 ILE B N 1
ATOM 5153 C CA . ILE B 1 60 ? 8.203 5.023 -10.664 1 94.06 60 ILE B CA 1
ATOM 5154 C C . ILE B 1 60 ? 9.312 4.051 -10.273 1 94.06 60 ILE B C 1
ATOM 5156 O O . ILE B 1 60 ? 10.328 4.453 -9.703 1 94.06 60 ILE B O 1
ATOM 5160 N N . CYS B 1 61 ? 9.172 2.828 -10.617 1 88.19 61 CYS B N 1
ATOM 5161 C CA . CYS B 1 61 ? 10.016 1.761 -10.086 1 88.19 61 CYS B CA 1
ATOM 5162 C C . CYS B 1 61 ? 11.438 1.875 -10.617 1 88.19 61 CYS B C 1
ATOM 5164 O O . CYS B 1 61 ? 12.375 1.322 -10.031 1 88.19 61 CYS B O 1
ATOM 5166 N N . GLU B 1 62 ? 11.641 2.619 -11.742 1 89.31 62 GLU B N 1
ATOM 5167 C CA . GLU B 1 62 ? 12.961 2.803 -12.352 1 89.31 62 GLU B CA 1
ATOM 5168 C C . GLU B 1 62 ? 13.812 3.77 -11.531 1 89.31 62 GLU B C 1
ATOM 5170 O O . GLU B 1 62 ? 15.031 3.844 -11.727 1 89.31 62 GLU B O 1
ATOM 5175 N N . TRP B 1 63 ? 13.164 4.527 -10.672 1 96.5 63 TRP B N 1
ATOM 5176 C CA . TRP B 1 63 ? 13.867 5.551 -9.898 1 96.5 63 TRP B CA 1
ATOM 5177 C C . TRP B 1 63 ? 14.203 5.043 -8.5 1 96.5 63 TRP B C 1
ATOM 5179 O O . TRP B 1 63 ? 13.328 4.535 -7.793 1 96.5 63 TRP B O 1
ATOM 5189 N N . ASN B 1 64 ? 15.469 5.113 -8.125 1 96.69 64 ASN B N 1
ATOM 5190 C CA . ASN B 1 64 ? 15.867 4.875 -6.742 1 96.69 64 ASN B CA 1
ATOM 5191 C C . ASN B 1 64 ? 15.805 6.156 -5.914 1 96.69 64 ASN B C 1
ATOM 5193 O O . ASN B 1 64 ? 16.484 7.137 -6.227 1 96.69 64 ASN B O 1
ATOM 5197 N N . ILE B 1 65 ? 14.992 6.152 -4.848 1 98.56 65 ILE B N 1
ATOM 5198 C CA . ILE B 1 65 ? 14.719 7.336 -4.043 1 98.56 65 ILE B CA 1
ATOM 5199 C C . ILE B 1 65 ? 15.383 7.188 -2.672 1 98.56 65 ILE B C 1
ATOM 5201 O O . ILE B 1 65 ? 15.102 6.234 -1.941 1 98.56 65 ILE B O 1
ATOM 5205 N N . LEU B 1 66 ? 16.266 8.078 -2.291 1 98.75 66 LEU B N 1
ATOM 5206 C CA . LEU B 1 66 ? 16.812 8.148 -0.944 1 98.75 66 LEU B CA 1
ATOM 5207 C C . LEU B 1 66 ? 16.172 9.289 -0.154 1 98.75 66 LEU B C 1
ATOM 5209 O O . LEU B 1 66 ? 16.281 10.453 -0.545 1 98.75 66 LEU B O 1
ATOM 5213 N N . LEU B 1 67 ? 15.453 8.961 0.889 1 98.88 67 LEU B N 1
ATOM 5214 C CA . LEU B 1 67 ? 14.859 9.93 1.799 1 98.88 67 LEU B CA 1
ATOM 5215 C C . LEU B 1 67 ? 15.68 10.055 3.076 1 98.88 67 LEU B C 1
ATOM 5217 O O . LEU B 1 67 ? 15.891 9.062 3.781 1 98.88 67 LEU B O 1
ATOM 5221 N N . LEU B 1 68 ? 16.125 11.25 3.355 1 98.88 68 LEU B N 1
ATOM 5222 C CA . LEU B 1 68 ? 16.953 11.508 4.527 1 98.88 68 LEU B CA 1
ATOM 5223 C C . LEU B 1 68 ? 16.172 12.273 5.586 1 98.88 68 LEU B C 1
ATOM 5225 O O . LEU B 1 68 ? 15.516 13.273 5.277 1 98.88 68 LEU B O 1
ATOM 5229 N N . GLU B 1 69 ? 16.172 11.828 6.828 1 98.75 69 GLU B N 1
ATOM 5230 C CA . GLU B 1 69 ? 15.508 12.484 7.945 1 98.75 69 GLU B CA 1
ATOM 5231 C C . GLU B 1 69 ? 16.453 12.656 9.133 1 98.75 69 GLU B C 1
ATOM 5233 O O . GLU B 1 69 ? 17.125 11.711 9.531 1 98.75 69 GLU B O 1
ATOM 5238 N N . ALA B 1 70 ? 16.453 13.891 9.664 1 98.44 70 ALA B N 1
ATOM 5239 C CA . ALA B 1 70 ? 17.328 14.234 10.773 1 98.44 70 ALA B CA 1
ATOM 5240 C C . ALA B 1 70 ? 16.906 13.523 12.055 1 98.44 70 ALA B C 1
ATOM 5242 O O . ALA B 1 70 ? 17.734 13.234 12.922 1 98.44 70 ALA B O 1
ATOM 5243 N N . GLY B 1 71 ? 15.633 13.25 12.172 1 98.12 71 GLY B N 1
ATOM 5244 C CA . GLY B 1 71 ? 15.109 12.539 13.328 1 98.12 71 GLY B CA 1
ATOM 5245 C C . GLY B 1 71 ? 14.797 11.086 13.047 1 98.12 71 GLY B C 1
ATOM 5246 O O . GLY B 1 71 ? 15.266 10.531 12.047 1 98.12 71 GLY B O 1
ATOM 5247 N N . GLY B 1 72 ? 14.094 10.445 14.039 1 97.5 72 GLY B N 1
ATOM 5248 C CA . GLY B 1 72 ? 13.703 9.047 13.93 1 97.5 72 GLY B CA 1
ATOM 5249 C C . GLY B 1 72 ? 12.203 8.844 13.898 1 97.5 72 GLY B C 1
ATOM 5250 O O . GLY B 1 72 ? 11.469 9.656 13.328 1 97.5 72 GLY B O 1
ATOM 5251 N N . ASP B 1 73 ? 11.758 7.68 14.406 1 97.06 73 ASP B N 1
ATOM 5252 C CA . ASP B 1 73 ? 10.336 7.379 14.539 1 97.06 73 ASP B CA 1
ATOM 5253 C C . ASP B 1 73 ? 9.672 8.289 15.57 1 97.06 73 ASP B C 1
ATOM 5255 O O . ASP B 1 73 ? 10.273 8.609 16.594 1 97.06 73 ASP B O 1
ATOM 5259 N N . PRO B 1 74 ? 8.484 8.773 15.258 1 97.38 74 PRO B N 1
ATOM 5260 C CA . PRO B 1 74 ? 7.785 9.586 16.25 1 97.38 74 PRO B CA 1
ATOM 5261 C C . PRO B 1 74 ? 7.438 8.805 17.516 1 97.38 74 PRO B C 1
ATOM 5263 O O . PRO B 1 74 ? 7.379 7.57 17.484 1 97.38 74 PRO B O 1
ATOM 5266 N N . PRO B 1 75 ? 7.238 9.516 18.594 1 94.88 75 PRO B N 1
ATOM 5267 C CA . PRO B 1 75 ? 6.742 8.82 19.781 1 94.88 75 PRO B CA 1
ATOM 5268 C C . PRO B 1 75 ? 5.297 8.344 19.625 1 94.88 75 PRO B C 1
ATOM 5270 O O . PRO B 1 75 ? 4.508 8.969 18.922 1 94.88 75 PRO B O 1
ATOM 5273 N N . GLU B 1 76 ? 4.961 7.328 20.328 1 90.25 76 GLU B N 1
ATOM 5274 C CA . GLU B 1 76 ? 3.619 6.762 20.234 1 90.25 76 GLU B CA 1
ATOM 5275 C C . GLU B 1 76 ? 2.557 7.785 20.625 1 90.25 76 GLU B C 1
ATOM 5277 O O . GLU B 1 76 ? 1.449 7.773 20.094 1 90.25 76 GLU B O 1
ATOM 5282 N N . SER B 1 77 ? 2.953 8.625 21.5 1 91.06 77 SER B N 1
ATOM 5283 C CA . SER B 1 77 ? 2.004 9.625 21.984 1 91.06 77 SER B CA 1
ATOM 5284 C C . SER B 1 77 ? 1.58 10.57 20.859 1 91.06 77 SER B C 1
ATOM 5286 O O . SER B 1 77 ? 0.511 11.18 20.922 1 91.06 77 SER B O 1
ATOM 5288 N N . SER B 1 78 ? 2.387 10.695 19.844 1 93.62 78 SER B N 1
ATOM 5289 C CA . SER B 1 78 ? 2.07 11.602 18.75 1 93.62 78 SER B CA 1
ATOM 5290 C C . SER B 1 78 ? 0.845 11.133 17.969 1 93.62 78 SER B C 1
ATOM 5292 O O . SER B 1 78 ? 0.218 11.922 17.266 1 93.62 78 SER B O 1
ATOM 5294 N N . GLU B 1 79 ? 0.431 9.938 18.125 1 91.5 79 GLU B N 1
ATOM 5295 C CA . GLU B 1 79 ? -0.724 9.375 17.438 1 91.5 79 GLU B CA 1
ATOM 5296 C C . GLU B 1 79 ? -2.031 9.875 18.047 1 91.5 79 GLU B C 1
ATOM 5298 O O . GLU B 1 79 ? -3.064 9.898 17.375 1 91.5 79 GLU B O 1
ATOM 5303 N N . ILE B 1 80 ? -1.943 10.234 19.312 1 90.69 80 ILE B N 1
ATOM 5304 C CA . ILE B 1 80 ? -3.137 10.648 20.047 1 90.69 80 ILE B CA 1
ATOM 5305 C C . ILE B 1 80 ? -3.303 12.164 19.938 1 90.69 80 ILE B C 1
ATOM 5307 O O . ILE B 1 80 ? -2.492 12.922 20.484 1 90.69 80 ILE B O 1
ATOM 5311 N N . PRO B 1 81 ? -4.34 12.625 19.328 1 92.25 81 PRO B N 1
ATOM 5312 C CA . PRO B 1 81 ? -4.5 14.062 19.109 1 92.25 81 PRO B CA 1
ATOM 5313 C C . PRO B 1 81 ? -4.395 14.875 20.391 1 92.25 81 PRO B C 1
ATOM 5315 O O . PRO B 1 81 ? -3.693 15.891 20.438 1 92.25 81 PRO B O 1
ATOM 5318 N N . LEU B 1 82 ? -4.891 14.438 21.531 1 89.31 82 LEU B N 1
ATOM 5319 C CA . LEU B 1 82 ? -4.922 15.172 22.781 1 89.31 82 LEU B CA 1
ATOM 5320 C C . LEU B 1 82 ? -3.525 15.266 23.391 1 89.31 82 LEU B C 1
ATOM 5322 O O . LEU B 1 82 ? -3.289 16.078 24.297 1 89.31 82 LEU B O 1
ATOM 5326 N N . LYS B 1 83 ? -2.643 14.445 22.891 1 89.75 83 LYS B N 1
ATOM 5327 C CA . LYS B 1 83 ? -1.297 14.406 23.453 1 89.75 83 LYS B CA 1
ATOM 5328 C C . LYS B 1 83 ? -0.288 15.062 22.516 1 89.75 83 LYS B C 1
ATOM 5330 O O . LYS B 1 83 ? 0.92 14.867 22.656 1 89.75 83 LYS B O 1
ATOM 5335 N N . TRP B 1 84 ? -0.729 15.852 21.609 1 89.69 84 TRP B N 1
ATOM 5336 C CA . TRP B 1 84 ? 0.119 16.422 20.562 1 89.69 84 TRP B CA 1
ATOM 5337 C C . TRP B 1 84 ? 1.256 17.234 21.188 1 89.69 84 TRP B C 1
ATOM 5339 O O . TRP B 1 84 ? 2.377 17.234 20.672 1 89.69 84 TRP B O 1
ATOM 5349 N N . SER B 1 85 ? 1.054 17.891 22.359 1 91.25 85 SER B N 1
ATOM 5350 C CA . SER B 1 85 ? 1.994 18.859 22.891 1 91.25 85 SER B CA 1
ATOM 5351 C C . SER B 1 85 ? 3.139 18.188 23.625 1 91.25 85 SER B C 1
ATOM 5353 O O . SER B 1 85 ? 4.148 18.812 23.938 1 91.25 85 SER B O 1
ATOM 5355 N N . LEU B 1 86 ? 2.977 16.891 23.812 1 91.62 86 LEU B N 1
ATOM 5356 C CA . LEU B 1 86 ? 3.98 16.188 24.609 1 91.62 86 LEU B CA 1
ATOM 5357 C C . LEU B 1 86 ? 5.309 16.109 23.859 1 91.62 86 LEU B C 1
ATOM 5359 O O . LEU B 1 86 ? 6.359 15.93 24.469 1 91.62 86 LEU B O 1
ATOM 5363 N N . ALA B 1 87 ? 5.246 16.266 22.562 1 94.88 87 ALA B N 1
ATOM 5364 C CA . ALA B 1 87 ? 6.469 16.172 21.781 1 94.88 87 ALA B CA 1
ATOM 5365 C C . ALA B 1 87 ? 7.172 17.516 21.703 1 94.88 87 ALA B C 1
ATOM 5367 O O . ALA B 1 87 ? 8.344 17.594 21.312 1 94.88 87 ALA B O 1
ATOM 5368 N N . LEU B 1 88 ? 6.543 18.641 22.141 1 95.44 88 LEU B N 1
ATOM 5369 C CA . LEU B 1 88 ? 7.148 19.969 22.109 1 95.44 88 LEU B CA 1
ATOM 5370 C C . LEU B 1 88 ? 8.344 20.047 23.062 1 95.44 88 LEU B C 1
ATOM 5372 O O . LEU B 1 88 ? 8.312 19.453 24.141 1 95.44 88 LEU B O 1
ATOM 5376 N N . ASN B 1 89 ? 9.359 20.703 22.578 1 95.12 89 ASN B N 1
ATOM 5377 C CA . ASN B 1 89 ? 10.562 20.969 23.375 1 95.12 89 ASN B CA 1
ATOM 5378 C C . ASN B 1 89 ? 11.258 19.672 23.781 1 95.12 89 ASN B C 1
ATOM 5380 O O . ASN B 1 89 ? 11.82 19.578 24.875 1 95.12 89 ASN B O 1
ATOM 5384 N N . THR B 1 90 ? 11.062 18.578 23.031 1 96.56 90 THR B N 1
ATOM 5385 C CA . THR B 1 90 ? 11.773 17.312 23.188 1 96.56 90 THR B CA 1
ATOM 5386 C C . THR B 1 90 ? 12.688 17.047 21.984 1 96.56 90 THR B C 1
ATOM 5388 O O . THR B 1 90 ? 12.914 17.938 21.172 1 96.56 90 THR B O 1
ATOM 5391 N N . GLU B 1 91 ? 13.188 15.82 21.891 1 96.69 91 GLU B N 1
ATOM 5392 C CA . GLU B 1 91 ? 14.07 15.461 20.797 1 96.69 91 GLU B CA 1
ATOM 5393 C C . GLU B 1 91 ? 13.312 15.391 19.469 1 96.69 91 GLU B C 1
ATOM 5395 O O . GLU B 1 91 ? 13.922 15.367 18.406 1 96.69 91 GLU B O 1
ATOM 5400 N N . TYR B 1 92 ? 12 15.438 19.547 1 97.94 92 TYR B N 1
ATOM 5401 C CA . TYR B 1 92 ? 11.156 15.328 18.359 1 97.94 92 TYR B CA 1
ATOM 5402 C C . TYR B 1 92 ? 10.828 16.703 17.797 1 97.94 92 TYR B C 1
ATOM 5404 O O . TYR B 1 92 ? 10.125 16.812 16.781 1 97.94 92 TYR B O 1
ATOM 5412 N N . ASP B 1 93 ? 11.398 17.75 18.438 1 97.94 93 ASP B N 1
ATOM 5413 C CA . ASP B 1 93 ? 11.227 19.156 18.094 1 97.94 93 ASP B CA 1
ATOM 5414 C C . ASP B 1 93 ? 12.578 19.812 17.828 1 97.94 93 ASP B C 1
ATOM 5416 O O . ASP B 1 93 ? 13.531 19.625 18.594 1 97.94 93 ASP B O 1
ATOM 5420 N N . TRP B 1 94 ? 12.664 20.578 16.719 1 98.06 94 TRP B N 1
ATOM 5421 C CA . TRP B 1 94 ? 13.883 21.297 16.406 1 98.06 94 TRP B CA 1
ATOM 5422 C C . TRP B 1 94 ? 14.141 22.406 17.422 1 98.06 94 TRP B C 1
ATOM 5424 O O . TRP B 1 94 ? 15.273 22.859 17.594 1 98.06 94 TRP B O 1
ATOM 5434 N N . LYS B 1 95 ? 13.102 22.938 18.078 1 97.06 95 LYS B N 1
ATOM 5435 C CA . LYS B 1 95 ? 13.164 23.922 19.172 1 97.06 95 LYS B CA 1
ATOM 5436 C C . LYS B 1 95 ? 13.742 25.25 18.688 1 97.06 95 LYS B C 1
ATOM 5438 O O . LYS B 1 95 ? 14.586 25.844 19.359 1 97.06 95 LYS B O 1
ATOM 5443 N N . PHE B 1 96 ? 13.328 25.641 17.547 1 97.94 96 PHE B N 1
ATOM 5444 C CA . PHE B 1 96 ? 13.797 26.922 17.031 1 97.94 96 PHE B CA 1
ATOM 5445 C C . PHE B 1 96 ? 13.25 28.078 17.859 1 97.94 96 PHE B C 1
ATOM 5447 O O . PHE B 1 96 ? 12.109 28.016 18.328 1 97.94 96 PHE B O 1
ATOM 5454 N N . LEU B 1 97 ? 14.047 29.156 17.953 1 97.56 97 LEU B N 1
ATOM 5455 C CA . LEU B 1 97 ? 13.688 30.375 18.656 1 97.56 97 LEU B CA 1
ATOM 5456 C C . LEU B 1 97 ? 13.953 31.609 17.797 1 97.56 97 LEU B C 1
ATOM 5458 O O . LEU B 1 97 ? 14.945 31.656 17.062 1 97.56 97 LEU B O 1
ATOM 5462 N N . THR B 1 98 ? 13.086 32.531 17.891 1 97.75 98 THR B N 1
ATOM 5463 C CA . THR B 1 98 ? 13.344 33.812 17.234 1 97.75 98 THR B CA 1
ATOM 5464 C C . THR B 1 98 ? 14.383 34.594 18 1 97.75 98 THR B C 1
ATOM 5466 O O . THR B 1 98 ? 14.727 34.25 19.125 1 97.75 98 THR B O 1
ATOM 5469 N N . GLU B 1 99 ? 14.836 35.625 17.328 1 97.38 99 GLU B N 1
ATOM 5470 C CA . GLU B 1 99 ? 15.562 36.656 18.047 1 97.38 99 GLU B CA 1
ATOM 5471 C C . GLU B 1 99 ? 14.609 37.5 18.891 1 97.38 99 GLU B C 1
ATOM 5473 O O . GLU B 1 99 ? 13.398 37.469 18.672 1 97.38 99 GLU B O 1
ATOM 5478 N N . LYS B 1 100 ? 15.188 38.25 19.828 1 96.31 100 LYS B N 1
ATOM 5479 C CA . LYS B 1 100 ? 14.391 39.188 20.609 1 96.31 100 LYS B CA 1
ATOM 5480 C C . LYS B 1 100 ? 13.906 40.344 19.75 1 96.31 100 LYS B C 1
ATOM 5482 O O . LYS B 1 100 ? 14.57 40.719 18.766 1 96.31 100 LYS B O 1
ATOM 5487 N N . GLU B 1 101 ? 12.812 40.781 20.031 1 91.62 101 GLU B N 1
ATOM 5488 C CA . GLU B 1 101 ? 12.242 41.969 19.406 1 91.62 101 GLU B CA 1
ATOM 5489 C C . GLU B 1 101 ? 11.859 43.031 20.453 1 91.62 101 GLU B C 1
ATOM 5491 O O . GLU B 1 101 ? 11.422 42.656 21.562 1 91.62 101 GLU B O 1
ATOM 5496 N N . ASP B 1 102 ? 11.969 44.25 20.156 1 87.5 102 ASP B N 1
ATOM 5497 C CA . ASP B 1 102 ? 11.781 45.312 21.125 1 87.5 102 ASP B CA 1
ATOM 5498 C C . ASP B 1 102 ? 10.32 45.406 21.578 1 87.5 102 ASP B C 1
ATOM 5500 O O . ASP B 1 102 ? 10.047 45.688 22.734 1 87.5 102 ASP B O 1
ATOM 5504 N N . ASN B 1 103 ? 9.469 45.094 20.734 1 87.56 103 ASN B N 1
ATOM 5505 C CA . ASN B 1 103 ? 8.086 45.406 21.062 1 87.56 103 ASN B CA 1
ATOM 5506 C C . ASN B 1 103 ? 7.238 44.156 21.188 1 87.56 103 ASN B C 1
ATOM 5508 O O . ASN B 1 103 ? 6.008 44.219 21.203 1 87.56 103 ASN B O 1
ATOM 5512 N N . LEU B 1 104 ? 7.809 43.031 21.281 1 93.5 104 LEU B N 1
ATOM 5513 C CA . LEU B 1 104 ? 7.035 41.781 21.391 1 93.5 104 LEU B CA 1
ATOM 5514 C C . LEU B 1 104 ? 7.73 40.781 22.297 1 93.5 104 LEU B C 1
ATOM 5516 O O . LEU B 1 104 ? 8.906 40.969 22.641 1 93.5 104 LEU B O 1
ATOM 5520 N N . PHE B 1 105 ? 7.047 39.875 22.812 1 95.44 105 PHE B N 1
ATOM 5521 C CA . PHE B 1 105 ? 7.477 38.656 23.484 1 95.44 105 PHE B CA 1
ATOM 5522 C C . PHE B 1 105 ? 7.93 38.969 24.906 1 95.44 105 PHE B C 1
ATOM 5524 O O . PHE B 1 105 ? 8.742 38.219 25.484 1 95.44 105 PHE B O 1
ATOM 5531 N N . LYS B 1 106 ? 7.508 40 25.469 1 95.12 106 LYS B N 1
ATOM 5532 C CA . LYS B 1 106 ? 8.008 40.438 26.781 1 95.12 106 LYS B CA 1
ATOM 5533 C C . LYS B 1 106 ? 7.5 39.5 27.891 1 95.12 106 LYS B C 1
ATOM 5535 O O . LYS B 1 106 ? 8.117 39.406 28.938 1 95.12 106 LYS B O 1
ATOM 5540 N N . GLY B 1 107 ? 6.395 38.875 27.641 1 95.81 107 GLY B N 1
ATOM 5541 C CA . GLY B 1 107 ? 5.863 37.906 28.594 1 95.81 107 GLY B CA 1
ATOM 5542 C C . GLY B 1 107 ? 6.305 36.5 28.328 1 95.81 107 GLY B C 1
ATOM 5543 O O . GLY B 1 107 ? 5.906 35.562 29.031 1 95.81 107 GLY B O 1
ATOM 5544 N N . LEU B 1 108 ? 7.086 36.25 27.312 1 96.81 108 LEU B N 1
ATOM 5545 C CA . LEU B 1 108 ? 7.555 34.938 26.938 1 96.81 108 LEU B CA 1
ATOM 5546 C C . LEU B 1 108 ? 8.914 34.625 27.578 1 96.81 108 LEU B C 1
ATOM 5548 O O . LEU B 1 108 ? 9.633 35.562 27.953 1 96.81 108 LEU B O 1
ATOM 5552 N N . ASP B 1 109 ? 9.172 33.344 27.719 1 95.56 109 ASP B N 1
ATOM 5553 C CA . ASP B 1 109 ? 10.445 32.906 28.297 1 95.56 109 ASP B CA 1
ATOM 5554 C C . ASP B 1 109 ? 11.625 33.406 27.469 1 95.56 109 ASP B C 1
ATOM 5556 O O . ASP B 1 109 ? 11.719 33.094 26.281 1 95.56 109 ASP B O 1
ATOM 5560 N N . GLY B 1 110 ? 12.492 34.156 28.078 1 95.69 110 GLY B N 1
ATOM 5561 C CA . GLY B 1 110 ? 13.656 34.688 27.391 1 95.69 110 GLY B CA 1
ATOM 5562 C C . GLY B 1 110 ? 13.32 35.781 26.406 1 95.69 110 GLY B C 1
ATOM 5563 O O . GLY B 1 110 ? 14.188 36.25 25.656 1 95.69 110 GLY B O 1
ATOM 5564 N N . GLU B 1 111 ? 12.031 36.219 26.266 1 96.19 111 GLU B N 1
ATOM 5565 C CA . GLU B 1 111 ? 11.523 37.219 25.359 1 96.19 111 GLU B CA 1
ATOM 5566 C C . GLU B 1 111 ? 11.773 36.844 23.906 1 96.19 111 GLU B C 1
ATOM 5568 O O . GLU B 1 111 ? 12.203 37.688 23.109 1 96.19 111 GLU B O 1
ATOM 5573 N N . VAL B 1 112 ? 11.602 35.594 23.609 1 97.19 112 VAL B N 1
ATOM 5574 C CA . VAL B 1 112 ? 11.711 35.031 22.266 1 97.19 112 VAL B CA 1
ATOM 5575 C C . VAL B 1 112 ? 10.5 34.156 21.984 1 97.19 112 VAL B C 1
ATOM 5577 O O . VAL B 1 112 ? 9.805 33.719 22.906 1 97.19 112 VAL B O 1
ATOM 5580 N N . CYS B 1 113 ? 10.242 34.031 20.766 1 96.44 113 CYS B N 1
ATOM 5581 C CA . CYS B 1 113 ? 9.133 33.188 20.312 1 96.44 113 CYS B CA 1
ATOM 5582 C C . CYS B 1 113 ? 9.633 31.797 19.891 1 96.44 113 CYS B C 1
ATOM 5584 O O . CYS B 1 113 ? 10.625 31.688 19.172 1 96.44 113 CYS B O 1
ATOM 5586 N N . HIS B 1 114 ? 8.977 30.797 20.359 1 95.62 114 HIS B N 1
ATOM 5587 C CA . HIS B 1 114 ? 9.273 29.438 19.938 1 95.62 114 HIS B CA 1
ATOM 5588 C C . HIS B 1 114 ? 8.656 29.141 18.578 1 95.62 114 HIS B C 1
ATOM 5590 O O . HIS B 1 114 ? 7.48 29.438 18.344 1 95.62 114 HIS B O 1
ATOM 5596 N N . ILE B 1 115 ? 9.438 28.562 17.688 1 96.75 115 ILE B N 1
ATOM 5597 C CA . ILE B 1 115 ? 8.984 28.109 16.375 1 96.75 115 ILE B CA 1
ATOM 5598 C C . ILE B 1 115 ? 9.172 26.609 16.25 1 96.75 115 ILE B C 1
ATOM 5600 O O . ILE B 1 115 ? 10.109 26.141 15.617 1 96.75 115 ILE B O 1
ATOM 5604 N N . PRO B 1 116 ? 8.273 25.875 16.812 1 97 116 PRO B N 1
ATOM 5605 C CA . PRO B 1 116 ? 8.422 24.422 16.797 1 97 116 PRO B CA 1
ATOM 5606 C C . PRO B 1 116 ? 8.297 23.828 15.391 1 97 116 PRO B C 1
ATOM 5608 O O . PRO B 1 116 ? 7.465 24.297 14.602 1 97 116 PRO B O 1
ATOM 5611 N N . ARG B 1 117 ? 9.133 22.906 15.062 1 98.12 117 ARG B N 1
ATOM 5612 C CA . ARG B 1 117 ? 9.117 22.094 13.852 1 98.12 117 ARG B CA 1
ATOM 5613 C C . ARG B 1 117 ? 9.469 20.641 14.164 1 98.12 117 ARG B C 1
ATOM 5615 O O . ARG B 1 117 ? 10.344 20.375 14.992 1 98.12 117 ARG B O 1
ATOM 5622 N N . GLY B 1 118 ? 8.773 19.75 13.57 1 98.38 118 GLY B N 1
ATOM 5623 C CA . GLY B 1 118 ? 9.008 18.344 13.844 1 98.38 118 GLY B CA 1
ATOM 5624 C C . GLY B 1 118 ? 10.367 17.859 13.359 1 98.38 118 GLY B C 1
ATOM 5625 O O . GLY B 1 118 ? 10.773 18.156 12.234 1 98.38 118 GLY B O 1
ATOM 5626 N N . ARG B 1 119 ? 11.055 17.172 14.234 1 98.44 119 ARG B N 1
ATOM 5627 C CA . ARG B 1 119 ? 12.297 16.469 13.922 1 98.44 119 ARG B CA 1
ATOM 5628 C C . ARG B 1 119 ? 12.109 14.961 14.078 1 98.44 119 ARG B C 1
ATOM 5630 O O . ARG B 1 119 ? 12.672 14.359 15 1 98.44 119 ARG B O 1
ATOM 5637 N N . MET B 1 120 ? 11.398 14.383 13.203 1 98.5 120 MET B N 1
ATOM 5638 C CA . MET B 1 120 ? 10.992 12.977 13.164 1 98.5 120 MET B CA 1
ATOM 5639 C C . MET B 1 120 ? 10.352 12.633 11.828 1 98.5 120 MET B C 1
ATOM 5641 O O . MET B 1 120 ? 10.008 13.523 11.047 1 98.5 120 MET B O 1
ATOM 5645 N N . LEU B 1 121 ? 10.188 11.336 11.555 1 98.5 121 LEU B N 1
ATOM 5646 C CA . LEU B 1 121 ? 9.414 10.945 10.383 1 98.5 121 LEU B CA 1
ATOM 5647 C C . LEU B 1 121 ? 8.016 11.562 10.438 1 98.5 121 LEU B C 1
ATOM 5649 O O . LEU B 1 121 ? 7.363 11.547 11.484 1 98.5 121 LEU B O 1
ATOM 5653 N N . GLY B 1 122 ? 7.633 12.148 9.336 1 98.31 122 GLY B N 1
ATOM 5654 C CA . GLY B 1 122 ? 6.391 12.898 9.289 1 98.31 122 GLY B CA 1
ATOM 5655 C C . GLY B 1 122 ? 6.57 14.375 9.586 1 98.31 122 GLY B C 1
ATOM 5656 O O . GLY B 1 122 ? 5.695 15.188 9.281 1 98.31 122 GLY B O 1
ATOM 5657 N N . GLY B 1 123 ? 7.684 14.695 10.273 1 98.44 123 GLY B N 1
ATOM 5658 C CA . GLY B 1 123 ? 7.988 16.078 10.586 1 98.44 123 GLY B CA 1
ATOM 5659 C C . GLY B 1 123 ? 6.871 16.781 11.336 1 98.44 123 GLY B C 1
ATOM 5660 O O . GLY B 1 123 ? 6.375 16.266 12.344 1 98.44 123 GLY B O 1
ATOM 5661 N N . SER B 1 124 ? 6.496 17.922 10.805 1 98.31 124 SER B N 1
ATOM 5662 C CA . SER B 1 124 ? 5.508 18.734 11.508 1 98.31 124 SER B CA 1
ATOM 5663 C C . SER B 1 124 ? 4.109 18.141 11.375 1 98.31 124 SER B C 1
ATOM 5665 O O . SER B 1 124 ? 3.229 18.438 12.188 1 98.31 124 SER B O 1
ATOM 5667 N N . SER B 1 125 ? 3.887 17.266 10.391 1 98.31 125 SER B N 1
ATOM 5668 C CA . SER B 1 125 ? 2.596 16.594 10.312 1 98.31 125 SER B CA 1
ATOM 5669 C C . SER B 1 125 ? 2.426 15.594 11.445 1 98.31 125 SER B C 1
ATOM 5671 O O . SER B 1 125 ? 1.306 15.18 11.758 1 98.31 125 SER B O 1
ATOM 5673 N N . SER B 1 126 ? 3.514 15.227 12.062 1 97.88 126 SER B N 1
ATOM 5674 C CA . SER B 1 126 ? 3.482 14.328 13.211 1 97.88 126 SER B CA 1
ATOM 5675 C C . SER B 1 126 ? 3.508 15.102 14.523 1 97.88 126 SER B C 1
ATOM 5677 O O . SER B 1 126 ? 3.434 14.516 15.602 1 97.88 126 SER B O 1
ATOM 5679 N N . LEU B 1 127 ? 3.531 16.391 14.43 1 97.38 127 LEU B N 1
ATOM 5680 C CA . LEU B 1 127 ? 3.688 17.234 15.617 1 97.38 127 LEU B CA 1
ATOM 5681 C C . LEU B 1 127 ? 2.496 18.172 15.773 1 97.38 127 LEU B C 1
ATOM 5683 O O . LEU B 1 127 ? 2.133 18.531 16.891 1 97.38 127 LEU B O 1
ATOM 5687 N N . ASN B 1 128 ? 1.828 18.516 14.75 1 96.5 128 ASN B N 1
ATOM 5688 C CA . ASN B 1 128 ? 0.866 19.609 14.711 1 96.5 128 ASN B CA 1
ATOM 5689 C C . ASN B 1 128 ? -0.45 19.219 15.383 1 96.5 128 ASN B C 1
ATOM 5691 O O . ASN B 1 128 ? -0.539 18.172 16.031 1 96.5 128 ASN B O 1
ATOM 5695 N N . VAL B 1 129 ? -1.444 20.125 15.258 1 95.31 129 VAL B N 1
ATOM 5696 C CA . VAL B 1 129 ? -2.713 19.938 15.953 1 95.31 129 VAL B CA 1
ATOM 5697 C C . VAL B 1 129 ? -3.762 19.406 14.977 1 95.31 129 VAL B C 1
ATOM 5699 O O . VAL B 1 129 ? -4.961 19.453 15.258 1 95.31 129 VAL B O 1
ATOM 5702 N N . MET B 1 130 ? -3.379 19.047 13.781 1 96.56 130 MET B N 1
ATOM 5703 C CA . MET B 1 130 ? -4.113 18.234 12.82 1 96.56 130 MET B CA 1
ATOM 5704 C C . MET B 1 130 ? -5.285 19.016 12.234 1 96.56 130 MET B C 1
ATOM 5706 O O . MET B 1 130 ? -6.168 18.438 11.594 1 96.56 130 MET B O 1
ATOM 5710 N N . LEU B 1 131 ? -5.352 20.375 12.445 1 95.94 131 LEU B N 1
ATOM 5711 C CA . LEU B 1 131 ? -6.367 21.172 11.773 1 95.94 131 LEU B CA 1
ATOM 5712 C C . LEU B 1 131 ? -6.16 21.156 10.258 1 95.94 131 LEU B C 1
ATOM 5714 O O . LEU B 1 131 ? -5.027 21.266 9.781 1 95.94 131 LEU B O 1
ATOM 5718 N N . HIS B 1 132 ? -7.25 20.922 9.586 1 96.12 132 HIS B N 1
ATOM 5719 C CA . HIS B 1 132 ? -7.145 20.844 8.133 1 96.12 132 HIS B CA 1
ATOM 5720 C C . HIS B 1 132 ? -8.016 21.906 7.461 1 96.12 132 HIS B C 1
ATOM 5722 O O . HIS B 1 132 ? -9.211 21.688 7.25 1 96.12 132 HIS B O 1
ATOM 5728 N N . ILE B 1 133 ? -7.426 22.953 7.074 1 94.12 133 ILE B N 1
ATOM 5729 C CA . ILE B 1 133 ? -7.992 24.031 6.27 1 94.12 133 ILE B CA 1
ATOM 5730 C C . ILE B 1 133 ? -7.051 24.375 5.117 1 94.12 133 ILE B C 1
ATOM 5732 O O . ILE B 1 133 ? -5.859 24.609 5.332 1 94.12 133 ILE B O 1
ATOM 5736 N N . ARG B 1 134 ? -7.52 24.391 3.889 1 93.56 134 ARG B N 1
ATOM 5737 C CA . ARG B 1 134 ? -6.652 24.406 2.717 1 93.56 134 ARG B CA 1
ATOM 5738 C C . ARG B 1 134 ? -6.383 25.828 2.252 1 93.56 134 ARG B C 1
ATOM 5740 O O . ARG B 1 134 ? -5.406 26.094 1.549 1 93.56 134 ARG B O 1
ATOM 5747 N N . GLY B 1 135 ? -7.137 26.781 2.602 1 90.94 135 GLY B N 1
ATOM 5748 C CA . GLY B 1 135 ? -7.105 28.109 1.994 1 90.94 135 GLY B CA 1
ATOM 5749 C C . GLY B 1 135 ? -8.219 28.312 0.982 1 90.94 135 GLY B C 1
ATOM 5750 O O . GLY B 1 135 ? -9.023 27.422 0.741 1 90.94 135 GLY B O 1
ATOM 5751 N N . THR B 1 136 ? -8.234 29.516 0.36 1 90.31 136 THR B N 1
ATOM 5752 C CA . THR B 1 136 ? -9.344 29.891 -0.509 1 90.31 136 THR B CA 1
ATOM 5753 C C . THR B 1 136 ? -8.852 30.203 -1.917 1 90.31 136 THR B C 1
ATOM 5755 O O . THR B 1 136 ? -7.641 30.234 -2.16 1 90.31 136 THR B O 1
ATOM 5758 N N . LYS B 1 137 ? -9.828 30.375 -2.781 1 92.69 137 LYS B N 1
ATOM 5759 C CA . LYS B 1 137 ? -9.539 30.828 -4.141 1 92.69 137 LYS B CA 1
ATOM 5760 C C . LYS B 1 137 ? -8.703 32.094 -4.125 1 92.69 137 LYS B C 1
ATOM 5762 O O . LYS B 1 137 ? -7.785 32.25 -4.938 1 92.69 137 LYS B O 1
ATOM 5767 N N . PHE B 1 138 ? -8.859 32.969 -3.209 1 91.75 138 PHE B N 1
ATOM 5768 C CA . PHE B 1 138 ? -8.148 34.25 -3.139 1 91.75 138 PHE B CA 1
ATOM 5769 C C . PHE B 1 138 ? -6.684 34.031 -2.783 1 91.75 138 PHE B C 1
ATOM 5771 O O . PHE B 1 138 ? -5.805 34.719 -3.293 1 91.75 138 PHE B O 1
ATOM 5778 N N . ASP B 1 139 ? -6.453 33.062 -1.956 1 94.19 139 ASP B N 1
ATOM 5779 C CA . ASP B 1 139 ? -5.078 32.781 -1.56 1 94.19 139 ASP B CA 1
ATOM 5780 C C . ASP B 1 139 ? -4.238 32.344 -2.76 1 94.19 139 ASP B C 1
ATOM 5782 O O . ASP B 1 139 ? -3.174 32.906 -3.016 1 94.19 139 ASP B O 1
ATOM 5786 N N . PHE B 1 140 ? -4.75 31.438 -3.508 1 96.5 140 PHE B N 1
ATOM 5787 C CA . PHE B 1 140 ? -3.93 30.828 -4.543 1 96.5 140 PHE B CA 1
ATOM 5788 C C . PHE B 1 140 ? -3.965 31.641 -5.824 1 96.5 140 PHE B C 1
ATOM 5790 O O . PHE B 1 140 ? -2.984 31.688 -6.57 1 96.5 140 PHE B O 1
ATOM 5797 N N . ASP B 1 141 ? -5.09 32.344 -6.109 1 96.06 141 ASP B N 1
ATOM 5798 C CA . ASP B 1 141 ? -5.102 33.281 -7.227 1 96.06 141 ASP B CA 1
ATOM 5799 C C . ASP B 1 141 ? -4.102 34.406 -7.004 1 96.06 141 ASP B C 1
ATOM 5801 O O . ASP B 1 141 ? -3.51 34.906 -7.957 1 96.06 141 ASP B O 1
ATOM 5805 N N . LYS B 1 142 ? -3.941 34.75 -5.777 1 94.88 142 LYS B N 1
ATOM 5806 C CA . LYS B 1 142 ? -2.91 35.719 -5.441 1 94.88 142 LYS B CA 1
ATOM 5807 C C . LYS B 1 142 ? -1.52 35.188 -5.789 1 94.88 142 LYS B C 1
ATOM 5809 O O . LYS B 1 142 ? -0.675 35.938 -6.289 1 94.88 142 LYS B O 1
ATOM 5814 N N . TRP B 1 143 ? -1.237 33.906 -5.516 1 97.94 143 TRP B N 1
ATOM 5815 C CA . TRP B 1 143 ? 0.048 33.312 -5.898 1 97.94 143 TRP B CA 1
ATOM 5816 C C . TRP B 1 143 ? 0.301 33.5 -7.395 1 97.94 143 TRP B C 1
ATOM 5818 O O . TRP B 1 143 ? 1.405 33.844 -7.801 1 97.94 143 TRP B O 1
ATOM 5828 N N . GLU B 1 144 ? -0.704 33.25 -8.164 1 97.75 144 GLU B N 1
ATOM 5829 C CA . GLU B 1 144 ? -0.583 33.375 -9.609 1 97.75 144 GLU B CA 1
ATOM 5830 C C . GLU B 1 144 ? -0.287 34.812 -10.016 1 97.75 144 GLU B C 1
ATOM 5832 O O . GLU B 1 144 ? 0.543 35.062 -10.898 1 97.75 144 GLU B O 1
ATOM 5837 N N . THR B 1 145 ? -0.941 35.75 -9.375 1 96.38 145 THR B N 1
ATOM 5838 C CA . THR B 1 145 ? -0.72 37.156 -9.695 1 96.38 145 THR B CA 1
ATOM 5839 C C . THR B 1 145 ? 0.69 37.594 -9.297 1 96.38 145 THR B C 1
ATOM 5841 O O . THR B 1 145 ? 1.233 38.562 -9.859 1 96.38 145 THR B O 1
ATOM 5844 N N . MET B 1 146 ? 1.277 36.844 -8.422 1 96.69 146 MET B N 1
ATOM 5845 C CA . MET B 1 146 ? 2.635 37.125 -7.965 1 96.69 146 MET B CA 1
ATOM 5846 C C . MET B 1 146 ? 3.664 36.469 -8.875 1 96.69 146 MET B C 1
ATOM 5848 O O . MET B 1 146 ? 4.859 36.469 -8.57 1 96.69 146 MET B O 1
ATOM 5852 N N . GLY B 1 147 ? 3.209 35.875 -9.922 1 97.56 147 GLY B N 1
ATOM 5853 C CA . GLY B 1 147 ? 4.105 35.312 -10.922 1 97.56 147 GLY B CA 1
ATOM 5854 C C . GLY B 1 147 ? 4.266 33.812 -10.805 1 97.56 147 GLY B C 1
ATOM 5855 O O . GLY B 1 147 ? 5.066 33.219 -11.516 1 97.56 147 GLY B O 1
ATOM 5856 N N . CYS B 1 148 ? 3.574 33.219 -9.922 1 98.5 148 CYS B N 1
ATOM 5857 C CA . CYS B 1 148 ? 3.609 31.766 -9.773 1 98.5 148 CYS B CA 1
ATOM 5858 C C . CYS B 1 148 ? 2.631 31.094 -10.734 1 98.5 148 CYS B C 1
ATOM 5860 O O . CYS B 1 148 ? 1.656 30.484 -10.297 1 98.5 148 CYS B O 1
ATOM 5862 N N . THR B 1 149 ? 2.965 31.109 -11.969 1 98.19 149 THR B N 1
ATOM 5863 C CA . THR B 1 149 ? 2.102 30.594 -13.016 1 98.19 149 THR B CA 1
ATOM 5864 C C . THR B 1 149 ? 1.729 29.141 -12.742 1 98.19 149 THR B C 1
ATOM 5866 O O . THR B 1 149 ? 2.6 28.312 -12.453 1 98.19 149 THR B O 1
ATOM 5869 N N . GLY B 1 150 ? 0.444 28.844 -12.797 1 98.31 150 GLY B N 1
ATOM 5870 C CA . GLY B 1 150 ? -0.037 27.484 -12.617 1 98.31 150 GLY B CA 1
ATOM 5871 C C . GLY B 1 150 ? -0.347 27.156 -11.172 1 98.31 150 GLY B C 1
ATOM 5872 O O . GLY B 1 150 ? -0.615 25.984 -10.836 1 98.31 150 GLY B O 1
ATOM 5873 N N . TRP B 1 151 ? -0.341 28.125 -10.328 1 98.69 151 TRP B N 1
ATOM 5874 C CA . TRP B 1 151 ? -0.594 27.859 -8.914 1 98.69 151 TRP B CA 1
ATOM 5875 C C . TRP B 1 151 ? -1.857 28.562 -8.438 1 98.69 151 TRP B C 1
ATOM 5877 O O . TRP B 1 151 ? -2.025 28.812 -7.246 1 98.69 151 TRP B O 1
ATOM 5887 N N . ASP B 1 152 ? -2.748 28.984 -9.398 1 97.94 152 ASP B N 1
ATOM 5888 C CA . ASP B 1 152 ? -4.066 29.484 -9.031 1 97.94 152 ASP B CA 1
ATOM 5889 C C . ASP B 1 152 ? -4.934 28.375 -8.438 1 97.94 152 ASP B C 1
ATOM 5891 O O . ASP B 1 152 ? -4.547 27.203 -8.453 1 97.94 152 ASP B O 1
ATOM 5895 N N . PHE B 1 153 ? -6.043 28.734 -7.953 1 96.12 153 PHE B N 1
ATOM 5896 C CA . PHE B 1 153 ? -6.875 27.797 -7.211 1 96.12 153 PHE B CA 1
ATOM 5897 C C . PHE B 1 153 ? -7.309 26.641 -8.102 1 96.12 153 PHE B C 1
ATOM 5899 O O . PHE B 1 153 ? -7.266 25.469 -7.684 1 96.12 153 PHE B O 1
ATOM 5906 N N . ASN B 1 154 ? -7.73 26.906 -9.273 1 96.31 154 ASN B N 1
ATOM 5907 C CA . ASN B 1 154 ? -8.18 25.859 -10.188 1 96.31 154 ASN B CA 1
ATOM 5908 C C . ASN B 1 154 ? -7.07 24.859 -10.492 1 96.31 154 ASN B C 1
ATOM 5910 O O . ASN B 1 154 ? -7.332 23.672 -10.672 1 96.31 154 ASN B O 1
ATOM 5914 N N . SER B 1 155 ? -5.879 25.328 -10.516 1 97.81 155 SER B N 1
ATOM 5915 C CA . SER B 1 155 ? -4.723 24.5 -10.852 1 97.81 155 SER B CA 1
ATOM 5916 C C . SER B 1 155 ? -4.305 23.641 -9.672 1 97.81 155 SER B C 1
ATOM 5918 O O . SER B 1 155 ? -3.748 22.547 -9.852 1 97.81 155 SER B O 1
ATOM 5920 N N . VAL B 1 156 ? -4.574 24.094 -8.422 1 98 156 VAL B N 1
ATOM 5921 C CA . VAL B 1 156 ? -4.023 23.375 -7.277 1 98 156 VAL B CA 1
ATOM 5922 C C . VAL B 1 156 ? -5.113 22.516 -6.633 1 98 156 VAL B C 1
ATOM 5924 O O . VAL B 1 156 ? -4.816 21.547 -5.941 1 98 156 VAL B O 1
ATOM 5927 N N . LEU B 1 157 ? -6.418 22.797 -6.891 1 97.31 157 LEU B N 1
ATOM 5928 C CA . LEU B 1 157 ? -7.535 22.094 -6.266 1 97.31 157 LEU B CA 1
ATOM 5929 C C . LEU B 1 157 ? -7.438 20.594 -6.5 1 97.31 157 LEU B C 1
ATOM 5931 O O . LEU B 1 157 ? -7.645 19.797 -5.578 1 97.31 157 LEU B O 1
ATOM 5935 N N . PRO B 1 158 ? -7.066 20.141 -7.75 1 97 158 PRO B N 1
ATOM 5936 C CA . PRO B 1 158 ? -6.992 18.703 -7.984 1 97 158 PRO B CA 1
ATOM 5937 C C . PRO B 1 158 ? -6 18 -7.062 1 97 158 PRO B C 1
ATOM 5939 O O . PRO B 1 158 ? -6.176 16.828 -6.73 1 97 158 PRO B O 1
ATOM 5942 N N . TYR B 1 159 ? -5.012 18.672 -6.625 1 98.06 159 TYR B N 1
ATOM 5943 C CA . TYR B 1 159 ? -3.986 18.062 -5.789 1 98.06 159 TYR B CA 1
ATOM 5944 C C . TYR B 1 159 ? -4.441 17.984 -4.336 1 98.06 159 TYR B C 1
ATOM 5946 O O . TYR B 1 159 ? -4.02 17.094 -3.594 1 98.06 159 TYR B O 1
ATOM 5954 N N . PHE B 1 160 ? -5.305 18.938 -3.91 1 97.62 160 PHE B N 1
ATOM 5955 C CA . PHE B 1 160 ? -5.977 18.766 -2.627 1 97.62 160 PHE B CA 1
ATOM 5956 C C . PHE B 1 160 ? -6.867 17.531 -2.639 1 97.62 160 PHE B C 1
ATOM 5958 O O . PHE B 1 160 ? -6.824 16.719 -1.711 1 97.62 160 PHE B O 1
ATOM 5965 N N . ILE B 1 161 ? -7.613 17.453 -3.711 1 95.88 161 ILE B N 1
ATOM 5966 C CA . ILE B 1 161 ? -8.578 16.359 -3.855 1 95.88 161 ILE B CA 1
ATOM 5967 C C . ILE B 1 161 ? -7.836 15.023 -3.947 1 95.88 161 ILE B C 1
ATOM 5969 O O . ILE B 1 161 ? -8.234 14.047 -3.314 1 95.88 161 ILE B O 1
ATOM 5973 N N . LYS B 1 162 ? -6.738 14.961 -4.672 1 95.31 162 LYS B N 1
ATOM 5974 C CA . LYS B 1 162 ? -5.93 13.766 -4.895 1 95.31 162 LYS B CA 1
ATOM 5975 C C . LYS B 1 162 ? -5.477 13.156 -3.57 1 95.31 162 LYS B C 1
ATOM 5977 O O . LYS B 1 162 ? -5.441 11.938 -3.424 1 95.31 162 LYS B O 1
ATOM 5982 N N . SER B 1 163 ? -5.176 13.922 -2.613 1 96.25 163 SER B N 1
ATOM 5983 C CA . SER B 1 163 ? -4.613 13.469 -1.348 1 96.25 163 SER B CA 1
ATOM 5984 C C . SER B 1 163 ? -5.711 13.102 -0.353 1 96.25 163 SER B C 1
ATOM 5986 O O . SER B 1 163 ? -5.48 12.336 0.581 1 96.25 163 SER B O 1
ATOM 5988 N N . GLU B 1 164 ? -6.875 13.508 -0.576 1 96.31 164 GLU B N 1
ATOM 5989 C CA . GLU B 1 164 ? -7.863 13.562 0.494 1 96.31 164 GLU B CA 1
ATOM 5990 C C . GLU B 1 164 ? -8.773 12.344 0.469 1 96.31 164 GLU B C 1
ATOM 5992 O O . GLU B 1 164 ? -9.18 11.883 -0.603 1 96.31 164 GLU B O 1
ATOM 5997 N N . ASN B 1 165 ? -9.023 11.82 1.619 1 93.94 165 ASN B N 1
ATOM 5998 C CA . ASN B 1 165 ? -10.148 10.93 1.913 1 93.94 165 ASN B CA 1
ATOM 5999 C C . ASN B 1 165 ? -11.078 11.531 2.961 1 93.94 165 ASN B C 1
ATOM 6001 O O . ASN B 1 165 ? -10.914 11.281 4.156 1 93.94 165 ASN B O 1
ATOM 6005 N N . PHE B 1 166 ? -12.016 12.328 2.486 1 94.75 166 PHE B N 1
ATOM 6006 C CA . PHE B 1 166 ? -12.961 13.039 3.344 1 94.75 166 PHE B CA 1
ATOM 6007 C C . PHE B 1 166 ? -14.031 12.094 3.873 1 94.75 166 PHE B C 1
ATOM 6009 O O . PHE B 1 166 ? -14.75 11.461 3.094 1 94.75 166 PHE B O 1
ATOM 6016 N N . THR B 1 167 ? -14.258 12.023 5.164 1 91.38 167 THR B N 1
ATOM 6017 C CA . THR B 1 167 ? -15.047 10.93 5.727 1 91.38 167 THR B CA 1
ATOM 6018 C C . THR B 1 167 ? -16.469 11.383 6.031 1 91.38 167 THR B C 1
ATOM 6020 O O . THR B 1 167 ? -17.359 10.562 6.262 1 91.38 167 THR B O 1
ATOM 6023 N N . ASP B 1 168 ? -16.734 12.695 6.156 1 93.19 168 ASP B N 1
ATOM 6024 C CA . ASP B 1 168 ? -18.078 13.18 6.441 1 93.19 168 ASP B CA 1
ATOM 6025 C C . ASP B 1 168 ? -18.969 13.086 5.207 1 93.19 168 ASP B C 1
ATOM 6027 O O . ASP B 1 168 ? -18.969 13.984 4.363 1 93.19 168 ASP B O 1
ATOM 6031 N N . THR B 1 169 ? -19.812 12.18 5.188 1 87.12 169 THR B N 1
ATOM 6032 C CA . THR B 1 169 ? -20.641 11.891 4.02 1 87.12 169 THR B CA 1
ATOM 6033 C C . THR B 1 169 ? -21.719 12.945 3.857 1 87.12 169 THR B C 1
ATOM 6035 O O . THR B 1 169 ? -22.234 13.164 2.754 1 87.12 169 THR B O 1
ATOM 6038 N N . THR B 1 170 ? -22.125 13.57 4.938 1 90.75 170 THR B N 1
ATOM 6039 C CA . THR B 1 170 ? -23.203 14.547 4.895 1 90.75 170 THR B CA 1
ATOM 6040 C C . THR B 1 170 ? -22.75 15.844 4.227 1 90.75 170 THR B C 1
ATOM 6042 O O . THR B 1 170 ? -23.562 16.594 3.703 1 90.75 170 THR B O 1
ATOM 6045 N N . ARG B 1 171 ? -21.422 16.062 4.199 1 92.5 171 ARG B N 1
ATOM 6046 C CA . ARG B 1 171 ? -20.891 17.297 3.627 1 92.5 171 ARG B CA 1
ATOM 6047 C C . ARG B 1 171 ? -20.078 17 2.369 1 92.5 171 ARG B C 1
ATOM 6049 O O . ARG B 1 171 ? -19.578 17.922 1.714 1 92.5 171 ARG B O 1
ATOM 6056 N N . PHE B 1 172 ? -20.047 15.797 2.016 1 91.44 172 PHE B N 1
ATOM 6057 C CA . PHE B 1 172 ? -19.172 15.43 0.903 1 91.44 172 PHE B CA 1
ATOM 6058 C C . PHE B 1 172 ? -19.672 16.047 -0.397 1 91.44 172 PHE B C 1
ATOM 6060 O O . PHE B 1 172 ? -20.828 15.852 -0.792 1 91.44 172 PHE B O 1
ATOM 6067 N N . ASP B 1 173 ? -18.906 16.859 -1.077 1 91.5 173 ASP B N 1
ATOM 6068 C CA . ASP B 1 173 ? -19.062 17.422 -2.412 1 91.5 173 ASP B CA 1
ATOM 6069 C C . ASP B 1 173 ? -17.875 17.078 -3.303 1 91.5 173 ASP B C 1
ATOM 6071 O O . ASP B 1 173 ? -16.781 17.609 -3.115 1 91.5 173 ASP B O 1
ATOM 6075 N N . PRO B 1 174 ? -18.031 16.203 -4.258 1 88.56 174 PRO B N 1
ATOM 6076 C CA . PRO B 1 174 ? -16.906 15.727 -5.062 1 88.56 174 PRO B CA 1
ATOM 6077 C C . PRO B 1 174 ? -16.219 16.844 -5.848 1 88.56 174 PRO B C 1
ATOM 6079 O O . PRO B 1 174 ? -15.133 16.641 -6.391 1 88.56 174 PRO B O 1
ATOM 6082 N N . THR B 1 175 ? -16.859 17.953 -5.934 1 89.81 175 THR B N 1
ATOM 6083 C CA . THR B 1 175 ? -16.25 19.078 -6.609 1 89.81 175 THR B CA 1
ATOM 6084 C C . THR B 1 175 ? -15.055 19.609 -5.816 1 89.81 175 THR B C 1
ATOM 6086 O O . THR B 1 175 ? -14.102 20.125 -6.395 1 89.81 175 THR B O 1
ATOM 6089 N N . PHE B 1 176 ? -15.117 19.375 -4.395 1 91.38 176 PHE B N 1
ATOM 6090 C CA . PHE B 1 176 ? -14.102 20.016 -3.576 1 91.38 176 PHE B CA 1
ATOM 6091 C C . PHE B 1 176 ? -13.359 19 -2.715 1 91.38 176 PHE B C 1
ATOM 6093 O O . PHE B 1 176 ? -12.281 19.297 -2.189 1 91.38 176 PHE B O 1
ATOM 6100 N N . HIS B 1 177 ? -14 17.891 -2.588 1 94.56 177 HIS B N 1
ATOM 6101 C CA . HIS B 1 177 ? -13.43 16.906 -1.67 1 94.56 177 HIS B CA 1
ATOM 6102 C C . HIS B 1 177 ? -13.133 15.594 -2.381 1 94.56 177 HIS B C 1
ATOM 6104 O O . HIS B 1 177 ? -13.805 15.25 -3.355 1 94.56 177 HIS B O 1
ATOM 6110 N N . GLY B 1 178 ? -12.047 15.039 -1.941 1 92.69 178 GLY B N 1
ATOM 6111 C CA . GLY B 1 178 ? -11.734 13.695 -2.393 1 92.69 178 GLY B CA 1
ATOM 6112 C C . GLY B 1 178 ? -12.125 12.625 -1.39 1 92.69 178 GLY B C 1
ATOM 6113 O O . GLY B 1 178 ? -12.242 12.898 -0.194 1 92.69 178 GLY B O 1
ATOM 6114 N N . LYS B 1 179 ? -12.336 11.461 -1.894 1 88.81 179 LYS B N 1
ATOM 6115 C CA . LYS B 1 179 ? -12.695 10.352 -1.013 1 88.81 179 LYS B CA 1
ATOM 6116 C C . LYS B 1 179 ? -11.781 9.156 -1.233 1 88.81 179 LYS B C 1
ATOM 6118 O O . LYS B 1 179 ? -11.945 8.117 -0.59 1 88.81 179 LYS B O 1
ATOM 6123 N N . CYS B 1 180 ? -10.742 9.32 -2.1 1 89.12 180 CYS B N 1
ATOM 6124 C CA . CYS B 1 180 ? -9.953 8.164 -2.508 1 89.12 180 CYS B CA 1
ATOM 6125 C C . CYS B 1 180 ? -8.484 8.352 -2.133 1 89.12 180 CYS B C 1
ATOM 6127 O O . CYS B 1 180 ? -7.676 7.438 -2.303 1 89.12 180 CYS B O 1
ATOM 6129 N N . GLY B 1 181 ? -8.133 9.445 -1.604 1 93.19 181 GLY B N 1
ATOM 6130 C CA . GLY B 1 181 ? -6.734 9.711 -1.301 1 93.19 181 GLY B CA 1
ATOM 6131 C C . GLY B 1 181 ? -6.277 9.086 0.001 1 93.19 181 GLY B C 1
ATOM 6132 O O . GLY B 1 181 ? -7.09 8.555 0.763 1 93.19 181 GLY B O 1
ATOM 6133 N N . PRO B 1 182 ? -4.973 9.078 0.215 1 93.12 182 PRO B N 1
ATOM 6134 C CA . PRO B 1 182 ? -4.406 8.43 1.399 1 93.12 182 PRO B CA 1
ATOM 6135 C C . PRO B 1 182 ? -4.641 9.227 2.68 1 93.12 182 PRO B C 1
ATOM 6137 O O . PRO B 1 182 ? -4.629 8.664 3.775 1 93.12 182 PRO B O 1
ATOM 6140 N N . LEU B 1 183 ? -4.867 10.453 2.59 1 96.56 183 LEU B N 1
ATOM 6141 C CA . LEU B 1 183 ? -4.984 11.328 3.75 1 96.56 183 LEU B CA 1
ATOM 6142 C C . LEU B 1 183 ? -6.426 11.391 4.242 1 96.56 183 LEU B C 1
ATOM 6144 O O . LEU B 1 183 ? -7.289 11.984 3.59 1 96.56 183 LEU B O 1
ATOM 6148 N N . THR B 1 184 ? -6.652 10.867 5.391 1 95 184 THR B N 1
ATOM 6149 C CA . THR B 1 184 ? -8.008 10.891 5.934 1 95 184 THR B CA 1
ATOM 6150 C C . THR B 1 184 ? -8.297 12.227 6.609 1 95 184 THR B C 1
ATOM 6152 O O . THR B 1 184 ? -7.535 12.68 7.461 1 95 184 THR B O 1
ATOM 6155 N N . VAL B 1 185 ? -9.305 12.836 6.211 1 96.44 185 VAL B N 1
ATOM 6156 C CA . VAL B 1 185 ? -9.805 14.078 6.801 1 96.44 185 VAL B CA 1
ATOM 6157 C C . VAL B 1 185 ? -11.172 13.836 7.43 1 96.44 185 VAL B C 1
ATOM 6159 O O . VAL B 1 185 ? -12.125 13.453 6.738 1 96.44 185 VAL B O 1
ATOM 6162 N N . SER B 1 186 ? -11.234 14.039 8.727 1 94.94 186 SER B N 1
ATOM 6163 C CA . SER B 1 186 ? -12.461 13.797 9.469 1 94.94 186 SER B CA 1
ATOM 6164 C C . SER B 1 186 ? -12.852 15.008 10.312 1 94.94 186 SER B C 1
ATOM 6166 O O . SER B 1 186 ? -12.008 15.852 10.617 1 94.94 186 SER B O 1
ATOM 6168 N N . PRO B 1 187 ? -14.109 15.141 10.664 1 94.31 187 PRO B N 1
ATOM 6169 C CA . PRO B 1 187 ? -14.516 16.281 11.492 1 94.31 187 PRO B CA 1
ATOM 6170 C C . PRO B 1 187 ? -14.039 16.172 12.938 1 94.31 187 PRO B C 1
ATOM 6172 O O . PRO B 1 187 ? -14.039 15.07 13.508 1 94.31 187 PRO B O 1
ATOM 6175 N N . PHE B 1 188 ? -13.695 17.266 13.508 1 92.44 188 PHE B N 1
ATOM 6176 C CA . PHE B 1 188 ? -13.484 17.312 14.953 1 92.44 188 PHE B CA 1
ATOM 6177 C C . PHE B 1 188 ? -14.812 17.422 15.688 1 92.44 188 PHE B C 1
ATOM 6179 O O . PHE B 1 188 ? -15.695 18.188 15.289 1 92.44 188 PHE B O 1
ATOM 6186 N N . GLU B 1 189 ? -14.836 16.672 16.719 1 94.12 189 GLU B N 1
ATOM 6187 C CA . GLU B 1 189 ? -15.953 16.781 17.641 1 94.12 189 GLU B CA 1
ATOM 6188 C C . GLU B 1 189 ? -15.484 17.203 19.031 1 94.12 189 GLU B C 1
ATOM 6190 O O . GLU B 1 189 ? -14.336 16.953 19.406 1 94.12 189 GLU B O 1
ATOM 6195 N N . SER B 1 190 ? -16.359 17.922 19.734 1 94.94 190 SER B N 1
ATOM 6196 C CA . SER B 1 190 ? -16.094 18.359 21.094 1 94.94 190 SER B CA 1
ATOM 6197 C C . SER B 1 190 ? -17.359 18.391 21.938 1 94.94 190 SER B C 1
ATOM 6199 O O . SER B 1 190 ? -18.406 18.844 21.469 1 94.94 190 SER B O 1
ATOM 6201 N N . PRO B 1 191 ? -17.25 17.922 23.125 1 94.56 191 PRO B N 1
ATOM 6202 C CA . PRO B 1 191 ? -18.422 17.969 24.016 1 94.56 191 PRO B CA 1
ATOM 6203 C C . PRO B 1 191 ? -18.547 19.312 24.75 1 94.56 191 PRO B C 1
ATOM 6205 O O . PRO B 1 191 ? -19.422 19.469 25.594 1 94.56 191 PRO B O 1
ATOM 6208 N N . ASP B 1 192 ? -17.766 20.25 24.484 1 95.5 192 ASP B N 1
ATOM 6209 C CA . ASP B 1 192 ? -17.703 21.531 25.203 1 95.5 192 ASP B CA 1
ATOM 6210 C C . ASP B 1 192 ? -18.969 22.359 24.953 1 95.5 192 ASP B C 1
ATOM 6212 O O . ASP B 1 192 ? -19.203 22.812 23.828 1 95.5 192 ASP B O 1
ATOM 6216 N N . PRO B 1 193 ? -19.75 22.625 26 1 94.88 193 PRO B N 1
ATOM 6217 C CA . PRO B 1 193 ? -20.953 23.438 25.812 1 94.88 193 PRO B CA 1
ATOM 6218 C C . PRO B 1 193 ? -20.656 24.875 25.391 1 94.88 193 PRO B C 1
ATOM 6220 O O . PRO B 1 193 ? -21.531 25.547 24.844 1 94.88 193 PRO B O 1
ATOM 6223 N N . ALA B 1 194 ? -19.469 25.297 25.641 1 95.88 194 ALA B N 1
ATOM 6224 C CA . ALA B 1 194 ? -19.094 26.656 25.266 1 95.88 194 ALA B CA 1
ATOM 6225 C C . ALA B 1 194 ? -19.156 26.859 23.75 1 95.88 194 ALA B C 1
ATOM 6227 O O . ALA B 1 194 ? -19.328 27.984 23.281 1 95.88 194 ALA B O 1
ATOM 6228 N N . ILE B 1 195 ? -19.016 25.812 23 1 96.38 195 ILE B N 1
ATOM 6229 C CA . ILE B 1 195 ? -19.016 25.891 21.547 1 96.38 195 ILE B CA 1
ATOM 6230 C C . ILE B 1 195 ? -20.359 26.422 21.062 1 96.38 195 ILE B C 1
ATOM 6232 O O . ILE B 1 195 ? -20.422 27.328 20.234 1 96.38 195 ILE B O 1
ATOM 6236 N N . GLN B 1 196 ? -21.422 25.875 21.625 1 96.38 196 GLN B N 1
ATOM 6237 C CA . GLN B 1 196 ? -22.75 26.359 21.266 1 96.38 196 GLN B CA 1
ATOM 6238 C C . GLN B 1 196 ? -22.953 27.797 21.719 1 96.38 196 GLN B C 1
ATOM 6240 O O . GLN B 1 196 ? -23.5 28.609 20.969 1 96.38 196 GLN B O 1
ATOM 6245 N N . THR B 1 197 ? -22.516 28.078 22.922 1 97.44 197 THR B N 1
ATOM 6246 C CA . THR B 1 197 ? -22.656 29.406 23.5 1 97.44 197 THR B CA 1
ATOM 6247 C C . THR B 1 197 ? -21.938 30.453 22.641 1 97.44 197 THR B C 1
ATOM 6249 O O . THR B 1 197 ? -22.516 31.469 22.281 1 97.44 197 THR B O 1
ATOM 6252 N N . ILE B 1 198 ? -20.703 30.156 22.312 1 97.69 198 ILE B N 1
ATOM 6253 C CA . ILE B 1 198 ? -19.891 31.062 21.531 1 97.69 198 ILE B CA 1
ATOM 6254 C C . ILE B 1 198 ? -20.469 31.188 20.125 1 97.69 198 ILE B C 1
ATOM 6256 O O . ILE B 1 198 ? -20.469 32.281 19.531 1 97.69 198 ILE B O 1
ATOM 6260 N N . SER B 1 199 ? -20.984 30.125 19.562 1 97.31 199 SER B N 1
ATOM 6261 C CA . SER B 1 199 ? -21.594 30.141 18.25 1 97.31 199 SER B CA 1
ATOM 6262 C C . SER B 1 199 ? -22.797 31.078 18.219 1 97.31 199 SER B C 1
ATOM 6264 O O . SER B 1 199 ? -22.953 31.859 17.281 1 97.31 199 SER B O 1
ATOM 6266 N N . GLN B 1 200 ? -23.594 31.016 19.219 1 97.62 200 GLN B N 1
ATOM 6267 C CA . GLN B 1 200 ? -24.766 31.891 19.312 1 97.62 200 GLN B CA 1
ATOM 6268 C C . GLN B 1 200 ? -24.359 33.344 19.406 1 97.62 200 GLN B C 1
ATOM 6270 O O . GLN B 1 200 ? -24.984 34.219 18.797 1 97.62 200 GLN B O 1
ATOM 6275 N N . ALA B 1 201 ? -23.344 33.562 20.188 1 97.88 201 ALA B N 1
ATOM 6276 C CA . ALA B 1 201 ? -22.844 34.938 20.312 1 97.88 201 ALA B CA 1
ATOM 6277 C C . ALA B 1 201 ? -22.281 35.438 18.984 1 97.88 201 ALA B C 1
ATOM 6279 O O . ALA B 1 201 ? -22.453 36.594 18.625 1 97.88 201 ALA B O 1
ATOM 6280 N N . ALA B 1 202 ? -21.562 34.562 18.281 1 96.94 202 ALA B N 1
ATOM 6281 C CA . ALA B 1 202 ? -21 34.875 16.969 1 96.94 202 ALA B CA 1
ATOM 6282 C C . ALA B 1 202 ? -22.109 35.25 15.984 1 96.94 202 ALA B C 1
ATOM 6284 O O . ALA B 1 202 ? -21.953 36.156 15.18 1 96.94 202 ALA B O 1
ATOM 6285 N N . GLU B 1 203 ? -23.219 34.594 16.062 1 96.62 203 GLU B N 1
ATOM 6286 C CA . GLU B 1 203 ? -24.344 34.906 15.195 1 96.62 203 GLU B CA 1
ATOM 6287 C C . GLU B 1 203 ? -24.906 36.281 15.469 1 96.62 203 GLU B C 1
ATOM 6289 O O . GLU B 1 203 ? -25.266 37 14.539 1 96.62 203 GLU B O 1
ATOM 6294 N N . LEU B 1 204 ? -24.953 36.625 16.719 1 96.81 204 LEU B N 1
ATOM 6295 C CA . LEU B 1 204 ? -25.438 37.969 17.094 1 96.81 204 LEU B CA 1
ATOM 6296 C C . LEU B 1 204 ? -24.469 39.031 16.609 1 96.81 204 LEU B C 1
ATOM 6298 O O . LEU B 1 204 ? -24.859 40.219 16.469 1 96.81 204 LEU B O 1
ATOM 6302 N N . MET B 1 205 ? -23.203 38.625 16.375 1 95.19 205 MET B N 1
ATOM 6303 C CA . MET B 1 205 ? -22.203 39.531 15.852 1 95.19 205 MET B CA 1
ATOM 6304 C C . MET B 1 205 ? -22.219 39.562 14.328 1 95.19 205 MET B C 1
ATOM 6306 O O . MET B 1 205 ? -21.406 40.25 13.703 1 95.19 205 MET B O 1
ATOM 6310 N N . GLY B 1 206 ? -23.094 38.781 13.688 1 92.94 206 GLY B N 1
ATOM 6311 C CA . GLY B 1 206 ? -23.266 38.812 12.242 1 92.94 206 GLY B CA 1
ATOM 6312 C C . GLY B 1 206 ? -22.5 37.719 11.539 1 92.94 206 GLY B C 1
ATOM 6313 O O . GLY B 1 206 ? -22.469 37.656 10.305 1 92.94 206 GLY B O 1
ATOM 6314 N N . LEU B 1 207 ? -21.891 36.812 12.258 1 94.25 207 LEU B N 1
ATOM 6315 C CA . LEU B 1 207 ? -21.219 35.656 11.648 1 94.25 207 LEU B CA 1
ATOM 6316 C C . LEU B 1 207 ? -22.219 34.531 11.375 1 94.25 207 LEU B C 1
ATOM 6318 O O . LEU B 1 207 ? -23.25 34.438 12.039 1 94.25 207 LEU B O 1
ATOM 6322 N N . THR B 1 208 ? -21.922 33.781 10.359 1 93.31 208 THR B N 1
ATOM 6323 C CA . THR B 1 208 ? -22.812 32.688 10.008 1 93.31 208 THR B CA 1
ATOM 6324 C C . THR B 1 208 ? -22.109 31.328 10.203 1 93.31 208 THR B C 1
ATOM 6326 O O . THR B 1 208 ? -20.891 31.25 10.148 1 93.31 208 THR B O 1
ATOM 6329 N N . ASN B 1 209 ? -22.875 30.359 10.484 1 94.62 209 ASN B N 1
ATOM 6330 C CA . ASN B 1 209 ? -22.375 28.984 10.508 1 94.62 209 ASN B CA 1
ATOM 6331 C C . ASN B 1 209 ? -22.047 28.484 9.102 1 94.62 209 ASN B C 1
ATOM 6333 O O . ASN B 1 209 ? -22.953 28.312 8.281 1 94.62 209 ASN B O 1
ATOM 6337 N N . VAL B 1 210 ? -20.797 28.266 8.891 1 92.44 210 VAL B N 1
ATOM 6338 C CA . VAL B 1 210 ? -20.328 27.812 7.59 1 92.44 210 VAL B CA 1
ATOM 6339 C C . VAL B 1 210 ? -20.344 26.281 7.543 1 92.44 210 VAL B C 1
ATOM 6341 O O . VAL B 1 210 ? -19.781 25.625 8.43 1 92.44 210 VAL B O 1
ATOM 6344 N N . LYS B 1 211 ? -20.938 25.766 6.52 1 89.31 211 LYS B N 1
ATOM 6345 C CA . LYS B 1 211 ? -21.062 24.312 6.395 1 89.31 211 LYS B CA 1
ATOM 6346 C C . LYS B 1 211 ? -19.703 23.656 6.172 1 89.31 211 LYS B C 1
ATOM 6348 O O . LYS B 1 211 ? -19.453 22.562 6.66 1 89.31 211 LYS B O 1
ATOM 6353 N N . ASP B 1 212 ? -18.906 24.312 5.395 1 92 212 ASP B N 1
ATOM 6354 C CA . ASP B 1 212 ? -17.594 23.797 5.035 1 92 212 ASP B CA 1
ATOM 6355 C C . ASP B 1 212 ? -16.547 24.906 4.98 1 92 212 ASP B C 1
ATOM 6357 O O . ASP B 1 212 ? -16.594 25.766 4.094 1 92 212 ASP B O 1
ATOM 6361 N N . LEU B 1 213 ? -15.594 24.812 5.895 1 91.25 213 LEU B N 1
ATOM 6362 C CA . LEU B 1 213 ? -14.555 25.828 5.945 1 91.25 213 LEU B CA 1
ATOM 6363 C C . LEU B 1 213 ? -13.617 25.719 4.746 1 91.25 213 LEU B C 1
ATOM 6365 O O . LEU B 1 213 ? -12.852 26.641 4.461 1 91.25 213 LEU B O 1
ATOM 6369 N N . ASN B 1 214 ? -13.664 24.594 4.008 1 90.44 214 ASN B N 1
ATOM 6370 C CA . ASN B 1 214 ? -12.805 24.391 2.85 1 90.44 214 ASN B CA 1
ATOM 6371 C C . ASN B 1 214 ? -13.547 24.625 1.541 1 90.44 214 ASN B C 1
ATOM 6373 O O . ASN B 1 214 ? -13.102 24.188 0.478 1 90.44 214 ASN B O 1
ATOM 6377 N N . LYS B 1 215 ? -14.594 25.297 1.572 1 82.5 215 LYS B N 1
ATOM 6378 C CA . LYS B 1 215 ? -15.312 25.688 0.361 1 82.5 215 LYS B CA 1
ATOM 6379 C C . LYS B 1 215 ? -14.469 26.641 -0.49 1 82.5 215 LYS B C 1
ATOM 6381 O O . LYS B 1 215 ? -13.43 27.141 -0.041 1 82.5 215 LYS B O 1
ATOM 6386 N N . ILE B 1 216 ? -14.898 26.922 -1.669 1 77.31 216 ILE B N 1
ATOM 6387 C CA . ILE B 1 216 ? -14.125 27.641 -2.668 1 77.31 216 ILE B CA 1
ATOM 6388 C C . ILE B 1 216 ? -14.164 29.141 -2.361 1 77.31 216 ILE B C 1
ATOM 6390 O O . ILE B 1 216 ? -13.141 29.812 -2.42 1 77.31 216 ILE B O 1
ATOM 6394 N N . ASP B 1 217 ? -15.289 29.578 -1.911 1 77.12 217 ASP B N 1
ATOM 6395 C CA . ASP B 1 217 ? -15.508 31.016 -1.769 1 77.12 217 ASP B CA 1
ATOM 6396 C C . ASP B 1 217 ? -14.945 31.531 -0.444 1 77.12 217 ASP B C 1
ATOM 6398 O O . ASP B 1 217 ? -14.547 30.734 0.412 1 77.12 217 ASP B O 1
ATOM 6402 N N . ARG B 1 218 ? -14.875 32.844 -0.416 1 76.88 218 ARG B N 1
ATOM 6403 C CA . ARG B 1 218 ? -14.445 33.5 0.823 1 76.88 218 ARG B CA 1
ATOM 6404 C C . ARG B 1 218 ? -15.312 33.062 1.997 1 76.88 218 ARG B C 1
ATOM 6406 O O . ARG B 1 218 ? -16.516 32.875 1.849 1 76.88 218 ARG B O 1
ATOM 6413 N N . THR B 1 219 ? -14.57 32.844 3.109 1 79.12 219 THR B N 1
ATOM 6414 C CA . THR B 1 219 ? -15.289 32.312 4.27 1 79.12 219 THR B CA 1
ATOM 6415 C C . THR B 1 219 ? -15.344 33.375 5.383 1 79.12 219 THR B C 1
ATOM 6417 O O . THR B 1 219 ? -14.305 33.781 5.895 1 79.12 219 THR B O 1
ATOM 6420 N N . VAL B 1 220 ? -16.438 33.969 5.656 1 87.81 220 VAL B N 1
ATOM 6421 C CA . VAL B 1 220 ? -16.734 34.719 6.867 1 87.81 220 VAL B CA 1
ATOM 6422 C C . VAL B 1 220 ? -17.797 33.969 7.691 1 87.81 220 VAL B C 1
ATOM 6424 O O . VAL B 1 220 ? -18.875 33.688 7.191 1 87.81 220 VAL B O 1
ATOM 6427 N N . GLY B 1 221 ? -17.406 33.656 8.82 1 93.62 221 GLY B N 1
ATOM 6428 C CA . GLY B 1 221 ? -18.281 32.812 9.625 1 93.62 221 GLY B CA 1
ATOM 6429 C C . GLY B 1 221 ? -17.531 31.906 10.586 1 93.62 221 GLY B C 1
ATOM 6430 O O . GLY B 1 221 ? -16.359 32.156 10.898 1 93.62 221 GLY B O 1
ATOM 6431 N N . TYR B 1 222 ? -18.297 30.984 11.195 1 95.19 222 TYR B N 1
ATOM 6432 C CA . TYR B 1 222 ? -17.719 30.062 12.156 1 95.19 222 TYR B CA 1
ATOM 6433 C C . TYR B 1 222 ? -18.109 28.625 11.852 1 95.19 222 TYR B C 1
ATOM 6435 O O . TYR B 1 222 ? -19.125 28.391 11.195 1 95.19 222 TYR B O 1
ATOM 6443 N N . ALA B 1 223 ? -17.25 27.719 12.234 1 95.75 223 ALA B N 1
ATOM 6444 C CA . ALA B 1 223 ? -17.547 26.281 12.156 1 95.75 223 ALA B CA 1
ATOM 6445 C C . ALA B 1 223 ? -16.547 25.469 12.961 1 95.75 223 ALA B C 1
ATOM 6447 O O . ALA B 1 223 ? -15.469 25.969 13.312 1 95.75 223 ALA B O 1
ATOM 6448 N N . MET B 1 224 ? -17 24.219 13.258 1 94.81 224 MET B N 1
ATOM 6449 C CA . MET B 1 224 ? -16.016 23.266 13.734 1 94.81 224 MET B CA 1
ATOM 6450 C C . MET B 1 224 ? -15.047 22.875 12.625 1 94.81 224 MET B C 1
ATOM 6452 O O . MET B 1 224 ? -15.453 22.719 11.469 1 94.81 224 MET B O 1
ATOM 6456 N N . SER B 1 225 ? -13.859 22.719 12.969 1 93.94 225 SER B N 1
ATOM 6457 C CA . SER B 1 225 ? -12.844 22.438 11.961 1 93.94 225 SER B CA 1
ATOM 6458 C C . SER B 1 225 ? -12.805 20.938 11.633 1 93.94 225 SER B C 1
ATOM 6460 O O . SER B 1 225 ? -13.172 20.109 12.461 1 93.94 225 SER B O 1
ATOM 6462 N N . ASP B 1 226 ? -12.344 20.688 10.375 1 95.44 226 ASP B N 1
ATOM 6463 C CA . ASP B 1 226 ? -11.93 19.328 10.016 1 95.44 226 ASP B CA 1
ATOM 6464 C C . ASP B 1 226 ? -10.484 19.062 10.43 1 95.44 226 ASP B C 1
ATOM 6466 O O . ASP B 1 226 ? -9.758 19.984 10.797 1 95.44 226 ASP B O 1
ATOM 6470 N N . SER B 1 227 ? -10.133 17.719 10.445 1 96.12 227 SER B N 1
ATOM 6471 C CA . SER B 1 227 ? -8.82 17.328 10.953 1 96.12 227 SER B CA 1
ATOM 6472 C C . SER B 1 227 ? -8.211 16.219 10.109 1 96.12 227 SER B C 1
ATOM 6474 O O . SER B 1 227 ? -8.938 15.453 9.461 1 96.12 227 SER B O 1
ATOM 6476 N N . THR B 1 228 ? -6.906 16.156 10.078 1 97.06 228 THR B N 1
ATOM 6477 C CA . THR B 1 228 ? -6.199 15.008 9.508 1 97.06 228 THR B CA 1
ATOM 6478 C C . THR B 1 228 ? -6.102 13.875 10.523 1 97.06 228 THR B C 1
ATOM 6480 O O . THR B 1 228 ? -5.051 13.656 11.125 1 97.06 228 THR B O 1
ATOM 6483 N N . THR B 1 229 ? -7.168 13.188 10.68 1 95.31 229 THR B N 1
ATOM 6484 C CA . THR B 1 229 ? -7.301 12.078 11.625 1 95.31 229 THR B CA 1
ATOM 6485 C C . THR B 1 229 ? -8.023 10.906 10.984 1 95.31 229 THR B C 1
ATOM 6487 O O . THR B 1 229 ? -8.734 11.07 9.984 1 95.31 229 THR B O 1
ATOM 6490 N N . ARG B 1 230 ? -7.723 9.742 11.5 1 91.62 230 ARG B N 1
ATOM 6491 C CA . ARG B 1 230 ? -8.32 8.484 11.062 1 91.62 230 ARG B CA 1
ATOM 6492 C C . ARG B 1 230 ? -8.711 7.617 12.258 1 91.62 230 ARG B C 1
ATOM 6494 O O . ARG B 1 230 ? -7.852 7.195 13.031 1 91.62 230 ARG B O 1
ATOM 6501 N N . ASN B 1 231 ? -9.938 7.449 12.477 1 86.5 231 ASN B N 1
ATOM 6502 C CA . ASN B 1 231 ? -10.445 6.637 13.578 1 86.5 231 ASN B CA 1
ATOM 6503 C C . ASN B 1 231 ? -10.008 7.191 14.938 1 86.5 231 ASN B C 1
ATOM 6505 O O . ASN B 1 231 ? -9.547 6.441 15.797 1 86.5 231 ASN B O 1
ATOM 6509 N N . GLY B 1 232 ? -10.023 8.438 14.992 1 91.19 232 GLY B N 1
ATOM 6510 C CA . GLY B 1 232 ? -9.75 9.109 16.25 1 91.19 232 GLY B CA 1
ATOM 6511 C C . GLY B 1 232 ? -8.273 9.336 16.5 1 91.19 232 GLY B C 1
ATOM 6512 O O . GLY B 1 232 ? -7.895 9.961 17.5 1 91.19 232 GLY B O 1
ATOM 6513 N N . MET B 1 233 ? -7.438 8.844 15.609 1 93.06 233 MET B N 1
ATOM 6514 C CA . MET B 1 233 ? -5.988 8.977 15.758 1 93.06 233 MET B CA 1
ATOM 6515 C C . MET B 1 233 ? -5.418 9.891 14.68 1 93.06 233 MET B C 1
ATOM 6517 O O . MET B 1 233 ? -6.078 10.156 13.672 1 93.06 233 MET B O 1
ATOM 6521 N N . ARG B 1 234 ? -4.242 10.359 14.93 1 95.56 234 ARG B N 1
ATOM 6522 C CA . ARG B 1 234 ? -3.561 11.227 13.977 1 95.56 234 ARG B CA 1
ATOM 6523 C C . ARG B 1 234 ? -3.375 10.523 12.633 1 95.56 234 ARG B C 1
ATOM 6525 O O . ARG B 1 234 ? -3.059 9.336 12.586 1 95.56 234 ARG B O 1
ATOM 6532 N N . CYS B 1 235 ? -3.564 11.25 11.57 1 96.19 235 CYS B N 1
ATOM 6533 C CA . CYS B 1 235 ? -3.219 10.805 10.227 1 96.19 235 CYS B CA 1
ATOM 6534 C C . CYS B 1 235 ? -2.164 11.711 9.602 1 96.19 235 CYS B C 1
ATOM 6536 O O . CYS B 1 235 ? -2.482 12.562 8.773 1 96.19 235 CYS B O 1
ATOM 6538 N N . SER B 1 236 ? -0.907 11.461 9.969 1 97.81 236 SER B N 1
ATOM 6539 C CA . SER B 1 236 ? 0.219 12.242 9.453 1 97.81 236 SER B CA 1
ATOM 6540 C C . SER B 1 236 ? 0.587 11.812 8.039 1 97.81 236 SER B C 1
ATOM 6542 O O . SER B 1 236 ? 0.066 10.812 7.531 1 97.81 236 SER B O 1
ATOM 6544 N N . THR B 1 237 ? 1.451 12.586 7.363 1 98.44 237 THR B N 1
ATOM 6545 C CA . THR B 1 237 ? 1.924 12.195 6.043 1 98.44 237 THR B CA 1
ATOM 6546 C C . THR B 1 237 ? 2.811 10.961 6.129 1 98.44 237 THR B C 1
ATOM 6548 O O . THR B 1 237 ? 2.943 10.211 5.156 1 98.44 237 THR B O 1
ATOM 6551 N N . LEU B 1 238 ? 3.439 10.75 7.309 1 97.88 238 LEU B N 1
ATOM 6552 C CA . LEU B 1 238 ? 4.113 9.477 7.566 1 97.88 238 LEU B CA 1
ATOM 6553 C C . LEU B 1 238 ? 3.137 8.312 7.449 1 97.88 238 LEU B C 1
ATOM 6555 O O . LEU B 1 238 ? 3.396 7.352 6.727 1 97.88 238 LEU B O 1
ATOM 6559 N N . LYS B 1 239 ? 2.031 8.422 8.07 1 94.5 239 LYS B N 1
ATOM 6560 C CA . LYS B 1 239 ? 1.029 7.359 8.125 1 94.5 239 LYS B CA 1
ATOM 6561 C C . LYS B 1 239 ? 0.287 7.234 6.797 1 94.5 239 LYS B C 1
ATOM 6563 O O . LYS B 1 239 ? -0.018 6.125 6.352 1 94.5 239 LYS B O 1
ATOM 6568 N N . ALA B 1 240 ? -0.003 8.297 6.219 1 95.62 240 ALA B N 1
ATOM 6569 C CA . ALA B 1 240 ? -0.848 8.312 5.027 1 95.62 240 ALA B CA 1
ATOM 6570 C C . ALA B 1 240 ? -0.049 7.938 3.785 1 95.62 240 ALA B C 1
ATOM 6572 O O . ALA B 1 240 ? -0.562 7.254 2.893 1 95.62 240 ALA B O 1
ATOM 6573 N N . PHE B 1 241 ? 1.192 8.367 3.713 1 96.69 241 PHE B N 1
ATOM 6574 C CA . PHE B 1 241 ? 1.911 8.273 2.447 1 96.69 241 PHE B CA 1
ATOM 6575 C C . PHE B 1 241 ? 3.148 7.391 2.594 1 96.69 241 PHE B C 1
ATOM 6577 O O . PHE B 1 241 ? 3.393 6.512 1.765 1 96.69 241 PHE B O 1
ATOM 6584 N N . LEU B 1 242 ? 3.938 7.617 3.617 1 96.56 242 LEU B N 1
ATOM 6585 C CA . LEU B 1 242 ? 5.262 7.012 3.666 1 96.56 242 LEU B CA 1
ATOM 6586 C C . LEU B 1 242 ? 5.18 5.555 4.102 1 96.56 242 LEU B C 1
ATOM 6588 O O . LEU B 1 242 ? 5.695 4.668 3.416 1 96.56 242 LEU B O 1
ATOM 6592 N N . ILE B 1 243 ? 4.488 5.258 5.215 1 92.56 243 ILE B N 1
ATOM 6593 C CA . ILE B 1 243 ? 4.445 3.924 5.801 1 92.56 243 ILE B CA 1
ATOM 6594 C C . ILE B 1 243 ? 3.83 2.941 4.805 1 92.56 243 ILE B C 1
ATOM 6596 O O . ILE B 1 243 ? 4.414 1.894 4.516 1 92.56 243 ILE B O 1
ATOM 6600 N N . PRO B 1 244 ? 2.68 3.318 4.168 1 87.31 244 PRO B N 1
ATOM 6601 C CA . PRO B 1 244 ? 2.068 2.34 3.268 1 87.31 244 PRO B CA 1
ATOM 6602 C C . PRO B 1 244 ? 2.961 1.994 2.078 1 87.31 244 PRO B C 1
ATOM 6604 O O . PRO B 1 244 ? 2.779 0.95 1.446 1 87.31 244 PRO B O 1
ATOM 6607 N N . ASN B 1 245 ? 3.945 2.783 1.768 1 89.25 245 ASN B N 1
ATOM 6608 C CA . ASN B 1 245 ? 4.75 2.598 0.565 1 89.25 245 ASN B CA 1
ATOM 6609 C C . ASN B 1 245 ? 6.203 2.281 0.909 1 89.25 245 ASN B C 1
ATOM 6611 O O . ASN B 1 245 ? 7.039 2.137 0.015 1 89.25 245 ASN B O 1
ATOM 6615 N N . SER B 1 246 ? 6.48 2.154 2.164 1 88.44 246 SER B N 1
ATOM 6616 C CA . SER B 1 246 ? 7.859 2.023 2.615 1 88.44 246 SER B CA 1
ATOM 6617 C C . SER B 1 246 ? 8.422 0.648 2.273 1 88.44 246 SER B C 1
ATOM 6619 O O . SER B 1 246 ? 9.641 0.436 2.338 1 88.44 246 SER B O 1
ATOM 6621 N N . GLY B 1 247 ? 7.652 -0.235 1.861 1 79.56 247 GLY B N 1
ATOM 6622 C CA . GLY B 1 247 ? 8.102 -1.563 1.477 1 79.56 247 GLY B CA 1
ATOM 6623 C C . GLY B 1 247 ? 8.602 -1.634 0.046 1 79.56 247 GLY B C 1
ATOM 6624 O O . GLY B 1 247 ? 9.156 -2.65 -0.374 1 79.56 247 GLY B O 1
ATOM 6625 N N . ARG B 1 248 ? 8.391 -0.63 -0.77 1 85.5 248 ARG B N 1
ATOM 6626 C CA . ARG B 1 248 ? 8.883 -0.607 -2.143 1 85.5 248 ARG B CA 1
ATOM 6627 C C . ARG B 1 248 ? 10.398 -0.756 -2.178 1 85.5 248 ARG B C 1
ATOM 6629 O O . ARG B 1 248 ? 11.109 -0.11 -1.405 1 85.5 248 ARG B O 1
ATOM 6636 N N . PRO B 1 249 ? 10.945 -1.578 -3.035 1 83.88 249 PRO B N 1
ATOM 6637 C CA . PRO B 1 249 ? 12.383 -1.858 -3.049 1 83.88 249 PRO B CA 1
ATOM 6638 C C . PRO B 1 249 ? 13.211 -0.666 -3.521 1 83.88 249 PRO B C 1
ATOM 6640 O O . PRO B 1 249 ? 14.43 -0.64 -3.324 1 83.88 249 PRO B O 1
ATOM 6643 N N . ASN B 1 250 ? 12.516 0.305 -4.156 1 91.94 250 ASN B N 1
ATOM 6644 C CA . ASN B 1 250 ? 13.25 1.438 -4.703 1 91.94 250 ASN B CA 1
ATOM 6645 C C . ASN B 1 250 ? 13.156 2.66 -3.795 1 91.94 250 ASN B C 1
ATOM 6647 O O . ASN B 1 250 ? 13.539 3.764 -4.191 1 91.94 250 ASN B O 1
ATOM 6651 N N . LEU B 1 251 ? 12.617 2.523 -2.59 1 96 251 LEU B N 1
ATOM 6652 C CA . LEU B 1 251 ? 12.523 3.605 -1.615 1 96 251 LEU B CA 1
ATOM 6653 C C . LEU B 1 251 ? 13.398 3.312 -0.397 1 96 251 LEU B C 1
ATOM 6655 O O . LEU B 1 251 ? 13.195 2.307 0.288 1 96 251 LEU B O 1
ATOM 6659 N N . PHE B 1 252 ? 14.336 4.176 -0.171 1 97.25 252 PHE B N 1
ATOM 6660 C CA . PHE B 1 252 ? 15.281 4.012 0.926 1 97.25 252 PHE B CA 1
ATOM 6661 C C . PHE B 1 252 ? 15.164 5.16 1.919 1 97.25 252 PHE B C 1
ATOM 6663 O O . PHE B 1 252 ? 15.375 6.32 1.56 1 97.25 252 PHE B O 1
ATOM 6670 N N . VAL B 1 253 ? 14.836 4.844 3.203 1 98.44 253 VAL B N 1
ATOM 6671 C CA . VAL B 1 253 ? 14.664 5.855 4.246 1 98.44 253 VAL B CA 1
ATOM 6672 C C . VAL B 1 253 ? 15.828 5.781 5.23 1 98.44 253 VAL B C 1
ATOM 6674 O O . VAL B 1 253 ? 16.062 4.738 5.848 1 98.44 253 VAL B O 1
ATOM 6677 N N . ALA B 1 254 ? 16.547 6.824 5.352 1 98.19 254 ALA B N 1
ATOM 6678 C CA . ALA B 1 254 ? 17.656 6.875 6.309 1 98.19 254 ALA B CA 1
ATOM 6679 C C . ALA B 1 254 ? 17.328 7.82 7.465 1 98.19 254 ALA B C 1
ATOM 6681 O O . ALA B 1 254 ? 17.078 9.008 7.25 1 98.19 254 ALA B O 1
ATOM 6682 N N . LYS B 1 255 ? 17.375 7.34 8.664 1 97.75 255 LYS B N 1
ATOM 6683 C CA . LYS B 1 255 ? 17.031 8.078 9.875 1 97.75 255 LYS B CA 1
ATOM 6684 C C . LYS B 1 255 ? 18.281 8.609 10.57 1 97.75 255 LYS B C 1
ATOM 6686 O O . LYS B 1 255 ? 19.391 8.117 10.336 1 97.75 255 LYS B O 1
ATOM 6691 N N . TYR B 1 256 ? 18.031 9.695 11.305 1 97.81 256 TYR B N 1
ATOM 6692 C CA . TYR B 1 256 ? 19.094 10.336 12.086 1 97.81 256 TYR B CA 1
ATOM 6693 C C . TYR B 1 256 ? 20.234 10.789 11.18 1 97.81 256 TYR B C 1
ATOM 6695 O O . TYR B 1 256 ? 21.406 10.617 11.523 1 97.81 256 TYR B O 1
ATOM 6703 N N . ILE B 1 257 ? 19.891 11.258 10.062 1 98.06 257 ILE B N 1
ATOM 6704 C CA . ILE B 1 257 ? 20.812 11.82 9.086 1 98.06 257 ILE B CA 1
ATOM 6705 C C . ILE B 1 257 ? 20.5 13.305 8.875 1 98.06 257 ILE B C 1
ATOM 6707 O O . ILE B 1 257 ? 19.516 13.648 8.211 1 98.06 257 ILE B O 1
ATOM 6711 N N . ARG B 1 258 ? 21.297 14.18 9.344 1 98.31 258 ARG B N 1
ATOM 6712 C CA . ARG B 1 258 ? 21.078 15.617 9.188 1 98.31 258 ARG B CA 1
ATOM 6713 C C . ARG B 1 258 ? 21.891 16.172 8.031 1 98.31 258 ARG B C 1
ATOM 6715 O O . ARG B 1 258 ? 23.125 16.188 8.078 1 98.31 258 ARG B O 1
ATOM 6722 N N . VAL B 1 259 ? 21.266 16.578 7.02 1 98.88 259 VAL B N 1
ATOM 6723 C CA . VAL B 1 259 ? 21.922 17.156 5.855 1 98.88 259 VAL B CA 1
ATOM 6724 C C . VAL B 1 259 ? 22.438 18.547 6.195 1 98.88 259 VAL B C 1
ATOM 6726 O O . VAL B 1 259 ? 21.75 19.328 6.852 1 98.88 259 VAL B O 1
ATOM 6729 N N . THR B 1 260 ? 23.688 18.891 5.707 1 98.44 260 THR B N 1
ATOM 6730 C CA . THR B 1 260 ? 24.312 20.172 6.07 1 98.44 260 THR B CA 1
ATOM 6731 C C . THR B 1 260 ? 24.5 21.047 4.836 1 98.44 260 THR B C 1
ATOM 6733 O O . THR B 1 260 ? 24.516 22.266 4.938 1 98.44 260 THR B O 1
ATOM 6736 N N . LYS B 1 261 ? 24.672 20.5 3.707 1 97.94 261 LYS B N 1
ATOM 6737 C CA . LYS B 1 261 ? 24.859 21.297 2.498 1 97.94 261 LYS B CA 1
ATOM 6738 C C . LYS B 1 261 ? 24.609 20.453 1.245 1 97.94 261 LYS B C 1
ATOM 6740 O O . LYS B 1 261 ? 24.672 19.234 1.289 1 97.94 261 LYS B O 1
ATOM 6745 N N . ILE B 1 262 ? 24.25 21.141 0.205 1 98.88 262 ILE B N 1
ATOM 6746 C CA . ILE B 1 262 ? 24.141 20.562 -1.128 1 98.88 262 ILE B CA 1
ATOM 6747 C C . ILE B 1 262 ? 25.5 20.609 -1.826 1 98.88 262 ILE B C 1
ATOM 6749 O O . ILE B 1 262 ? 26.203 21.609 -1.748 1 98.88 262 ILE B O 1
ATOM 6753 N N . LEU B 1 263 ? 25.891 19.484 -2.387 1 98.75 263 LEU B N 1
ATOM 6754 C CA . LEU B 1 263 ? 27.094 19.469 -3.213 1 98.75 263 LEU B CA 1
ATOM 6755 C C . LEU B 1 263 ? 26.797 20 -4.609 1 98.75 263 LEU B C 1
ATOM 6757 O O . LEU B 1 263 ? 25.953 19.469 -5.328 1 98.75 263 LEU B O 1
ATOM 6761 N N . ILE B 1 264 ? 27.5 21.078 -4.992 1 98.5 264 ILE B N 1
ATOM 6762 C CA . ILE B 1 264 ? 27.25 21.75 -6.266 1 98.5 264 ILE B CA 1
ATOM 6763 C C . ILE B 1 264 ? 28.531 21.734 -7.109 1 98.5 264 ILE B C 1
ATOM 6765 O O . ILE B 1 264 ? 29.594 22.094 -6.629 1 98.5 264 ILE B O 1
ATOM 6769 N N . GLU B 1 265 ? 28.453 21.25 -8.305 1 97.88 265 GLU B N 1
ATOM 6770 C CA . GLU B 1 265 ? 29.5 21.312 -9.32 1 97.88 265 GLU B CA 1
ATOM 6771 C C . GLU B 1 265 ? 28.984 21.953 -10.602 1 97.88 265 GLU B C 1
ATOM 6773 O O . GLU B 1 265 ? 28 21.5 -11.18 1 97.88 265 GLU B O 1
ATOM 6778 N N . ASN B 1 266 ? 29.625 23.031 -11.086 1 97.44 266 ASN B N 1
ATOM 6779 C CA . ASN B 1 266 ? 29.234 23.734 -12.305 1 97.44 266 ASN B CA 1
ATOM 6780 C C . ASN B 1 266 ? 27.75 24.109 -12.297 1 97.44 266 ASN B C 1
ATOM 6782 O O . ASN B 1 266 ? 27.031 23.797 -13.242 1 97.44 266 ASN B O 1
ATOM 6786 N N . LYS B 1 267 ? 27.219 24.594 -11.133 1 98.06 267 LYS B N 1
ATOM 6787 C CA . LYS B 1 267 ? 25.859 25.062 -10.938 1 98.06 267 LYS B CA 1
ATOM 6788 C C . LYS B 1 267 ? 24.844 23.922 -11.07 1 98.06 267 LYS B C 1
ATOM 6790 O O . LYS B 1 267 ? 23.75 24.109 -11.578 1 98.06 267 LYS B O 1
ATOM 6795 N N . LYS B 1 268 ? 25.391 22.797 -10.703 1 98.62 268 LYS B N 1
ATOM 6796 C CA . LYS B 1 268 ? 24.531 21.609 -10.703 1 98.62 268 LYS B CA 1
ATOM 6797 C C . LYS B 1 268 ? 24.625 20.875 -9.375 1 98.62 268 LYS B C 1
ATOM 6799 O O . LYS B 1 268 ? 25.719 20.609 -8.875 1 98.62 268 LYS B O 1
ATOM 6804 N N . ALA B 1 269 ? 23.469 20.547 -8.797 1 98.88 269 ALA B N 1
ATOM 6805 C CA . ALA B 1 269 ? 23.453 19.734 -7.586 1 98.88 269 ALA B CA 1
ATOM 6806 C C . ALA B 1 269 ? 23.75 18.266 -7.898 1 98.88 269 ALA B C 1
ATOM 6808 O O . ALA B 1 269 ? 23.109 17.672 -8.773 1 98.88 269 ALA B O 1
ATOM 6809 N N . ILE B 1 270 ? 24.688 17.656 -7.207 1 98.69 270 ILE B N 1
ATOM 6810 C CA . ILE B 1 270 ? 25.094 16.297 -7.547 1 98.69 270 ILE B CA 1
ATOM 6811 C C . ILE B 1 270 ? 24.938 15.391 -6.324 1 98.69 270 ILE B C 1
ATOM 6813 O O . ILE B 1 270 ? 25.156 14.18 -6.406 1 98.69 270 ILE B O 1
ATOM 6817 N N . GLY B 1 271 ? 24.594 15.93 -5.16 1 98.75 271 GLY B N 1
ATOM 6818 C CA . GLY B 1 271 ? 24.453 15.172 -3.93 1 98.75 271 GLY B CA 1
ATOM 6819 C C . GLY B 1 271 ? 24.359 16.047 -2.695 1 98.75 271 GLY B C 1
ATOM 6820 O O . GLY B 1 271 ? 24.047 17.234 -2.793 1 98.75 271 GLY B O 1
ATOM 6821 N N . VAL B 1 272 ? 24.531 15.375 -1.506 1 98.88 272 VAL B N 1
ATOM 6822 C CA . VAL B 1 272 ? 24.453 16.141 -0.267 1 98.88 272 VAL B CA 1
ATOM 6823 C C . VAL B 1 272 ? 25.547 15.688 0.694 1 98.88 272 VAL B C 1
ATOM 6825 O O . VAL B 1 272 ? 26.062 14.57 0.576 1 98.88 272 VAL B O 1
ATOM 6828 N N . GLU B 1 273 ? 25.938 16.594 1.522 1 98.69 273 GLU B N 1
ATOM 6829 C CA . GLU B 1 273 ? 26.688 16.312 2.734 1 98.69 273 GLU B CA 1
ATOM 6830 C C . GLU B 1 273 ? 25.781 16.188 3.945 1 98.69 273 GLU B C 1
ATOM 6832 O O . GLU B 1 273 ? 24.797 16.922 4.07 1 98.69 273 GLU B O 1
ATOM 6837 N N . PHE B 1 274 ? 26.047 15.219 4.801 1 98.38 274 PHE B N 1
ATOM 6838 C CA . PHE B 1 274 ? 25.25 15.047 6.008 1 98.38 274 PHE B CA 1
ATOM 6839 C C . PHE B 1 274 ? 26.141 14.672 7.191 1 98.38 274 PHE B C 1
ATOM 6841 O O . PHE B 1 274 ? 27.312 14.344 7.016 1 98.38 274 PHE B O 1
ATOM 6848 N N . VAL B 1 275 ? 25.609 14.859 8.352 1 97.81 275 VAL B N 1
ATOM 6849 C CA . VAL B 1 275 ? 26.281 14.453 9.586 1 97.81 275 VAL B CA 1
ATOM 6850 C C . VAL B 1 275 ? 25.484 13.328 10.25 1 97.81 275 VAL B C 1
ATOM 6852 O O . VAL B 1 275 ? 24.266 13.359 10.297 1 97.81 275 VAL B O 1
ATOM 6855 N N . THR B 1 276 ? 26.172 12.344 10.664 1 93.69 276 THR B N 1
ATOM 6856 C CA . THR B 1 276 ? 25.547 11.195 11.32 1 93.69 276 THR B CA 1
ATOM 6857 C C . THR B 1 276 ? 25.266 11.5 12.789 1 93.69 276 THR B C 1
ATOM 6859 O O . THR B 1 276 ? 25.656 12.547 13.297 1 93.69 276 THR B O 1
ATOM 6862 N N . LYS B 1 277 ? 24.594 10.562 13.383 1 89.44 277 LYS B N 1
ATOM 6863 C CA . LYS B 1 277 ? 24.266 10.688 14.797 1 89.44 277 LYS B CA 1
ATOM 6864 C C . LYS B 1 277 ? 25.531 10.773 15.648 1 89.44 277 LYS B C 1
ATOM 6866 O O . LYS B 1 277 ? 25.547 11.438 16.688 1 89.44 277 LYS B O 1
ATOM 6871 N N . THR B 1 278 ? 26.625 10.211 15.141 1 90.88 278 THR B N 1
ATOM 6872 C CA . THR B 1 278 ? 27.875 10.18 15.875 1 90.88 278 THR B CA 1
ATOM 6873 C C . THR B 1 278 ? 28.734 11.398 15.531 1 90.88 278 THR B C 1
ATOM 6875 O O . THR B 1 278 ? 29.844 11.555 16.062 1 90.88 278 THR B O 1
ATOM 6878 N N . GLY B 1 279 ? 28.312 12.211 14.602 1 92.81 279 GLY B N 1
ATOM 6879 C CA . GLY B 1 279 ? 29.016 13.453 14.32 1 92.81 279 GLY B CA 1
ATOM 6880 C C . GLY B 1 279 ? 29.938 13.367 13.117 1 92.81 279 GLY B C 1
ATOM 6881 O O . GLY B 1 279 ? 30.672 14.305 12.828 1 92.81 279 GLY B O 1
ATOM 6882 N N . GLU B 1 280 ? 29.859 12.297 12.422 1 94.38 280 GLU B N 1
ATOM 6883 C CA . GLU B 1 280 ? 30.703 12.133 11.25 1 94.38 280 GLU B CA 1
ATOM 6884 C C . GLU B 1 280 ? 30.078 12.758 10.008 1 94.38 280 GLU B C 1
ATOM 6886 O O . GLU B 1 280 ? 28.891 12.547 9.742 1 94.38 280 GLU B O 1
ATOM 6891 N N . PHE B 1 281 ? 30.875 13.5 9.312 1 96.44 281 PHE B N 1
ATOM 6892 C CA . PHE B 1 281 ? 30.406 14.078 8.055 1 96.44 281 PHE B CA 1
ATOM 6893 C C . PHE B 1 281 ? 30.641 13.117 6.895 1 96.44 281 PHE B C 1
ATOM 6895 O O . PHE B 1 281 ? 31.734 12.539 6.773 1 96.44 281 PHE B O 1
ATOM 6902 N N . LYS B 1 282 ? 29.672 12.914 6.086 1 96.88 282 LYS B N 1
ATOM 6903 C CA . LYS B 1 282 ? 29.734 12.055 4.906 1 96.88 282 LYS B CA 1
ATOM 6904 C C . LYS B 1 282 ? 28.953 12.664 3.744 1 96.88 282 LYS B C 1
ATOM 6906 O O . LYS B 1 282 ? 28.297 13.703 3.902 1 96.88 282 LYS B O 1
ATOM 6911 N N . THR B 1 283 ? 29.172 12.117 2.545 1 97.44 283 THR B N 1
ATOM 6912 C CA . THR B 1 283 ? 28.469 12.602 1.363 1 97.44 283 THR B CA 1
ATOM 6913 C C . THR B 1 283 ? 27.766 11.461 0.645 1 97.44 283 THR B C 1
ATOM 6915 O O . THR B 1 283 ? 28.109 10.289 0.842 1 97.44 283 THR B O 1
ATOM 6918 N N . VAL B 1 284 ? 26.734 11.734 -0.052 1 97.94 284 VAL B N 1
ATOM 6919 C CA . VAL B 1 284 ? 26.047 10.812 -0.943 1 97.94 284 VAL B CA 1
ATOM 6920 C C . VAL B 1 284 ? 25.609 11.539 -2.211 1 97.94 284 VAL B C 1
ATOM 6922 O O . VAL B 1 284 ? 25.188 12.703 -2.154 1 97.94 284 VAL B O 1
ATOM 6925 N N . LYS B 1 285 ? 25.766 10.953 -3.361 1 97.94 285 LYS B N 1
ATOM 6926 C CA . LYS B 1 285 ? 25.484 11.57 -4.652 1 97.94 285 LYS B CA 1
ATOM 6927 C C . LYS B 1 285 ? 24.203 11 -5.27 1 97.94 285 LYS B C 1
ATOM 6929 O O . LYS B 1 285 ? 23.672 10 -4.781 1 97.94 285 LYS B O 1
ATOM 6934 N N . CYS B 1 286 ? 23.625 11.68 -6.23 1 98.12 286 CYS B N 1
ATOM 6935 C CA . CYS B 1 286 ? 22.484 11.203 -7.008 1 98.12 286 CYS B CA 1
ATOM 6936 C C . CYS B 1 286 ? 22.656 11.547 -8.484 1 98.12 286 CYS B C 1
ATOM 6938 O O . CYS B 1 286 ? 23.5 12.367 -8.844 1 98.12 286 CYS B O 1
ATOM 6940 N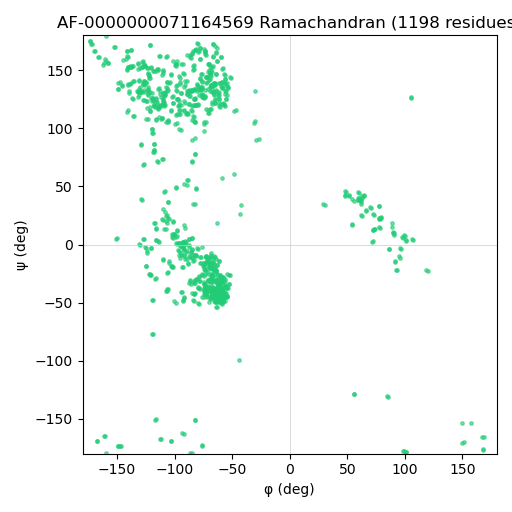 N . THR B 1 287 ? 21.828 10.953 -9.328 1 98.06 287 THR B N 1
ATOM 6941 C CA . THR B 1 287 ? 22.031 11.078 -10.766 1 98.06 287 THR B CA 1
ATOM 6942 C C . THR B 1 287 ? 21.016 12.039 -11.375 1 98.06 287 THR B C 1
ATOM 6944 O O . THR B 1 287 ? 21.219 12.523 -12.492 1 98.06 287 THR B O 1
ATOM 6947 N N . LYS B 1 288 ? 19.938 12.383 -10.68 1 98.5 288 LYS B N 1
ATOM 6948 C CA . LYS B 1 288 ? 18.922 13.258 -11.266 1 98.5 288 LYS B CA 1
ATOM 6949 C C . LYS B 1 288 ? 18.781 14.547 -10.461 1 98.5 288 LYS B C 1
ATOM 6951 O O . LYS B 1 288 ? 19.469 15.539 -10.75 1 98.5 288 LYS B O 1
ATOM 6956 N N . GLU B 1 289 ? 18.062 14.477 -9.234 1 98.81 289 GLU B N 1
ATOM 6957 C CA . GLU B 1 289 ? 17.859 15.75 -8.547 1 98.81 289 GLU B CA 1
ATOM 6958 C C . GLU B 1 289 ? 18 15.586 -7.031 1 98.81 289 GLU B C 1
ATOM 6960 O O . GLU B 1 289 ? 17.734 14.508 -6.492 1 98.81 289 GLU B O 1
ATOM 6965 N N . VAL B 1 290 ? 18.438 16.641 -6.43 1 98.94 290 VAL B N 1
ATOM 6966 C CA . VAL B 1 290 ? 18.266 16.844 -4.992 1 98.94 290 VAL B CA 1
ATOM 6967 C C . VAL B 1 290 ? 17.016 17.672 -4.734 1 98.94 290 VAL B C 1
ATOM 6969 O O . VAL B 1 290 ? 16.797 18.703 -5.367 1 98.94 290 VAL B O 1
ATOM 6972 N N . ILE B 1 291 ? 16.172 17.219 -3.836 1 99 291 ILE B N 1
ATOM 6973 C CA . ILE B 1 291 ? 14.922 17.891 -3.512 1 99 291 ILE B CA 1
ATOM 6974 C C . ILE B 1 291 ? 14.898 18.25 -2.027 1 99 291 ILE B C 1
ATOM 6976 O O . ILE B 1 291 ? 14.852 17.359 -1.169 1 99 291 ILE B O 1
ATOM 6980 N N . LEU B 1 292 ? 14.883 19.531 -1.748 1 98.94 292 LEU B N 1
ATOM 6981 C CA . LEU B 1 292 ? 14.828 20.016 -0.37 1 98.94 292 LEU B CA 1
ATOM 6982 C C . LEU B 1 292 ? 13.383 20.062 0.127 1 98.94 292 LEU B C 1
ATOM 6984 O O . LEU B 1 292 ? 12.539 20.734 -0.462 1 98.94 292 LEU B O 1
ATOM 6988 N N . CYS B 1 293 ? 13.117 19.344 1.131 1 98.94 293 CYS B N 1
ATOM 6989 C CA . CYS B 1 293 ? 11.852 19.328 1.853 1 98.94 293 CYS B CA 1
ATOM 6990 C C . CYS B 1 293 ? 12.07 19.516 3.35 1 98.94 293 CYS B C 1
ATOM 6992 O O . CYS B 1 293 ? 11.414 18.875 4.164 1 98.94 293 CYS B O 1
ATOM 6994 N N . ALA B 1 294 ? 12.969 20.328 3.688 1 98.75 294 ALA B N 1
ATOM 6995 C CA . ALA B 1 294 ? 13.422 20.438 5.074 1 98.75 294 ALA B CA 1
ATOM 6996 C C . ALA B 1 294 ? 12.641 21.516 5.824 1 98.75 294 ALA B C 1
ATOM 6998 O O . ALA B 1 294 ? 12.859 21.734 7.02 1 98.75 294 ALA B O 1
ATOM 6999 N N . GLY B 1 295 ? 11.734 22.219 5.176 1 98.38 295 GLY B N 1
ATOM 7000 C CA . GLY B 1 295 ? 10.844 23.156 5.844 1 98.38 295 GLY B CA 1
ATOM 7001 C C . GLY B 1 295 ? 11.312 24.594 5.758 1 98.38 295 GLY B C 1
ATOM 7002 O O . GLY B 1 295 ? 12.359 24.875 5.172 1 98.38 295 GLY B O 1
ATOM 7003 N N . VAL B 1 296 ? 10.617 25.453 6.348 1 98.44 296 VAL B N 1
ATOM 7004 C CA . VAL B 1 296 ? 10.727 26.906 6.207 1 98.44 296 VAL B CA 1
ATOM 7005 C C . VAL B 1 296 ? 12.062 27.375 6.781 1 98.44 296 VAL B C 1
ATOM 7007 O O . VAL B 1 296 ? 12.656 28.344 6.289 1 98.44 296 VAL B O 1
ATOM 7010 N N . VAL B 1 297 ? 12.641 26.656 7.746 1 98.5 297 VAL B N 1
ATOM 7011 C CA . VAL B 1 297 ? 13.859 27.094 8.422 1 98.5 297 VAL B CA 1
ATOM 7012 C C . VAL B 1 297 ? 15.07 26.391 7.82 1 98.5 297 VAL B C 1
ATOM 7014 O O . VAL B 1 297 ? 15.992 27.031 7.32 1 98.5 297 VAL B O 1
ATOM 7017 N N . MET B 1 298 ? 14.961 25.094 7.719 1 98.5 298 MET B N 1
ATOM 7018 C CA . MET B 1 298 ? 16.156 24.297 7.426 1 98.5 298 MET B CA 1
ATOM 7019 C C . MET B 1 298 ? 16.453 24.297 5.93 1 98.5 298 MET B C 1
ATOM 7021 O O . MET B 1 298 ? 17.609 24.234 5.52 1 98.5 298 MET B O 1
ATOM 7025 N N . SER B 1 299 ? 15.445 24.344 5.07 1 98.88 299 SER B N 1
ATOM 7026 C CA . SER B 1 299 ? 15.727 24.438 3.641 1 98.88 299 SER B CA 1
ATOM 7027 C C . SER B 1 299 ? 16.562 25.672 3.32 1 98.88 299 SER B C 1
ATOM 7029 O O . SER B 1 299 ? 17.5 25.609 2.516 1 98.88 299 SER B O 1
ATOM 7031 N N . SER B 1 300 ? 16.25 26.781 3.959 1 98.75 300 SER B N 1
ATOM 7032 C CA . SER B 1 300 ? 17 28.016 3.75 1 98.75 300 SER B CA 1
ATOM 7033 C C . SER B 1 300 ? 18.422 27.891 4.301 1 98.75 300 SER B C 1
ATOM 7035 O O . SER B 1 300 ? 19.375 28.328 3.66 1 98.75 300 SER B O 1
ATOM 7037 N N . GLN B 1 301 ? 18.5 27.344 5.488 1 98.75 301 GLN B N 1
ATOM 7038 C CA . GLN B 1 301 ? 19.828 27.188 6.082 1 98.75 301 GLN B CA 1
ATOM 7039 C C . GLN B 1 301 ? 20.719 26.328 5.203 1 98.75 301 GLN B C 1
ATOM 7041 O O . GLN B 1 301 ? 21.891 26.672 4.965 1 98.75 301 GLN B O 1
ATOM 7046 N N . ILE B 1 302 ? 20.188 25.203 4.719 1 98.88 302 ILE B N 1
ATOM 7047 C CA . ILE B 1 302 ? 20.953 24.281 3.891 1 98.88 302 ILE B CA 1
ATOM 7048 C C . ILE B 1 302 ? 21.375 24.969 2.594 1 98.88 302 ILE B C 1
ATOM 7050 O O . ILE B 1 302 ? 22.516 24.828 2.146 1 98.88 302 ILE B O 1
ATOM 7054 N N . LEU B 1 303 ? 20.453 25.734 1.977 1 98.94 303 LEU B N 1
ATOM 7055 C CA . LEU B 1 303 ? 20.797 26.453 0.758 1 98.94 303 LEU B CA 1
ATOM 7056 C C . LEU B 1 303 ? 21.938 27.438 1.013 1 98.94 303 LEU B C 1
ATOM 7058 O O . LEU B 1 303 ? 22.891 27.516 0.236 1 98.94 303 LEU B O 1
ATOM 7062 N N . MET B 1 304 ? 21.875 28.188 2.098 1 98.88 304 MET B N 1
ATOM 7063 C CA . MET B 1 304 ? 22.891 29.188 2.389 1 98.88 304 MET B CA 1
ATOM 7064 C C . MET B 1 304 ? 24.25 28.547 2.615 1 98.88 304 MET B C 1
ATOM 7066 O O . MET B 1 304 ? 25.266 28.984 2.07 1 98.88 304 MET B O 1
ATOM 7070 N N . PHE B 1 305 ? 24.297 27.469 3.344 1 98.69 305 PHE B N 1
ATOM 7071 C CA . PHE B 1 305 ? 25.547 26.766 3.576 1 98.69 305 PHE B CA 1
ATOM 7072 C C . PHE B 1 305 ? 26.078 26.172 2.281 1 98.69 305 PHE B C 1
ATOM 7074 O O . PHE B 1 305 ? 27.266 25.828 2.189 1 98.69 305 PHE B O 1
ATOM 7081 N N . SER B 1 306 ? 25.266 26.047 1.251 1 98.81 306 SER B N 1
ATOM 7082 C CA . SER B 1 306 ? 25.641 25.5 -0.048 1 98.81 306 SER B CA 1
ATOM 7083 C C . SER B 1 306 ? 26.125 26.609 -0.993 1 98.81 306 SER B C 1
ATOM 7085 O O . SER B 1 306 ? 26.375 26.344 -2.172 1 98.81 306 SER B O 1
ATOM 7087 N N . GLY B 1 307 ? 26.141 27.844 -0.511 1 98.56 307 GLY B N 1
ATOM 7088 C CA . GLY B 1 307 ? 26.578 28.984 -1.319 1 98.56 307 GLY B CA 1
ATOM 7089 C C . GLY B 1 307 ? 25.453 29.625 -2.096 1 98.56 307 GLY B C 1
ATOM 7090 O O . GLY B 1 307 ? 25.703 30.422 -3.01 1 98.56 307 GLY B O 1
ATOM 7091 N N . ILE B 1 308 ? 24.25 29.266 -1.835 1 98.88 308 ILE B N 1
ATOM 7092 C CA . ILE B 1 308 ? 23.078 29.828 -2.477 1 98.88 308 ILE B CA 1
ATOM 7093 C C . ILE B 1 308 ? 22.328 30.719 -1.494 1 98.88 308 ILE B C 1
ATOM 7095 O O . ILE B 1 308 ? 21.656 30.234 -0.581 1 98.88 308 ILE B O 1
ATOM 7099 N N . GLY B 1 309 ? 22.375 32 -1.577 1 98.75 309 GLY B N 1
ATOM 7100 C CA . GLY B 1 309 ? 21.781 32.938 -0.659 1 98.75 309 GLY B CA 1
ATOM 7101 C C . GLY B 1 309 ? 22.266 34.375 -0.885 1 98.75 309 GLY B C 1
ATOM 7102 O O . GLY B 1 309 ? 22.969 34.656 -1.857 1 98.75 309 GLY B O 1
ATOM 7103 N N . PRO B 1 310 ? 21.828 35.281 -0.061 1 98.69 310 PRO B N 1
ATOM 7104 C CA . PRO B 1 310 ? 22.297 36.688 -0.21 1 98.69 310 PRO B CA 1
ATOM 7105 C C . PRO B 1 310 ? 23.812 36.812 -0.145 1 98.69 310 PRO B C 1
ATOM 7107 O O . PRO B 1 310 ? 24.422 36.469 0.875 1 98.69 310 PRO B O 1
ATOM 7110 N N . ALA B 1 311 ? 24.359 37.344 -1.216 1 98.56 311 ALA B N 1
ATOM 7111 C CA . ALA B 1 311 ? 25.797 37.344 -1.402 1 98.56 311 ALA B CA 1
ATOM 7112 C C . ALA B 1 311 ? 26.516 38.031 -0.236 1 98.56 311 ALA B C 1
ATOM 7114 O O . ALA B 1 311 ? 27.516 37.531 0.271 1 98.56 311 ALA B O 1
ATOM 7115 N N . ASP B 1 312 ? 26.062 39.125 0.191 1 98.31 312 ASP B N 1
ATOM 7116 C CA . ASP B 1 312 ? 26.688 39.875 1.274 1 98.31 312 ASP B CA 1
ATOM 7117 C C . ASP B 1 312 ? 26.703 39.062 2.566 1 98.31 312 ASP B C 1
ATOM 7119 O O . ASP B 1 312 ? 27.719 39.031 3.275 1 98.31 312 ASP B O 1
ATOM 7123 N N . HIS B 1 313 ? 25.594 38.406 2.869 1 98.31 313 HIS B N 1
ATOM 7124 C CA . HIS B 1 313 ? 25.5 37.625 4.086 1 98.31 313 HIS B CA 1
ATOM 7125 C C . HIS B 1 313 ? 26.422 36.406 4.02 1 98.31 313 HIS B C 1
ATOM 7127 O O . HIS B 1 313 ? 27.078 36.062 5.012 1 98.31 313 HIS B O 1
ATOM 7133 N N . LEU B 1 314 ? 26.438 35.75 2.895 1 98.5 314 LEU B N 1
ATOM 7134 C CA . LEU B 1 314 ? 27.297 34.594 2.723 1 98.5 314 LEU B CA 1
ATOM 7135 C C . LEU B 1 314 ? 28.766 34.969 2.896 1 98.5 314 LEU B C 1
ATOM 7137 O O . LEU B 1 314 ? 29.531 34.25 3.529 1 98.5 314 LEU B O 1
ATOM 7141 N N . LYS B 1 315 ? 29.125 36.094 2.355 1 98.06 315 LYS B N 1
ATOM 7142 C CA . LYS B 1 315 ? 30.5 36.562 2.51 1 98.06 315 LYS B CA 1
ATOM 7143 C C . LYS B 1 315 ? 30.828 36.844 3.977 1 98.06 315 LYS B C 1
ATOM 7145 O O . LYS B 1 315 ? 31.922 36.531 4.449 1 98.06 315 LYS B O 1
ATOM 7150 N N . GLU B 1 316 ? 29.906 37.438 4.621 1 97.56 316 GLU B N 1
ATOM 7151 C CA . GLU B 1 316 ? 30.047 37.656 6.055 1 97.56 316 GLU B CA 1
ATOM 7152 C C . GLU B 1 316 ? 30.297 36.344 6.805 1 97.56 316 GLU B C 1
ATOM 7154 O O . GLU B 1 316 ? 31.031 36.344 7.793 1 97.56 316 GLU B O 1
ATOM 7159 N N . MET B 1 317 ? 29.703 35.281 6.379 1 97.44 317 MET B N 1
ATOM 7160 C CA . MET B 1 317 ? 29.812 33.969 7.016 1 97.44 317 MET B CA 1
ATOM 7161 C C . MET B 1 317 ? 30.984 33.188 6.43 1 97.44 317 MET B C 1
ATOM 7163 O O . MET B 1 317 ? 31.172 32 6.762 1 97.44 317 MET B O 1
ATOM 7167 N N . CYS B 1 318 ? 31.734 33.781 5.516 1 97.38 318 CYS B N 1
ATOM 7168 C CA . CYS B 1 318 ? 32.875 33.156 4.867 1 97.38 318 CYS B CA 1
ATOM 7169 C C . CYS B 1 318 ? 32.469 31.938 4.066 1 97.38 318 CYS B C 1
ATOM 7171 O O . CYS B 1 318 ? 33.156 30.906 4.121 1 97.38 318 CYS B O 1
ATOM 7173 N N . ILE B 1 319 ? 31.359 32.031 3.393 1 97.62 319 ILE B N 1
ATOM 7174 C CA . ILE B 1 319 ? 30.875 30.969 2.502 1 97.62 319 ILE B CA 1
ATOM 7175 C C . ILE B 1 319 ? 31.016 31.422 1.049 1 97.62 319 ILE B C 1
ATOM 7177 O O . ILE B 1 319 ? 30.609 32.531 0.701 1 97.62 319 ILE B O 1
ATOM 7181 N N . ASP B 1 320 ? 31.641 30.609 0.177 1 97.44 320 ASP B N 1
ATOM 7182 C CA . ASP B 1 320 ? 31.781 30.938 -1.238 1 97.44 320 ASP B CA 1
ATOM 7183 C C . ASP B 1 320 ? 30.422 31.047 -1.913 1 97.44 320 ASP B C 1
ATOM 7185 O O . ASP B 1 320 ? 29.578 30.156 -1.78 1 97.44 320 ASP B O 1
ATOM 7189 N N . VAL B 1 321 ? 30.203 32.125 -2.648 1 98.31 321 VAL B N 1
ATOM 7190 C CA . VAL B 1 321 ? 28.922 32.375 -3.293 1 98.31 321 VAL B CA 1
ATOM 7191 C C . VAL B 1 321 ? 28.828 31.578 -4.594 1 98.31 321 VAL B C 1
ATOM 7193 O O . VAL B 1 321 ? 29.672 31.75 -5.492 1 98.31 321 VAL B O 1
ATOM 7196 N N . VAL B 1 322 ? 27.891 30.734 -4.695 1 98.44 322 VAL B N 1
ATOM 7197 C CA . VAL B 1 322 ? 27.594 30.031 -5.93 1 98.44 322 VAL B CA 1
ATOM 7198 C C . VAL B 1 322 ? 26.562 30.797 -6.738 1 98.44 322 VAL B C 1
ATOM 7200 O O . VAL B 1 322 ? 26.703 30.969 -7.953 1 98.44 322 VAL B O 1
ATOM 7203 N N . THR B 1 323 ? 25.484 31.266 -6.062 1 98 323 THR B N 1
ATOM 7204 C CA . THR B 1 323 ? 24.438 32.094 -6.68 1 98 323 THR B CA 1
ATOM 7205 C C . THR B 1 323 ? 23.828 33.062 -5.668 1 98 323 THR B C 1
ATOM 7207 O O . THR B 1 323 ? 23.531 32.656 -4.535 1 98 323 THR B O 1
ATOM 7210 N N . ASP B 1 324 ? 23.703 34.281 -6.117 1 98.44 324 ASP B N 1
ATOM 7211 C CA . ASP B 1 324 ? 23.062 35.312 -5.293 1 98.44 324 ASP B CA 1
ATOM 7212 C C . ASP B 1 324 ? 21.547 35.25 -5.418 1 98.44 324 ASP B C 1
ATOM 7214 O O . ASP B 1 324 ? 21 35.562 -6.477 1 98.44 324 ASP B O 1
ATOM 7218 N N . LEU B 1 325 ? 20.891 34.844 -4.402 1 98.75 325 LEU B N 1
ATOM 7219 C CA . LEU B 1 325 ? 19.438 34.75 -4.305 1 98.75 325 LEU B CA 1
ATOM 7220 C C . LEU B 1 325 ? 18.953 35.219 -2.932 1 98.75 325 LEU B C 1
ATOM 7222 O O . LEU B 1 325 ? 19.703 35.125 -1.948 1 98.75 325 LEU B O 1
ATOM 7226 N N . PRO B 1 326 ? 17.766 35.688 -2.803 1 98.81 326 PRO B N 1
ATOM 7227 C CA . PRO B 1 326 ? 17.266 36.156 -1.512 1 98.81 326 PRO B CA 1
ATOM 7228 C C . PRO B 1 326 ? 16.766 35.031 -0.617 1 98.81 326 PRO B C 1
ATOM 7230 O O . PRO B 1 326 ? 15.664 35.125 -0.063 1 98.81 326 PRO B O 1
ATOM 7233 N N . VAL B 1 327 ? 17.562 34 -0.495 1 98.88 327 VAL B N 1
ATOM 7234 C CA . VAL B 1 327 ? 17.234 32.875 0.402 1 98.88 327 VAL B CA 1
ATOM 7235 C C . VAL B 1 327 ? 17.094 33.406 1.831 1 98.88 327 VAL B C 1
ATOM 7237 O O . VAL B 1 327 ? 17.906 34.219 2.289 1 98.88 327 VAL B O 1
ATOM 7240 N N . GLY B 1 328 ? 16.062 32.938 2.539 1 98.81 328 GLY B N 1
ATOM 7241 C CA . GLY B 1 328 ? 15.852 33.312 3.928 1 98.81 328 GLY B CA 1
ATOM 7242 C C . GLY B 1 328 ? 14.961 34.531 4.082 1 98.81 328 GLY B C 1
ATOM 7243 O O . GLY B 1 328 ? 14.453 34.812 5.176 1 98.81 328 GLY B O 1
ATOM 7244 N N . HIS B 1 329 ? 14.734 35.281 3.045 1 98.44 329 HIS B N 1
ATOM 7245 C CA . HIS B 1 329 ? 13.844 36.406 3.09 1 98.44 329 HIS B CA 1
ATOM 7246 C C . HIS B 1 329 ? 12.383 36 3.008 1 98.44 329 HIS B C 1
ATOM 7248 O O . HIS B 1 329 ? 12.086 34.812 2.732 1 98.44 329 HIS B O 1
ATOM 7254 N N . ASN B 1 330 ? 11.445 36.906 3.314 1 98.31 330 ASN B N 1
ATOM 7255 C CA . ASN B 1 330 ? 10 36.719 3.164 1 98.31 330 ASN B CA 1
ATOM 7256 C C . ASN B 1 330 ? 9.453 35.75 4.207 1 98.31 330 ASN B C 1
ATOM 7258 O O . ASN B 1 330 ? 8.484 35.031 3.945 1 98.31 330 ASN B O 1
ATOM 7262 N N . PHE B 1 331 ? 10.133 35.656 5.363 1 98.25 331 PHE B N 1
ATOM 7263 C CA . PHE B 1 331 ? 9.609 34.875 6.473 1 98.25 331 PHE B CA 1
ATOM 7264 C C . PHE B 1 331 ? 8.266 35.406 6.938 1 98.25 331 PHE B C 1
ATOM 7266 O O . PHE B 1 331 ? 8.164 36.594 7.332 1 98.25 331 PHE B O 1
ATOM 7273 N N . GLN B 1 332 ? 7.195 34.594 6.855 1 98.12 332 GLN B N 1
ATOM 7274 C CA . GLN B 1 332 ? 5.836 34.969 7.223 1 98.12 332 GLN B CA 1
ATOM 7275 C C . GLN B 1 332 ? 5.262 34.031 8.273 1 98.12 332 GLN B C 1
ATOM 7277 O O . GLN B 1 332 ? 5.664 32.844 8.352 1 98.12 332 GLN B O 1
ATOM 7282 N N . ASP B 1 333 ? 4.371 34.562 9.047 1 97.5 333 ASP B N 1
ATOM 7283 C CA . ASP B 1 333 ? 3.68 33.781 10.062 1 97.5 333 ASP B CA 1
ATOM 7284 C C . ASP B 1 333 ? 2.381 34.438 10.492 1 97.5 333 ASP B C 1
ATOM 7286 O O . ASP B 1 333 ? 2.174 35.625 10.227 1 97.5 333 ASP B O 1
ATOM 7290 N N . HIS B 1 334 ? 1.529 33.656 11.023 1 97.06 334 HIS B N 1
ATOM 7291 C CA . HIS B 1 334 ? 0.349 34.188 11.688 1 97.06 334 HIS B CA 1
ATOM 7292 C C . HIS B 1 334 ? 0.62 34.469 13.164 1 97.06 334 HIS B C 1
ATOM 7294 O O . HIS B 1 334 ? 1.264 33.656 13.836 1 97.06 334 HIS B O 1
ATOM 7300 N N . ILE B 1 335 ? 0.083 35.562 13.633 1 96.81 335 ILE B N 1
ATOM 7301 C CA . ILE B 1 335 ? 0.318 35.969 15.023 1 96.81 335 ILE B CA 1
ATOM 7302 C C . ILE B 1 335 ? -0.988 35.875 15.805 1 96.81 335 ILE B C 1
ATOM 7304 O O . ILE B 1 335 ? -2.016 36.406 15.383 1 96.81 335 ILE B O 1
ATOM 7308 N N . ALA B 1 336 ? -0.877 35.219 16.922 1 97.81 336 ALA B N 1
ATOM 7309 C CA . ALA B 1 336 ? -2.02 35.031 17.812 1 97.81 336 ALA B CA 1
ATOM 7310 C C . ALA B 1 336 ? -1.872 35.844 19.094 1 97.81 336 ALA B C 1
ATOM 7312 O O . ALA B 1 336 ? -0.76 36 19.594 1 97.81 336 ALA B O 1
ATOM 7313 N N . PHE B 1 337 ? -2.988 36.281 19.594 1 97.81 337 PHE B N 1
ATOM 7314 C CA . PHE B 1 337 ? -3.041 37 20.859 1 97.81 337 PHE B CA 1
ATOM 7315 C C . PHE B 1 337 ? -3.703 36.156 21.938 1 97.81 337 PHE B C 1
ATOM 7317 O O . PHE B 1 337 ? -4.863 35.75 21.797 1 97.81 337 PHE B O 1
ATOM 7324 N N . PHE B 1 338 ? -2.982 35.906 23.031 1 97.69 338 PHE B N 1
ATOM 7325 C CA . PHE B 1 338 ? -3.455 34.969 24.047 1 97.69 338 PHE B CA 1
ATOM 7326 C C . PHE B 1 338 ? -3.924 35.719 25.297 1 97.69 338 PHE B C 1
ATOM 7328 O O . PHE B 1 338 ? -4.004 35.125 26.375 1 97.69 338 PHE B O 1
ATOM 7335 N N . GLY B 1 339 ? -4.336 36.969 25.188 1 97.06 339 GLY B N 1
ATOM 7336 C CA . GLY B 1 339 ? -4.629 37.75 26.359 1 97.06 339 GLY B CA 1
ATOM 7337 C C . GLY B 1 339 ? -6.105 37.781 26.719 1 97.06 339 GLY B C 1
ATOM 7338 O O . GLY B 1 339 ? -6.492 38.344 27.75 1 97.06 339 GLY B O 1
ATOM 7339 N N . LEU B 1 340 ? -6.965 37.219 25.938 1 98.12 340 LEU B N 1
ATOM 7340 C CA . LEU B 1 340 ? -8.398 37.188 26.234 1 98.12 340 LEU B CA 1
ATOM 7341 C C . LEU B 1 340 ? -8.773 35.875 26.906 1 98.12 340 LEU B C 1
ATOM 7343 O O . LEU B 1 340 ? -8.977 34.844 26.234 1 98.12 340 LEU B O 1
ATOM 7347 N N . VAL B 1 341 ? -8.906 35.906 28.25 1 97.94 341 VAL B N 1
ATOM 7348 C CA . VAL B 1 341 ? -9.188 34.75 29.062 1 97.94 341 VAL B CA 1
ATOM 7349 C C . VAL B 1 341 ? -10.539 34.906 29.75 1 97.94 341 VAL B C 1
ATOM 7351 O O . VAL B 1 341 ? -10.781 35.875 30.438 1 97.94 341 VAL B O 1
ATOM 7354 N N . LEU B 1 342 ? -11.367 33.906 29.531 1 97.44 342 LEU B N 1
ATOM 7355 C CA . LEU B 1 342 ? -12.648 33.844 30.219 1 97.44 342 LEU B CA 1
ATOM 7356 C C . LEU B 1 342 ? -12.609 32.812 31.344 1 97.44 342 LEU B C 1
ATOM 7358 O O . LEU B 1 342 ? -11.992 31.75 31.203 1 97.44 342 LEU B O 1
ATOM 7362 N N . SER B 1 343 ? -13.203 33.125 32.438 1 94.69 343 SER B N 1
ATOM 7363 C CA . SER B 1 343 ? -13.43 32.156 33.5 1 94.69 343 SER B CA 1
ATOM 7364 C C . SER B 1 343 ? -14.883 31.688 33.5 1 94.69 343 SER B C 1
ATOM 7366 O O . SER B 1 343 ? -15.789 32.469 33.219 1 94.69 343 SER B O 1
ATOM 7368 N N . ASP B 1 344 ? -15.031 30.5 33.844 1 90.31 344 ASP B N 1
ATOM 7369 C CA . ASP B 1 344 ? -16.344 29.891 34 1 90.31 344 ASP B CA 1
ATOM 7370 C C . ASP B 1 344 ? -16.625 29.594 35.469 1 90.31 344 ASP B C 1
ATOM 7372 O O . ASP B 1 344 ? -16.641 28.438 35.906 1 90.31 344 ASP B O 1
ATOM 7376 N N . ARG B 1 345 ? -16.906 30.641 36.312 1 87.25 345 ARG B N 1
ATOM 7377 C CA . ARG B 1 345 ? -17.062 30.406 37.75 1 87.25 345 ARG B CA 1
ATOM 7378 C C . ARG B 1 345 ? -18.016 31.406 38.375 1 87.25 345 ARG B C 1
ATOM 7380 O O . ARG B 1 345 ? -18.219 31.406 39.594 1 87.25 345 ARG B O 1
ATOM 7387 N N . LYS B 1 346 ? -18.578 32.188 37.594 1 85.75 346 LYS B N 1
ATOM 7388 C CA . LYS B 1 346 ? -19.469 33.188 38.156 1 85.75 346 LYS B CA 1
ATOM 7389 C C . LYS B 1 346 ? -20.562 32.562 39 1 85.75 346 LYS B C 1
ATOM 7391 O O . LYS B 1 346 ? -21.359 31.766 38.5 1 85.75 346 LYS B O 1
ATOM 7396 N N . ASP B 1 347 ? -20.547 32.938 40.25 1 86.56 347 ASP B N 1
ATOM 7397 C CA . ASP B 1 347 ? -21.562 32.562 41.25 1 86.56 347 ASP B CA 1
ATOM 7398 C C . ASP B 1 347 ? -21.719 31.062 41.312 1 86.56 347 ASP B C 1
ATOM 7400 O O . ASP B 1 347 ? -22.844 30.547 41.375 1 86.56 347 ASP B O 1
ATOM 7404 N N . ARG B 1 348 ? -20.625 30.344 41.219 1 91.25 348 ARG B N 1
ATOM 7405 C CA . ARG B 1 348 ? -20.641 28.891 41.281 1 91.25 348 ARG B CA 1
ATOM 7406 C C . ARG B 1 348 ? -19.688 28.375 42.344 1 91.25 348 ARG B C 1
ATOM 7408 O O . ARG B 1 348 ? -18.578 28.891 42.5 1 91.25 348 ARG B O 1
ATOM 7415 N N . PRO B 1 349 ? -20.109 27.344 43.125 1 93.12 349 PRO B N 1
ATOM 7416 C CA . PRO B 1 349 ? -19.156 26.75 44.062 1 93.12 349 PRO B CA 1
ATOM 7417 C C . PRO B 1 349 ? -18.062 25.953 43.375 1 93.12 349 PRO B C 1
ATOM 7419 O O . PRO B 1 349 ? -18.312 25.328 42.344 1 93.12 349 PRO B O 1
ATOM 7422 N N . ILE B 1 350 ? -16.984 25.922 43.969 1 92 350 ILE B N 1
ATOM 7423 C CA . ILE B 1 350 ? -15.805 25.266 43.406 1 92 350 ILE B CA 1
ATOM 7424 C C . ILE B 1 350 ? -16.094 23.766 43.219 1 92 350 ILE B C 1
ATOM 7426 O O . ILE B 1 350 ? -15.602 23.156 42.25 1 92 350 ILE B O 1
ATOM 7430 N N . SER B 1 351 ? -16.859 23.203 44.094 1 93.62 351 SER B N 1
ATOM 7431 C CA . SER B 1 351 ? -17.188 21.781 44 1 93.62 351 SER B CA 1
ATOM 7432 C C . SER B 1 351 ? -17.953 21.469 42.719 1 93.62 351 SER B C 1
ATOM 7434 O O . SER B 1 351 ? -17.703 20.453 42.094 1 93.62 351 SER B O 1
ATOM 7436 N N . LYS B 1 352 ? -18.781 22.312 42.344 1 94 352 LYS B N 1
ATOM 7437 C CA . LYS B 1 352 ? -19.547 22.125 41.125 1 94 352 LYS B CA 1
ATOM 7438 C C . LYS B 1 352 ? -18.688 22.328 39.906 1 94 352 LYS B C 1
ATOM 7440 O O . LYS B 1 352 ? -18.828 21.609 38.906 1 94 352 LYS B O 1
ATOM 7445 N N . ILE B 1 353 ? -17.859 23.297 40 1 94.56 353 ILE B N 1
ATOM 7446 C CA . ILE B 1 353 ? -16.938 23.562 38.906 1 94.56 353 ILE B CA 1
ATOM 7447 C C . ILE B 1 353 ? -16.047 22.344 38.656 1 94.56 353 ILE B C 1
ATOM 7449 O O . ILE B 1 353 ? -15.906 21.891 37.531 1 94.56 353 ILE B O 1
ATOM 7453 N N . ALA B 1 354 ? -15.539 21.797 39.688 1 94.62 354 ALA B N 1
ATOM 7454 C CA . ALA B 1 354 ? -14.648 20.656 39.625 1 94.62 354 ALA B CA 1
ATOM 7455 C C . ALA B 1 354 ? -15.375 19.438 39.062 1 94.62 354 ALA B C 1
ATOM 7457 O O . ALA B 1 354 ? -14.812 18.703 38.219 1 94.62 354 ALA B O 1
ATOM 7458 N N . GLU B 1 355 ? -16.531 19.234 39.5 1 95.38 355 GLU B N 1
ATOM 7459 C CA . GLU B 1 355 ? -17.328 18.109 39.031 1 95.38 355 GLU B CA 1
ATOM 7460 C C . GLU B 1 355 ? -17.641 18.203 37.562 1 95.38 355 GLU B C 1
ATOM 7462 O O . GLU B 1 355 ? -17.484 17.234 36.812 1 95.38 355 GLU B O 1
ATOM 7467 N N . GLU B 1 356 ? -18.016 19.344 37.094 1 94.62 356 GLU B N 1
ATOM 7468 C CA . GLU B 1 356 ? -18.359 19.547 35.688 1 94.62 356 GLU B CA 1
ATOM 7469 C C . GLU B 1 356 ? -17.141 19.438 34.812 1 94.62 356 GLU B C 1
ATOM 7471 O O . GLU B 1 356 ? -17.219 18.891 33.688 1 94.62 356 GLU B O 1
ATOM 7476 N N . SER B 1 357 ? -16.109 19.969 35.281 1 95 357 SER B N 1
ATOM 7477 C CA . SER B 1 357 ? -14.852 19.875 34.531 1 95 357 SER B CA 1
ATOM 7478 C C . SER B 1 357 ? -14.414 18.422 34.375 1 95 357 SER B C 1
ATOM 7480 O O . SER B 1 357 ? -13.953 18.016 33.312 1 95 357 SER B O 1
ATOM 7482 N N . THR B 1 358 ? -14.531 17.688 35.438 1 94.44 358 THR B N 1
ATOM 7483 C CA . THR B 1 358 ? -14.195 16.266 35.406 1 94.44 358 THR B CA 1
ATOM 7484 C C . THR B 1 358 ? -15.094 15.516 34.406 1 94.44 358 THR B C 1
ATOM 7486 O O . THR B 1 358 ? -14.633 14.656 33.656 1 94.44 358 THR B O 1
ATOM 7489 N N . LYS B 1 359 ? -16.297 15.82 34.438 1 94.81 359 LYS B N 1
ATOM 7490 C CA . LYS B 1 359 ? -17.25 15.195 33.5 1 94.81 359 LYS B CA 1
ATOM 7491 C C . LYS B 1 359 ? -16.891 15.5 32.062 1 94.81 359 LYS B C 1
ATOM 7493 O O . LYS B 1 359 ? -16.953 14.617 31.203 1 94.81 359 LYS B O 1
ATOM 7498 N N . LEU B 1 360 ? -16.594 16.734 31.828 1 94.31 360 LEU B N 1
ATOM 7499 C CA . LEU B 1 360 ? -16.25 17.141 30.469 1 94.31 360 LEU B CA 1
ATOM 7500 C C . LEU B 1 360 ? -15.008 16.391 29.984 1 94.31 360 LEU B C 1
ATOM 7502 O O . LEU B 1 360 ? -14.922 16 28.812 1 94.31 360 LEU B O 1
ATOM 7506 N N . ARG B 1 361 ? -14.07 16.203 30.828 1 91.69 361 ARG B N 1
ATOM 7507 C CA . ARG B 1 361 ? -12.875 15.438 30.484 1 91.69 361 ARG B CA 1
ATOM 7508 C C . ARG B 1 361 ? -13.227 13.992 30.172 1 91.69 361 ARG B C 1
ATOM 7510 O O . ARG B 1 361 ? -12.711 13.422 29.203 1 91.69 361 ARG B O 1
ATOM 7517 N N . LYS B 1 362 ? -14.047 13.453 30.953 1 91.94 362 LYS B N 1
ATOM 7518 C CA . LYS B 1 362 ? -14.484 12.086 30.719 1 91.94 362 LYS B CA 1
ATOM 7519 C C . LYS B 1 362 ? -15.211 11.945 29.391 1 91.94 362 LYS B C 1
ATOM 7521 O O . LYS B 1 362 ? -14.969 11 28.641 1 91.94 362 LYS B O 1
ATOM 7526 N N . ASP B 1 363 ? -16.062 12.891 29.125 1 93.62 363 ASP B N 1
ATOM 7527 C CA . ASP B 1 363 ? -16.797 12.883 27.875 1 93.62 363 ASP B CA 1
ATOM 7528 C C . ASP B 1 363 ? -15.844 12.977 26.672 1 93.62 363 ASP B C 1
ATOM 7530 O O . ASP B 1 363 ? -16.078 12.359 25.641 1 93.62 363 ASP B O 1
ATOM 7534 N N . THR B 1 364 ? -14.844 13.75 26.828 1 91.81 364 THR B N 1
ATOM 7535 C CA . THR B 1 364 ? -13.844 13.906 25.781 1 91.81 364 THR B CA 1
ATOM 7536 C C . THR B 1 364 ? -13.109 12.586 25.531 1 91.81 364 THR B C 1
ATOM 7538 O O . THR B 1 364 ? -12.953 12.164 24.375 1 91.81 364 THR B O 1
ATOM 7541 N N . PHE B 1 365 ? -12.758 11.977 26.516 1 86.56 365 PHE B N 1
ATOM 7542 C CA . PHE B 1 365 ? -12.023 10.719 26.406 1 86.56 365 PHE B CA 1
ATOM 7543 C C . PHE B 1 365 ? -12.906 9.617 25.828 1 86.56 365 PHE B C 1
ATOM 7545 O O . PHE B 1 365 ? -12.43 8.742 25.109 1 86.56 365 PHE B O 1
ATOM 7552 N N . ASP B 1 366 ? -14.125 9.703 26.109 1 89.5 366 ASP B N 1
ATOM 7553 C CA . ASP B 1 366 ? -15.078 8.734 25.578 1 89.5 366 ASP B CA 1
ATOM 7554 C C . ASP B 1 366 ? -15.133 8.805 24.047 1 89.5 366 ASP B C 1
ATOM 7556 O O . ASP B 1 366 ? -15.344 7.793 23.375 1 89.5 366 ASP B O 1
ATOM 7560 N N . LEU B 1 367 ? -14.898 9.945 23.547 1 90.31 367 LEU B N 1
ATOM 7561 C CA . LEU B 1 367 ? -14.883 10.102 22.094 1 90.31 367 LEU B CA 1
ATOM 7562 C C . LEU B 1 367 ? -13.727 9.328 21.469 1 90.31 367 LEU B C 1
ATOM 7564 O O . LEU B 1 367 ? -13.883 8.695 20.422 1 90.31 367 LEU B O 1
ATOM 7568 N N . ILE B 1 368 ? -12.664 9.336 22.109 1 83.25 368 ILE B N 1
ATOM 7569 C CA . ILE B 1 368 ? -11.461 8.688 21.594 1 83.25 368 ILE B CA 1
ATOM 7570 C C . ILE B 1 368 ? -11.68 7.176 21.531 1 83.25 368 ILE B C 1
ATOM 7572 O O . ILE B 1 368 ? -11.328 6.531 20.547 1 83.25 368 ILE B O 1
ATOM 7576 N N . SER B 1 369 ? -12.25 6.641 22.531 1 82.56 369 SER B N 1
ATOM 7577 C CA . SER B 1 369 ? -12.5 5.207 22.594 1 82.56 369 SER B CA 1
ATOM 7578 C C . SER B 1 369 ? -13.461 4.762 21.5 1 82.56 369 SER B C 1
ATOM 7580 O O . SER B 1 369 ? -13.43 3.604 21.078 1 82.56 369 SER B O 1
ATOM 7582 N N . LYS B 1 370 ? -14.203 5.734 21.062 1 87.31 370 LYS B N 1
ATOM 7583 C CA . LYS B 1 370 ? -15.18 5.43 20.016 1 87.31 370 LYS B CA 1
ATOM 7584 C C . LYS B 1 370 ? -14.602 5.672 18.641 1 87.31 370 LYS B C 1
ATOM 7586 O O . LYS B 1 370 ? -15.297 5.52 17.625 1 87.31 370 LYS B O 1
ATOM 7591 N N . GLY B 1 371 ? -13.32 6.078 18.547 1 87.44 371 GLY B N 1
ATOM 7592 C CA . GLY B 1 371 ? -12.68 6.336 17.281 1 87.44 371 GLY B CA 1
ATOM 7593 C C . GLY B 1 371 ? -13.07 7.672 16.672 1 87.44 371 GLY B C 1
ATOM 7594 O O . GLY B 1 371 ? -12.898 7.887 15.469 1 87.44 371 GLY B O 1
ATOM 7595 N N . ILE B 1 372 ? -13.664 8.508 17.484 1 89.5 372 ILE B N 1
ATOM 7596 C CA . ILE B 1 372 ? -14.094 9.828 17.031 1 89.5 372 ILE B CA 1
ATOM 7597 C C . ILE B 1 372 ? -12.953 10.828 17.234 1 89.5 372 ILE B C 1
ATOM 7599 O O . ILE B 1 372 ? -12.336 10.875 18.297 1 89.5 372 ILE B O 1
ATOM 7603 N N . SER B 1 373 ? -12.711 11.586 16.203 1 88.69 373 SER B N 1
ATOM 7604 C CA . SER B 1 373 ? -11.617 12.555 16.234 1 88.69 373 SER B CA 1
ATOM 7605 C C . SER B 1 373 ? -11.969 13.75 17.109 1 88.69 373 SER B C 1
ATOM 7607 O O . SER B 1 373 ? -13.008 14.383 16.922 1 88.69 373 SER B O 1
ATOM 7609 N N . THR B 1 374 ? -11.031 14.016 18.031 1 88.88 374 THR B N 1
ATOM 7610 C CA . THR B 1 374 ? -11.242 15.141 18.938 1 88.88 374 THR B CA 1
ATOM 7611 C C . THR B 1 374 ? -9.914 15.773 19.344 1 88.88 374 THR B C 1
ATOM 7613 O O . THR B 1 374 ? -8.914 15.078 19.5 1 88.88 374 THR B O 1
ATOM 7616 N N . MET B 1 375 ? -9.977 17.078 19.375 1 85.81 375 MET B N 1
ATOM 7617 C CA . MET B 1 375 ? -8.859 17.828 19.953 1 85.81 375 MET B CA 1
ATOM 7618 C C . MET B 1 375 ? -9.219 18.359 21.328 1 85.81 375 MET B C 1
ATOM 7620 O O . MET B 1 375 ? -8.672 19.375 21.781 1 85.81 375 MET B O 1
ATOM 7624 N N . GLY B 1 376 ? -10.203 17.688 21.891 1 86.19 376 GLY B N 1
ATOM 7625 C CA . GLY B 1 376 ? -10.633 18.094 23.219 1 86.19 376 GLY B CA 1
ATOM 7626 C C . GLY B 1 376 ? -11.648 19.219 23.188 1 86.19 376 GLY B C 1
ATOM 7627 O O . GLY B 1 376 ? -12.648 19.156 22.484 1 86.19 376 GLY B O 1
ATOM 7628 N N . LEU B 1 377 ? -11.312 20.219 24.047 1 84.12 377 LEU B N 1
ATOM 7629 C CA . LEU B 1 377 ? -12.273 21.297 24.266 1 84.12 377 LEU B CA 1
ATOM 7630 C C . LEU B 1 377 ? -11.93 22.516 23.422 1 84.12 377 LEU B C 1
ATOM 7632 O O . LEU B 1 377 ? -11.82 23.625 23.938 1 84.12 377 LEU B O 1
ATOM 7636 N N . THR B 1 378 ? -11.703 22.234 22.094 1 86.44 378 THR B N 1
ATOM 7637 C CA . THR B 1 378 ? -11.352 23.188 21.062 1 86.44 378 THR B CA 1
ATOM 7638 C C . THR B 1 378 ? -11.938 22.766 19.719 1 86.44 378 THR B C 1
ATOM 7640 O O . THR B 1 378 ? -12.875 21.969 19.656 1 86.44 378 THR B O 1
ATOM 7643 N N . GLY B 1 379 ? -11.562 23.5 18.688 1 90.38 379 GLY B N 1
ATOM 7644 C CA . GLY B 1 379 ? -11.969 23.094 17.359 1 90.38 379 GLY B CA 1
ATOM 7645 C C . GLY B 1 379 ? -12.836 24.109 16.656 1 90.38 379 GLY B C 1
ATOM 7646 O O . GLY B 1 379 ? -12.945 24.094 15.422 1 90.38 379 GLY B O 1
ATOM 7647 N N . LEU B 1 380 ? -13.469 24.969 17.484 1 95 380 LEU B N 1
ATOM 7648 C CA . LEU B 1 380 ? -14.273 26.031 16.875 1 95 380 LEU B CA 1
ATOM 7649 C C . LEU B 1 380 ? -13.391 27.125 16.312 1 95 380 LEU B C 1
ATOM 7651 O O . LEU B 1 380 ? -12.508 27.656 17 1 95 380 LEU B O 1
ATOM 7655 N N . ILE B 1 381 ? -13.617 27.422 15.055 1 95.56 381 ILE B N 1
ATOM 7656 C CA . ILE B 1 381 ? -12.859 28.438 14.352 1 95.56 381 ILE B CA 1
ATOM 7657 C C . ILE B 1 381 ? -13.82 29.469 13.758 1 95.56 381 ILE B C 1
ATOM 7659 O O . ILE B 1 381 ? -14.898 29.125 13.273 1 95.56 381 ILE B O 1
ATOM 7663 N N . SER B 1 382 ? -13.438 30.719 13.852 1 95.38 382 SER B N 1
ATOM 7664 C CA . SER B 1 382 ? -14.195 31.797 13.227 1 95.38 382 SER B CA 1
ATOM 7665 C C . SER B 1 382 ? -13.297 32.656 12.344 1 95.38 382 SER B C 1
ATOM 7667 O O . SER B 1 382 ? -12.148 32.938 12.695 1 95.38 382 SER B O 1
ATOM 7669 N N . PHE B 1 383 ? -13.805 33 11.211 1 94.44 383 PHE B N 1
ATOM 7670 C CA . PHE B 1 383 ? -13.156 33.969 10.328 1 94.44 383 PHE B CA 1
ATOM 7671 C C . PHE B 1 383 ? -13.945 35.281 10.281 1 94.44 383 PHE B C 1
ATOM 7673 O O . PHE B 1 383 ? -15.148 35.281 10 1 94.44 383 PHE B O 1
ATOM 7680 N N . VAL B 1 384 ? -13.242 36.375 10.562 1 93.56 384 VAL B N 1
ATOM 7681 C CA . VAL B 1 384 ? -13.867 37.688 10.711 1 93.56 384 VAL B CA 1
ATOM 7682 C C . VAL B 1 384 ? -13.195 38.688 9.773 1 93.56 384 VAL B C 1
ATOM 7684 O O . VAL B 1 384 ? -11.961 38.719 9.672 1 93.56 384 VAL B O 1
ATOM 7687 N N . ASP B 1 385 ? -14.008 39.375 9.086 1 90.94 385 ASP B N 1
ATOM 7688 C CA . ASP B 1 385 ? -13.523 40.5 8.289 1 90.94 385 ASP B CA 1
ATOM 7689 C C . ASP B 1 385 ? -13.727 41.812 9.031 1 90.94 385 ASP B C 1
ATOM 7691 O O . ASP B 1 385 ? -14.836 42.375 9.055 1 90.94 385 ASP B O 1
ATOM 7695 N N . THR B 1 386 ? -12.68 42.344 9.555 1 85.44 386 THR B N 1
ATOM 7696 C CA . THR B 1 386 ? -12.812 43.562 10.336 1 85.44 386 THR B CA 1
ATOM 7697 C C . THR B 1 386 ? -12.844 44.781 9.43 1 85.44 386 THR B C 1
ATOM 7699 O O . THR B 1 386 ? -13.258 45.875 9.852 1 85.44 386 THR B O 1
ATOM 7702 N N . LYS B 1 387 ? -12.172 44.812 8.234 1 74.88 387 LYS B N 1
ATOM 7703 C CA . LYS B 1 387 ? -12.156 45.938 7.297 1 74.88 387 LYS B CA 1
ATOM 7704 C C . LYS B 1 387 ? -13.281 45.781 6.27 1 74.88 387 LYS B C 1
ATOM 7706 O O . LYS B 1 387 ? -13.57 46.75 5.535 1 74.88 387 LYS B O 1
ATOM 7711 N N . ARG B 1 388 ? -14.18 45.094 6.375 1 59.16 388 ARG B N 1
ATOM 7712 C CA . ARG B 1 388 ? -15.242 44.812 5.414 1 59.16 388 ARG B CA 1
ATOM 7713 C C . ARG B 1 388 ? -14.734 44.969 3.982 1 59.16 388 ARG B C 1
ATOM 7715 O O . ARG B 1 388 ? -15.438 45.5 3.121 1 59.16 388 ARG B O 1
ATOM 7722 N N . ALA B 1 389 ? -13.461 44.594 3.832 1 60.84 389 ALA B N 1
ATOM 7723 C CA . ALA B 1 389 ? -12.844 44.75 2.518 1 60.84 389 ALA B CA 1
ATOM 7724 C C . ALA B 1 389 ? -13.062 43.5 1.662 1 60.84 389 ALA B C 1
ATOM 7726 O O . ALA B 1 389 ? -13.555 42.469 2.15 1 60.84 389 ALA B O 1
ATOM 7727 N N . SER B 1 390 ? -12.852 43.656 0.255 1 61.62 390 SER B N 1
ATOM 7728 C CA . SER B 1 390 ? -12.93 42.625 -0.773 1 61.62 390 SER B CA 1
ATOM 7729 C C . SER B 1 390 ? -11.734 41.688 -0.697 1 61.62 390 SER B C 1
ATOM 7731 O O . SER B 1 390 ? -10.633 42.094 -0.334 1 61.62 390 SER B O 1
ATOM 7733 N N . GLY B 1 391 ? -11.828 40.406 -0.186 1 73.44 391 GLY B N 1
ATOM 7734 C CA . GLY B 1 391 ? -10.789 39.406 -0.082 1 73.44 391 GLY B CA 1
ATOM 7735 C C . GLY B 1 391 ? -10.984 38.469 1.102 1 73.44 391 GLY B C 1
ATOM 7736 O O . GLY B 1 391 ? -12.109 38.25 1.562 1 73.44 391 GLY B O 1
ATOM 7737 N N . ASN B 1 392 ? -9.789 37.938 1.555 1 82.44 392 ASN B N 1
ATOM 7738 C CA . ASN B 1 392 ? -9.836 37 2.67 1 82.44 392 ASN B CA 1
ATOM 7739 C C . ASN B 1 392 ? -10.031 37.719 4 1 82.44 392 ASN B C 1
ATOM 7741 O O . ASN B 1 392 ? -9.633 38.875 4.152 1 82.44 392 ASN B O 1
ATOM 7745 N N . PRO B 1 393 ? -10.719 37.125 4.934 1 90.19 393 PRO B N 1
ATOM 7746 C CA . PRO B 1 393 ? -10.805 37.656 6.289 1 90.19 393 PRO B CA 1
ATOM 7747 C C . PRO B 1 393 ? -9.438 37.969 6.891 1 90.19 393 PRO B C 1
ATOM 7749 O O . PRO B 1 393 ? -8.484 37.219 6.672 1 90.19 393 PRO B O 1
ATOM 7752 N N . ASP B 1 394 ? -9.391 39.031 7.66 1 92.38 394 ASP B N 1
ATOM 7753 C CA . ASP B 1 394 ? -8.102 39.469 8.195 1 92.38 394 ASP B CA 1
ATOM 7754 C C . ASP B 1 394 ? -7.887 38.906 9.609 1 92.38 394 ASP B C 1
ATOM 7756 O O . ASP B 1 394 ? -6.777 39 10.141 1 92.38 394 ASP B O 1
ATOM 7760 N N . ILE B 1 395 ? -8.945 38.344 10.203 1 95.31 395 ILE B N 1
ATOM 7761 C CA . ILE B 1 395 ? -8.828 37.781 11.555 1 95.31 395 ILE B CA 1
ATOM 7762 C C . ILE B 1 395 ? -9.438 36.375 11.609 1 95.31 395 ILE B C 1
ATOM 7764 O O . ILE B 1 395 ? -10.531 36.156 11.086 1 95.31 395 ILE B O 1
ATOM 7768 N N . GLU B 1 396 ? -8.727 35.5 12.164 1 95.56 396 GLU B N 1
ATOM 7769 C CA . GLU B 1 396 ? -9.227 34.188 12.602 1 95.56 396 GLU B CA 1
ATOM 7770 C C . GLU B 1 396 ? -9.352 34.125 14.125 1 95.56 396 GLU B C 1
ATOM 7772 O O . GLU B 1 396 ? -8.555 34.75 14.836 1 95.56 396 GLU B O 1
ATOM 7777 N N . ILE B 1 397 ? -10.375 33.531 14.664 1 97.25 397 ILE B N 1
ATOM 7778 C CA . ILE B 1 397 ? -10.531 33.375 16.109 1 97.25 397 ILE B CA 1
ATOM 7779 C C . ILE B 1 397 ? -10.578 31.891 16.453 1 97.25 397 ILE B C 1
ATOM 7781 O O . ILE B 1 397 ? -11.391 31.141 15.906 1 97.25 397 ILE B O 1
ATOM 7785 N N . MET B 1 398 ? -9.711 31.531 17.312 1 97.06 398 MET B N 1
ATOM 7786 C CA . MET B 1 398 ? -9.711 30.172 17.844 1 97.06 398 MET B CA 1
ATOM 7787 C C . MET B 1 398 ? -10.148 30.172 19.312 1 97.06 398 MET B C 1
ATOM 7789 O O . MET B 1 398 ? -9.922 31.156 20.031 1 97.06 398 MET B O 1
ATOM 7793 N N . LYS B 1 399 ? -10.75 29.125 19.734 1 96.12 399 LYS B N 1
ATOM 7794 C CA . LYS B 1 399 ? -11.172 28.938 21.125 1 96.12 399 LYS B CA 1
ATOM 7795 C C . LYS B 1 399 ? -10.523 27.688 21.719 1 96.12 399 LYS B C 1
ATOM 7797 O O . LYS B 1 399 ? -10.555 26.609 21.125 1 96.12 399 LYS B O 1
ATOM 7802 N N . ILE B 1 400 ? -9.953 27.844 22.891 1 95.88 400 ILE B N 1
ATOM 7803 C CA . ILE B 1 400 ? -9.414 26.719 23.625 1 95.88 400 ILE B CA 1
ATOM 7804 C C . ILE B 1 400 ? -9.898 26.766 25.078 1 95.88 400 ILE B C 1
ATOM 7806 O O . ILE B 1 400 ? -9.805 27.797 25.734 1 95.88 400 ILE B O 1
ATOM 7810 N N . ARG B 1 401 ? -10.391 25.688 25.578 1 96.12 401 ARG B N 1
ATOM 7811 C CA . ARG B 1 401 ? -10.758 25.562 26.984 1 96.12 401 ARG B CA 1
ATOM 7812 C C . ARG B 1 401 ? -9.805 24.625 27.719 1 96.12 401 ARG B C 1
ATOM 7814 O O . ARG B 1 401 ? -9.492 23.531 27.219 1 96.12 401 ARG B O 1
ATOM 7821 N N . TYR B 1 402 ? -9.344 25.078 28.781 1 95.56 402 TYR B N 1
ATOM 7822 C CA . TYR B 1 402 ? -8.531 24.25 29.656 1 95.56 402 TYR B CA 1
ATOM 7823 C C . TYR B 1 402 ? -9.297 23.844 30.922 1 95.56 402 TYR B C 1
ATOM 7825 O O . TYR B 1 402 ? -9.945 24.688 31.547 1 95.56 402 TYR B O 1
ATOM 7833 N N . SER B 1 403 ? -9.188 22.625 31.234 1 94.88 403 SER B N 1
ATOM 7834 C CA . SER B 1 403 ? -9.906 22.078 32.375 1 94.88 403 SER B CA 1
ATOM 7835 C C . SER B 1 403 ? -9.359 22.594 33.688 1 94.88 403 SER B C 1
ATOM 7837 O O . SER B 1 403 ? -8.148 22.828 33.812 1 94.88 403 SER B O 1
ATOM 7839 N N . TYR B 1 404 ? -10.242 22.578 34.719 1 95.56 404 TYR B N 1
ATOM 7840 C CA . TYR B 1 404 ? -9.969 23.078 36.062 1 95.56 404 TYR B CA 1
ATOM 7841 C C . TYR B 1 404 ? -8.727 22.406 36.625 1 95.56 404 TYR B C 1
ATOM 7843 O O . TYR B 1 404 ? -8.617 21.172 36.625 1 95.56 404 TYR B O 1
ATOM 7851 N N . ASN B 1 405 ? -7.797 23.25 37.031 1 95.62 405 ASN B N 1
ATOM 7852 C CA . ASN B 1 405 ? -6.633 22.875 37.812 1 95.62 405 ASN B CA 1
ATOM 7853 C C . ASN B 1 405 ? -5.773 21.844 37.094 1 95.62 405 ASN B C 1
ATOM 7855 O O . ASN B 1 405 ? -5.34 20.859 37.719 1 95.62 405 ASN B O 1
ATOM 7859 N N . THR B 1 406 ? -5.508 22.047 35.781 1 93.81 406 THR B N 1
ATOM 7860 C CA . THR B 1 406 ? -4.727 21.062 35.031 1 93.81 406 THR B CA 1
ATOM 7861 C C . THR B 1 406 ? -3.49 21.719 34.438 1 93.81 406 THR B C 1
ATOM 7863 O O . THR B 1 406 ? -2.479 21.062 34.188 1 93.81 406 THR B O 1
ATOM 7866 N N . THR B 1 407 ? -3.479 23 34.188 1 95.5 407 THR B N 1
ATOM 7867 C CA . THR B 1 407 ? -2.484 23.672 33.344 1 95.5 407 THR B CA 1
ATOM 7868 C C . THR B 1 407 ? -1.147 23.766 34.062 1 95.5 407 THR B C 1
ATOM 7870 O O . THR B 1 407 ? -0.087 23.688 33.438 1 95.5 407 THR B O 1
ATOM 7873 N N . LYS B 1 408 ? -1.225 23.984 35.375 1 95.12 408 LYS B N 1
ATOM 7874 C CA . LYS B 1 408 ? 0.014 24.078 36.156 1 95.12 408 LYS B CA 1
ATOM 7875 C C . LYS B 1 408 ? 0.776 22.75 36.125 1 95.12 408 LYS B C 1
ATOM 7877 O O . LYS B 1 408 ? 1.975 22.719 35.844 1 95.12 408 LYS B O 1
ATOM 7882 N N . THR B 1 409 ? 0.081 21.703 36.375 1 91.75 409 THR B N 1
ATOM 7883 C CA . THR B 1 409 ? 0.7 20.391 36.438 1 91.75 409 THR B CA 1
ATOM 7884 C C . THR B 1 409 ? 1.242 19.969 35.062 1 91.75 409 THR B C 1
ATOM 7886 O O . THR B 1 409 ? 2.275 19.312 34.969 1 91.75 409 THR B O 1
ATOM 7889 N N . LEU B 1 410 ? 0.628 20.406 34.062 1 89.94 410 LEU B N 1
ATOM 7890 C CA . LEU B 1 410 ? 1.016 20.016 32.688 1 89.94 410 LEU B CA 1
ATOM 7891 C C . LEU B 1 410 ? 1.972 21.047 32.094 1 89.94 410 LEU B C 1
ATOM 7893 O O . LEU B 1 410 ? 2.443 20.859 30.969 1 89.94 410 LEU B O 1
ATOM 7897 N N . ASN B 1 411 ? 2.252 22.094 32.875 1 93.62 411 ASN B N 1
ATOM 7898 C CA . ASN B 1 411 ? 3.09 23.188 32.375 1 93.62 411 ASN B CA 1
ATOM 7899 C C . ASN B 1 411 ? 2.623 23.672 31 1 93.62 411 ASN B C 1
ATOM 7901 O O . ASN B 1 411 ? 3.438 23.891 30.109 1 93.62 411 ASN B O 1
ATOM 7905 N N . THR B 1 412 ? 1.402 23.844 30.828 1 93.25 412 THR B N 1
ATOM 7906 C CA . THR B 1 412 ? 0.722 24.031 29.562 1 93.25 412 THR B CA 1
ATOM 7907 C C . THR B 1 412 ? 1.204 25.312 28.875 1 93.25 412 THR B C 1
ATOM 7909 O O . THR B 1 412 ? 1.668 25.266 27.734 1 93.25 412 THR B O 1
ATOM 7912 N N . PHE B 1 413 ? 1.149 26.391 29.516 1 95.5 413 PHE B N 1
ATOM 7913 C CA . PHE B 1 413 ? 1.358 27.688 28.891 1 95.5 413 PHE B CA 1
ATOM 7914 C C . PHE B 1 413 ? 2.832 27.906 28.578 1 95.5 413 PHE B C 1
ATOM 7916 O O . PHE B 1 413 ? 3.172 28.516 27.562 1 95.5 413 PHE B O 1
ATOM 7923 N N . ARG B 1 414 ? 3.682 27.422 29.406 1 94.69 414 ARG B N 1
ATOM 7924 C CA . ARG B 1 414 ? 5.105 27.484 29.094 1 94.69 414 ARG B CA 1
ATOM 7925 C C . ARG B 1 414 ? 5.457 26.578 27.922 1 94.69 414 ARG B C 1
ATOM 7927 O O . ARG B 1 414 ? 6.141 27 26.984 1 94.69 414 ARG B O 1
ATOM 7934 N N . ASN B 1 415 ? 4.957 25.406 27.969 1 92.94 415 ASN B N 1
ATOM 7935 C CA . ASN B 1 415 ? 5.328 24.391 26.984 1 92.94 415 ASN B CA 1
ATOM 7936 C C . ASN B 1 415 ? 4.691 24.688 25.625 1 92.94 415 ASN B C 1
ATOM 7938 O O . ASN B 1 415 ? 5.332 24.516 24.578 1 92.94 415 ASN B O 1
ATOM 7942 N N . MET B 1 416 ? 3.494 25.109 25.609 1 92 416 MET B N 1
ATOM 7943 C CA . MET B 1 416 ? 2.75 25.234 24.359 1 92 416 MET B CA 1
ATOM 7944 C C . MET B 1 416 ? 2.998 26.609 23.719 1 92 416 MET B C 1
ATOM 7946 O O . MET B 1 416 ? 3.082 26.719 22.5 1 92 416 MET B O 1
ATOM 7950 N N . PHE B 1 417 ? 3.182 27.609 24.609 1 93.44 417 PHE B N 1
ATOM 7951 C CA . PHE B 1 417 ? 3.184 28.953 24.016 1 93.44 417 PHE B CA 1
ATOM 7952 C C . PHE B 1 417 ? 4.461 29.703 24.375 1 93.44 417 PHE B C 1
ATOM 7954 O O . PHE B 1 417 ? 4.648 30.844 23.969 1 93.44 417 PHE B O 1
ATOM 7961 N N . GLY B 1 418 ? 5.312 29.125 25.156 1 95.12 418 GLY B N 1
ATOM 7962 C CA . GLY B 1 418 ? 6.605 29.719 25.484 1 95.12 418 GLY B CA 1
ATOM 7963 C C . GLY B 1 418 ? 6.516 30.828 26.516 1 95.12 418 GLY B C 1
ATOM 7964 O O . GLY B 1 418 ? 7.418 31.656 26.625 1 95.12 418 GLY B O 1
ATOM 7965 N N . PHE B 1 419 ? 5.457 30.859 27.344 1 96.69 419 PHE B N 1
ATOM 7966 C CA . PHE B 1 419 ? 5.312 31.875 28.359 1 96.69 419 PHE B CA 1
ATOM 7967 C C . PHE B 1 419 ? 6.426 31.781 29.391 1 96.69 419 PHE B C 1
ATOM 7969 O O . PHE B 1 419 ? 6.906 30.688 29.688 1 96.69 419 PHE B O 1
ATOM 7976 N N . SER B 1 420 ? 6.832 32.906 29.922 1 95.94 420 SER B N 1
ATOM 7977 C CA . SER B 1 420 ? 7.703 32.906 31.078 1 95.94 420 SER B CA 1
ATOM 7978 C C . SER B 1 420 ? 7.004 32.281 32.281 1 95.94 420 SER B C 1
ATOM 7980 O O . SER B 1 420 ? 5.777 32.156 32.312 1 95.94 420 SER B O 1
ATOM 7982 N N . ASP B 1 421 ? 7.793 31.953 33.281 1 95.19 421 ASP B N 1
ATOM 7983 C CA . ASP B 1 421 ? 7.215 31.391 34.5 1 95.19 421 ASP B CA 1
ATOM 7984 C C . ASP B 1 421 ? 6.223 32.375 35.125 1 95.19 421 ASP B C 1
ATOM 7986 O O . ASP B 1 421 ? 5.152 31.969 35.594 1 95.19 421 ASP B O 1
ATOM 7990 N N . GLU B 1 422 ? 6.582 33.562 35.125 1 94.75 422 GLU B N 1
ATOM 7991 C CA . GLU B 1 422 ? 5.723 34.594 35.719 1 94.75 422 GLU B CA 1
ATOM 7992 C C . GLU B 1 422 ? 4.402 34.719 34.938 1 94.75 422 GLU B C 1
ATOM 7994 O O . GLU B 1 422 ? 3.332 34.75 35.562 1 94.75 422 GLU B O 1
ATOM 7999 N N . MET B 1 423 ? 4.52 34.812 33.688 1 95.69 423 MET B N 1
ATOM 8000 C CA . MET B 1 423 ? 3.322 34.938 32.844 1 95.69 423 MET B CA 1
ATOM 8001 C C . MET B 1 423 ? 2.477 33.656 32.938 1 95.69 423 MET B C 1
ATOM 8003 O O . MET B 1 423 ? 1.25 33.75 33.031 1 95.69 423 MET B O 1
ATOM 8007 N N . ALA B 1 424 ? 3.104 32.5 32.875 1 96.44 424 ALA B N 1
ATOM 8008 C CA . ALA B 1 424 ? 2.391 31.219 32.969 1 96.44 424 ALA B CA 1
ATOM 8009 C C . ALA B 1 424 ? 1.627 31.125 34.281 1 96.44 424 ALA B C 1
ATOM 8011 O O . ALA B 1 424 ? 0.519 30.578 34.312 1 96.44 424 ALA B O 1
ATOM 8012 N N . ASN B 1 425 ? 2.219 31.594 35.312 1 95.88 425 ASN B N 1
ATOM 8013 C CA . ASN B 1 425 ? 1.61 31.516 36.656 1 95.88 425 ASN B CA 1
ATOM 8014 C C . ASN B 1 425 ? 0.311 32.312 36.719 1 95.88 425 ASN B C 1
ATOM 8016 O O . ASN B 1 425 ? -0.623 31.922 37.406 1 95.88 425 ASN B O 1
ATOM 8020 N N . VAL B 1 426 ? 0.243 33.375 36 1 95.06 426 VAL B N 1
ATOM 8021 C CA . VAL B 1 426 ? -0.978 34.188 35.938 1 95.06 426 VAL B CA 1
ATOM 8022 C C . VAL B 1 426 ? -2.135 33.344 35.438 1 95.06 426 VAL B C 1
ATOM 8024 O O . VAL B 1 426 ? -3.213 33.312 36.031 1 95.06 426 VAL B O 1
ATOM 8027 N N . TYR B 1 427 ? -1.932 32.625 34.406 1 96.69 427 TYR B N 1
ATOM 8028 C CA . TYR B 1 427 ? -2.963 31.812 33.781 1 96.69 427 TYR B CA 1
ATOM 8029 C C . TYR B 1 427 ? -3.24 30.562 34.625 1 96.69 427 TYR B C 1
ATOM 8031 O O . TYR B 1 427 ? -4.391 30.141 34.781 1 96.69 427 TYR B O 1
ATOM 8039 N N . ASN B 1 428 ? -2.174 30.016 35.188 1 96.94 428 ASN B N 1
ATOM 8040 C CA . ASN B 1 428 ? -2.322 28.844 36.062 1 96.94 428 ASN B CA 1
ATOM 8041 C C . ASN B 1 428 ? -3.18 29.156 37.281 1 96.94 428 ASN B C 1
ATOM 8043 O O . ASN B 1 428 ? -3.996 28.344 37.719 1 96.94 428 ASN B O 1
ATOM 8047 N N . GLU B 1 429 ? -2.967 30.297 37.844 1 96.25 429 GLU B N 1
ATOM 8048 C CA . GLU B 1 429 ? -3.734 30.688 39.031 1 96.25 429 GLU B CA 1
ATOM 8049 C C . GLU B 1 429 ? -5.219 30.828 38.688 1 96.25 429 GLU B C 1
ATOM 8051 O O . GLU B 1 429 ? -6.074 30.469 39.5 1 96.25 429 GLU B O 1
ATOM 8056 N N . LEU B 1 430 ? -5.441 31.375 37.562 1 95.94 430 LEU B N 1
ATOM 8057 C CA . LEU B 1 430 ? -6.832 31.453 37.125 1 95.94 430 LEU B CA 1
ATOM 8058 C C . LEU B 1 430 ? -7.426 30.062 36.938 1 95.94 430 LEU B C 1
ATOM 8060 O O . LEU B 1 430 ? -8.57 29.828 37.344 1 95.94 430 LEU B O 1
ATOM 8064 N N . ASN B 1 431 ? -6.613 29.094 36.406 1 97 431 ASN B N 1
ATOM 8065 C CA . ASN B 1 431 ? -7.082 27.75 36.125 1 97 431 ASN B CA 1
ATOM 8066 C C . ASN B 1 431 ? -7.254 26.922 37.375 1 97 431 ASN B C 1
ATOM 8068 O O . ASN B 1 431 ? -7.996 25.953 37.406 1 97 431 ASN B O 1
ATOM 8072 N N . MET B 1 432 ? -6.691 27.359 38.469 1 95.94 432 MET B N 1
ATOM 8073 C CA . MET B 1 432 ? -6.855 26.688 39.75 1 95.94 432 MET B CA 1
ATOM 8074 C C . MET B 1 432 ? -8.227 27 40.344 1 95.94 432 MET B C 1
ATOM 8076 O O . MET B 1 432 ? -8.664 26.328 41.281 1 95.94 432 MET B O 1
ATOM 8080 N N . LYS B 1 433 ? -8.883 27.953 39.719 1 95.62 433 LYS B N 1
ATOM 8081 C CA . LYS B 1 433 ? -10.164 28.391 40.281 1 95.62 433 LYS B CA 1
ATOM 8082 C C . LYS B 1 433 ? -11.328 27.891 39.438 1 95.62 433 LYS B C 1
ATOM 8084 O O . LYS B 1 433 ? -12.461 27.797 39.906 1 95.62 433 LYS B O 1
ATOM 8089 N N . SER B 1 434 ? -11.094 27.625 38.219 1 95.94 434 SER B N 1
ATOM 8090 C CA . SER B 1 434 ? -12.109 27.141 37.281 1 95.94 434 SER B CA 1
ATOM 8091 C C . SER B 1 434 ? -11.484 26.734 35.938 1 95.94 434 SER B C 1
ATOM 8093 O O . SER B 1 434 ? -10.289 26.922 35.719 1 95.94 434 SER B O 1
ATOM 8095 N N . ASP B 1 435 ? -12.336 26.141 35.094 1 95.62 435 ASP B N 1
ATOM 8096 C CA . ASP B 1 435 ? -11.938 26.125 33.688 1 95.62 435 ASP B CA 1
ATOM 8097 C C . ASP B 1 435 ? -11.695 27.531 33.188 1 95.62 435 ASP B C 1
ATOM 8099 O O . ASP B 1 435 ? -12.289 28.5 33.688 1 95.62 435 ASP B O 1
ATOM 8103 N N . ILE B 1 436 ? -10.805 27.625 32.344 1 96.69 436 ILE B N 1
ATOM 8104 C CA . ILE B 1 436 ? -10.633 28.891 31.656 1 96.69 436 ILE B CA 1
ATOM 8105 C C . ILE B 1 436 ? -10.766 28.672 30.156 1 96.69 436 ILE B C 1
ATOM 8107 O O . ILE B 1 436 ? -10.469 27.594 29.641 1 96.69 436 ILE B O 1
ATOM 8111 N N . ILE B 1 437 ? -11.297 29.625 29.484 1 97.38 437 ILE B N 1
ATOM 8112 C CA . ILE B 1 437 ? -11.492 29.609 28.031 1 97.38 437 ILE B CA 1
ATOM 8113 C C . ILE B 1 437 ? -10.695 30.734 27.391 1 97.38 437 ILE B C 1
ATOM 8115 O O . ILE B 1 437 ? -10.891 31.906 27.719 1 97.38 437 ILE B O 1
ATOM 8119 N N . LEU B 1 438 ? -9.805 30.359 26.562 1 97.75 438 LEU B N 1
ATOM 8120 C CA . LEU B 1 438 ? -9.07 31.344 25.781 1 97.75 438 LEU B CA 1
ATOM 8121 C C . LEU B 1 438 ? -9.766 31.609 24.453 1 97.75 438 LEU B C 1
ATOM 8123 O O . LEU B 1 438 ? -10.07 30.688 23.703 1 97.75 438 LEU B O 1
ATOM 8127 N N . MET B 1 439 ? -10.117 32.844 24.219 1 98 439 MET B N 1
ATOM 8128 C CA . MET B 1 439 ? -10.484 33.312 22.891 1 98 439 MET B CA 1
ATOM 8129 C C . MET B 1 439 ? -9.289 33.969 22.188 1 98 439 MET B C 1
ATOM 8131 O O . MET B 1 439 ? -8.766 34.969 22.656 1 98 439 MET B O 1
ATOM 8135 N N . ILE B 1 440 ? -8.906 33.406 21.047 1 98.19 440 ILE B N 1
ATOM 8136 C CA . ILE B 1 440 ? -7.602 33.719 20.484 1 98.19 440 ILE B CA 1
ATOM 8137 C C . ILE B 1 440 ? -7.777 34.344 19.094 1 98.19 440 ILE B C 1
ATOM 8139 O O . ILE B 1 440 ? -7.879 33.625 18.109 1 98.19 440 ILE B O 1
ATOM 8143 N N . PRO B 1 441 ? -7.777 35.688 19 1 97.94 441 PRO B N 1
ATOM 8144 C CA . PRO B 1 441 ? -7.699 36.281 17.656 1 97.94 441 PRO B CA 1
ATOM 8145 C C . PRO B 1 441 ? -6.332 36.094 17.016 1 97.94 441 PRO B C 1
ATOM 8147 O O . PRO B 1 441 ? -5.301 36.25 17.672 1 97.94 441 PRO B O 1
ATOM 8150 N N . ILE B 1 442 ? -6.309 35.688 15.781 1 97.44 442 ILE B N 1
ATOM 8151 C CA . ILE B 1 442 ? -5.129 35.469 14.953 1 97.44 442 ILE B CA 1
ATOM 8152 C C . ILE B 1 442 ? -5.168 36.375 13.734 1 97.44 442 ILE B C 1
ATOM 8154 O O . ILE B 1 442 ? -6.152 36.406 12.992 1 97.44 442 ILE B O 1
ATOM 8158 N N . SER B 1 443 ? -4.129 37.156 13.586 1 95.31 443 SER B N 1
ATOM 8159 C CA . SER B 1 443 ? -4.086 38.094 12.469 1 95.31 443 SER B CA 1
ATOM 8160 C C . SER B 1 443 ? -3.605 37.375 11.195 1 95.31 443 SER B C 1
ATOM 8162 O O . SER B 1 443 ? -2.588 36.688 11.203 1 95.31 443 SER B O 1
ATOM 8164 N N . ASN B 1 444 ? -4.312 37.625 10.117 1 92.06 444 ASN B N 1
ATOM 8165 C CA . ASN B 1 444 ? -3.934 37.125 8.797 1 92.06 444 ASN B CA 1
ATOM 8166 C C . ASN B 1 444 ? -3.277 38.188 7.949 1 92.06 444 ASN B C 1
ATOM 8168 O O . ASN B 1 444 ? -3.012 38 6.766 1 92.06 444 ASN B O 1
ATOM 8172 N N . LEU B 1 445 ? -3.02 39.375 8.547 1 89 445 LEU B N 1
ATOM 8173 C CA . LEU B 1 445 ? -2.395 40.469 7.824 1 89 445 LEU B CA 1
ATOM 8174 C C . LEU B 1 445 ? -0.889 40.5 8.07 1 89 445 LEU B C 1
ATOM 8176 O O . LEU B 1 445 ? -0.442 40.531 9.219 1 89 445 LEU B O 1
ATOM 8180 N N . ILE B 1 446 ? -0.182 40.438 7.02 1 91.19 446 ILE B N 1
ATOM 8181 C CA . ILE B 1 446 ? 1.271 40.562 7.059 1 91.19 446 ILE B CA 1
ATOM 8182 C C . ILE B 1 446 ? 1.719 41.75 6.184 1 91.19 446 ILE B C 1
ATOM 8184 O O . ILE B 1 446 ? 1.485 41.75 4.973 1 91.19 446 ILE B O 1
ATOM 8188 N N . THR B 1 447 ? 2.318 42.688 6.746 1 91.69 447 THR B N 1
ATOM 8189 C CA . THR B 1 447 ? 2.773 43.875 6.004 1 91.69 447 THR B CA 1
ATOM 8190 C C . THR B 1 447 ? 4.289 43.844 5.836 1 91.69 447 THR B C 1
ATOM 8192 O O . THR B 1 447 ? 4.816 44.312 4.828 1 91.69 447 THR B O 1
ATOM 8195 N N . LYS B 1 448 ? 4.977 43.406 6.84 1 92.75 448 LYS B N 1
ATOM 8196 C CA . LYS B 1 448 ? 6.43 43.25 6.812 1 92.75 448 LYS B CA 1
ATOM 8197 C C . LYS B 1 448 ? 6.844 41.812 7.137 1 92.75 448 LYS B C 1
ATOM 8199 O O . LYS B 1 448 ? 6.34 41.219 8.086 1 92.75 448 LYS B O 1
ATOM 8204 N N . THR B 1 449 ? 7.723 41.344 6.285 1 96.88 449 THR B N 1
ATOM 8205 C CA . THR B 1 449 ? 8.156 39.969 6.469 1 96.88 449 THR B CA 1
ATOM 8206 C C . THR B 1 449 ? 9.477 39.906 7.219 1 96.88 449 THR B C 1
ATOM 8208 O O . THR B 1 449 ? 10.172 40.938 7.355 1 96.88 449 THR B O 1
ATOM 8211 N N . GLY B 1 450 ? 9.758 38.781 7.844 1 97.56 450 GLY B N 1
ATOM 8212 C CA . GLY B 1 450 ? 11.023 38.531 8.523 1 97.56 450 GLY B CA 1
ATOM 8213 C C . GLY B 1 450 ? 12.055 37.875 7.629 1 97.56 450 GLY B C 1
ATOM 8214 O O . GLY B 1 450 ? 11.992 38 6.406 1 97.56 450 GLY B O 1
ATOM 8215 N N . ARG B 1 451 ? 13.023 37.344 8.273 1 97.56 451 ARG B N 1
ATOM 8216 C CA . ARG B 1 451 ? 14.055 36.625 7.516 1 97.56 451 ARG B CA 1
ATOM 8217 C C . ARG B 1 451 ? 14.797 35.625 8.391 1 97.56 451 ARG B C 1
ATOM 8219 O O . ARG B 1 451 ? 14.773 35.75 9.617 1 97.56 451 ARG B O 1
ATOM 8226 N N . ILE B 1 452 ? 15.344 34.656 7.797 1 98.5 452 ILE B N 1
ATOM 8227 C CA . ILE B 1 452 ? 16.234 33.688 8.406 1 98.5 452 ILE B CA 1
ATOM 8228 C C . ILE B 1 452 ? 17.672 33.938 7.977 1 98.5 452 ILE B C 1
ATOM 8230 O O . ILE B 1 452 ? 17.938 34.188 6.797 1 98.5 452 ILE B O 1
ATOM 8234 N N . LEU B 1 453 ? 18.594 33.938 8.953 1 98.5 453 LEU B N 1
ATOM 8235 C CA . LEU B 1 453 ? 20.016 34.125 8.703 1 98.5 453 LEU B CA 1
ATOM 8236 C C . LEU B 1 453 ? 20.828 33 9.367 1 98.5 453 LEU B C 1
ATOM 8238 O O . LEU B 1 453 ? 20.359 32.375 10.328 1 98.5 453 LEU B O 1
ATOM 8242 N N . LEU B 1 454 ? 21.969 32.75 8.766 1 98.56 454 LEU B N 1
ATOM 8243 C CA . LEU B 1 454 ? 22.922 31.906 9.477 1 98.56 454 LEU B CA 1
ATOM 8244 C C . LEU B 1 454 ? 23.406 32.594 10.75 1 98.56 454 LEU B C 1
ATOM 8246 O O . LEU B 1 454 ? 23.656 33.781 10.758 1 98.56 454 LEU B O 1
ATOM 8250 N N . ARG B 1 455 ? 23.484 31.828 11.805 1 97.5 455 ARG B N 1
ATOM 8251 C CA . ARG B 1 455 ? 23.969 32.344 13.078 1 97.5 455 ARG B CA 1
ATOM 8252 C C . ARG B 1 455 ? 25.5 32.344 13.133 1 97.5 455 ARG B C 1
ATOM 8254 O O . ARG B 1 455 ? 26.109 33.25 13.711 1 97.5 455 ARG B O 1
ATOM 8261 N N . SER B 1 456 ? 26.109 31.25 12.633 1 96.75 456 SER B N 1
ATOM 8262 C CA . SER B 1 456 ? 27.547 31.047 12.602 1 96.75 456 SER B CA 1
ATOM 8263 C C . SER B 1 456 ? 27.969 30.203 11.406 1 96.75 456 SER B C 1
ATOM 8265 O O . SER B 1 456 ? 27.125 29.859 10.555 1 96.75 456 SER B O 1
ATOM 8267 N N . LYS B 1 457 ? 29.25 29.891 11.422 1 95.44 457 LYS B N 1
ATOM 8268 C CA . LYS B 1 457 ? 29.781 29.078 10.336 1 95.44 457 LYS B CA 1
ATOM 8269 C C . LYS B 1 457 ? 29.578 27.594 10.594 1 95.44 457 LYS B C 1
ATOM 8271 O O . LYS B 1 457 ? 29.828 26.766 9.727 1 95.44 457 LYS B O 1
ATOM 8276 N N . ASP B 1 458 ? 29.047 27.281 11.734 1 95.94 458 ASP B N 1
ATOM 8277 C CA . ASP B 1 458 ? 28.75 25.891 12.086 1 95.94 458 ASP B CA 1
ATOM 8278 C C . ASP B 1 458 ? 27.375 25.484 11.539 1 95.94 458 ASP B C 1
ATOM 8280 O O . ASP B 1 458 ? 26.344 26 11.969 1 95.94 458 ASP B O 1
ATOM 8284 N N . PRO B 1 459 ? 27.391 24.547 10.633 1 95.38 459 PRO B N 1
ATOM 8285 C CA . PRO B 1 459 ? 26.109 24.141 10.039 1 95.38 459 PRO B CA 1
ATOM 8286 C C . PRO B 1 459 ? 25.172 23.484 11.047 1 95.38 459 PRO B C 1
ATOM 8288 O O . PRO B 1 459 ? 23.984 23.281 10.758 1 95.38 459 PRO B O 1
ATOM 8291 N N . LEU B 1 460 ? 25.578 23.156 12.203 1 96 460 LEU B N 1
ATOM 8292 C CA . LEU B 1 460 ? 24.766 22.484 13.211 1 96 460 LEU B CA 1
ATOM 8293 C C . LEU B 1 460 ? 24.141 23.516 14.164 1 96 460 LEU B C 1
ATOM 8295 O O . LEU B 1 460 ? 23.234 23.172 14.938 1 96 460 LEU B O 1
ATOM 8299 N N . SER B 1 461 ? 24.531 24.75 14.07 1 96.38 461 SER B N 1
ATOM 8300 C CA . SER B 1 461 ? 23.953 25.797 14.898 1 96.38 461 SER B CA 1
ATOM 8301 C C . SER B 1 461 ? 22.547 26.141 14.445 1 96.38 461 SER B C 1
ATOM 8303 O O . SER B 1 461 ? 22.25 26.172 13.242 1 96.38 461 SER B O 1
ATOM 8305 N N . SER B 1 462 ? 21.703 26.453 15.391 1 97.12 462 SER B N 1
ATOM 8306 C CA . SER B 1 462 ? 20.391 26.953 15.031 1 97.12 462 SER B CA 1
ATOM 8307 C C . SER B 1 462 ? 20.484 28.297 14.328 1 97.12 462 SER B C 1
ATOM 8309 O O . SER B 1 462 ? 21.281 29.156 14.719 1 97.12 462 SER B O 1
ATOM 8311 N N . PRO B 1 463 ? 19.734 28.516 13.312 1 98 463 PRO B N 1
ATOM 8312 C CA . PRO B 1 463 ? 19.812 29.781 12.594 1 98 463 PRO B CA 1
ATOM 8313 C C . PRO B 1 463 ? 19.172 30.938 13.367 1 98 463 PRO B C 1
ATOM 8315 O O . PRO B 1 463 ? 18.484 30.703 14.367 1 98 463 PRO B O 1
ATOM 8318 N N . LYS B 1 464 ? 19.469 32.156 12.891 1 98.19 464 LYS B N 1
ATOM 8319 C CA . LYS B 1 464 ? 18.781 33.344 13.406 1 98.19 464 LYS B CA 1
ATOM 8320 C C . LYS B 1 464 ? 17.438 33.531 12.719 1 98.19 464 LYS B C 1
ATOM 8322 O O . LYS B 1 464 ? 17.344 33.562 11.492 1 98.19 464 LYS B O 1
ATOM 8327 N N . ILE B 1 465 ? 16.438 33.625 13.492 1 98.38 465 ILE B N 1
ATOM 8328 C CA . ILE B 1 465 ? 15.109 33.938 12.969 1 98.38 465 ILE B CA 1
ATOM 8329 C C . ILE B 1 465 ? 14.68 35.312 13.414 1 98.38 465 ILE B C 1
ATOM 8331 O O . ILE B 1 465 ? 14.422 35.562 14.602 1 98.38 465 ILE B O 1
ATOM 8335 N N . ILE B 1 466 ? 14.648 36.188 12.508 1 97.56 466 ILE B N 1
ATOM 8336 C CA . ILE B 1 466 ? 14.094 37.531 12.711 1 97.56 466 ILE B CA 1
ATOM 8337 C C . ILE B 1 466 ? 12.641 37.562 12.258 1 97.56 466 ILE B C 1
ATOM 8339 O O . ILE B 1 466 ? 12.359 37.562 11.062 1 97.56 466 ILE B O 1
ATOM 8343 N N . ALA B 1 467 ? 11.797 37.719 13.172 1 95 467 ALA B N 1
ATOM 8344 C CA . ALA B 1 467 ? 10.383 37.469 12.883 1 95 467 ALA B CA 1
ATOM 8345 C C . ALA B 1 467 ? 9.734 38.688 12.25 1 95 467 ALA B C 1
ATOM 8347 O O . ALA B 1 467 ? 9.102 38.594 11.195 1 95 467 ALA B O 1
ATOM 8348 N N . ASN B 1 468 ? 10.008 39.875 12.906 1 94.56 468 ASN B N 1
ATOM 8349 C CA . ASN B 1 468 ? 9.375 41.125 12.5 1 94.56 468 ASN B CA 1
ATOM 8350 C C . ASN B 1 468 ? 7.855 41.062 12.648 1 94.56 468 ASN B C 1
ATOM 8352 O O . ASN B 1 468 ? 7.121 41.594 11.82 1 94.56 468 ASN B O 1
ATOM 8356 N N . TYR B 1 469 ? 7.402 40.375 13.656 1 94.56 469 TYR B N 1
ATOM 8357 C CA . TYR B 1 469 ? 5.973 40.25 13.914 1 94.56 469 TYR B CA 1
ATOM 8358 C C . TYR B 1 469 ? 5.375 41.594 14.344 1 94.56 469 TYR B C 1
ATOM 8360 O O . TYR B 1 469 ? 5.961 42.312 15.164 1 94.56 469 TYR B O 1
ATOM 8368 N N . LEU B 1 470 ? 4.227 41.906 13.805 1 95 470 LEU B N 1
ATOM 8369 C CA . LEU B 1 470 ? 3.467 43.094 14.211 1 95 470 LEU B CA 1
ATOM 8370 C C . LEU B 1 470 ? 4.363 44.312 14.258 1 95 470 LEU B C 1
ATOM 8372 O O . LEU B 1 470 ? 4.309 45.094 15.219 1 95 470 LEU B O 1
ATOM 8376 N N . SER B 1 471 ? 5.176 44.469 13.328 1 91.94 471 SER B N 1
ATOM 8377 C CA . SER B 1 471 ? 6.164 45.531 13.312 1 91.94 471 SER B CA 1
ATOM 8378 C C . SER B 1 471 ? 5.609 46.781 12.648 1 91.94 471 SER B C 1
ATOM 8380 O O . SER B 1 471 ? 6.238 47.844 12.68 1 91.94 471 SER B O 1
ATOM 8382 N N . ASP B 1 472 ? 4.457 46.688 12.109 1 92.5 472 ASP B N 1
ATOM 8383 C CA . ASP B 1 472 ? 3.783 47.812 11.477 1 92.5 472 ASP B CA 1
ATOM 8384 C C . ASP B 1 472 ? 2.51 48.188 12.234 1 92.5 472 ASP B C 1
ATOM 8386 O O . ASP B 1 472 ? 1.8 47.312 12.734 1 92.5 472 ASP B O 1
ATOM 8390 N N . GLN B 1 473 ? 2.172 49.469 12.172 1 93.44 473 GLN B N 1
ATOM 8391 C CA . GLN B 1 473 ? 0.998 49.969 12.891 1 93.44 473 GLN B CA 1
ATOM 8392 C C . GLN B 1 473 ? -0.281 49.312 12.352 1 93.44 473 GLN B C 1
ATOM 8394 O O . GLN B 1 473 ? -1.223 49.062 13.102 1 93.44 473 GLN B O 1
ATOM 8399 N N . GLU B 1 474 ? -0.266 49.125 11.117 1 93.38 474 GLU B N 1
ATOM 8400 C CA . GLU B 1 474 ? -1.455 48.5 10.516 1 93.38 474 GLU B CA 1
ATOM 8401 C C . GLU B 1 474 ? -1.711 47.125 11.078 1 93.38 474 GLU B C 1
ATOM 8403 O O . GLU B 1 474 ? -2.863 46.719 11.258 1 93.38 474 GLU B O 1
ATOM 8408 N N . GLU B 1 475 ? -0.677 46.344 11.266 1 93.81 475 GLU B N 1
ATOM 8409 C CA . GLU B 1 475 ? -0.808 45 11.836 1 93.81 475 GLU B CA 1
ATOM 8410 C C . GLU B 1 475 ? -1.323 45.062 13.266 1 93.81 475 GLU B C 1
ATOM 8412 O O . GLU B 1 475 ? -2.186 44.281 13.656 1 93.81 475 GLU B O 1
ATOM 8417 N N . ILE B 1 476 ? -0.822 46.031 14.023 1 94.81 476 ILE B N 1
ATOM 8418 C CA . ILE B 1 476 ? -1.249 46.188 15.414 1 94.81 476 ILE B CA 1
ATOM 8419 C C . ILE B 1 476 ? -2.723 46.594 15.453 1 94.81 476 ILE B C 1
ATOM 8421 O O . ILE B 1 476 ? -3.502 46.031 16.234 1 94.81 476 ILE B O 1
ATOM 8425 N N . ASP B 1 477 ? -3.064 47.562 14.555 1 94.31 477 ASP B N 1
ATOM 8426 C CA . ASP B 1 477 ? -4.449 48 14.508 1 94.31 477 ASP B CA 1
ATOM 8427 C C . ASP B 1 477 ? -5.402 46.875 14.164 1 94.31 477 ASP B C 1
ATOM 8429 O O . ASP B 1 477 ? -6.488 46.781 14.742 1 94.31 477 ASP B O 1
ATOM 8433 N N . THR B 1 478 ? -4.961 46.062 13.25 1 94.06 478 THR B N 1
ATOM 8434 C CA . THR B 1 478 ? -5.785 44.938 12.852 1 94.06 478 THR B CA 1
ATOM 8435 C C . THR B 1 478 ? -5.969 43.969 14.023 1 94.06 478 THR B C 1
ATOM 8437 O O . THR B 1 478 ? -7.078 43.5 14.266 1 94.06 478 THR B O 1
ATOM 8440 N N . MET B 1 479 ? -4.914 43.656 14.758 1 96.44 479 MET B N 1
ATOM 8441 C CA . MET B 1 479 ? -5.004 42.781 15.922 1 96.44 479 MET B CA 1
ATOM 8442 C C . MET B 1 479 ? -5.938 43.375 16.969 1 96.44 479 MET B C 1
ATOM 8444 O O . MET B 1 479 ? -6.758 42.688 17.547 1 96.44 479 MET B O 1
ATOM 8448 N N . VAL B 1 480 ? -5.832 44.688 17.203 1 96.69 480 VAL B N 1
ATOM 8449 C CA . VAL B 1 480 ? -6.676 45.344 18.188 1 96.69 480 VAL B CA 1
ATOM 8450 C C . VAL B 1 480 ? -8.141 45.25 17.766 1 96.69 480 VAL B C 1
ATOM 8452 O O . VAL B 1 480 ? -9.016 45 18.594 1 96.69 480 VAL B O 1
ATOM 8455 N N . LYS B 1 481 ? -8.391 45.438 16.5 1 95.62 481 LYS B N 1
ATOM 8456 C CA . LYS B 1 481 ? -9.758 45.281 16.016 1 95.62 481 LYS B CA 1
ATOM 8457 C C . LYS B 1 481 ? -10.281 43.875 16.266 1 95.62 481 LYS B C 1
ATOM 8459 O O . LYS B 1 481 ? -11.453 43.688 16.609 1 95.62 481 LYS B O 1
ATOM 8464 N N . GLY B 1 482 ? -9.383 42.875 15.992 1 96.88 482 GLY B N 1
ATOM 8465 C CA . GLY B 1 482 ? -9.758 41.531 16.297 1 96.88 482 GLY B CA 1
ATOM 8466 C C . GLY B 1 482 ? -10.07 41.312 17.766 1 96.88 482 GLY B C 1
ATOM 8467 O O . GLY B 1 482 ? -11.039 40.625 18.109 1 96.88 482 GLY B O 1
ATOM 8468 N N . ILE B 1 483 ? -9.281 41.906 18.641 1 97.81 483 ILE B N 1
ATOM 8469 C CA . ILE B 1 483 ? -9.477 41.812 20.094 1 97.81 483 ILE B CA 1
ATOM 8470 C C . ILE B 1 483 ? -10.82 42.469 20.469 1 97.81 483 ILE B C 1
ATOM 8472 O O . ILE B 1 483 ? -11.617 41.844 21.188 1 97.81 483 ILE B O 1
ATOM 8476 N N . GLU B 1 484 ? -11.039 43.562 19.922 1 97.06 484 GLU B N 1
ATOM 8477 C CA . GLU B 1 484 ? -12.273 44.312 20.234 1 97.06 484 GLU B CA 1
ATOM 8478 C C . GLU B 1 484 ? -13.5 43.531 19.75 1 97.06 484 GLU B C 1
ATOM 8480 O O . GLU B 1 484 ? -14.539 43.5 20.422 1 97.06 484 GLU B O 1
ATOM 8485 N N . PHE B 1 485 ? -13.375 42.938 18.625 1 96.12 485 PHE B N 1
ATOM 8486 C CA . PHE B 1 485 ? -14.461 42.125 18.125 1 96.12 485 PHE B CA 1
ATOM 8487 C C . PHE B 1 485 ? -14.805 41.031 19.109 1 96.12 485 PHE B C 1
ATOM 8489 O O . PHE B 1 485 ? -15.977 40.812 19.422 1 96.12 485 PHE B O 1
ATOM 8496 N N . VAL B 1 486 ? -13.781 40.344 19.594 1 97.75 486 VAL B N 1
ATOM 8497 C CA . VAL B 1 486 ? -13.984 39.219 20.531 1 97.75 486 VAL B CA 1
ATOM 8498 C C . VAL B 1 486 ? -14.594 39.75 21.828 1 97.75 486 VAL B C 1
ATOM 8500 O O . VAL B 1 486 ? -15.492 39.125 22.391 1 97.75 486 VAL B O 1
ATOM 8503 N N . VAL B 1 487 ? -14.086 40.875 22.297 1 97.62 487 VAL B N 1
ATOM 8504 C CA . VAL B 1 487 ? -14.602 41.469 23.531 1 97.62 487 VAL B CA 1
ATOM 8505 C C . VAL B 1 487 ? -16.094 41.781 23.375 1 97.62 487 VAL B C 1
ATOM 8507 O O . VAL B 1 487 ? -16.891 41.469 24.266 1 97.62 487 VAL B O 1
ATOM 8510 N N . GLU B 1 488 ? -16.453 42.344 22.266 1 96.88 488 GLU B N 1
ATOM 8511 C CA . GLU B 1 488 ? -17.859 42.656 22.016 1 96.88 488 GLU B CA 1
ATOM 8512 C C . GLU B 1 488 ? -18.703 41.406 21.906 1 96.88 488 GLU B C 1
ATOM 8514 O O . GLU B 1 488 ? -19.828 41.344 22.406 1 96.88 488 GLU B O 1
ATOM 8519 N N . MET B 1 489 ? -18.156 40.438 21.234 1 96.75 489 MET B N 1
ATOM 8520 C CA . MET B 1 489 ? -18.859 39.156 21.094 1 96.75 489 MET B CA 1
ATOM 8521 C C . MET B 1 489 ? -19.156 38.531 22.453 1 96.75 489 MET B C 1
ATOM 8523 O O . MET B 1 489 ? -20.25 38.031 22.672 1 96.75 489 MET B O 1
ATOM 8527 N N . CYS B 1 490 ? -18.219 38.656 23.375 1 96.38 490 CYS B N 1
ATOM 8528 C CA . CYS B 1 490 ? -18.344 38 24.656 1 96.38 490 CYS B CA 1
ATOM 8529 C C . CYS B 1 490 ? -19.25 38.781 25.594 1 96.38 490 CYS B C 1
ATOM 8531 O O . CYS B 1 490 ? -19.609 38.312 26.672 1 96.38 490 CYS B O 1
ATOM 8533 N N . LYS B 1 491 ? -19.734 39.938 25.172 1 95.88 491 LYS B N 1
ATOM 8534 C CA . LYS B 1 491 ? -20.703 40.75 25.922 1 95.88 491 LYS B CA 1
ATOM 8535 C C . LYS B 1 491 ? -22.125 40.375 25.531 1 95.88 491 LYS B C 1
ATOM 8537 O O . LYS B 1 491 ? -23.078 40.75 26.219 1 95.88 491 LYS B O 1
ATOM 8542 N N . LYS B 1 492 ? -22.234 39.656 24.516 1 97.12 492 LYS B N 1
ATOM 8543 C CA . LYS B 1 492 ? -23.562 39.281 24.062 1 97.12 492 LYS B CA 1
ATOM 8544 C C . LYS B 1 492 ? -24.25 38.344 25.078 1 97.12 492 LYS B C 1
ATOM 8546 O O . LYS B 1 492 ? -23.578 37.656 25.828 1 97.12 492 LYS B O 1
ATOM 8551 N N . LYS B 1 493 ? -25.547 38.219 25 1 96.69 493 LYS B N 1
ATOM 8552 C CA . LYS B 1 493 ? -26.406 37.594 25.984 1 96.69 493 LYS B CA 1
ATOM 8553 C C . LYS B 1 493 ? -26.031 36.125 26.172 1 96.69 493 LYS B C 1
ATOM 8555 O O . LYS B 1 493 ? -25.969 35.656 27.312 1 96.69 493 LYS B O 1
ATOM 8560 N N . PRO B 1 494 ? -25.812 35.344 25.109 1 97.19 494 PRO B N 1
ATOM 8561 C CA . PRO B 1 494 ? -25.469 33.938 25.328 1 97.19 494 PRO B CA 1
ATOM 8562 C C . PRO B 1 494 ? -24.234 33.781 26.219 1 97.19 494 PRO B C 1
ATOM 8564 O O . PRO B 1 494 ? -24.203 32.875 27.062 1 97.19 494 PRO B O 1
ATOM 8567 N N . MET B 1 495 ? -23.312 34.656 26.109 1 96.88 495 MET B N 1
ATOM 8568 C CA . MET B 1 495 ? -22.078 34.562 26.875 1 96.88 495 MET B CA 1
ATOM 8569 C C . MET B 1 495 ? -22.297 34.969 28.328 1 96.88 495 MET B C 1
ATOM 8571 O O . MET B 1 495 ? -21.844 34.312 29.25 1 96.88 495 MET B O 1
ATOM 8575 N N . THR B 1 496 ? -22.984 36.031 28.516 1 94.88 496 THR B N 1
ATOM 8576 C CA . THR B 1 496 ? -23.25 36.531 29.859 1 94.88 496 THR B CA 1
ATOM 8577 C C . THR B 1 496 ? -24.156 35.562 30.609 1 94.88 496 THR B C 1
ATOM 8579 O O . THR B 1 496 ? -23.969 35.344 31.812 1 94.88 496 THR B O 1
ATOM 8582 N N . ASP B 1 497 ? -25.125 35.031 29.891 1 95.5 497 ASP B N 1
ATOM 8583 C CA . ASP B 1 497 ? -26.047 34.062 30.516 1 95.5 497 ASP B CA 1
ATOM 8584 C C . ASP B 1 497 ? -25.312 32.812 30.953 1 95.5 497 ASP B C 1
ATOM 8586 O O . ASP B 1 497 ? -25.672 32.188 31.953 1 95.5 497 ASP B O 1
ATOM 8590 N N . ALA B 1 498 ? -24.312 32.5 30.203 1 95 498 ALA B N 1
ATOM 8591 C CA . ALA B 1 498 ? -23.547 31.297 30.516 1 95 498 ALA B CA 1
ATOM 8592 C C . ALA B 1 498 ? -22.609 31.531 31.703 1 95 498 ALA B C 1
ATOM 8594 O O . ALA B 1 498 ? -22.078 30.578 32.281 1 95 498 ALA B O 1
ATOM 8595 N N . GLY B 1 499 ? -22.391 32.812 32.031 1 93.81 499 GLY B N 1
ATOM 8596 C CA . GLY B 1 499 ? -21.578 33.125 33.188 1 93.81 499 GLY B CA 1
ATOM 8597 C C . GLY B 1 499 ? -20.094 33.25 32.875 1 93.81 499 GLY B C 1
ATOM 8598 O O . GLY B 1 499 ? -19.25 33.188 33.75 1 93.81 499 GLY B O 1
ATOM 8599 N N . TYR B 1 500 ? -19.75 33.375 31.609 1 95.25 500 TYR B N 1
ATOM 8600 C CA . TYR B 1 500 ? -18.375 33.594 31.219 1 95.25 500 TYR B CA 1
ATOM 8601 C C . TYR B 1 500 ? -17.953 35.062 31.469 1 95.25 500 TYR B C 1
ATOM 8603 O O . TYR B 1 500 ? -18.641 35.969 31.031 1 95.25 500 TYR B O 1
ATOM 8611 N N . ILE B 1 501 ? -16.828 35.219 32.156 1 94.12 501 ILE B N 1
ATOM 8612 C CA . ILE B 1 501 ? -16.375 36.562 32.531 1 94.12 501 ILE B CA 1
ATOM 8613 C C . ILE B 1 501 ? -14.906 36.719 32.156 1 94.12 501 ILE B C 1
ATOM 8615 O O . ILE B 1 501 ? -14.078 35.875 32.469 1 94.12 501 ILE B O 1
ATOM 8619 N N . PHE B 1 502 ? -14.625 37.875 31.516 1 95.81 502 PHE B N 1
ATOM 8620 C CA . PHE B 1 502 ? -13.227 38.125 31.203 1 95.81 502 PHE B CA 1
ATOM 8621 C C . PHE B 1 502 ? -12.414 38.375 32.469 1 95.81 502 PHE B C 1
ATOM 8623 O O . PHE B 1 502 ? -12.859 39.062 33.375 1 95.81 502 PHE B O 1
ATOM 8630 N N . GLU B 1 503 ? -11.281 37.781 32.469 1 95.25 503 GLU B N 1
ATOM 8631 C CA . GLU B 1 503 ? -10.305 38.094 33.5 1 95.25 503 GLU B CA 1
ATOM 8632 C C . GLU B 1 503 ? -9.445 39.281 33.094 1 95.25 503 GLU B C 1
ATOM 8634 O O . GLU B 1 503 ? -8.961 39.375 31.969 1 95.25 503 GLU B O 1
ATOM 8639 N N . GLU B 1 504 ? -9.367 40.25 33.938 1 93.81 504 GLU B N 1
ATOM 8640 C CA . GLU B 1 504 ? -8.523 41.406 33.719 1 93.81 504 GLU B CA 1
ATOM 8641 C C . GLU B 1 504 ? -7.078 41.125 34.125 1 93.81 504 GLU B C 1
ATOM 8643 O O . GLU B 1 504 ? -6.656 41.5 35.219 1 93.81 504 GLU B O 1
ATOM 8648 N N . ILE B 1 505 ? -6.348 40.688 33.188 1 93.56 505 ILE B N 1
ATOM 8649 C CA . ILE B 1 505 ? -4.98 40.25 33.438 1 93.56 505 ILE B CA 1
ATOM 8650 C C . ILE B 1 505 ? -4.078 41.469 33.594 1 93.56 505 ILE B C 1
ATOM 8652 O O . ILE B 1 505 ? -4.145 42.406 32.812 1 93.56 505 ILE B O 1
ATOM 8656 N N . VAL B 1 506 ? -3.297 41.438 34.594 1 89.25 506 VAL B N 1
ATOM 8657 C CA . VAL B 1 506 ? -2.252 42.438 34.781 1 89.25 506 VAL B CA 1
ATOM 8658 C C . VAL B 1 506 ? -0.933 41.906 34.219 1 89.25 506 VAL B C 1
ATOM 8660 O O . VAL B 1 506 ? -0.362 40.938 34.75 1 89.25 506 VAL B O 1
ATOM 8663 N N . PHE B 1 507 ? -0.463 42.531 33.25 1 89.5 507 PHE B N 1
ATOM 8664 C CA . PHE B 1 507 ? 0.768 42.094 32.594 1 89.5 507 PHE B CA 1
ATOM 8665 C C . PHE B 1 507 ? 1.981 42.781 33.219 1 89.5 507 PHE B C 1
ATOM 8667 O O . PHE B 1 507 ? 1.928 43.938 33.594 1 89.5 507 PHE B O 1
ATOM 8674 N N . PRO B 1 508 ? 2.99 42.094 33.469 1 78.25 508 PRO B N 1
ATOM 8675 C CA . PRO B 1 508 ? 4.152 42.594 34.219 1 78.25 508 PRO B CA 1
ATOM 8676 C C . PRO B 1 508 ? 4.762 43.844 33.594 1 78.25 508 PRO B C 1
ATOM 8678 O O . PRO B 1 508 ? 5.312 44.688 34.312 1 78.25 508 PRO B O 1
ATOM 8681 N N . ASN B 1 509 ? 4.746 44.125 32.406 1 75.94 509 ASN B N 1
ATOM 8682 C CA . ASN B 1 509 ? 5.484 45.188 31.781 1 75.94 509 ASN B CA 1
ATOM 8683 C C . ASN B 1 509 ? 4.555 46.312 31.344 1 75.94 509 ASN B C 1
ATOM 8685 O O . ASN B 1 509 ? 4.941 47.188 30.531 1 75.94 509 ASN B O 1
ATOM 8689 N N . CYS B 1 510 ? 3.395 46.188 31.875 1 80.44 510 CYS B N 1
ATOM 8690 C CA . CYS B 1 510 ? 2.467 47.25 31.531 1 80.44 510 CYS B CA 1
ATOM 8691 C C . CYS B 1 510 ? 2.447 48.344 32.594 1 80.44 510 CYS B C 1
ATOM 8693 O O . CYS B 1 510 ? 2.691 48.031 33.781 1 80.44 510 CYS B O 1
ATOM 8695 N N . GLU B 1 511 ? 2.303 49.562 32.156 1 74.62 511 GLU B N 1
ATOM 8696 C CA . GLU B 1 511 ? 2.18 50.656 33.125 1 74.62 511 GLU B CA 1
ATOM 8697 C C . GLU B 1 511 ? 1.023 50.406 34.094 1 74.62 511 GLU B C 1
ATOM 8699 O O . GLU B 1 511 ? -0.008 49.844 33.719 1 74.62 511 GLU B O 1
ATOM 8704 N N . ALA B 1 512 ? 1.228 50.688 35.344 1 62.84 512 ALA B N 1
ATOM 8705 C CA . ALA B 1 512 ? 0.308 50.406 36.438 1 62.84 512 ALA B CA 1
ATOM 8706 C C . ALA B 1 512 ? -1.086 50.938 36.125 1 62.84 512 ALA B C 1
ATOM 8708 O O . ALA B 1 512 ? -2.09 50.375 36.562 1 62.84 512 ALA B O 1
ATOM 8709 N N . ASN B 1 513 ? -1.143 51.906 35.344 1 65.94 513 ASN B N 1
ATOM 8710 C CA . ASN B 1 513 ? -2.455 52.531 35.25 1 65.94 513 ASN B CA 1
ATOM 8711 C C . ASN B 1 513 ? -3.139 52.281 33.906 1 65.94 513 ASN B C 1
ATOM 8713 O O . ASN B 1 513 ? -4.074 52.969 33.531 1 65.94 513 ASN B O 1
ATOM 8717 N N . CYS B 1 514 ? -2.818 51.125 33.344 1 82.69 514 CYS B N 1
ATOM 8718 C CA . CYS B 1 514 ? -3.496 50.844 32.062 1 82.69 514 CYS B CA 1
ATOM 8719 C C . CYS B 1 514 ? -4.809 50.094 32.312 1 82.69 514 CYS B C 1
ATOM 8721 O O . CYS B 1 514 ? -4.809 48.938 32.75 1 82.69 514 CYS B O 1
ATOM 8723 N N . LYS B 1 515 ? -5.922 50.75 32.031 1 89.19 515 LYS B N 1
ATOM 8724 C CA . LYS B 1 515 ? -7.246 50.188 32.312 1 89.19 515 LYS B CA 1
ATOM 8725 C C . LYS B 1 515 ? -7.625 49.125 31.281 1 89.19 515 LYS B C 1
ATOM 8727 O O . LYS B 1 515 ? -7.453 49.344 30.078 1 89.19 515 LYS B O 1
ATOM 8732 N N . TRP B 1 516 ? -8.125 48.031 31.75 1 92.81 516 TRP B N 1
ATOM 8733 C CA . TRP B 1 516 ? -8.57 46.969 30.891 1 92.81 516 TRP B CA 1
ATOM 8734 C C . TRP B 1 516 ? -9.57 47.469 29.859 1 92.81 516 TRP B C 1
ATOM 8736 O O . TRP B 1 516 ? -10.445 48.25 30.172 1 92.81 516 TRP B O 1
ATOM 8746 N N . GLY B 1 517 ? -9.383 47.031 28.594 1 92.31 517 GLY B N 1
ATOM 8747 C CA . GLY B 1 517 ? -10.328 47.344 27.547 1 92.31 517 GLY B CA 1
ATOM 8748 C C . GLY B 1 517 ? -9.938 48.594 26.734 1 92.31 517 GLY B C 1
ATOM 8749 O O . GLY B 1 517 ? -10.555 48.875 25.719 1 92.31 517 GLY B O 1
ATOM 8750 N N . THR B 1 518 ? -8.969 49.281 27.203 1 93.5 518 THR B N 1
ATOM 8751 C CA . THR B 1 518 ? -8.492 50.438 26.438 1 93.5 518 THR B CA 1
ATOM 8752 C C . THR B 1 518 ? -7.449 50 25.406 1 93.5 518 THR B C 1
ATOM 8754 O O . THR B 1 518 ? -6.867 48.938 25.516 1 93.5 518 THR B O 1
ATOM 8757 N N . THR B 1 519 ? -7.262 50.844 24.469 1 92.81 519 THR B N 1
ATOM 8758 C CA . THR B 1 519 ? -6.277 50.594 23.438 1 92.81 519 THR B CA 1
ATOM 8759 C C . THR B 1 519 ? -4.883 50.438 24.031 1 92.81 519 THR B C 1
ATOM 8761 O O . THR B 1 519 ? -4.102 49.594 23.609 1 92.81 519 THR B O 1
ATOM 8764 N N . ASP B 1 520 ? -4.602 51.25 25 1 91.5 520 ASP B N 1
ATOM 8765 C CA . ASP B 1 520 ? -3.293 51.188 25.641 1 91.5 520 ASP B CA 1
ATOM 8766 C C . ASP B 1 520 ? -3.09 49.844 26.359 1 91.5 520 ASP B C 1
ATOM 8768 O O . ASP B 1 520 ? -1.997 49.281 26.312 1 91.5 520 ASP B O 1
ATOM 8772 N N . TYR B 1 521 ? -4.121 49.406 26.969 1 94.44 521 TYR B N 1
ATOM 8773 C CA . TYR B 1 521 ? -4.066 48.094 27.609 1 94.44 521 TYR B CA 1
ATOM 8774 C C . TYR B 1 521 ? -3.795 47 26.594 1 94.44 521 TYR B C 1
ATOM 8776 O O . TYR B 1 521 ? -2.938 46.125 26.812 1 94.44 521 TYR B O 1
ATOM 8784 N N . TRP B 1 522 ? -4.504 47.094 25.516 1 95.62 522 TRP B N 1
ATOM 8785 C CA . TRP B 1 522 ? -4.371 46.031 24.516 1 95.62 522 TRP B CA 1
ATOM 8786 C C . TRP B 1 522 ? -2.986 46.062 23.875 1 95.62 522 TRP B C 1
ATOM 8788 O O . TRP B 1 522 ? -2.398 45 23.609 1 95.62 522 TRP B O 1
ATOM 8798 N N . LYS B 1 523 ? -2.469 47.156 23.578 1 93.75 523 LYS B N 1
ATOM 8799 C CA . LYS B 1 523 ? -1.127 47.25 23.016 1 93.75 523 LYS B CA 1
ATOM 8800 C C . LYS B 1 523 ? -0.084 46.656 23.953 1 93.75 523 LYS B C 1
ATOM 8802 O O . LYS B 1 523 ? 0.833 45.969 23.516 1 93.75 523 LYS B O 1
ATOM 8807 N N . CYS B 1 524 ? -0.218 46.969 25.203 1 94.06 524 CYS B N 1
ATOM 8808 C CA . CYS B 1 524 ? 0.698 46.406 26.188 1 94.06 524 CYS B CA 1
ATOM 8809 C C . CYS B 1 524 ? 0.549 44.906 26.281 1 94.06 524 CYS B C 1
ATOM 8811 O O . CYS B 1 524 ? 1.543 44.188 26.391 1 94.06 524 CYS B O 1
ATOM 8813 N N . ALA B 1 525 ? -0.688 44.469 26.297 1 95.81 525 ALA B N 1
ATOM 8814 C CA . ALA B 1 525 ? -0.955 43.062 26.359 1 95.81 525 ALA B CA 1
ATOM 8815 C C . ALA B 1 525 ? -0.354 42.344 25.141 1 95.81 525 ALA B C 1
ATOM 8817 O O . ALA B 1 525 ? 0.233 41.25 25.281 1 95.81 525 ALA B O 1
ATOM 8818 N N . ILE B 1 526 ? -0.539 42.906 23.953 1 96.38 526 ILE B N 1
ATOM 8819 C CA . ILE B 1 526 ? 0.03 42.375 22.734 1 96.38 526 ILE B CA 1
ATOM 8820 C C . ILE B 1 526 ? 1.544 42.219 22.875 1 96.38 526 ILE B C 1
ATOM 8822 O O . ILE B 1 526 ? 2.115 41.188 22.547 1 96.38 526 ILE B O 1
ATOM 8826 N N . LYS B 1 527 ? 2.162 43.188 23.406 1 94.81 527 LYS B N 1
ATOM 8827 C CA . LYS B 1 527 ? 3.607 43.219 23.609 1 94.81 527 LYS B CA 1
ATOM 8828 C C . LYS B 1 527 ? 4.047 42.031 24.469 1 94.81 527 LYS B C 1
ATOM 8830 O O . LYS B 1 527 ? 5.152 41.5 24.297 1 94.81 527 LYS B O 1
ATOM 8835 N N . ASN B 1 528 ? 3.193 41.562 25.312 1 95.31 528 ASN B N 1
ATOM 8836 C CA . ASN B 1 528 ? 3.566 40.562 26.281 1 95.31 528 ASN B CA 1
ATOM 8837 C C . ASN B 1 528 ? 3.25 39.156 25.766 1 95.31 528 ASN B C 1
ATOM 8839 O O . ASN B 1 528 ? 4.055 38.219 25.922 1 95.31 528 ASN B O 1
ATOM 8843 N N . VAL B 1 529 ? 2.037 38.969 25.078 1 96.62 529 VAL B N 1
ATOM 8844 C CA . VAL B 1 529 ? 1.622 37.594 24.953 1 96.62 529 VAL B CA 1
ATOM 8845 C C . VAL B 1 529 ? 1.231 37.281 23.5 1 96.62 529 VAL B C 1
ATOM 8847 O O . VAL B 1 529 ? 0.759 36.188 23.188 1 96.62 529 VAL B O 1
ATOM 8850 N N . ALA B 1 530 ? 1.323 38.281 22.562 1 96.62 530 ALA B N 1
ATOM 8851 C CA . ALA B 1 530 ? 1.192 37.906 21.156 1 96.62 530 ALA B CA 1
ATOM 8852 C C . ALA B 1 530 ? 2.393 37.094 20.688 1 96.62 530 ALA B C 1
ATOM 8854 O O . ALA B 1 530 ? 3.533 37.406 21.047 1 96.62 530 ALA B O 1
ATOM 8855 N N . THR B 1 531 ? 2.123 36.031 19.953 1 95.75 531 THR B N 1
ATOM 8856 C CA . THR B 1 531 ? 3.193 35.156 19.5 1 95.75 531 THR B CA 1
ATOM 8857 C C . THR B 1 531 ? 2.738 34.344 18.312 1 95.75 531 THR B C 1
ATOM 8859 O O . THR B 1 531 ? 1.627 34.5 17.797 1 95.75 531 THR B O 1
ATOM 8862 N N . SER B 1 532 ? 3.6 33.531 17.828 1 95.56 532 SER B N 1
ATOM 8863 C CA . SER B 1 532 ? 3.35 32.688 16.672 1 95.56 532 SER B CA 1
ATOM 8864 C C . SER B 1 532 ? 2.354 31.578 17.016 1 95.56 532 SER B C 1
ATOM 8866 O O . SER B 1 532 ? 2.316 31.094 18.141 1 95.56 532 SER B O 1
ATOM 8868 N N . ILE B 1 533 ? 1.569 31.203 15.984 1 95.5 533 ILE B N 1
ATOM 8869 C CA . ILE B 1 533 ? 0.75 30.016 16.109 1 95.5 533 ILE B CA 1
ATOM 8870 C C . ILE B 1 533 ? 1.286 28.922 15.188 1 95.5 533 ILE B C 1
ATOM 8872 O O . ILE B 1 533 ? 0.528 28.062 14.719 1 95.5 533 ILE B O 1
ATOM 8876 N N . PHE B 1 534 ? 2.57 29.047 14.828 1 95.38 534 PHE B N 1
ATOM 8877 C CA . PHE B 1 534 ? 3.381 28 14.219 1 95.38 534 PHE B CA 1
ATOM 8878 C C . PHE B 1 534 ? 3.041 27.844 12.742 1 95.38 534 PHE B C 1
ATOM 8880 O O . PHE B 1 534 ? 3.006 26.734 12.219 1 95.38 534 PHE B O 1
ATOM 8887 N N . HIS B 1 535 ? 2.68 28.922 12.039 1 97.56 535 HIS B N 1
ATOM 8888 C CA . HIS B 1 535 ? 2.338 28.891 10.617 1 97.56 535 HIS B CA 1
ATOM 8889 C C . HIS B 1 535 ? 3.426 29.562 9.781 1 97.56 535 HIS B C 1
ATOM 8891 O O . HIS B 1 535 ? 3.127 30.359 8.891 1 97.56 535 HIS B O 1
ATOM 8897 N N . SER B 1 536 ? 4.656 29.25 10.055 1 97.81 536 SER B N 1
ATOM 8898 C CA . SER B 1 536 ? 5.766 29.906 9.383 1 97.81 536 SER B CA 1
ATOM 8899 C C . SER B 1 536 ? 5.949 29.375 7.965 1 97.81 536 SER B C 1
ATOM 8901 O O . SER B 1 536 ? 5.898 28.156 7.738 1 97.81 536 SER B O 1
ATOM 8903 N N . VAL B 1 537 ? 6.172 30.312 6.961 1 98.5 537 VAL B N 1
ATOM 8904 C CA . VAL B 1 537 ? 6.371 29.922 5.57 1 98.5 537 VAL B CA 1
ATOM 8905 C C . VAL B 1 537 ? 7.238 30.953 4.859 1 98.5 537 VAL B C 1
ATOM 8907 O O . VAL B 1 537 ? 7.621 31.953 5.453 1 98.5 537 VAL B O 1
ATOM 8910 N N . GLY B 1 538 ? 7.711 30.703 3.635 1 98.75 538 GLY B N 1
ATOM 8911 C CA . GLY B 1 538 ? 7.969 31.734 2.648 1 98.75 538 GLY B CA 1
ATOM 8912 C C . GLY B 1 538 ? 9.445 32 2.432 1 98.75 538 GLY B C 1
ATOM 8913 O O . GLY B 1 538 ? 9.82 32.781 1.566 1 98.75 538 GLY B O 1
ATOM 8914 N N . THR B 1 539 ? 10.406 31.297 3.025 1 98.81 539 THR B N 1
ATOM 8915 C CA . THR B 1 539 ? 11.797 31.734 3.1 1 98.81 539 THR B CA 1
ATOM 8916 C C . THR B 1 539 ? 12.555 31.312 1.845 1 98.81 539 THR B C 1
ATOM 8918 O O . THR B 1 539 ? 13.734 31.641 1.682 1 98.81 539 THR B O 1
ATOM 8921 N N . ASN B 1 540 ? 11.961 30.562 1.011 1 98.94 540 ASN B N 1
ATOM 8922 C CA . ASN B 1 540 ? 12.406 30.25 -0.345 1 98.94 540 ASN B CA 1
ATOM 8923 C C . ASN B 1 540 ? 11.305 30.531 -1.37 1 98.94 540 ASN B C 1
ATOM 8925 O O . ASN B 1 540 ? 10.898 29.641 -2.107 1 98.94 540 ASN B O 1
ATOM 8929 N N . LYS B 1 541 ? 11.016 31.797 -1.545 1 98.81 541 LYS B N 1
ATOM 8930 C CA . LYS B 1 541 ? 9.82 32.312 -2.213 1 98.81 541 LYS B CA 1
ATOM 8931 C C . LYS B 1 541 ? 9.773 31.859 -3.674 1 98.81 541 LYS B C 1
ATOM 8933 O O . LYS B 1 541 ? 10.758 32.031 -4.402 1 98.81 541 LYS B O 1
ATOM 8938 N N . MET B 1 542 ? 8.609 31.281 -4.066 1 98.88 542 MET B N 1
ATOM 8939 C CA . MET B 1 542 ? 8.328 30.969 -5.465 1 98.88 542 MET B CA 1
ATOM 8940 C C . MET B 1 542 ? 7.957 32.219 -6.234 1 98.88 542 MET B C 1
ATOM 8942 O O . MET B 1 542 ? 7.277 33.125 -5.707 1 98.88 542 MET B O 1
ATOM 8946 N N . GLY B 1 543 ? 8.391 32.375 -7.418 1 98.5 543 GLY B N 1
ATOM 8947 C CA . GLY B 1 543 ? 8.062 33.469 -8.289 1 98.5 543 GLY B CA 1
ATOM 8948 C C . GLY B 1 543 ? 8.594 33.312 -9.703 1 98.5 543 GLY B C 1
ATOM 8949 O O . GLY B 1 543 ? 9.227 32.281 -10.016 1 98.5 543 GLY B O 1
ATOM 8950 N N . ALA B 1 544 ? 8.227 34.25 -10.531 1 97.56 544 ALA B N 1
ATOM 8951 C CA . ALA B 1 544 ? 8.773 34.25 -11.883 1 97.56 544 ALA B CA 1
ATOM 8952 C C . ALA B 1 544 ? 10.297 34.312 -11.859 1 97.56 544 ALA B C 1
ATOM 8954 O O . ALA B 1 544 ? 10.891 34.906 -10.945 1 97.56 544 ALA B O 1
ATOM 8955 N N . ILE B 1 545 ? 10.852 33.781 -12.836 1 96.19 545 ILE B N 1
ATOM 8956 C CA . ILE B 1 545 ? 12.305 33.75 -12.922 1 96.19 545 ILE B CA 1
ATOM 8957 C C . ILE B 1 545 ? 12.852 35.188 -12.922 1 96.19 545 ILE B C 1
ATOM 8959 O O . ILE B 1 545 ? 13.93 35.438 -12.383 1 96.19 545 ILE B O 1
ATOM 8963 N N . SER B 1 546 ? 12.055 36.094 -13.414 1 96.31 546 SER B N 1
ATOM 8964 C CA . SER B 1 546 ? 12.477 37.469 -13.516 1 96.31 546 SER B CA 1
ATOM 8965 C C . SER B 1 546 ? 12.266 38.219 -12.195 1 96.31 546 SER B C 1
ATOM 8967 O O . SER B 1 546 ? 12.789 39.312 -12.008 1 96.31 546 SER B O 1
ATOM 8969 N N . ASP B 1 547 ? 11.523 37.688 -11.273 1 97.62 547 ASP B N 1
ATOM 8970 C CA . ASP B 1 547 ? 11.273 38.281 -9.969 1 97.62 547 ASP B CA 1
ATOM 8971 C C . ASP B 1 547 ? 12.523 38.219 -9.094 1 97.62 547 ASP B C 1
ATOM 8973 O O . ASP B 1 547 ? 12.93 37.125 -8.664 1 97.62 547 ASP B O 1
ATOM 8977 N N . LYS B 1 548 ? 13.086 39.281 -8.719 1 97.38 548 LYS B N 1
ATOM 8978 C CA . LYS B 1 548 ? 14.336 39.375 -7.969 1 97.38 548 LYS B CA 1
ATOM 8979 C C . LYS B 1 548 ? 14.148 38.906 -6.523 1 97.38 548 LYS B C 1
ATOM 8981 O O . LYS B 1 548 ? 15.125 38.656 -5.816 1 97.38 548 LYS B O 1
ATOM 8986 N N . THR B 1 549 ? 12.906 38.75 -6.117 1 97.88 549 THR B N 1
ATOM 8987 C CA . THR B 1 549 ? 12.648 38.344 -4.746 1 97.88 549 THR B CA 1
ATOM 8988 C C . THR B 1 549 ? 12.383 36.844 -4.684 1 97.88 549 THR B C 1
ATOM 8990 O O . THR B 1 549 ? 12.148 36.281 -3.607 1 97.88 549 THR B O 1
ATOM 8993 N N . ALA B 1 550 ? 12.469 36.219 -5.863 1 98.69 550 ALA B N 1
ATOM 8994 C CA . ALA B 1 550 ? 12.156 34.781 -5.922 1 98.69 550 ALA B CA 1
ATOM 8995 C C . ALA B 1 550 ? 13.414 33.938 -5.73 1 98.69 550 ALA B C 1
ATOM 8997 O O . ALA B 1 550 ? 14.508 34.344 -6.129 1 98.69 550 ALA B O 1
ATOM 8998 N N . VAL B 1 551 ? 13.25 32.812 -5.117 1 98.94 551 VAL B N 1
ATOM 8999 C CA . VAL B 1 551 ? 14.32 31.844 -4.93 1 98.94 551 VAL B CA 1
ATOM 9000 C C . VAL B 1 551 ? 14.094 30.641 -5.852 1 98.94 551 VAL B C 1
ATOM 9002 O O . VAL B 1 551 ? 15.047 30.094 -6.406 1 98.94 551 VAL B O 1
ATOM 9005 N N . VAL B 1 552 ? 12.812 30.188 -6 1 98.94 552 VAL B N 1
ATOM 9006 C CA . VAL B 1 552 ? 12.484 29.078 -6.891 1 98.94 552 VAL B CA 1
ATOM 9007 C C . VAL B 1 552 ? 11.492 29.562 -7.953 1 98.94 552 VAL B C 1
ATOM 9009 O O . VAL B 1 552 ? 10.742 30.516 -7.73 1 98.94 552 VAL B O 1
ATOM 9012 N N . ASP B 1 553 ? 11.508 28.953 -9.102 1 98.81 553 ASP B N 1
ATOM 9013 C CA . ASP B 1 553 ? 10.555 29.266 -10.164 1 98.81 553 ASP B CA 1
ATOM 9014 C C . ASP B 1 553 ? 9.258 28.484 -9.984 1 98.81 553 ASP B C 1
ATOM 9016 O O . ASP B 1 553 ? 9.094 27.75 -9.008 1 98.81 553 ASP B O 1
ATOM 9020 N N . PRO B 1 554 ? 8.266 28.594 -10.82 1 98.69 554 PRO B N 1
ATOM 9021 C CA . PRO B 1 554 ? 6.973 27.938 -10.633 1 98.69 554 PRO B CA 1
ATOM 9022 C C . PRO B 1 554 ? 7.059 26.422 -10.766 1 98.69 554 PRO B C 1
ATOM 9024 O O . PRO B 1 554 ? 6.094 25.719 -10.461 1 98.69 554 PRO B O 1
ATOM 9027 N N . PHE B 1 555 ? 8.18 25.906 -11.188 1 98.75 555 PHE B N 1
ATOM 9028 C CA . PHE B 1 555 ? 8.398 24.469 -11.219 1 98.75 555 PHE B CA 1
ATOM 9029 C C . PHE B 1 555 ? 9.18 24.016 -9.992 1 98.75 555 PHE B C 1
ATOM 9031 O O . PHE B 1 555 ? 9.648 22.875 -9.93 1 98.75 555 PHE B O 1
ATOM 9038 N N . LEU B 1 556 ? 9.398 24.938 -9.047 1 98.88 556 LEU B N 1
ATOM 9039 C CA . LEU B 1 556 ? 10 24.703 -7.738 1 98.88 556 LEU B CA 1
ATOM 9040 C C . LEU B 1 556 ? 11.5 24.469 -7.863 1 98.88 556 LEU B C 1
ATOM 9042 O O . LEU B 1 556 ? 12.125 23.922 -6.945 1 98.88 556 LEU B O 1
ATOM 9046 N N . LYS B 1 557 ? 12.047 24.781 -9.008 1 98.88 557 LYS B N 1
ATOM 9047 C CA . LYS B 1 557 ? 13.492 24.703 -9.242 1 98.88 557 LYS B CA 1
ATOM 9048 C C . LYS B 1 557 ? 14.211 25.922 -8.656 1 98.88 557 LYS B C 1
ATOM 9050 O O . LYS B 1 557 ? 13.734 27.047 -8.789 1 98.88 557 LYS B O 1
ATOM 9055 N N . VAL B 1 558 ? 15.305 25.688 -7.992 1 98.94 558 VAL B N 1
ATOM 9056 C CA . VAL B 1 558 ? 16.125 26.797 -7.508 1 98.94 558 VAL B CA 1
ATOM 9057 C C . VAL B 1 558 ? 16.688 27.562 -8.695 1 98.94 558 VAL B C 1
ATOM 9059 O O . VAL B 1 558 ? 17.375 27 -9.547 1 98.94 558 VAL B O 1
ATOM 9062 N N . ILE B 1 559 ? 16.438 28.828 -8.727 1 98.81 559 ILE B N 1
ATOM 9063 C CA . ILE B 1 559 ? 16.828 29.656 -9.867 1 98.81 559 ILE B CA 1
ATOM 9064 C C . ILE B 1 559 ? 18.344 29.703 -9.977 1 98.81 559 ILE B C 1
ATOM 9066 O O . ILE B 1 559 ? 19.031 30.016 -9 1 98.81 559 ILE B O 1
ATOM 9070 N N . GLY B 1 560 ? 18.828 29.281 -11.102 1 98.19 560 GLY B N 1
ATOM 9071 C CA . GLY B 1 560 ? 20.25 29.391 -11.359 1 98.19 560 GLY B CA 1
ATOM 9072 C C . GLY B 1 560 ? 21.016 28.109 -11.047 1 98.19 560 GLY B C 1
ATOM 9073 O O . GLY B 1 560 ? 22.219 28.016 -11.289 1 98.19 560 GLY B O 1
ATOM 9074 N N . ILE B 1 561 ? 20.391 27.078 -10.523 1 98.69 561 ILE B N 1
ATOM 9075 C CA . ILE B 1 561 ? 21.031 25.812 -10.172 1 98.69 561 ILE B CA 1
ATOM 9076 C C . ILE B 1 561 ? 20.297 24.641 -10.82 1 98.69 561 ILE B C 1
ATOM 9078 O O . ILE B 1 561 ? 19.094 24.484 -10.625 1 98.69 561 ILE B O 1
ATOM 9082 N N . ASP B 1 562 ? 21.031 23.875 -11.562 1 98.56 562 ASP B N 1
ATOM 9083 C CA . ASP B 1 562 ? 20.438 22.703 -12.203 1 98.56 562 ASP B CA 1
ATOM 9084 C C . ASP B 1 562 ? 20.281 21.547 -11.203 1 98.56 562 ASP B C 1
ATOM 9086 O O . ASP B 1 562 ? 21.094 21.391 -10.297 1 98.56 562 ASP B O 1
ATOM 9090 N N . CYS B 1 563 ? 19.203 20.766 -11.289 1 98.81 563 CYS B N 1
ATOM 9091 C CA . CYS B 1 563 ? 18.969 19.516 -10.586 1 98.81 563 CYS B CA 1
ATOM 9092 C C . CYS B 1 563 ? 18.75 19.75 -9.094 1 98.81 563 CYS B C 1
ATOM 9094 O O . CYS B 1 563 ? 19.109 18.922 -8.266 1 98.81 563 CYS B O 1
ATOM 9096 N N . LEU B 1 564 ? 18.141 20.938 -8.797 1 98.94 564 LEU B N 1
ATOM 9097 C CA . LEU B 1 564 ? 17.844 21.266 -7.414 1 98.94 564 LEU B CA 1
ATOM 9098 C C . LEU B 1 564 ? 16.453 21.875 -7.293 1 98.94 564 LEU B C 1
ATOM 9100 O O . LEU B 1 564 ? 16.109 22.828 -8.016 1 98.94 564 LEU B O 1
ATOM 9104 N N . ARG B 1 565 ? 15.641 21.266 -6.41 1 98.94 565 ARG B N 1
ATOM 9105 C CA . ARG B 1 565 ? 14.312 21.812 -6.133 1 98.94 565 ARG B CA 1
ATOM 9106 C C . ARG B 1 565 ? 14.102 22.016 -4.637 1 98.94 565 ARG B C 1
ATOM 9108 O O . ARG B 1 565 ? 14.82 21.438 -3.82 1 98.94 565 ARG B O 1
ATOM 9115 N N . VAL B 1 566 ? 13.227 22.922 -4.312 1 98.94 566 VAL B N 1
ATOM 9116 C CA . VAL B 1 566 ? 12.664 23.047 -2.971 1 98.94 566 VAL B CA 1
ATOM 9117 C C . VAL B 1 566 ? 11.164 22.766 -3.012 1 98.94 566 VAL B C 1
ATOM 9119 O O . VAL B 1 566 ? 10.43 23.406 -3.779 1 98.94 566 VAL B O 1
ATOM 9122 N N . ILE B 1 567 ? 10.711 21.797 -2.242 1 98.94 567 ILE B N 1
ATOM 9123 C CA . ILE B 1 567 ? 9.297 21.453 -2.166 1 98.94 567 ILE B CA 1
ATOM 9124 C C . ILE B 1 567 ? 8.859 21.406 -0.704 1 98.94 567 ILE B C 1
ATOM 9126 O O . ILE B 1 567 ? 8.844 20.328 -0.092 1 98.94 567 ILE B O 1
ATOM 9130 N N . ASP B 1 568 ? 8.492 22.5 -0.161 1 98.81 568 ASP B N 1
ATOM 9131 C CA . ASP B 1 568 ? 7.965 22.594 1.195 1 98.81 568 ASP B CA 1
ATOM 9132 C C . ASP B 1 568 ? 7.336 23.969 1.438 1 98.81 568 ASP B C 1
ATOM 9134 O O . ASP B 1 568 ? 7.078 24.719 0.492 1 98.81 568 ASP B O 1
ATOM 9138 N N . SER B 1 569 ? 7.023 24.281 2.67 1 98.75 569 SER B N 1
ATOM 9139 C CA . SER B 1 569 ? 6.273 25.484 3.004 1 98.75 569 SER B CA 1
ATOM 9140 C C . SER B 1 569 ? 7.094 26.734 2.734 1 98.75 569 SER B C 1
ATOM 9142 O O . SER B 1 569 ? 6.539 27.844 2.623 1 98.75 569 SER B O 1
ATOM 9144 N N . SER B 1 570 ? 8.43 26.609 2.641 1 98.88 570 SER B N 1
ATOM 9145 C CA . SER B 1 570 ? 9.281 27.781 2.414 1 98.88 570 SER B CA 1
ATOM 9146 C C . SER B 1 570 ? 9.062 28.359 1.024 1 98.88 570 SER B C 1
ATOM 9148 O O . SER B 1 570 ? 9.461 29.5 0.752 1 98.88 570 SER B O 1
ATOM 9150 N N . THR B 1 571 ? 8.359 27.656 0.179 1 98.94 571 THR B N 1
ATOM 9151 C CA . THR B 1 571 ? 8.219 28.109 -1.202 1 98.94 571 THR B CA 1
ATOM 9152 C C . THR B 1 571 ? 6.98 28.984 -1.365 1 98.94 571 THR B C 1
ATOM 9154 O O . THR B 1 571 ? 6.793 29.625 -2.404 1 98.94 571 THR B O 1
ATOM 9157 N N . MET B 1 572 ? 6.133 29.062 -0.372 1 98.81 572 MET B N 1
ATOM 9158 C CA . MET B 1 572 ? 4.93 29.891 -0.481 1 98.81 572 MET B CA 1
ATOM 9159 C C . MET B 1 572 ? 5.293 31.359 -0.692 1 98.81 572 MET B C 1
ATOM 9161 O O . MET B 1 572 ? 6.023 31.938 0.107 1 98.81 572 MET B O 1
ATOM 9165 N N . PRO B 1 573 ? 4.758 31.938 -1.755 1 98.62 573 PRO B N 1
ATOM 9166 C CA . PRO B 1 573 ? 5.062 33.344 -1.942 1 98.62 573 PRO B CA 1
ATOM 9167 C C . PRO B 1 573 ? 4.316 34.25 -0.958 1 98.62 573 PRO B C 1
ATOM 9169 O O . PRO B 1 573 ? 4.848 35.281 -0.529 1 98.62 573 PRO B O 1
ATOM 9172 N N . ALA B 1 574 ? 3.121 33.844 -0.63 1 97.69 574 ALA B N 1
ATOM 9173 C CA . ALA B 1 574 ? 2.275 34.5 0.367 1 97.69 574 ALA B CA 1
ATOM 9174 C C . ALA B 1 574 ? 1.617 33.469 1.282 1 97.69 574 ALA B C 1
ATOM 9176 O O . ALA B 1 574 ? 1.191 32.406 0.826 1 97.69 574 ALA B O 1
ATOM 9177 N N . LEU B 1 575 ? 1.576 33.844 2.506 1 97.38 575 LEU B N 1
ATOM 9178 C CA . LEU B 1 575 ? 0.958 32.969 3.492 1 97.38 575 LEU B CA 1
ATOM 9179 C C . LEU B 1 575 ? -0.536 32.812 3.229 1 97.38 575 LEU B C 1
ATOM 9181 O O . LEU B 1 575 ? -1.23 33.812 2.994 1 97.38 575 LEU B O 1
ATOM 9185 N N . VAL B 1 576 ? -0.989 31.609 3.18 1 95.44 576 VAL B N 1
ATOM 9186 C CA . VAL B 1 576 ? -2.418 31.359 3.035 1 95.44 576 VAL B CA 1
ATOM 9187 C C . VAL B 1 576 ? -3.156 31.828 4.289 1 95.44 576 VAL B C 1
ATOM 9189 O O . VAL B 1 576 ? -2.592 31.828 5.387 1 95.44 576 VAL B O 1
ATOM 9192 N N . SER B 1 577 ? -4.395 32.188 4.211 1 92.38 577 SER B N 1
ATOM 9193 C CA . SER B 1 577 ? -5.148 32.812 5.293 1 92.38 577 SER B CA 1
ATOM 9194 C C . SER B 1 577 ? -5.707 31.75 6.25 1 92.38 577 SER B C 1
ATOM 9196 O O . SER B 1 577 ? -6.867 31.828 6.656 1 92.38 577 SER B O 1
ATOM 9198 N N . CYS B 1 578 ? -4.965 30.703 6.449 1 92.94 578 CYS B N 1
ATOM 9199 C CA . CYS B 1 578 ? -5.301 29.594 7.344 1 92.94 578 CYS B CA 1
ATOM 9200 C C . CYS B 1 578 ? -4.059 28.797 7.707 1 92.94 578 CYS B C 1
ATOM 9202 O O . CYS B 1 578 ? -2.936 29.297 7.602 1 92.94 578 CYS B O 1
ATOM 9204 N N . ASN B 1 579 ? -4.23 27.625 8.234 1 94.5 579 ASN B N 1
ATOM 9205 C CA . ASN B 1 579 ? -3.127 26.719 8.531 1 94.5 579 ASN B CA 1
ATOM 9206 C C . ASN B 1 579 ? -2.346 26.359 7.27 1 94.5 579 ASN B C 1
ATOM 9208 O O . ASN B 1 579 ? -2.883 26.422 6.164 1 94.5 579 ASN B O 1
ATOM 9212 N N . THR B 1 580 ? -1.161 25.891 7.441 1 97.62 580 THR B N 1
ATOM 9213 C CA . THR B 1 580 ? -0.263 25.828 6.297 1 97.62 580 THR B CA 1
ATOM 9214 C C . THR B 1 580 ? -0.024 24.375 5.879 1 97.62 580 THR B C 1
ATOM 9216 O O . THR B 1 580 ? 0.531 24.109 4.812 1 97.62 580 THR B O 1
ATOM 9219 N N . ASN B 1 581 ? -0.405 23.422 6.691 1 98.06 581 ASN B N 1
ATOM 9220 C CA . ASN B 1 581 ? -0.068 22.031 6.426 1 98.06 581 ASN B CA 1
ATOM 9221 C C . ASN B 1 581 ? -0.72 21.531 5.141 1 98.06 581 ASN B C 1
ATOM 9223 O O . ASN B 1 581 ? -0.078 20.844 4.34 1 98.06 581 ASN B O 1
ATOM 9227 N N . ALA B 1 582 ? -1.996 21.828 4.949 1 98 582 ALA B N 1
ATOM 9228 C CA . ALA B 1 582 ? -2.705 21.406 3.748 1 98 582 ALA B CA 1
ATOM 9229 C C . ALA B 1 582 ? -2.041 21.953 2.492 1 98 582 ALA B C 1
ATOM 9231 O O . ALA B 1 582 ? -1.837 21.234 1.518 1 98 582 ALA B O 1
ATOM 9232 N N . ALA B 1 583 ? -1.729 23.188 2.533 1 98.44 583 ALA B N 1
ATOM 9233 C CA . ALA B 1 583 ? -1.074 23.812 1.391 1 98.44 583 ALA B CA 1
ATOM 9234 C C . ALA B 1 583 ? 0.292 23.188 1.127 1 98.44 583 ALA B C 1
ATOM 9236 O O . ALA B 1 583 ? 0.69 23.016 -0.027 1 98.44 583 ALA B O 1
ATOM 9237 N N . THR B 1 584 ? 1.025 22.891 2.156 1 98.81 584 THR B N 1
ATOM 9238 C CA . THR B 1 584 ? 2.332 22.25 2.016 1 98.81 584 THR B CA 1
ATOM 9239 C C . THR B 1 584 ? 2.199 20.891 1.347 1 98.81 584 THR B C 1
ATOM 9241 O O . THR B 1 584 ? 2.986 20.547 0.462 1 98.81 584 THR B O 1
ATOM 9244 N N . MET B 1 585 ? 1.203 20.156 1.799 1 98.75 585 MET B N 1
ATOM 9245 C CA . MET B 1 585 ? 0.96 18.844 1.201 1 98.75 585 MET B CA 1
ATOM 9246 C C . MET B 1 585 ? 0.57 18.969 -0.267 1 98.75 585 MET B C 1
ATOM 9248 O O . MET B 1 585 ? 0.985 18.172 -1.102 1 98.75 585 MET B O 1
ATOM 9252 N N . MET B 1 586 ? -0.225 19.969 -0.545 1 98.69 586 MET B N 1
ATOM 9253 C CA . MET B 1 586 ? -0.604 20.25 -1.926 1 98.69 586 MET B CA 1
ATOM 9254 C C . MET B 1 586 ? 0.623 20.578 -2.771 1 98.69 586 MET B C 1
ATOM 9256 O O . MET B 1 586 ? 0.767 20.078 -3.885 1 98.69 586 MET B O 1
ATOM 9260 N N . ILE B 1 587 ? 1.547 21.312 -2.271 1 98.94 587 ILE B N 1
ATOM 9261 C CA . ILE B 1 587 ? 2.779 21.656 -2.969 1 98.94 587 ILE B CA 1
ATOM 9262 C C . ILE B 1 587 ? 3.582 20.391 -3.258 1 98.94 587 ILE B C 1
ATOM 9264 O O . ILE B 1 587 ? 4.156 20.25 -4.34 1 98.94 587 ILE B O 1
ATOM 9268 N N . ALA B 1 588 ? 3.578 19.516 -2.32 1 98.94 588 ALA B N 1
ATOM 9269 C CA . ALA B 1 588 ? 4.305 18.266 -2.471 1 98.94 588 ALA B CA 1
ATOM 9270 C C . ALA B 1 588 ? 3.68 17.391 -3.561 1 98.94 588 ALA B C 1
ATOM 9272 O O . ALA B 1 588 ? 4.391 16.828 -4.391 1 98.94 588 ALA B O 1
ATOM 9273 N N . GLU B 1 589 ? 2.34 17.266 -3.557 1 98.69 589 GLU B N 1
ATOM 9274 C CA . GLU B 1 589 ? 1.629 16.516 -4.582 1 98.69 589 GLU B CA 1
ATOM 9275 C C . GLU B 1 589 ? 1.898 17.078 -5.973 1 98.69 589 GLU B C 1
ATOM 9277 O O . GLU B 1 589 ? 2.26 16.344 -6.891 1 98.69 589 GLU B O 1
ATOM 9282 N N . LYS B 1 590 ? 1.737 18.297 -6.109 1 98.62 590 LYS B N 1
ATOM 9283 C CA . LYS B 1 590 ? 1.928 18.953 -7.406 1 98.62 590 LYS B CA 1
ATOM 9284 C C . LYS B 1 590 ? 3.393 18.906 -7.832 1 98.62 590 LYS B C 1
ATOM 9286 O O . LYS B 1 590 ? 3.695 18.656 -9 1 98.62 590 LYS B O 1
ATOM 9291 N N . GLY B 1 591 ? 4.266 19.203 -6.871 1 98.88 591 GLY B N 1
ATOM 9292 C CA . GLY B 1 591 ? 5.691 19.109 -7.156 1 98.88 591 GLY B CA 1
ATOM 9293 C C . GLY B 1 591 ? 6.109 17.75 -7.664 1 98.88 591 GLY B C 1
ATOM 9294 O O . GLY B 1 591 ? 6.918 17.641 -8.594 1 98.88 591 GLY B O 1
ATOM 9295 N N . SER B 1 592 ? 5.598 16.734 -7.086 1 98.81 592 SER B N 1
ATOM 9296 C CA . SER B 1 592 ? 5.898 15.375 -7.527 1 98.81 592 SER B CA 1
ATOM 9297 C C . SER B 1 592 ? 5.441 15.141 -8.961 1 98.81 592 SER B C 1
ATOM 9299 O O . SER B 1 592 ? 6.152 14.531 -9.758 1 98.81 592 SER B O 1
ATOM 9301 N N . ASP B 1 593 ? 4.258 15.625 -9.297 1 98.44 593 ASP B N 1
ATOM 9302 C CA . ASP B 1 593 ? 3.734 15.492 -10.656 1 98.44 593 ASP B CA 1
ATOM 9303 C C . ASP B 1 593 ? 4.586 16.266 -11.656 1 98.44 593 ASP B C 1
ATOM 9305 O O . ASP B 1 593 ? 4.812 15.812 -12.773 1 98.44 593 ASP B O 1
ATOM 9309 N N . ILE B 1 594 ? 5.016 17.422 -11.258 1 98.62 594 ILE B N 1
ATOM 9310 C CA . ILE B 1 594 ? 5.883 18.25 -12.086 1 98.62 594 ILE B CA 1
ATOM 9311 C C . ILE B 1 594 ? 7.164 17.484 -12.414 1 98.62 594 ILE B C 1
ATOM 9313 O O . ILE B 1 594 ? 7.605 17.469 -13.562 1 98.62 594 ILE B O 1
ATOM 9317 N N . ILE B 1 595 ? 7.734 16.875 -11.43 1 98.75 595 ILE B N 1
ATOM 9318 C CA . ILE B 1 595 ? 8.977 16.125 -11.602 1 98.75 595 ILE B CA 1
ATOM 9319 C C . ILE B 1 595 ? 8.742 14.938 -12.531 1 98.75 595 ILE B C 1
ATOM 9321 O O . ILE B 1 595 ? 9.508 14.719 -13.477 1 98.75 595 ILE B O 1
ATOM 9325 N N . LYS B 1 596 ? 7.691 14.148 -12.281 1 98.06 596 LYS B N 1
ATOM 9326 C CA . LYS B 1 596 ? 7.379 13 -13.125 1 98.06 596 LYS B CA 1
ATOM 9327 C C . LYS B 1 596 ? 7.215 13.422 -14.586 1 98.06 596 LYS B C 1
ATOM 9329 O O . LYS B 1 596 ? 7.773 12.797 -15.484 1 98.06 596 LYS B O 1
ATOM 9334 N N . LYS B 1 597 ? 6.504 14.5 -14.867 1 97.25 597 LYS B N 1
ATOM 9335 C CA . LYS B 1 597 ? 6.273 15.008 -16.219 1 97.25 597 LYS B CA 1
ATOM 9336 C C . LYS B 1 597 ? 7.582 15.422 -16.875 1 97.25 597 LYS B C 1
ATOM 9338 O O . LYS B 1 597 ? 7.797 15.164 -18.062 1 97.25 597 LYS B O 1
ATOM 9343 N N . GLN B 1 598 ? 8.422 16.062 -16.094 1 97.44 598 GLN B N 1
ATOM 9344 C CA . GLN B 1 598 ? 9.695 16.531 -16.625 1 97.44 598 GLN B CA 1
ATOM 9345 C C . GLN B 1 598 ? 10.547 15.367 -17.109 1 97.44 598 GLN B C 1
ATOM 9347 O O . GLN B 1 598 ? 11.281 15.5 -18.109 1 97.44 598 GLN B O 1
ATOM 9352 N N . TYR B 1 599 ? 10.484 14.273 -16.469 1 96.88 599 TYR B N 1
ATOM 9353 C CA . TYR B 1 599 ? 11.297 13.117 -16.828 1 96.88 599 TYR B CA 1
ATOM 9354 C C . TYR B 1 599 ? 10.5 12.133 -17.672 1 96.88 599 TYR B C 1
ATOM 9356 O O . TYR B 1 599 ? 10.883 10.969 -17.812 1 96.88 599 TYR B O 1
ATOM 9364 N N . GLY B 1 600 ? 9.344 12.523 -18.172 1 94.44 600 GLY B N 1
ATOM 9365 C CA . GLY B 1 600 ? 8.562 11.766 -19.141 1 94.44 600 GLY B CA 1
ATOM 9366 C C . GLY B 1 600 ? 7.773 10.633 -18.516 1 94.44 600 GLY B C 1
ATOM 9367 O O . GLY B 1 600 ? 7.617 9.57 -19.109 1 94.44 600 GLY B O 1
ATOM 9368 N N . LYS B 1 601 ? 7.504 10.727 -17.281 1 89.38 601 LYS B N 1
ATOM 9369 C CA . LYS B 1 601 ? 6.762 9.688 -16.578 1 89.38 601 LYS B CA 1
ATOM 9370 C C . LYS B 1 601 ? 5.363 10.164 -16.203 1 89.38 601 LYS B C 1
ATOM 9372 O O . LYS B 1 601 ? 5.141 11.367 -16.016 1 89.38 601 LYS B O 1
#

Sequence (1202 aa):
MFFKILFILLSIIFIKLNAIKYPKDFAPNLLSEDYAINFDFIIVGAGSAGSIVAARLSEICEWNILLLEAGGDPPESSEIPLKWSLALNTEYDWKFLTEKEDNLFKGLDGEVCHIPRGRMLGGSSSLNVMLHIRGTKFDFDKWETMGCTGWDFNSVLPYFIKSENFTDTTRFDPTFHGKCGPLTVSPFESPDPAIQTISQAAELMGLTNVKDLNKIDRTVGYAMSDSTTRNGMRCSTLKAFLIPNSGRPNLFVAKYIRVTKILIENKKAIGVEFVTKTGEFKTVKCTKEVILCAGVVMSSQILMFSGIGPADHLKEMCIDVVTDLPVGHNFQDHIAFFGLVLSDRKDRPISKIAEESTKLRKDTFDLISKGISTMGLTGLISFVDTKRASGNPDIEIMKIRYSYNTTKTLNTFRNMFGFSDEMANVYNELNMKSDIILMIPISNLITKTGRILLRSKDPLSSPKIIANYLSDQEEIDTMVKGIEFVVEMCKKKPMTDAGYIFEEIVFPNCEANCKWGTTDYWKCAIKNVATSIFHSVGTNKMGAISDKTAVVDPFLKVIGIDCLRVIDSSTMPALVSCNTNAATMMIAEKGSDIIKKQYGKMFFKILFILLSIIFIKLNAIKYPKDFAPNLLSEDYAINFDFIIVGAGSAGSIVAARLSEICEWNILLLEAGGDPPESSEIPLKWSLALNTEYDWKFLTEKEDNLFKGLDGEVCHIPRGRMLGGSSSLNVMLHIRGTKFDFDKWETMGCTGWDFNSVLPYFIKSENFTDTTRFDPTFHGKCGPLTVSPFESPDPAIQTISQAAELMGLTNVKDLNKIDRTVGYAMSDSTTRNGMRCSTLKAFLIPNSGRPNLFVAKYIRVTKILIENKKAIGVEFVTKTGEFKTVKCTKEVILCAGVVMSSQILMFSGIGPADHLKEMCIDVVTDLPVGHNFQDHIAFFGLVLSDRKDRPISKIAEESTKLRKDTFDLISKGISTMGLTGLISFVDTKRASGNPDIEIMKIRYSYNTTKTLNTFRNMFGFSDEMANVYNELNMKSDIILMIPISNLITKTGRILLRSKDPLSSPKIIANYLSDQEEIDTMVKGIEFVVEMCKKKPMTDAGYIFEEIVFPNCEANCKWGTTDYWKCAIKNVATSIFHSVGTNKMGAISDKTAVVDPFLKVIGIDCLRVIDSSTMPALVSCNTNAATMMIAEKGSDIIKKQYGK

Radius of gyration: 35.78 Å; Cα contacts (8 Å, |Δi|>4): 2921; chains: 2; bounding box: 67×114×79 Å

InterPro domains:
  IPR000172 Glucose-methanol-choline oxidoreductase, N-terminal [PF00732] (39-335)
  IPR007867 Glucose-methanol-choline oxidoreductase, C-terminal [PF05199] (448-588)
  IPR012132 Glucose-methanol-choline oxidoreductase [PIRSF000137] (34-600)
  IPR012132 Glucose-methanol-choline oxidoreductase [PTHR11552] (32-599)
  IPR036188 FAD/NAD(P)-binding domain superfamily [G3DSA:3.50.50.60] (39-596)
  IPR036188 FAD/NAD(P)-binding domain superfamily [SSF51905] (36-600)

Solvent-accessible surface area (backbone atoms only — not comparable to full-atom values): 59751 Å² total; per-residue (Å²): 117,71,65,58,51,56,48,48,56,51,53,57,64,56,57,78,65,60,79,79,70,69,62,66,69,36,34,69,45,62,75,65,62,71,61,98,71,77,34,30,31,38,35,38,24,30,13,44,16,22,14,40,32,53,38,56,51,39,69,42,55,90,38,27,36,37,38,31,19,57,21,43,82,62,61,77,55,41,38,37,50,80,40,26,67,73,44,54,82,38,84,44,22,68,58,38,50,37,50,72,49,95,70,36,18,68,33,18,43,91,23,25,44,63,47,70,41,34,28,21,52,6,9,41,46,44,42,52,87,41,66,51,36,60,42,37,40,65,47,24,39,48,37,28,75,60,39,18,62,73,40,23,36,82,60,42,48,60,36,49,22,57,40,21,17,51,63,52,72,92,72,64,42,79,91,73,42,20,68,64,22,60,34,30,32,28,59,46,46,56,83,46,68,59,57,59,33,51,50,55,16,38,41,76,70,69,37,42,83,46,93,56,90,62,42,62,59,79,64,65,17,32,35,68,38,35,21,31,23,52,67,26,24,51,35,20,30,29,62,35,32,26,43,79,46,39,78,43,91,34,45,40,39,23,46,35,31,37,71,42,27,51,38,69,57,95,53,23,39,43,33,35,31,29,31,42,83,88,67,49,77,48,73,53,62,33,74,50,34,38,35,36,14,46,33,40,62,49,38,29,51,27,37,38,67,42,13,36,17,40,52,70,59,34,50,73,54,72,38,69,73,74,42,76,31,42,42,12,34,52,24,40,62,36,43,30,35,70,72,44,37,26,36,57,47,64,96,52,60,61,69,58,46,50,52,52,37,52,49,52,52,50,55,42,53,52,34,44,79,69,31,38,32,38,65,40,48,34,50,47,37,31,31,39,56,84,76,77,65,96,65,74,40,42,26,35,36,39,41,43,47,45,54,47,62,42,44,61,85,63,41,38,49,36,66,76,68,28,28,16,72,70,50,29,46,56,56,30,57,53,20,62,67,17,33,33,34,37,50,29,36,27,35,56,65,76,90,60,59,16,30,47,41,80,64,62,77,50,78,84,56,72,54,38,30,42,56,51,71,70,73,44,69,66,41,46,52,50,44,49,51,40,49,49,50,52,55,56,32,52,64,29,64,49,26,49,75,70,31,47,40,76,53,84,80,81,59,91,87,43,67,90,81,54,51,82,88,36,70,70,28,48,53,45,46,40,23,24,48,32,37,66,72,67,44,61,24,9,9,36,15,35,7,31,83,83,39,79,70,25,30,14,25,63,84,28,33,34,68,85,38,44,40,33,32,50,38,32,38,11,31,36,67,61,83,49,78,51,55,50,65,45,43,20,34,26,45,14,48,48,49,37,51,51,52,34,52,73,72,73,90,114,71,68,53,52,56,49,48,58,55,54,62,59,57,56,79,65,60,79,81,69,69,62,64,71,37,34,68,45,62,73,65,63,71,60,99,71,75,33,28,32,38,35,37,23,29,13,44,14,23,14,40,31,53,38,56,51,37,69,42,55,90,37,28,34,36,39,32,19,57,20,46,81,63,61,75,54,40,38,37,49,78,40,25,68,72,45,51,84,38,85,44,23,66,56,38,49,37,50,72,51,94,71,36,18,67,31,18,43,91,23,26,43,62,46,68,40,32,27,20,52,6,9,43,45,45,42,52,88,40,69,52,36,59,43,36,42,65,47,24,39,47,39,28,74,59,38,19,61,73,41,24,37,82,61,43,47,62,36,48,22,56,39,21,17,52,66,51,73,92,73,65,42,78,91,72,42,19,68,64,21,60,35,29,33,29,59,44,47,54,81,47,68,60,57,60,33,51,49,54,16,38,42,77,69,70,38,40,81,46,92,54,89,61,41,61,60,79,63,64,17,30,35,67,36,37,20,31,25,51,68,26,24,50,35,22,30,27,62,34,33,26,42,79,46,40,78,43,92,34,45,40,39,22,46,35,31,37,72,41,25,52,38,69,58,95,52,23,40,42,32,35,31,30,31,41,83,87,65,49,76,48,74,53,64,34,74,52,33,38,35,35,14,46,34,38,62,49,37,33,53,27,35,38,66,43,12,36,17,40,51,70,60,32,50,74,54,72,39,70,73,72,41,75,32,43,41,13,35,52,24,39,62,36,41,30,35,69,74,45,38,27,34,56,47,65,95,53,57,61,69,58,46,50,52,51,38,51,47,52,51,52,56,41,52,52,34,44,80,71,31,38,32,38,64,40,49,34,50,48,37,31,29,38,56,83,75,76,62,96,67,74,41,42,26,35,36,39,41,42,47,45,55,47,61,43,44,61,85,63,41,39,49,37,65,75,68,27,28,16,72,71,52,28,45,57,55,30,58,54,19,62,65,17,34,32,35,37,50,30,37,26,34,55,65,77,91,58,59,16,32,46,42,78,63,61,79,51,77,85,56,71,54,40,29,44,56,52,70,70,73,44,68,66,41,46,51,51,44,49,50,38,50,51,50,50,56,55,34,51,65,30,63,51,26,48,74,70,31,47,41,75,54,83,78,82,59,88,88,42,66,91,81,54,52,81,88,36,68,68,27,48,54,44,46,42,22,24,47,32,38,65,71,68,44,62,25,9,8,34,15,35,7,30,84,83,39,79,71,25,30,14,25,63,84,28,34,33,68,86,37,44,38,32,33,52,39,32,40,11,30,35,67,61,83,50,77,50,54,50,63,46,44,20,36,26,47,13,49,47,50,36,51,52,52,35,51,74,73,75,89

pLDDT: mean 92.83, std 11.61, range [25.08, 99.0]

Organism: Aphis gossypii (NCBI:txid80765)

Nearest PDB structures (foldseek):
  8rpg-assembly1_A  TM=8.931E-01  e=2.838E-52  Streptomyces hiroshimensis
  3ljp-assembly2_B  TM=8.991E-01  e=1.885E-49  Arthrobacter globiformis
  4udp-assembly1_A  TM=8.476E-01  e=2.322E-44  Methylovorus sp. MP688
  5zu2-assembly3_C  TM=8.201E-01  e=1.377E-44  Aspergillus oryzae RIB40
  4z24-assembly1_A  TM=7.473E-01  e=4.348E-32  Acanthamoeba polyphaga mimivirus